Protein AF-0000000084665766 (afdb_homodimer)

Secondary structure (DSSP, 8-state):
---------------------------EEE-SS-EEE-EEEGGGTEEEEEEEESS---SGGGTTS---------SSEEE-BS--PBPP-S---SS-B-S---EEEEEEETT--TTT-PPEEEEEEE--STTTS--TT-GGG--HHHHHHHHHTT---EEEEE----HHHHH--SHHHHHHT---HHHHHHHHHHHHHHHHGGGGTEEEEEEEEEEETHHHHHHHHHHHGGGT--TTS-SEEEEES--TTTS----HHHHHHHHHHHHHHTT-TTSS-HHHHHHHS-HHHHHHHHHSPPSSS-------SSSS-S-HHHHHHTT-S--S-EEEEEETTGGGGTS--SS---SHHHHHHHHHHTS-----HHHHHHHHHHS-S-GGGSSSTT-TT---GGG-TTHHHHHHHHHIIIIIHHHHHHHHHHHTTS-EEEEEE----EEEETTEEEEEEPPTTT-S-TTTTHHHHTT-HHHH-S-HHHHHHHHHHHHHHHHHHHHS----TTSPP---GGGSTT-EEEEE--EETTEE--EEEES-TTHHHHHHHHHTGGGGT-/---------------------------EEE-SS-EEE-EEEGGGTEEEEEEEESS---SGGGTTS---------SSEEE-BS--PBPP-S---SS-B-S---EEEEEEETT--TTT-PPEEEEEEE--STTTS--TT-GGG--HHHHHHHHHTT---EEEEE----HHHHH--SHHHHHHT---HHHHHHHHHHHHHHHHGGGGTEEEEEEEEEEETHHHHHHHHHHHGGGT--TTS-SEEEEES--TTTS----HHHHHHHHHHHHHHTT-TTSS-HHHHHHHS-HHHHHHHHHSPPSSS-------SSSS-S-HHHHHHTT-S--S-EEEEEETTGGGGTS--SS---SHHHHHHHHHHTS-----HHHHHHHHHHS-S-GGGSSSTT-TT---GGG-TTHHHHHHHHHIIIIIHHHHHHHHHHHTTS-EEEEEE----EEEETTEEEEEEPPTTT-S-TTTTHHHHTT-HHHH-S-HHHHHHHHHHHHHHHHHHHHS----TTSPP---GGGSTT-EEEEE--EETTEE--EEEES-TTHHHHHHHHHTGGGGT-

Organism: Exserohilum turcicum (strain 28A) (NCBI:txid671987)

Solvent-accessible surface area (backbone atoms only — not comparable to full-atom values): 56656 Å² total; per-residue (Å²): 134,85,76,74,79,77,75,76,76,77,76,78,76,73,75,75,76,73,63,83,66,72,76,69,79,44,54,70,41,60,43,92,44,33,31,35,28,24,37,68,39,75,95,64,46,27,35,35,35,21,34,40,66,43,35,45,62,36,44,51,92,35,34,74,43,67,76,42,72,67,86,66,69,56,85,66,76,43,83,15,74,47,75,50,33,28,30,58,47,67,63,88,58,93,63,57,64,30,57,60,13,42,19,35,30,42,39,32,62,49,83,73,48,82,89,75,50,70,56,21,24,26,38,37,42,33,63,32,42,71,43,39,39,67,51,52,77,41,75,86,58,49,59,65,40,37,37,43,49,18,49,74,73,75,47,56,34,29,43,31,34,37,37,47,45,21,22,50,69,10,26,47,49,23,62,69,30,45,28,64,50,38,58,44,31,27,62,47,34,52,52,42,43,32,51,38,38,57,73,32,32,55,54,76,43,24,26,48,85,32,20,20,43,34,19,34,36,37,12,3,19,45,49,39,41,55,32,28,20,59,54,17,56,56,90,67,42,53,53,32,41,33,27,36,42,32,29,41,49,40,54,48,38,64,52,29,58,65,30,31,67,54,44,52,51,46,34,50,75,67,70,22,68,78,47,59,46,46,70,64,44,57,30,67,51,53,64,84,68,46,47,62,64,58,50,42,87,57,101,48,82,76,41,50,53,46,50,45,30,37,58,34,34,34,21,44,51,57,30,54,75,70,61,28,36,49,77,44,34,36,36,39,34,39,38,71,9,34,7,46,73,66,28,74,61,79,34,69,33,56,45,73,66,39,46,50,50,39,58,56,66,68,67,74,36,70,55,40,70,70,53,52,54,50,51,48,64,63,50,49,97,40,45,69,79,18,32,30,69,94,50,47,77,56,43,59,56,79,24,4,58,39,28,22,35,47,7,39,52,42,19,28,59,39,34,52,16,41,47,50,55,47,50,62,54,47,43,74,67,22,64,25,35,34,37,35,37,61,44,70,38,40,34,58,42,92,87,38,104,51,60,43,76,47,60,72,72,37,38,24,24,67,75,43,61,51,30,27,43,32,43,36,57,86,49,38,35,90,47,67,42,46,47,54,37,13,53,50,46,25,49,25,55,40,32,26,49,66,68,64,44,46,60,56,91,94,47,80,78,64,56,48,22,71,80,36,97,63,27,32,25,29,35,43,34,28,50,49,97,90,36,84,38,56,50,75,41,66,64,56,76,66,40,70,43,27,51,52,49,50,63,43,34,50,46,44,42,29,133,83,77,75,77,73,73,76,74,76,77,75,78,74,78,76,77,75,64,84,65,73,76,68,80,46,55,70,40,60,43,93,41,34,30,35,27,24,38,67,40,73,95,63,46,25,35,35,35,22,33,40,67,44,36,44,62,35,45,50,92,35,36,74,43,68,73,42,71,68,86,65,70,56,84,64,75,43,82,14,73,48,76,50,34,29,30,58,47,64,64,89,57,94,63,56,66,30,58,60,15,42,19,34,31,43,38,31,63,50,83,73,47,82,88,74,49,70,54,22,26,26,38,37,41,34,63,31,43,71,41,38,40,67,52,54,76,42,74,87,58,49,60,66,41,38,39,42,49,18,49,73,72,73,49,55,35,30,40,31,34,37,37,47,46,23,22,49,68,10,26,47,48,22,62,70,29,45,30,64,49,38,56,43,32,27,63,45,34,52,52,42,43,31,52,38,37,58,72,32,31,55,55,76,42,25,27,46,86,31,20,19,43,33,19,33,37,38,12,2,18,45,50,40,40,54,33,28,19,60,54,18,56,56,91,66,44,52,51,32,40,35,28,36,41,31,28,42,49,41,54,48,39,64,52,28,56,65,30,32,66,56,45,50,50,47,34,52,76,68,70,20,67,78,46,58,46,45,71,64,43,58,31,67,52,53,64,84,69,45,48,60,63,56,48,40,85,58,101,47,83,74,40,50,56,47,48,44,30,38,60,32,34,33,21,45,51,57,30,54,75,70,62,27,36,49,76,42,34,37,37,39,35,41,39,70,10,34,6,47,75,65,29,72,63,79,35,69,33,58,46,72,66,39,47,49,49,39,58,55,65,67,67,73,36,69,54,40,72,71,53,52,54,49,50,48,64,61,50,49,98,42,45,70,79,18,30,30,70,93,51,47,78,57,43,60,55,80,25,4,58,38,27,20,36,46,7,38,51,42,19,28,59,38,32,53,16,44,46,51,56,47,49,60,52,47,42,76,67,22,64,24,37,34,36,34,36,61,42,71,37,40,34,56,42,93,86,38,104,50,58,44,77,46,58,72,72,38,37,23,24,66,75,45,60,52,29,26,44,32,44,36,57,86,48,39,35,89,46,67,42,47,48,54,38,13,55,50,47,26,50,26,54,40,31,25,47,66,69,66,43,47,58,56,91,94,47,79,78,63,57,48,21,69,80,37,97,62,27,31,23,29,35,43,34,29,50,51,97,91,38,84,39,56,49,74,44,67,63,57,76,68,39,70,45,26,52,51,48,50,63,43,35,50,47,44,43,27

Radius of gyration: 34.5 Å; Cα contacts (8 Å, |Δi|>4): 2532; chains: 2; bounding box: 62×109×90 Å

InterPro domains:
  IPR002018 Carboxylesterase, type B [PF00135] (27-518)
  IPR019826 Carboxylesterase type B, active site [PS00122] (204-219)
  IPR029058 Alpha/Beta hydrolase fold [G3DSA:3.40.50.1820] (20-552)
  IPR029058 Alpha/Beta hydrolase fold [SSF53474] (27-523)
  IPR050309 Type-B Carboxylesterase/Lipase [PTHR11559] (26-527)

pLDDT: mean 91.58, std 15.89, range [19.22, 98.94]

Structure (mmCIF, N/CA/C/O backbone):
data_AF-0000000084665766-model_v1
#
loop_
_entity.id
_entity.type
_entity.pdbx_description
1 polymer 'Carboxylic ester hydrolase'
#
loop_
_atom_site.group_PDB
_atom_site.id
_atom_site.type_symbol
_atom_site.label_atom_id
_atom_site.label_alt_id
_atom_site.label_comp_id
_atom_site.label_asym_id
_atom_site.label_entity_id
_atom_site.label_seq_id
_atom_site.pdbx_PDB_ins_code
_atom_site.Cartn_x
_atom_site.Cartn_y
_atom_site.Cartn_z
_atom_site.occupancy
_atom_site.B_iso_or_equiv
_atom_site.auth_seq_id
_atom_site.auth_comp_id
_atom_site.auth_asym_id
_atom_site.auth_atom_id
_atom_site.pdbx_PDB_model_num
ATOM 1 N N . MET A 1 1 ? -22.703 -28.688 -48.375 1 20.16 1 MET A N 1
ATOM 2 C CA . MET A 1 1 ? -22.984 -30.109 -48.125 1 20.16 1 MET A CA 1
ATOM 3 C C . MET A 1 1 ? -23.125 -30.391 -46.656 1 20.16 1 MET A C 1
ATOM 5 O O . MET A 1 1 ? -22.25 -30.031 -45.844 1 20.16 1 MET A O 1
ATOM 9 N N . ALA A 1 2 ? -24.484 -30.547 -46.312 1 25.92 2 ALA A N 1
ATOM 10 C CA . ALA A 1 2 ? -25.281 -30.625 -45.062 1 25.92 2 ALA A CA 1
ATOM 11 C C . ALA A 1 2 ? -24.859 -31.828 -44.219 1 25.92 2 ALA A C 1
ATOM 13 O O . ALA A 1 2 ? -25.219 -32.969 -44.531 1 25.92 2 ALA A O 1
ATOM 14 N N . PHE A 1 3 ? -23.484 -31.969 -44.031 1 23.28 3 PHE A N 1
ATOM 15 C CA . PHE A 1 3 ? -22.969 -33.188 -43.406 1 23.28 3 PHE A CA 1
ATOM 16 C C . PHE A 1 3 ? -23.688 -33.469 -42.094 1 23.28 3 PHE A C 1
ATOM 18 O O . PHE A 1 3 ? -23.719 -32.594 -41.188 1 23.28 3 PHE A O 1
ATOM 25 N N . ILE A 1 4 ? -24.781 -34.219 -42.188 1 25.73 4 ILE A N 1
ATOM 26 C CA . ILE A 1 4 ? -25.734 -34.656 -41.156 1 25.73 4 ILE A CA 1
ATOM 27 C C . ILE A 1 4 ? -25 -35.531 -40.125 1 25.73 4 ILE A C 1
ATOM 29 O O . ILE A 1 4 ? -24.5 -36.594 -40.438 1 25.73 4 ILE A O 1
ATOM 33 N N . ALA A 1 5 ? -24.203 -34.844 -39.281 1 29.48 5 ALA A N 1
ATOM 34 C CA . ALA A 1 5 ? -23.406 -35.531 -38.25 1 29.48 5 ALA A CA 1
ATOM 35 C C . ALA A 1 5 ? -24.281 -36.469 -37.406 1 29.48 5 ALA A C 1
ATOM 37 O O . ALA A 1 5 ? -25.234 -36 -36.75 1 29.48 5 ALA A O 1
ATOM 38 N N . ARG A 1 6 ? -24.422 -37.75 -37.875 1 26.81 6 ARG A N 1
ATOM 39 C CA . ARG A 1 6 ? -25.141 -38.844 -37.281 1 26.81 6 ARG A CA 1
ATOM 40 C C . ARG A 1 6 ? -24.719 -39.062 -35.812 1 26.81 6 ARG A C 1
ATOM 42 O O . ARG A 1 6 ? -23.531 -39.188 -35.531 1 26.81 6 ARG A O 1
ATOM 49 N N . ALA A 1 7 ? -25.578 -38.625 -34.906 1 28.7 7 ALA A N 1
ATOM 50 C CA . ALA A 1 7 ? -25.547 -38.688 -33.438 1 28.7 7 ALA A CA 1
ATOM 51 C C . ALA A 1 7 ? -25.641 -40.156 -32.969 1 28.7 7 ALA A C 1
ATOM 53 O O . ALA A 1 7 ? -26.656 -40.812 -33.188 1 28.7 7 ALA A O 1
ATOM 54 N N . TRP A 1 8 ? -24.547 -40.875 -33.156 1 22.39 8 TRP A N 1
ATOM 55 C CA . TRP A 1 8 ? -24.578 -42.25 -32.688 1 22.39 8 TRP A CA 1
ATOM 56 C C . TRP A 1 8 ? -25.078 -42.312 -31.25 1 22.39 8 TRP A C 1
ATOM 58 O O . TRP A 1 8 ? -24.625 -41.562 -30.406 1 22.39 8 TRP A O 1
ATOM 68 N N . LYS A 1 9 ? -26.312 -42.75 -31.125 1 30.09 9 LYS A N 1
ATOM 69 C CA . LYS A 1 9 ? -27.062 -43.062 -29.922 1 30.09 9 LYS A CA 1
ATOM 70 C C . LYS A 1 9 ? -26.328 -44.125 -29.094 1 30.09 9 LYS A C 1
ATOM 72 O O . LYS A 1 9 ? -26.281 -45.281 -29.469 1 30.09 9 LYS A O 1
ATOM 77 N N . VAL A 1 10 ? -25.062 -43.906 -28.656 1 25.11 10 VAL A N 1
ATOM 78 C CA . VAL A 1 10 ? -24.406 -44.906 -27.828 1 25.11 10 VAL A CA 1
ATOM 79 C C . VAL A 1 10 ? -25.344 -45.312 -26.672 1 25.11 10 VAL A C 1
ATOM 81 O O . VAL A 1 10 ? -25.844 -44.438 -25.953 1 25.11 10 VAL A O 1
ATOM 84 N N . GLY A 1 11 ? -26.078 -46.406 -26.859 1 25.47 11 GLY A N 1
ATOM 85 C CA . GLY A 1 11 ? -26.953 -47.062 -25.906 1 25.47 11 GLY A CA 1
ATOM 86 C C . GLY A 1 11 ? -26.281 -47.344 -24.578 1 25.47 11 GLY A C 1
ATOM 87 O O . GLY A 1 11 ? -25.188 -47.906 -24.531 1 25.47 11 GLY A O 1
ATOM 88 N N . THR A 1 12 ? -26.547 -46.5 -23.625 1 26.48 12 THR A N 1
ATOM 89 C CA . THR A 1 12 ? -26.141 -46.562 -22.219 1 26.48 12 THR A CA 1
ATOM 90 C C . THR A 1 12 ? -26.656 -47.844 -21.562 1 26.48 12 THR A C 1
ATOM 92 O O . THR A 1 12 ? -27.875 -48 -21.406 1 26.48 12 THR A O 1
ATOM 95 N N . LEU A 1 13 ? -26.156 -49 -22.016 1 27.75 13 LEU A N 1
ATOM 96 C CA . LEU A 1 13 ? -26.547 -50.156 -21.203 1 27.75 13 LEU A CA 1
ATOM 97 C C . LEU A 1 13 ? -26.219 -49.906 -19.734 1 27.75 13 LEU A C 1
ATOM 99 O O . LEU A 1 13 ? -25.031 -49.812 -19.375 1 27.75 13 LEU A O 1
ATOM 103 N N . ALA A 1 14 ? -27.141 -49.312 -19.047 1 29.05 14 ALA A N 1
ATOM 104 C CA . ALA A 1 14 ? -27.156 -49.219 -17.578 1 29.05 14 ALA A CA 1
ATOM 105 C C . ALA A 1 14 ? -27.25 -50.594 -16.938 1 29.05 14 ALA A C 1
ATOM 107 O O . ALA A 1 14 ? -28.312 -51.219 -16.953 1 29.05 14 ALA A O 1
ATOM 108 N N . ALA A 1 15 ? -26.281 -51.469 -17.188 1 28.67 15 ALA A N 1
ATOM 109 C CA . ALA A 1 15 ? -26.391 -52.656 -16.328 1 28.67 15 ALA A CA 1
ATOM 110 C C . ALA A 1 15 ? -26.547 -52.25 -14.867 1 28.67 15 ALA A C 1
ATOM 112 O O . ALA A 1 15 ? -25.766 -51.438 -14.344 1 28.67 15 ALA A O 1
ATOM 113 N N . CYS A 1 16 ? -27.781 -52.406 -14.375 1 28.48 16 CYS A N 1
ATOM 114 C CA . CYS A 1 16 ? -28.266 -52.219 -13.008 1 28.48 16 CYS A CA 1
ATOM 115 C C . CYS A 1 16 ? -27.531 -53.156 -12.055 1 28.48 16 CYS A C 1
ATOM 117 O O . CYS A 1 16 ? -27.953 -54.312 -11.859 1 28.48 16 CYS A O 1
ATOM 119 N N . LEU A 1 17 ? -26.25 -53.438 -12.203 1 30.88 17 LEU A N 1
ATOM 120 C CA . LEU A 1 17 ? -25.781 -54.25 -11.086 1 30.88 17 LEU A CA 1
ATOM 121 C C . LEU A 1 17 ? -26.141 -53.594 -9.75 1 30.88 17 LEU A C 1
ATOM 123 O O . LEU A 1 17 ? -25.594 -52.562 -9.398 1 30.88 17 LEU A O 1
ATOM 127 N N . LEU A 1 18 ? -27.375 -53.75 -9.352 1 33.03 18 LEU A N 1
ATOM 128 C CA . LEU A 1 18 ? -27.906 -53.438 -8.023 1 33.03 18 LEU A CA 1
ATOM 129 C C . LEU A 1 18 ? -27.125 -54.188 -6.945 1 33.03 18 LEU A C 1
ATOM 131 O O . LEU A 1 18 ? -27.547 -55.25 -6.512 1 33.03 18 LEU A O 1
ATOM 135 N N . GLY A 1 19 ? -25.859 -54.531 -7.125 1 33.41 19 GLY A N 1
ATOM 136 C CA . GLY A 1 19 ? -25.344 -55.062 -5.879 1 33.41 19 GLY A CA 1
ATOM 137 C C . GLY A 1 19 ? -25.609 -54.156 -4.684 1 33.41 19 GLY A C 1
ATOM 138 O O . GLY A 1 19 ? -25.656 -52.938 -4.82 1 33.41 19 GLY A O 1
ATOM 139 N N . THR A 1 20 ? -26.391 -54.719 -3.705 1 35.44 20 THR A N 1
ATOM 140 C CA . THR A 1 20 ? -26.484 -54.094 -2.387 1 35.44 20 THR A CA 1
ATOM 141 C C . THR A 1 20 ? -25.141 -53.5 -1.975 1 35.44 20 THR A C 1
ATOM 143 O O . THR A 1 20 ? -24.203 -54.219 -1.651 1 35.44 20 THR A O 1
ATOM 146 N N . THR A 1 21 ? -24.625 -52.562 -2.686 1 37.12 21 THR A N 1
ATOM 147 C CA . THR A 1 21 ? -23.484 -51.812 -2.166 1 37.12 21 THR A CA 1
ATOM 148 C C . THR A 1 21 ? -23.719 -51.406 -0.723 1 37.12 21 THR A C 1
ATOM 150 O O . THR A 1 21 ? -24.625 -50.594 -0.448 1 37.12 21 THR A O 1
ATOM 153 N N . ALA A 1 22 ? -23.688 -52.344 0.225 1 39.81 22 ALA A N 1
ATOM 154 C CA . ALA A 1 22 ? -23.516 -51.906 1.601 1 39.81 22 ALA A CA 1
ATOM 155 C C . ALA A 1 22 ? -22.859 -50.5 1.64 1 39.81 22 ALA A C 1
ATOM 157 O O . ALA A 1 22 ? -21.781 -50.312 1.079 1 39.81 22 ALA A O 1
ATOM 158 N N . ASN A 1 23 ? -23.562 -49.531 1.691 1 43 23 ASN A N 1
ATOM 159 C CA . ASN A 1 23 ? -23.141 -48.156 1.824 1 43 23 ASN A CA 1
ATOM 160 C C . ASN A 1 23 ? -22 -48 2.824 1 43 23 ASN A C 1
ATOM 162 O O . ASN A 1 23 ? -22.219 -47.906 4.031 1 43 23 ASN A O 1
ATOM 166 N N . ALA A 1 24 ? -20.969 -48.75 2.717 1 53.06 24 ALA A N 1
ATOM 167 C CA . ALA A 1 24 ? -19.797 -48.594 3.57 1 53.06 24 ALA A CA 1
ATOM 168 C C . ALA A 1 24 ? -19.578 -47.125 3.945 1 53.06 24 ALA A C 1
ATOM 170 O O . ALA A 1 24 ? -19.484 -46.25 3.07 1 53.06 24 ALA A O 1
ATOM 171 N N . VAL A 1 25 ? -20 -46.719 5.164 1 71 25 VAL A N 1
ATOM 172 C CA . VAL A 1 25 ? -19.75 -45.438 5.805 1 71 25 VAL A CA 1
ATOM 173 C C . VAL A 1 25 ? -18.344 -44.938 5.453 1 71 25 VAL A C 1
ATOM 175 O O . VAL A 1 25 ? -17.375 -45.688 5.602 1 71 25 VAL A O 1
ATOM 178 N N . GLY A 1 26 ? -18.312 -43.906 4.555 1 86.56 26 GLY A N 1
ATOM 179 C CA . GLY A 1 26 ? -17.047 -43.281 4.195 1 86.56 26 GLY A CA 1
ATOM 180 C C . GLY A 1 26 ? -16.234 -42.812 5.398 1 86.56 26 GLY A C 1
ATOM 181 O O . GLY A 1 26 ? -16.766 -42.75 6.512 1 86.56 26 GLY A O 1
ATOM 182 N N . PRO A 1 27 ? -14.969 -42.656 5.25 1 93.31 27 PRO A N 1
ATOM 183 C CA . PRO A 1 27 ? -14.148 -42.125 6.332 1 93.31 27 PRO A CA 1
ATOM 184 C C . PRO A 1 27 ? -14.641 -40.75 6.801 1 93.31 27 PRO A C 1
ATOM 186 O O . PRO A 1 27 ? -15.102 -39.938 5.988 1 93.31 27 PRO A O 1
ATOM 189 N N . THR A 1 28 ? -14.586 -40.5 8.078 1 95 28 THR A N 1
ATOM 190 C CA . THR A 1 28 ? -15.008 -39.219 8.633 1 95 28 THR A CA 1
ATOM 191 C C . THR A 1 28 ? -13.836 -38.531 9.305 1 95 28 THR A C 1
ATOM 193 O O . THR A 1 28 ? -12.914 -39.156 9.805 1 95 28 THR A O 1
ATOM 196 N N . VAL A 1 29 ? -13.789 -37.281 9.242 1 95.31 29 VAL A N 1
ATOM 197 C CA . VAL A 1 29 ? -12.805 -36.438 9.898 1 95.31 29 VAL A CA 1
ATOM 198 C C . VAL A 1 29 ? -13.508 -35.25 10.57 1 95.31 29 VAL A C 1
ATOM 200 O O . VAL A 1 29 ? -14.383 -34.625 9.977 1 95.31 29 VAL A O 1
ATOM 203 N N . SER A 1 30 ? -13.109 -34.906 11.82 1 96.5 30 SER A N 1
ATOM 204 C CA . SER A 1 30 ? -13.672 -33.781 12.547 1 96.5 30 SER A CA 1
ATOM 205 C C . SER A 1 30 ? -12.688 -32.594 12.602 1 96.5 30 SER A C 1
ATOM 207 O O . SER A 1 30 ? -11.625 -32.719 13.211 1 96.5 30 SER A O 1
ATOM 209 N N . VAL A 1 31 ? -13.109 -31.547 11.914 1 96.94 31 VAL A N 1
ATOM 210 C CA . VAL A 1 31 ? -12.336 -30.312 11.961 1 96.94 31 VAL A CA 1
ATOM 211 C C . VAL A 1 31 ? -12.977 -29.328 12.938 1 96.94 31 VAL A C 1
ATOM 213 O O . VAL A 1 31 ? -13.922 -29.688 13.641 1 96.94 31 VAL A O 1
ATOM 216 N N . LEU A 1 32 ? -12.43 -28.078 13.062 1 96.25 32 LEU A N 1
ATOM 217 C CA . LEU A 1 32 ? -12.875 -27.094 14.039 1 96.25 32 LEU A CA 1
ATOM 218 C C . LEU A 1 32 ? -14.367 -26.812 13.875 1 96.25 32 LEU A C 1
ATOM 220 O O . LEU A 1 32 ? -15.078 -26.625 14.867 1 96.25 32 LEU A O 1
ATOM 224 N N . ASN A 1 33 ? -14.82 -26.828 12.586 1 97.25 33 ASN A N 1
ATOM 225 C CA . ASN A 1 33 ? -16.172 -26.359 12.305 1 97.25 33 ASN A CA 1
ATOM 226 C C . ASN A 1 33 ? -17.172 -27.516 12.32 1 97.25 33 ASN A C 1
ATOM 228 O O . ASN A 1 33 ? -18.391 -27.297 12.43 1 97.25 33 ASN A O 1
ATOM 232 N N . GLY A 1 34 ? -16.75 -28.734 12.156 1 97.69 34 GLY A N 1
ATOM 233 C CA . GLY A 1 34 ? -17.641 -29.875 12.078 1 97.69 34 GLY A CA 1
ATOM 234 C C . GLY A 1 34 ? -16.984 -31.109 11.484 1 97.69 34 GLY A C 1
ATOM 235 O O . GLY A 1 34 ? -15.766 -31.172 11.359 1 97.69 34 GLY A O 1
ATOM 236 N N . THR A 1 35 ? -17.906 -32.094 11.188 1 97.81 35 THR A N 1
ATOM 237 C CA . THR A 1 35 ? -17.406 -33.375 10.703 1 97.81 35 THR A CA 1
ATOM 238 C C . THR A 1 35 ? -17.719 -33.562 9.227 1 97.81 35 THR A C 1
ATOM 240 O O . THR A 1 35 ? -18.828 -33.281 8.781 1 97.81 35 THR A O 1
ATOM 243 N N . TYR A 1 36 ? -16.719 -34.031 8.484 1 97.94 36 TYR A N 1
ATOM 244 C CA . TYR A 1 36 ? -16.891 -34.344 7.066 1 97.94 36 TYR A CA 1
ATOM 245 C C . TYR A 1 36 ? -16.797 -35.844 6.816 1 97.94 36 TYR A C 1
ATOM 247 O O . TYR A 1 36 ? -16.047 -36.531 7.504 1 97.94 36 TYR A O 1
ATOM 255 N N . GLU A 1 37 ? -17.594 -36.312 5.855 1 97.88 37 GLU A N 1
ATOM 256 C CA . GLU A 1 37 ? -17.469 -37.688 5.336 1 97.88 37 GLU A CA 1
ATOM 257 C C . GLU A 1 37 ? -16.891 -37.656 3.92 1 97.88 37 GLU A C 1
ATOM 259 O O . GLU A 1 37 ? -17.469 -37.062 3.016 1 97.88 37 GLU A O 1
ATOM 264 N N . GLY A 1 38 ? -15.727 -38.344 3.783 1 97.44 38 GLY A N 1
ATOM 265 C CA . GLY A 1 38 ? -15.086 -38.469 2.482 1 97.44 38 GLY A CA 1
ATOM 266 C C . GLY A 1 38 ? -15.367 -39.75 1.771 1 97.44 38 GLY A C 1
ATOM 267 O O . GLY A 1 38 ? -16.406 -40.406 2.006 1 97.44 38 GLY A O 1
ATOM 268 N N . LEU A 1 39 ? -14.523 -40.031 0.736 1 96.69 39 LEU A N 1
ATOM 269 C CA . LEU A 1 39 ? -14.609 -41.25 -0.057 1 96.69 39 LEU A CA 1
ATOM 270 C C . LEU A 1 39 ? -13.406 -42.156 0.195 1 96.69 39 LEU A C 1
ATOM 272 O O . LEU A 1 39 ? -12.281 -41.656 0.342 1 96.69 39 LEU A O 1
ATOM 276 N N . HIS A 1 40 ? -13.734 -43.375 0.239 1 95.56 40 HIS A N 1
ATOM 277 C CA . HIS A 1 40 ? -12.656 -44.375 0.223 1 95.56 40 HIS A CA 1
ATOM 278 C C . HIS A 1 40 ? -12.375 -44.844 -1.194 1 95.56 40 HIS A C 1
ATOM 280 O O . HIS A 1 40 ? -13.289 -45.281 -1.9 1 95.56 40 HIS A O 1
ATOM 286 N N . LEU A 1 41 ? -11.148 -44.75 -1.646 1 94.94 41 LEU A N 1
ATOM 287 C CA . LEU A 1 41 ? -10.711 -45.281 -2.936 1 94.94 41 LEU A CA 1
ATOM 288 C C . LEU A 1 41 ? -9.953 -46.594 -2.758 1 94.94 41 LEU A C 1
ATOM 290 O O . LEU A 1 41 ? -8.727 -46.594 -2.627 1 94.94 41 LEU A O 1
ATOM 294 N N . PRO A 1 42 ? -10.633 -47.656 -2.9 1 91.94 42 PRO A N 1
ATOM 295 C CA . PRO A 1 42 ? -10.016 -48.938 -2.568 1 91.94 42 PRO A CA 1
ATOM 296 C C . PRO A 1 42 ? -8.82 -49.281 -3.453 1 91.94 42 PRO A C 1
ATOM 298 O O . PRO A 1 42 ? -7.805 -49.781 -2.963 1 91.94 42 PRO A O 1
ATOM 301 N N . SER A 1 43 ? -8.922 -48.969 -4.688 1 92.69 43 SER A N 1
ATOM 302 C CA . SER A 1 43 ? -7.855 -49.312 -5.621 1 92.69 43 SER A CA 1
ATOM 303 C C . SER A 1 43 ? -6.559 -48.594 -5.277 1 92.69 43 SER A C 1
ATOM 305 O O . SER A 1 43 ? -5.469 -49.094 -5.582 1 92.69 43 SER A O 1
ATOM 307 N N . PHE A 1 44 ? -6.641 -47.469 -4.578 1 94 44 PHE A N 1
ATOM 308 C CA . PHE A 1 44 ? -5.465 -46.688 -4.238 1 94 44 PHE A CA 1
ATOM 309 C C . PHE A 1 44 ? -5.176 -46.75 -2.744 1 94 44 PHE A C 1
ATOM 311 O O . PHE A 1 44 ? -4.188 -46.188 -2.271 1 94 44 PHE A O 1
ATOM 318 N N . LYS A 1 45 ? -6.102 -47.438 -1.982 1 94.75 45 LYS A N 1
ATOM 319 C CA . LYS A 1 45 ? -6.004 -47.469 -0.525 1 94.75 45 LYS A CA 1
ATOM 320 C C . LYS A 1 45 ? -5.875 -46.062 0.041 1 94.75 45 LYS A C 1
ATOM 322 O O . LYS A 1 45 ? -4.953 -45.781 0.811 1 94.75 45 LYS A O 1
ATOM 327 N N . GLN A 1 46 ? -6.734 -45.25 -0.419 1 96.88 46 GLN A N 1
ATOM 328 C CA . GLN A 1 46 ? -6.723 -43.844 -0.037 1 96.88 46 GLN A CA 1
ATOM 329 C C . GLN A 1 46 ? -8.094 -43.375 0.453 1 96.88 46 GLN A C 1
ATOM 331 O O . GLN A 1 46 ? -9.102 -44.062 0.202 1 96.88 46 GLN A O 1
ATOM 336 N N . GLU A 1 47 ? -8.055 -42.406 1.249 1 96.75 47 GLU A N 1
ATOM 337 C CA . GLU A 1 47 ? -9.242 -41.656 1.62 1 96.75 47 GLU A CA 1
ATOM 338 C C . GLU A 1 47 ? -9.172 -40.219 1.086 1 96.75 47 GLU A C 1
ATOM 340 O O . GLU A 1 47 ? -8.148 -39.562 1.223 1 96.75 47 GLU A O 1
ATOM 345 N N . ILE A 1 48 ? -10.242 -39.812 0.456 1 97.25 48 ILE A N 1
ATOM 346 C CA . ILE A 1 48 ? -10.227 -38.5 -0.163 1 97.25 48 ILE A CA 1
ATOM 347 C C . ILE A 1 48 ? -11.375 -37.656 0.399 1 97.25 48 ILE A C 1
ATOM 349 O O . ILE A 1 48 ? -12.469 -38.188 0.631 1 97.25 48 ILE A O 1
ATOM 353 N N . PHE A 1 49 ? -11.102 -36.469 0.741 1 98.19 49 PHE A N 1
ATOM 354 C CA . PHE A 1 49 ? -12.047 -35.438 1.171 1 98.19 49 PHE A CA 1
ATOM 355 C C . PHE A 1 49 ? -12.039 -34.25 0.214 1 98.19 49 PHE A C 1
ATOM 357 O O . PHE A 1 49 ? -11.023 -33.562 0.09 1 98.19 49 PHE A O 1
ATOM 364 N N . LEU A 1 50 ? -13.188 -34.031 -0.48 1 98.31 50 LEU A N 1
ATOM 365 C CA . LEU A 1 50 ? -13.219 -33.062 -1.579 1 98.31 50 LEU A CA 1
ATOM 366 C C . LEU A 1 50 ? -14.172 -31.922 -1.268 1 98.31 50 LEU A C 1
ATOM 368 O O . LEU A 1 50 ? -15.195 -32.125 -0.609 1 98.31 50 LEU A O 1
ATOM 372 N N . GLY A 1 51 ? -13.773 -30.672 -1.769 1 98.19 51 GLY A N 1
ATOM 373 C CA . GLY A 1 51 ? -14.672 -29.531 -1.792 1 98.19 51 GLY A CA 1
ATOM 374 C C . GLY A 1 51 ? -14.93 -28.953 -0.417 1 98.19 51 GLY A C 1
ATOM 375 O O . GLY A 1 51 ? -15.984 -28.359 -0.171 1 98.19 51 GLY A O 1
ATOM 376 N N . ILE A 1 52 ? -14.016 -29.094 0.501 1 98.69 52 ILE A N 1
ATOM 377 C CA . ILE A 1 52 ? -14.18 -28.547 1.843 1 98.69 52 ILE A CA 1
ATOM 378 C C . ILE A 1 52 ? -13.938 -27.047 1.813 1 98.69 52 ILE A C 1
ATOM 380 O O . ILE A 1 52 ? -12.883 -26.578 1.364 1 98.69 52 ILE A O 1
ATOM 384 N N . PRO A 1 53 ? -14.906 -26.234 2.256 1 98.5 53 PRO A N 1
ATOM 385 C CA . PRO A 1 53 ? -14.625 -24.797 2.311 1 98.5 53 PRO A CA 1
ATOM 386 C C . PRO A 1 53 ? -13.516 -24.453 3.297 1 98.5 53 PRO A C 1
ATOM 388 O O . PRO A 1 53 ? -13.516 -24.938 4.43 1 98.5 53 PRO A O 1
ATOM 391 N N . TYR A 1 54 ? -12.594 -23.656 2.922 1 98.75 54 TYR A N 1
ATOM 392 C CA . TYR A 1 54 ? -11.578 -23.203 3.861 1 98.75 54 TYR A CA 1
ATOM 393 C C . TYR A 1 54 ? -11.812 -21.75 4.262 1 98.75 54 TYR A C 1
ATOM 395 O O . TYR A 1 54 ? -11.117 -21.219 5.133 1 98.75 54 TYR A O 1
ATOM 403 N N . ALA A 1 55 ? -12.797 -21.062 3.682 1 98.69 55 ALA A N 1
ATOM 404 C CA . ALA A 1 55 ? -13.188 -19.688 3.973 1 98.69 55 ALA A CA 1
ATOM 405 C C . ALA A 1 55 ? -14.672 -19.453 3.676 1 98.69 55 ALA A C 1
ATOM 407 O O . ALA A 1 55 ? -15.336 -20.328 3.115 1 98.69 55 ALA A O 1
ATOM 408 N N . GLN A 1 56 ? -15.156 -18.328 4.062 1 98.44 56 GLN A N 1
ATOM 409 C CA . GLN A 1 56 ? -16.547 -17.953 3.783 1 98.44 56 GLN A CA 1
ATOM 410 C C . GLN A 1 56 ? -16.75 -17.703 2.295 1 98.44 56 GLN A C 1
ATOM 412 O O . GLN A 1 56 ? -15.797 -17.453 1.559 1 98.44 56 GLN A O 1
ATOM 417 N N . ASP A 1 57 ? -18.047 -17.812 1.95 1 98.12 57 ASP A N 1
ATOM 418 C CA . ASP A 1 57 ? -18.469 -17.453 0.602 1 98.12 57 ASP A CA 1
ATOM 419 C C . ASP A 1 57 ? -18 -16.047 0.236 1 98.12 57 ASP A C 1
ATOM 421 O O . ASP A 1 57 ? -18.047 -15.141 1.066 1 98.12 57 ASP A O 1
ATOM 425 N N . THR A 1 58 ? -17.547 -15.844 -1.038 1 98.38 58 THR A N 1
ATOM 426 C CA . THR A 1 58 ? -17.016 -14.562 -1.459 1 98.38 58 THR A CA 1
ATOM 427 C C . THR A 1 58 ? -18.016 -13.805 -2.326 1 98.38 58 THR A C 1
ATOM 429 O O . THR A 1 58 ? -17.656 -12.828 -2.988 1 98.38 58 THR A O 1
ATOM 432 N N . GLY A 1 59 ? -19.25 -14.312 -2.393 1 97.31 59 GLY A N 1
ATOM 433 C CA . GLY A 1 59 ? -20.297 -13.609 -3.098 1 97.31 59 GLY A CA 1
ATOM 434 C C . GLY A 1 59 ? -21.016 -12.594 -2.229 1 97.31 59 GLY A C 1
ATOM 435 O O . GLY A 1 59 ? -20.719 -12.469 -1.038 1 97.31 59 GLY A O 1
ATOM 436 N N . GLY A 1 60 ? -21.859 -11.828 -2.846 1 94.69 60 GLY A N 1
ATOM 437 C CA . GLY A 1 60 ? -22.625 -10.844 -2.111 1 94.69 60 GLY A CA 1
ATOM 438 C C . GLY A 1 60 ? -21.766 -9.781 -1.445 1 94.69 60 GLY A C 1
ATOM 439 O O . GLY A 1 60 ? -20.891 -9.195 -2.084 1 94.69 60 GLY A O 1
ATOM 440 N N . ASP A 1 61 ? -22.031 -9.586 -0.135 1 93.88 61 ASP A N 1
ATOM 441 C CA . ASP A 1 61 ? -21.328 -8.539 0.606 1 93.88 61 ASP A CA 1
ATOM 442 C C . ASP A 1 61 ? -19.844 -8.852 0.725 1 93.88 61 ASP A C 1
ATOM 444 O O . ASP A 1 61 ? -19.031 -7.957 1.004 1 93.88 61 ASP A O 1
ATOM 448 N N . ASN A 1 62 ? -19.5 -10.125 0.465 1 97.62 62 ASN A N 1
ATOM 449 C CA . ASN A 1 62 ? -18.094 -10.539 0.602 1 97.62 62 ASN A CA 1
ATOM 450 C C . ASN A 1 62 ? -17.344 -10.422 -0.721 1 97.62 62 ASN A C 1
ATOM 452 O O . ASN A 1 62 ? -16.141 -10.633 -0.772 1 97.62 62 ASN A O 1
ATOM 456 N N . ARG A 1 63 ? -18.094 -10.031 -1.826 1 97.62 63 ARG A N 1
ATOM 457 C CA . ARG A 1 63 ? -17.453 -9.852 -3.125 1 97.62 63 ARG A CA 1
ATOM 458 C C . ARG A 1 63 ? -16.406 -8.75 -3.076 1 97.62 63 ARG A C 1
ATOM 460 O O . ARG A 1 63 ? -16.641 -7.676 -2.531 1 97.62 63 ARG A O 1
ATOM 467 N N . PHE A 1 64 ? -15.18 -9.062 -3.605 1 98.19 64 PHE A N 1
ATOM 468 C CA . PHE A 1 64 ? -14.062 -8.133 -3.699 1 98.19 64 PHE A CA 1
ATOM 469 C C . PHE A 1 64 ? -13.555 -7.75 -2.312 1 98.19 64 PHE A C 1
ATOM 471 O O . PHE A 1 64 ? -13.086 -6.629 -2.104 1 98.19 64 PHE A O 1
ATOM 478 N N . ARG A 1 65 ? -13.68 -8.641 -1.351 1 98.19 65 ARG A N 1
ATOM 479 C CA . ARG A 1 65 ? -13.156 -8.414 -0.007 1 98.19 65 ARG A CA 1
ATOM 480 C C . ARG A 1 65 ? -12.148 -9.492 0.372 1 98.19 65 ARG A C 1
ATOM 482 O O . ARG A 1 65 ? -12.164 -10.594 -0.186 1 98.19 65 ARG A O 1
ATOM 489 N N . ILE A 1 66 ? -11.266 -9.195 1.274 1 98.44 66 ILE A N 1
ATOM 490 C CA . ILE A 1 66 ? -10.336 -10.156 1.863 1 98.44 66 ILE A CA 1
ATOM 491 C C . ILE A 1 66 ? -11.117 -11.352 2.41 1 98.44 66 ILE A C 1
ATOM 493 O O . ILE A 1 66 ? -12.164 -11.18 3.031 1 98.44 66 ILE A O 1
ATOM 497 N N . PRO A 1 67 ? -10.633 -12.57 2.09 1 98.75 67 PRO A N 1
ATOM 498 C CA . PRO A 1 67 ? -11.375 -13.75 2.545 1 98.75 67 PRO A CA 1
ATOM 499 C C . PRO A 1 67 ? -11.508 -13.812 4.066 1 98.75 67 PRO A C 1
ATOM 501 O O . PRO A 1 67 ? -10.57 -13.453 4.785 1 98.75 67 PRO A O 1
ATOM 504 N N . GLN A 1 68 ? -12.633 -14.281 4.508 1 98.19 68 GLN A N 1
ATOM 505 C CA . GLN A 1 68 ? -12.922 -14.367 5.938 1 98.19 68 GLN A CA 1
ATOM 506 C C . GLN A 1 68 ? -12.93 -15.812 6.414 1 98.19 68 GLN A C 1
ATOM 508 O O . GLN A 1 68 ? -13.375 -16.703 5.691 1 98.19 68 GLN A O 1
ATOM 513 N N . SER A 1 69 ? -12.516 -16.047 7.621 1 97.88 69 SER A N 1
ATOM 514 C CA . SER A 1 69 ? -12.531 -17.375 8.219 1 97.88 69 SER A CA 1
ATOM 515 C C . SER A 1 69 ? -13.961 -17.891 8.398 1 97.88 69 SER A C 1
ATOM 517 O O . SER A 1 69 ? -14.891 -17.094 8.57 1 97.88 69 SER A O 1
ATOM 519 N N . LEU A 1 70 ? -14.039 -19.172 8.297 1 98 70 LEU A N 1
ATOM 520 C CA . LEU A 1 70 ? -15.312 -19.781 8.664 1 98 70 LEU A CA 1
ATOM 521 C C . LEU A 1 70 ? -15.664 -19.469 10.117 1 98 70 LEU A C 1
ATOM 523 O O . LEU A 1 70 ? -14.797 -19.516 10.992 1 98 70 LEU A O 1
ATOM 527 N N . ASN A 1 71 ? -16.922 -19.094 10.328 1 96.12 71 ASN A N 1
ATOM 528 C CA . ASN A 1 71 ? -17.266 -18.641 11.672 1 96.12 71 ASN A CA 1
ATOM 529 C C . ASN A 1 71 ? -18.484 -19.375 12.211 1 96.12 71 ASN A C 1
ATOM 531 O O . ASN A 1 71 ? -19.156 -18.891 13.125 1 96.12 71 ASN A O 1
ATOM 535 N N . SER A 1 72 ? -18.828 -20.469 11.594 1 96.56 72 SER A N 1
ATOM 536 C CA . SER A 1 72 ? -19.953 -21.266 12.062 1 96.56 72 SER A CA 1
ATOM 537 C C . SER A 1 72 ? -19.531 -22.719 12.281 1 96.56 72 SER A C 1
ATOM 539 O O . SER A 1 72 ? -18.547 -23.188 11.711 1 96.56 72 SER A O 1
ATOM 541 N N . THR A 1 73 ? -20.266 -23.359 13.18 1 97.25 73 THR A N 1
ATOM 542 C CA . THR A 1 73 ? -20.109 -24.781 13.438 1 97.25 73 THR A CA 1
ATOM 543 C C . THR A 1 73 ? -21.406 -25.531 13.148 1 97.25 73 THR A C 1
ATOM 545 O O . THR A 1 73 ? -22.469 -24.906 12.992 1 97.25 73 THR A O 1
ATOM 548 N N . TRP A 1 74 ? -21.312 -26.766 12.922 1 96.56 74 TRP A N 1
ATOM 549 C CA . TRP A 1 74 ? -22.516 -27.562 12.75 1 96.56 74 TRP A CA 1
ATOM 550 C C . TRP A 1 74 ? -22.391 -28.922 13.445 1 96.56 74 TRP A C 1
ATOM 552 O O . TRP A 1 74 ? -21.281 -29.359 13.734 1 96.56 74 TRP A O 1
ATOM 562 N N . ASN A 1 75 ? -23.562 -29.469 13.719 1 94.81 75 ASN A N 1
ATOM 563 C CA . ASN A 1 75 ? -23.656 -30.844 14.211 1 94.81 75 ASN A CA 1
ATOM 564 C C . ASN A 1 75 ? -23.906 -31.828 13.078 1 94.81 75 ASN A C 1
ATOM 566 O O . ASN A 1 75 ? -24.562 -31.484 12.086 1 94.81 75 ASN A O 1
ATOM 570 N N . GLY A 1 76 ? -23.391 -33.031 13.242 1 94 76 GLY A N 1
ATOM 571 C CA . GLY A 1 76 ? -23.578 -34.031 12.219 1 94 76 GLY A CA 1
ATOM 572 C C . GLY A 1 76 ? -22.438 -34.094 11.211 1 94 76 GLY A C 1
ATOM 573 O O . GLY A 1 76 ? -21.344 -33.594 11.477 1 94 76 GLY A O 1
ATOM 574 N N . THR A 1 77 ? -22.766 -34.844 10.125 1 96.69 77 THR A N 1
ATOM 575 C CA . THR A 1 77 ? -21.719 -35.094 9.125 1 96.69 77 THR A CA 1
ATOM 576 C C . THR A 1 77 ? -22.125 -34.5 7.777 1 96.69 77 THR A C 1
ATOM 578 O O . THR A 1 77 ? -23.25 -34.656 7.32 1 96.69 77 THR A O 1
ATOM 581 N N . ARG A 1 78 ? -21.266 -33.688 7.168 1 97.31 78 ARG A N 1
ATOM 582 C CA . ARG A 1 78 ? -21.453 -33.156 5.824 1 97.31 78 ARG A CA 1
ATOM 583 C C . ARG A 1 78 ? -20.609 -33.906 4.809 1 97.31 78 ARG A C 1
ATOM 585 O O . ARG A 1 78 ? -19.5 -34.344 5.113 1 97.31 78 ARG A O 1
ATOM 592 N N . PRO A 1 79 ? -21.156 -34.094 3.596 1 97.5 79 PRO A N 1
ATOM 593 C CA . PRO A 1 79 ? -20.375 -34.812 2.584 1 97.5 79 PRO A CA 1
ATOM 594 C C . PRO A 1 79 ? -19.234 -33.969 2.021 1 97.5 79 PRO A C 1
ATOM 596 O O . PRO A 1 79 ? -19.391 -32.781 1.777 1 97.5 79 PRO A O 1
ATOM 599 N N . ALA A 1 80 ? -18.125 -34.531 1.904 1 98.25 80 ALA A N 1
ATOM 600 C CA . ALA A 1 80 ? -16.969 -34.031 1.178 1 98.25 80 ALA A CA 1
ATOM 601 C C . ALA A 1 80 ? -16.547 -35.031 0.09 1 98.25 80 ALA A C 1
ATOM 603 O O . ALA A 1 80 ? -15.406 -35.5 0.095 1 98.25 80 ALA A O 1
ATOM 604 N N . LYS A 1 81 ? -17.406 -35.219 -0.909 1 97.5 81 LYS A N 1
ATOM 605 C CA . LYS A 1 81 ? -17.266 -36.344 -1.821 1 97.5 81 LYS A CA 1
ATOM 606 C C . LYS A 1 81 ? -17.125 -35.875 -3.266 1 97.5 81 LYS A C 1
ATOM 608 O O . LYS A 1 81 ? -16.922 -36.688 -4.172 1 97.5 81 LYS A O 1
ATOM 613 N N . SER A 1 82 ? -17.281 -34.562 -3.43 1 96.56 82 SER A N 1
ATOM 614 C CA . SER A 1 82 ? -17.141 -34 -4.762 1 96.56 82 SER A CA 1
ATOM 615 C C . SER A 1 82 ? -16.344 -32.688 -4.711 1 96.56 82 SER A C 1
ATOM 617 O O . SER A 1 82 ? -16.375 -31.984 -3.705 1 96.56 82 SER A O 1
ATOM 619 N N . TYR A 1 83 ? -15.664 -32.469 -5.855 1 96.5 83 TYR A N 1
ATOM 620 C CA . TYR A 1 83 ? -14.984 -31.188 -5.957 1 96.5 83 TYR A CA 1
ATOM 621 C C . TYR A 1 83 ? -15.969 -30.031 -5.82 1 96.5 83 TYR A C 1
ATOM 623 O O . TYR A 1 83 ? -17.094 -30.094 -6.328 1 96.5 83 TYR A O 1
ATOM 631 N N . GLY A 1 84 ? -15.508 -28.969 -5.129 1 95.69 84 GLY A N 1
ATOM 632 C CA . GLY A 1 84 ? -16.328 -27.766 -5.051 1 95.69 84 GLY A CA 1
ATOM 633 C C . GLY A 1 84 ? -16.359 -26.984 -6.348 1 95.69 84 GLY A C 1
ATOM 634 O O . GLY A 1 84 ? -15.656 -27.312 -7.305 1 95.69 84 GLY A O 1
ATOM 635 N N . ASP A 1 85 ? -17.172 -25.953 -6.328 1 95.94 85 ASP A N 1
ATOM 636 C CA . ASP A 1 85 ? -17.25 -25.062 -7.484 1 95.94 85 ASP A CA 1
ATOM 637 C C . ASP A 1 85 ? -15.898 -24.422 -7.785 1 95.94 85 ASP A C 1
ATOM 639 O O . ASP A 1 85 ? -15.148 -24.078 -6.863 1 95.94 85 ASP A O 1
ATOM 643 N N . THR A 1 86 ? -15.656 -24.344 -9.102 1 95.5 86 THR A N 1
ATOM 644 C CA . THR A 1 86 ? -14.508 -23.547 -9.523 1 95.5 86 THR A CA 1
ATOM 645 C C . THR A 1 86 ? -14.789 -22.062 -9.352 1 95.5 86 THR A C 1
ATOM 647 O O . THR A 1 86 ? -15.938 -21.625 -9.5 1 95.5 86 THR A O 1
ATOM 650 N N . CYS A 1 87 ? -13.781 -21.312 -8.992 1 96.56 87 CYS A N 1
ATOM 651 C CA . CYS A 1 87 ? -13.961 -19.859 -8.992 1 96.56 87 CYS A CA 1
ATOM 652 C C . CYS A 1 87 ? -14.211 -19.344 -10.406 1 96.56 87 CYS A C 1
ATOM 654 O O . CYS A 1 87 ? -13.656 -19.875 -11.367 1 96.56 87 CYS A O 1
ATOM 656 N N . PRO A 1 88 ? -14.945 -18.312 -10.508 1 94.12 88 PRO A N 1
ATOM 657 C CA . PRO A 1 88 ? -15.32 -17.828 -11.836 1 94.12 88 PRO A CA 1
ATOM 658 C C . PRO A 1 88 ? -14.117 -17.453 -12.695 1 94.12 88 PRO A C 1
ATOM 660 O O . PRO A 1 88 ? -13.18 -16.812 -12.211 1 94.12 88 PRO A O 1
ATOM 663 N N . ASP A 1 89 ? -14.109 -17.922 -13.883 1 89.44 89 ASP A N 1
ATOM 664 C CA . ASP A 1 89 ? -13.148 -17.516 -14.906 1 89.44 89 ASP A CA 1
ATOM 665 C C . ASP A 1 89 ? -13.727 -17.703 -16.312 1 89.44 89 ASP A C 1
ATOM 667 O O . ASP A 1 89 ? -14.812 -18.25 -16.469 1 89.44 89 ASP A O 1
ATOM 671 N N . PRO A 1 90 ? -13.156 -17.109 -17.312 1 83.44 90 PRO A N 1
ATOM 672 C CA . PRO A 1 90 ? -13.766 -17.078 -18.656 1 83.44 90 PRO A CA 1
ATOM 673 C C . PRO A 1 90 ? -13.695 -18.438 -19.359 1 83.44 90 PRO A C 1
ATOM 675 O O . PRO A 1 90 ? -14.227 -18.578 -20.469 1 83.44 90 PRO A O 1
ATOM 678 N N . SER A 1 91 ? -13.141 -19.375 -18.688 1 78.38 91 SER A N 1
ATOM 679 C CA . SER A 1 91 ? -12.984 -20.656 -19.375 1 78.38 91 SER A CA 1
ATOM 680 C C . SER A 1 91 ? -14.328 -21.344 -19.578 1 78.38 91 SER A C 1
ATOM 682 O O . SER A 1 91 ? -15.25 -21.172 -18.781 1 78.38 91 SER A O 1
ATOM 684 N N . ASP A 1 92 ? -14.625 -21.641 -20.688 1 61.97 92 ASP A N 1
ATOM 685 C CA . ASP A 1 92 ? -15.844 -22.391 -21.016 1 61.97 92 ASP A CA 1
ATOM 686 C C . ASP A 1 92 ? -15.734 -23.844 -20.547 1 61.97 92 ASP A C 1
ATOM 688 O O . ASP A 1 92 ? -15.625 -24.75 -21.375 1 61.97 92 ASP A O 1
ATOM 692 N N . THR A 1 93 ? -15.531 -23.875 -19.297 1 64.94 93 THR A N 1
ATOM 693 C CA . THR A 1 93 ? -15.305 -25.25 -18.859 1 64.94 93 THR A CA 1
ATOM 694 C C . THR A 1 93 ? -16.609 -25.875 -18.391 1 64.94 93 THR A C 1
ATOM 696 O O . THR A 1 93 ? -17.609 -25.188 -18.188 1 64.94 93 THR A O 1
ATOM 699 N N . SER A 1 94 ? -16.656 -27.125 -18.422 1 76.12 94 SER A N 1
ATOM 700 C CA . SER A 1 94 ? -17.734 -27.984 -17.953 1 76.12 94 SER A CA 1
ATOM 701 C C . SER A 1 94 ? -17.828 -27.984 -16.438 1 76.12 94 SER A C 1
ATOM 703 O O . SER A 1 94 ? -18.734 -28.578 -15.867 1 76.12 94 SER A O 1
ATOM 705 N N . PHE A 1 95 ? -17.016 -27.203 -15.828 1 83.81 95 PHE A N 1
ATOM 706 C CA . PHE A 1 95 ? -17.031 -27.188 -14.375 1 83.81 95 PHE A CA 1
ATOM 707 C C . PHE A 1 95 ? -18.031 -26.156 -13.859 1 83.81 95 PHE A C 1
ATOM 709 O O . PHE A 1 95 ? -18.188 -25.094 -14.461 1 83.81 95 PHE A O 1
ATOM 716 N N . SER A 1 96 ? -18.656 -26.547 -12.82 1 90.81 96 SER A N 1
ATOM 717 C CA . SER A 1 96 ? -19.531 -25.594 -12.164 1 90.81 96 SER A CA 1
ATOM 718 C C . SER A 1 96 ? -18.734 -24.438 -11.555 1 90.81 96 SER A C 1
ATOM 720 O O . SER A 1 96 ? -17.641 -24.656 -11.008 1 90.81 96 SER A O 1
ATOM 722 N N . MET A 1 97 ? -19.297 -23.25 -11.719 1 93.94 97 MET A N 1
ATOM 723 C CA . MET A 1 97 ? -18.641 -22.047 -11.203 1 93.94 97 MET A CA 1
ATOM 724 C C . MET A 1 97 ? -19.531 -21.344 -10.188 1 93.94 97 MET A C 1
ATOM 726 O O . MET A 1 97 ? -20.75 -21.297 -10.352 1 93.94 97 MET A O 1
ATOM 730 N N . SER A 1 98 ? -18.891 -20.828 -9.18 1 96.06 98 SER A N 1
ATOM 731 C CA . SER A 1 98 ? -19.578 -20.062 -8.156 1 96.06 98 SER A CA 1
ATOM 732 C C . SER A 1 98 ? -18.625 -19.109 -7.441 1 96.06 98 SER A C 1
ATOM 734 O O . SER A 1 98 ? -17.406 -19.344 -7.41 1 96.06 98 SER A O 1
ATOM 736 N N . GLU A 1 99 ? -19.188 -18.047 -6.945 1 97.5 99 GLU A N 1
ATOM 737 C CA . GLU A 1 99 ? -18.375 -17.203 -6.09 1 97.5 99 GLU A CA 1
ATOM 738 C C . GLU A 1 99 ? -18.078 -17.875 -4.75 1 97.5 99 GLU A C 1
ATOM 740 O O . GLU A 1 99 ? -17.188 -17.453 -4.016 1 97.5 99 GLU A O 1
ATOM 745 N N . ASP A 1 100 ? -18.891 -18.859 -4.402 1 98.12 100 ASP A N 1
ATOM 746 C CA . ASP A 1 100 ? -18.594 -19.719 -3.27 1 98.12 100 ASP A CA 1
ATOM 747 C C . ASP A 1 100 ? -17.656 -20.859 -3.684 1 98.12 100 ASP A C 1
ATOM 749 O O . ASP A 1 100 ? -18.078 -22.016 -3.789 1 98.12 100 ASP A O 1
ATOM 753 N N . CYS A 1 101 ? -16.375 -20.531 -3.834 1 98.12 101 CYS A N 1
ATOM 754 C CA . CYS A 1 101 ? -15.492 -21.469 -4.531 1 98.12 101 CYS A CA 1
ATOM 755 C C . CYS A 1 101 ? -14.234 -21.734 -3.721 1 98.12 101 CYS A C 1
ATOM 757 O O . CYS A 1 101 ? -13.383 -22.531 -4.137 1 98.12 101 CYS A O 1
ATOM 759 N N . LEU A 1 102 ? -14.039 -21.062 -2.57 1 98.81 102 LEU A N 1
ATOM 760 C CA . LEU A 1 102 ? -12.828 -21.266 -1.787 1 98.81 102 LEU A CA 1
ATOM 761 C C . LEU A 1 102 ? -12.859 -22.594 -1.055 1 98.81 102 LEU A C 1
ATOM 763 O O . LEU A 1 102 ? -13.273 -22.672 0.104 1 98.81 102 LEU A O 1
ATOM 767 N N . SER A 1 103 ? -12.383 -23.609 -1.739 1 98.5 103 SER A N 1
ATOM 768 C CA . SER A 1 103 ? -12.43 -24.953 -1.199 1 98.5 103 SER A CA 1
ATOM 769 C C . SER A 1 103 ? -11.062 -25.625 -1.254 1 98.5 103 SER A C 1
ATOM 771 O O . SER A 1 103 ? -10.188 -25.203 -2.014 1 98.5 103 SER A O 1
ATOM 773 N N . ILE A 1 104 ? -10.891 -26.594 -0.409 1 98.81 104 ILE A N 1
ATOM 774 C CA . ILE A 1 104 ? -9.672 -27.391 -0.324 1 98.81 104 ILE A CA 1
ATOM 775 C C . ILE A 1 104 ? -10.008 -28.875 -0.458 1 98.81 104 ILE A C 1
ATOM 777 O O . ILE A 1 104 ? -11.078 -29.312 -0.031 1 98.81 104 ILE A O 1
ATOM 781 N N . ASN A 1 105 ? -9.188 -29.625 -1.109 1 98.81 105 ASN A N 1
ATOM 782 C CA . ASN A 1 105 ? -9.234 -31.078 -1.236 1 98.81 105 ASN A CA 1
ATOM 783 C C . ASN A 1 105 ? -8.055 -31.734 -0.518 1 98.81 105 ASN A C 1
ATOM 785 O O . ASN A 1 105 ? -6.926 -31.25 -0.59 1 98.81 105 ASN A O 1
ATOM 789 N N . VAL A 1 106 ? -8.383 -32.844 0.167 1 98.5 106 VAL A N 1
ATOM 790 C CA . VAL A 1 106 ? -7.34 -33.531 0.932 1 98.5 106 VAL A CA 1
ATOM 791 C C . VAL A 1 106 ? -7.336 -35 0.583 1 98.5 106 VAL A C 1
ATOM 793 O O . VAL A 1 106 ? -8.359 -35.688 0.709 1 98.5 106 VAL A O 1
ATOM 796 N N . ILE A 1 107 ? -6.234 -35.5 0.138 1 98.19 107 ILE A N 1
ATOM 797 C CA . ILE A 1 107 ? -6.012 -36.906 -0.162 1 98.19 107 ILE A CA 1
ATOM 798 C C . ILE A 1 107 ? -4.98 -37.469 0.804 1 98.19 107 ILE A C 1
ATOM 800 O O . ILE A 1 107 ? -3.883 -36.938 0.95 1 98.19 107 ILE A O 1
ATOM 804 N N . ARG A 1 108 ? -5.348 -38.594 1.454 1 96.44 108 ARG A N 1
ATOM 805 C CA . ARG A 1 108 ? -4.449 -39.25 2.412 1 96.44 108 ARG A CA 1
ATOM 806 C C . ARG A 1 108 ? -4.438 -40.75 2.23 1 96.44 108 ARG A C 1
ATOM 808 O O . ARG A 1 108 ? -5.391 -41.312 1.697 1 96.44 108 ARG A O 1
ATOM 815 N N . PRO A 1 109 ? -3.332 -41.375 2.635 1 94.94 109 PRO A N 1
ATOM 816 C CA . PRO A 1 109 ? -3.361 -42.844 2.684 1 94.94 109 PRO A CA 1
ATOM 817 C C . PRO A 1 109 ? -4.43 -43.375 3.635 1 94.94 109 PRO A C 1
ATOM 819 O O . PRO A 1 109 ? -4.727 -42.75 4.652 1 94.94 109 PRO A O 1
ATOM 822 N N . ALA A 1 110 ? -4.98 -44.469 3.268 1 90.69 110 ALA A N 1
ATOM 823 C CA . ALA A 1 110 ? -5.973 -45.094 4.137 1 90.69 110 ALA A CA 1
ATOM 824 C C . ALA A 1 110 ? -5.312 -45.75 5.348 1 90.69 110 ALA A C 1
ATOM 826 O O . ALA A 1 110 ? -4.145 -46.156 5.285 1 90.69 110 ALA A O 1
ATOM 827 N N . GLY A 1 111 ? -6.074 -45.938 6.418 1 74.19 111 GLY A N 1
ATOM 828 C CA . GLY A 1 111 ? -5.711 -46.719 7.594 1 74.19 111 GLY A CA 1
ATOM 829 C C . GLY A 1 111 ? -4.727 -46 8.5 1 74.19 111 GLY A C 1
ATOM 830 O O . GLY A 1 111 ? -3.982 -46.625 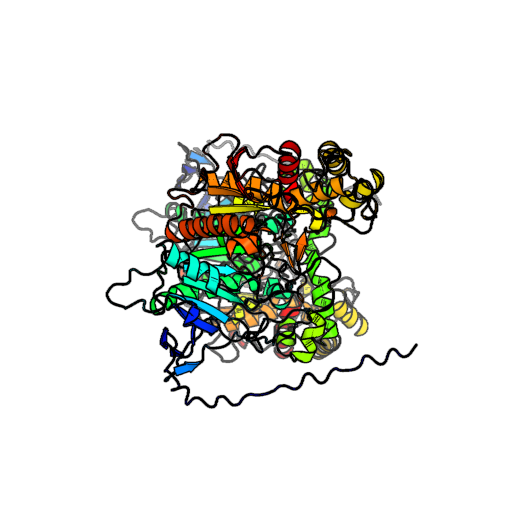9.242 1 74.19 111 GLY A O 1
ATOM 831 N N . LEU A 1 112 ? -4.5 -44.656 8.297 1 64.69 112 LEU A N 1
ATOM 832 C CA . LEU A 1 112 ? -3.654 -43.875 9.203 1 64.69 112 LEU A CA 1
ATOM 833 C C . LEU A 1 112 ? -4.191 -43.938 10.633 1 64.69 112 LEU A C 1
ATOM 835 O O . LEU A 1 112 ? -5.363 -43.625 10.875 1 64.69 112 LEU A O 1
ATOM 839 N N . SER A 1 113 ? -4.047 -45.062 11.383 1 53.31 113 SER A N 1
ATOM 840 C CA . SER A 1 113 ? -4.57 -45.188 12.742 1 53.31 113 SER A CA 1
ATOM 841 C C . SER A 1 113 ? -3.953 -44.156 13.672 1 53.31 113 SER A C 1
ATOM 843 O O . SER A 1 113 ? -2.816 -43.719 13.469 1 53.31 113 SER A O 1
ATOM 845 N N . SER A 1 114 ? -4.766 -43.5 14.547 1 51.25 114 SER A N 1
ATOM 846 C CA . SER A 1 114 ? -4.48 -42.438 15.516 1 51.25 114 SER A CA 1
ATOM 847 C C . SER A 1 114 ? -3.184 -42.719 16.266 1 51.25 114 SER A C 1
ATOM 849 O O . SER A 1 114 ? -2.436 -41.781 16.594 1 51.25 114 SER A O 1
ATOM 851 N N . ASP A 1 115 ? -3.09 -43.906 16.922 1 47.91 115 ASP A N 1
ATOM 852 C CA . ASP A 1 115 ? -2.035 -44.188 17.906 1 47.91 115 ASP A CA 1
ATOM 853 C C . ASP A 1 115 ? -0.663 -44.219 17.234 1 47.91 115 ASP A C 1
ATOM 855 O O . ASP A 1 115 ? 0.36 -44.031 17.891 1 47.91 115 ASP A O 1
ATOM 859 N N . GLU A 1 116 ? -0.528 -44.781 16.219 1 47.38 116 GLU A N 1
ATOM 860 C CA . GLU A 1 116 ? 0.799 -45.031 15.648 1 47.38 116 GLU A CA 1
ATOM 861 C C . GLU A 1 116 ? 1.2 -43.906 14.703 1 47.38 116 GLU A C 1
ATOM 863 O O . GLU A 1 116 ? 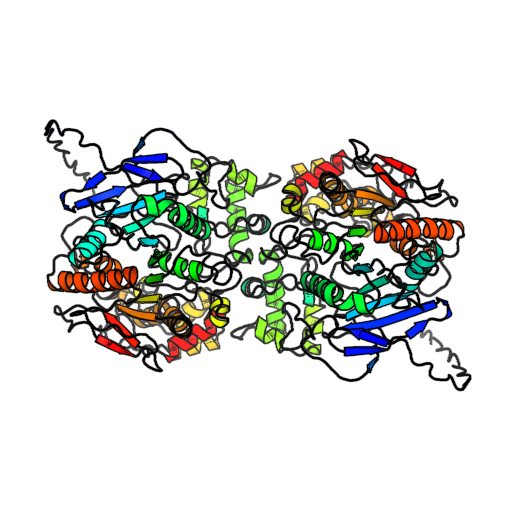2.34 -43.844 14.234 1 47.38 116 GLU A O 1
ATOM 868 N N . TYR A 1 117 ? 0.328 -43.094 14.266 1 53.5 117 TYR A N 1
ATOM 869 C CA . TYR A 1 117 ? 0.69 -42.344 13.055 1 53.5 117 TYR A CA 1
ATOM 870 C C . TYR A 1 117 ? 1.363 -41.031 13.398 1 53.5 117 TYR A C 1
ATOM 872 O O . TYR A 1 117 ? 0.856 -40.25 14.211 1 53.5 117 TYR A O 1
ATOM 880 N N . VAL A 1 118 ? 2.645 -41.094 13.266 1 68.19 118 VAL A N 1
ATOM 881 C CA . VAL A 1 118 ? 3.389 -39.844 13.109 1 68.19 118 VAL A CA 1
ATOM 882 C C . VAL A 1 118 ? 2.709 -38.969 12.062 1 68.19 118 VAL A C 1
ATOM 884 O O . VAL A 1 118 ? 2.318 -39.469 11 1 68.19 118 VAL A O 1
ATOM 887 N N . LYS A 1 119 ? 2.307 -37.75 12.469 1 90 119 LYS A N 1
ATOM 888 C CA . LYS A 1 119 ? 1.694 -36.812 11.539 1 90 119 LYS A CA 1
ATOM 889 C C . LYS A 1 119 ? 2.496 -36.719 10.242 1 90 119 LYS A C 1
ATOM 891 O O . LYS A 1 119 ? 3.729 -36.75 10.266 1 90 119 LYS A O 1
ATOM 896 N N . LEU A 1 120 ? 1.783 -36.875 9.164 1 96.62 120 LEU A N 1
ATOM 897 C CA . LEU A 1 120 ? 2.4 -36.969 7.848 1 96.62 120 LEU A CA 1
ATOM 898 C C . LEU A 1 120 ? 2.709 -35.562 7.312 1 96.62 120 LEU A C 1
ATOM 900 O O . LEU A 1 120 ? 1.977 -34.625 7.59 1 96.62 120 LEU A O 1
ATOM 904 N N . PRO A 1 121 ? 3.818 -35.469 6.59 1 97.88 121 PRO A N 1
ATOM 905 C CA . PRO A 1 121 ? 4.043 -34.219 5.867 1 97.88 121 PRO A CA 1
ATOM 906 C C . PRO A 1 121 ? 2.908 -33.875 4.902 1 97.88 121 PRO A C 1
ATOM 908 O O . PRO A 1 121 ? 2.236 -34.781 4.395 1 97.88 121 PRO A O 1
ATOM 911 N N . VAL A 1 122 ? 2.695 -32.562 4.695 1 98.62 122 VAL A N 1
ATOM 912 C CA . VAL A 1 122 ? 1.584 -32.094 3.879 1 98.62 122 VAL A CA 1
ATOM 913 C C . VAL A 1 122 ? 2.121 -31.297 2.686 1 98.62 122 VAL A C 1
ATOM 915 O O . VAL A 1 122 ? 3.012 -30.469 2.84 1 98.62 122 VAL A O 1
ATOM 918 N N . ALA A 1 123 ? 1.631 -31.609 1.51 1 98.88 123 ALA A N 1
ATOM 919 C CA . ALA A 1 123 ? 1.908 -30.828 0.309 1 98.88 123 ALA A CA 1
ATOM 920 C C . ALA A 1 123 ? 0.653 -30.109 -0.179 1 98.88 123 ALA A C 1
ATOM 922 O O . ALA A 1 123 ? -0.402 -30.734 -0.336 1 98.88 123 ALA A O 1
ATOM 923 N N . LEU A 1 124 ? 0.764 -28.828 -0.369 1 98.94 124 LEU A N 1
ATOM 924 C CA . LEU A 1 124 ? -0.349 -28.047 -0.911 1 98.94 124 LEU A CA 1
ATOM 925 C C . LEU A 1 124 ? -0.066 -27.625 -2.348 1 98.94 124 LEU A C 1
ATOM 927 O O . LEU A 1 124 ? 0.855 -26.844 -2.598 1 98.94 124 LEU A O 1
ATOM 931 N N . TRP A 1 125 ? -0.888 -28.094 -3.232 1 98.81 125 TRP A N 1
ATOM 932 C CA . TRP A 1 125 ? -0.805 -27.734 -4.641 1 98.81 125 TRP A CA 1
ATOM 933 C C . TRP A 1 125 ? -1.608 -26.469 -4.926 1 98.81 125 TRP A C 1
ATOM 935 O O . TRP A 1 125 ? -2.801 -26.391 -4.621 1 98.81 125 TRP A O 1
ATOM 945 N N . ILE A 1 126 ? -0.966 -25.469 -5.504 1 98.69 126 ILE A N 1
ATOM 946 C CA . ILE A 1 126 ? -1.581 -24.25 -5.996 1 98.69 126 ILE A CA 1
ATOM 947 C C . ILE A 1 126 ? -1.49 -24.203 -7.52 1 98.69 126 ILE A C 1
ATOM 949 O O . ILE A 1 126 ? -0.399 -24.062 -8.078 1 98.69 126 ILE A O 1
ATOM 953 N N . HIS A 1 127 ? -2.594 -24.25 -8.164 1 97.38 127 HIS A N 1
ATOM 954 C CA . HIS A 1 127 ? -2.613 -24.438 -9.609 1 97.38 127 HIS A CA 1
ATOM 955 C C . HIS A 1 127 ? -2.252 -23.141 -10.336 1 97.38 127 HIS A C 1
ATOM 957 O O . HIS A 1 127 ? -2.355 -22.062 -9.766 1 97.38 127 HIS A O 1
ATOM 963 N N . GLY A 1 128 ? -1.844 -23.312 -11.594 1 96.62 128 GLY A N 1
ATOM 964 C CA . GLY A 1 128 ? -1.541 -22.188 -12.453 1 96.62 128 GLY A CA 1
ATOM 965 C C . GLY A 1 128 ? -2.734 -21.719 -13.266 1 96.62 128 GLY A C 1
ATOM 966 O O . GLY A 1 128 ? -3.879 -21.859 -12.828 1 96.62 128 GLY A O 1
ATOM 967 N N . GLY A 1 129 ? -2.426 -21.047 -14.328 1 93.62 129 GLY A N 1
ATOM 968 C CA . GLY A 1 129 ? -3.451 -20.5 -15.195 1 93.62 129 GLY A CA 1
ATOM 969 C C . GLY A 1 129 ? -3.348 -18.984 -15.352 1 93.62 129 GLY A C 1
ATOM 970 O O . GLY A 1 129 ? -4.363 -18.297 -15.484 1 93.62 129 GLY A O 1
ATOM 971 N N . SER A 1 130 ? -2.143 -18.484 -15.281 1 92.44 130 SER A N 1
ATOM 972 C CA . SER A 1 130 ? -1.83 -17.062 -15.469 1 92.44 130 SER A CA 1
ATOM 973 C C . SER A 1 130 ? -2.678 -16.188 -14.555 1 92.44 130 SER A C 1
ATOM 975 O O . SER A 1 130 ? -2.992 -15.047 -14.898 1 92.44 130 SER A O 1
ATOM 977 N N . TYR A 1 131 ? -3.225 -16.766 -13.523 1 93 131 TYR A N 1
ATOM 978 C CA . TYR A 1 131 ? -4.137 -16.125 -12.578 1 93 131 TYR A CA 1
ATOM 979 C C . TYR A 1 131 ? -5.488 -15.859 -13.227 1 93 131 TYR A C 1
ATOM 981 O O . TYR A 1 131 ? -6.348 -15.203 -12.625 1 93 131 TYR A O 1
ATOM 989 N N . GLN A 1 132 ? -5.691 -16.312 -14.414 1 92.31 132 GLN A N 1
ATOM 990 C CA . GLN A 1 132 ? -6.91 -16 -15.156 1 92.31 132 GLN A CA 1
ATOM 991 C C . GLN A 1 132 ? -7.855 -17.203 -15.188 1 92.31 132 GLN A C 1
ATOM 993 O O . GLN A 1 132 ? -9.078 -17.031 -15.227 1 92.31 132 GLN A O 1
ATOM 998 N N . VAL A 1 133 ? -7.234 -18.344 -15.25 1 92.06 133 VAL A N 1
ATOM 999 C CA . VAL A 1 133 ? -8.047 -19.547 -15.383 1 92.06 133 VAL A CA 1
ATOM 1000 C C . VAL A 1 133 ? -7.48 -20.656 -14.5 1 92.06 133 VAL A C 1
ATOM 1002 O O . VAL A 1 133 ? -6.367 -20.531 -13.984 1 92.06 133 VAL A O 1
ATOM 1005 N N . GLY A 1 134 ? -8.297 -21.703 -14.305 1 93.25 134 GLY A N 1
ATOM 1006 C CA . GLY A 1 134 ? -7.824 -22.906 -13.633 1 93.25 134 GLY A CA 1
ATOM 1007 C C . GLY A 1 134 ? -8.734 -23.344 -12.5 1 93.25 134 GLY A C 1
ATOM 1008 O O . GLY A 1 134 ? -9.594 -22.594 -12.055 1 93.25 134 GLY A O 1
ATOM 1009 N N . THR A 1 135 ? -8.547 -24.578 -12.125 1 95.44 135 THR A N 1
ATOM 1010 C CA . THR A 1 135 ? -9.258 -25.203 -11.016 1 95.44 135 THR A CA 1
ATOM 1011 C C . THR A 1 135 ? -8.477 -26.391 -10.469 1 95.44 135 THR A C 1
ATOM 1013 O O . THR A 1 135 ? -7.723 -27.047 -11.203 1 95.44 135 THR A O 1
ATOM 1016 N N . SER A 1 136 ? -8.719 -26.656 -9.258 1 95.69 136 SER A N 1
ATOM 1017 C CA . SER A 1 136 ? -8.062 -27.797 -8.633 1 95.69 136 SER A CA 1
ATOM 1018 C C . SER A 1 136 ? -8.648 -29.109 -9.141 1 95.69 136 SER A C 1
ATOM 1020 O O . SER A 1 136 ? -8.047 -30.172 -8.945 1 95.69 136 SER A O 1
ATOM 1022 N N . ALA A 1 137 ? -9.703 -29.047 -9.875 1 95 137 ALA A N 1
ATOM 1023 C CA . ALA A 1 137 ? -10.422 -30.25 -10.289 1 95 137 ALA A CA 1
ATOM 1024 C C . ALA A 1 137 ? -9.891 -30.781 -11.617 1 95 137 ALA A C 1
ATOM 1026 O O . ALA A 1 137 ? -10.328 -31.828 -12.094 1 95 137 ALA A O 1
ATOM 1027 N N . LEU A 1 138 ? -8.984 -30.109 -12.188 1 93.75 138 LEU A N 1
ATOM 1028 C CA . LEU A 1 138 ? -8.453 -30.594 -13.461 1 93.75 138 LEU A CA 1
ATOM 1029 C C . LEU A 1 138 ? -7.816 -31.969 -13.297 1 93.75 138 LEU A C 1
ATOM 1031 O O . LEU A 1 138 ? -7.133 -32.219 -12.305 1 93.75 138 LEU A O 1
ATOM 1035 N N . ALA A 1 139 ? -7.973 -32.781 -14.305 1 91.69 139 ALA A N 1
ATOM 1036 C CA . ALA A 1 139 ? -7.508 -34.156 -14.25 1 91.69 139 ALA A CA 1
ATOM 1037 C C . ALA A 1 139 ? -5.988 -34.219 -14.133 1 91.69 139 ALA A C 1
ATOM 1039 O O . ALA A 1 139 ? -5.445 -35.125 -13.5 1 91.69 139 ALA A O 1
ATOM 1040 N N . ASN A 1 140 ? -5.344 -33.281 -14.703 1 91.62 140 ASN A N 1
ATOM 1041 C CA . ASN A 1 140 ? -3.885 -33.312 -14.664 1 91.62 140 ASN A CA 1
ATOM 1042 C C . ASN A 1 140 ? -3.357 -32.906 -13.289 1 91.62 140 ASN A C 1
ATOM 1044 O O . ASN A 1 140 ? -2.152 -32.969 -13.039 1 91.62 140 ASN A O 1
ATOM 1048 N N . TYR A 1 141 ? -4.281 -32.562 -12.344 1 94.44 141 TYR A N 1
ATOM 1049 C CA . TYR A 1 141 ? -3.902 -32.219 -10.977 1 94.44 141 TYR A CA 1
ATOM 1050 C C . TYR A 1 141 ? -4.379 -33.281 -10 1 94.44 141 TYR A C 1
ATOM 1052 O O . TYR A 1 141 ? -4.473 -33.031 -8.797 1 94.44 141 TYR A O 1
ATOM 1060 N N . ASN A 1 142 ? -4.715 -34.438 -10.609 1 95.19 142 ASN A N 1
ATOM 1061 C CA . ASN A 1 142 ? -5.105 -35.562 -9.758 1 95.19 142 ASN A CA 1
ATOM 1062 C C . ASN A 1 142 ? -3.982 -35.969 -8.805 1 95.19 142 ASN A C 1
ATOM 1064 O O . ASN A 1 142 ? -2.914 -36.375 -9.242 1 95.19 142 ASN A O 1
ATOM 1068 N N . LEU A 1 143 ? -4.25 -35.906 -7.492 1 97.94 143 LEU A N 1
ATOM 1069 C CA . LEU A 1 143 ? -3.213 -36.094 -6.48 1 97.94 143 LEU A CA 1
ATOM 1070 C C . LEU A 1 143 ? -3.121 -37.531 -6.031 1 97.94 143 LEU A C 1
ATOM 1072 O O . LEU A 1 143 ? -2.221 -37.906 -5.273 1 97.94 143 LEU A O 1
ATOM 1076 N N . THR A 1 144 ? -3.963 -38.438 -6.516 1 97.44 144 THR A N 1
ATOM 1077 C CA . THR A 1 144 ? -4.043 -39.812 -6.062 1 97.44 144 THR A CA 1
ATOM 1078 C C . THR A 1 144 ? -2.756 -40.562 -6.387 1 97.44 144 THR A C 1
ATOM 1080 O O . THR A 1 144 ? -2.27 -41.344 -5.578 1 97.44 144 THR A O 1
ATOM 1083 N N . TYR A 1 145 ? -2.176 -40.281 -7.484 1 97.75 145 TYR A N 1
ATOM 1084 C CA . TYR A 1 145 ? -1.026 -41.062 -7.949 1 97.75 145 TYR A CA 1
ATOM 1085 C C . TYR A 1 145 ? 0.226 -40.688 -7.156 1 97.75 145 TYR A C 1
ATOM 1087 O O . TYR A 1 145 ? 1.016 -41.562 -6.805 1 97.75 145 TYR A O 1
ATOM 1095 N N . ILE A 1 146 ? 0.455 -39.438 -6.895 1 98.38 146 ILE A N 1
ATOM 1096 C CA . ILE A 1 146 ? 1.659 -39.062 -6.156 1 98.38 146 ILE A CA 1
ATOM 1097 C C . ILE A 1 146 ? 1.54 -39.531 -4.707 1 98.38 146 ILE A C 1
ATOM 1099 O O . ILE A 1 146 ? 2.535 -39.906 -4.09 1 98.38 146 ILE A O 1
ATOM 1103 N N . VAL A 1 147 ? 0.343 -39.469 -4.109 1 98.06 147 VAL A N 1
ATOM 1104 C CA . VAL A 1 147 ? 0.145 -40 -2.76 1 98.06 147 VAL A CA 1
ATOM 1105 C C . VAL A 1 147 ? 0.406 -41.5 -2.74 1 98.06 147 VAL A C 1
ATOM 1107 O O . VAL A 1 147 ? 1.054 -42 -1.823 1 98.06 147 VAL A O 1
ATOM 1110 N N . GLN A 1 148 ? -0.075 -42.188 -3.742 1 97.38 148 GLN A N 1
ATOM 1111 C CA . GLN A 1 148 ? 0.214 -43.625 -3.842 1 97.38 148 GLN A CA 1
ATOM 1112 C C . GLN A 1 148 ? 1.718 -43.875 -3.898 1 97.38 148 GLN A C 1
ATOM 1114 O O . GLN A 1 148 ? 2.23 -44.75 -3.193 1 97.38 148 GLN A O 1
ATOM 1119 N N . ARG A 1 149 ? 2.363 -43.125 -4.734 1 97.44 149 ARG A N 1
ATOM 1120 C CA . ARG A 1 149 ? 3.809 -43.25 -4.883 1 97.44 149 ARG A CA 1
ATOM 1121 C C . ARG A 1 149 ? 4.52 -43.031 -3.555 1 97.44 149 ARG A C 1
ATOM 1123 O O . ARG A 1 149 ? 5.504 -43.688 -3.242 1 97.44 149 ARG A O 1
ATOM 1130 N N . SER A 1 150 ? 4.055 -42.125 -2.803 1 97.69 150 SER A N 1
ATOM 1131 C CA . SER A 1 150 ? 4.668 -41.812 -1.517 1 97.69 150 SER A CA 1
ATOM 1132 C C . SER A 1 150 ? 4.609 -43 -0.569 1 97.69 150 SER A C 1
ATOM 1134 O O . SER A 1 150 ? 5.57 -43.281 0.155 1 97.69 150 SER A O 1
ATOM 1136 N N . VAL A 1 151 ? 3.518 -43.719 -0.577 1 95.94 151 VAL A N 1
ATOM 1137 C CA . VAL A 1 151 ? 3.381 -44.906 0.236 1 95.94 151 VAL A CA 1
ATOM 1138 C C . VAL A 1 151 ? 4.32 -46 -0.284 1 95.94 151 VAL A C 1
ATOM 1140 O O . VAL A 1 151 ? 4.984 -46.688 0.499 1 95.94 151 VAL A O 1
ATOM 1143 N N . GLU A 1 152 ? 4.383 -46.094 -1.544 1 95.56 152 GLU A N 1
ATOM 1144 C CA . GLU A 1 152 ? 5.191 -47.125 -2.184 1 95.56 152 GLU A CA 1
ATOM 1145 C C . GLU A 1 152 ? 6.668 -47 -1.821 1 95.56 152 GLU A C 1
ATOM 1147 O O . GLU A 1 152 ? 7.383 -48 -1.699 1 95.56 152 GLU A O 1
ATOM 1152 N N . ILE A 1 153 ? 7.094 -45.812 -1.68 1 95.75 153 ILE A N 1
ATOM 1153 C CA . ILE A 1 153 ? 8.523 -45.625 -1.46 1 95.75 153 ILE A CA 1
ATOM 1154 C C . ILE A 1 153 ? 8.797 -45.438 0.031 1 95.75 153 ILE A C 1
ATOM 1156 O O . ILE A 1 153 ? 9.906 -45.062 0.424 1 95.75 153 ILE A O 1
ATOM 1160 N N . GLY A 1 154 ? 7.828 -45.5 0.892 1 93.19 154 GLY A N 1
ATOM 1161 C CA . GLY A 1 154 ? 7.988 -45.5 2.336 1 93.19 154 GLY A CA 1
ATOM 1162 C C . GLY A 1 154 ? 8.078 -44.094 2.922 1 93.19 154 GLY A C 1
ATOM 1163 O O . GLY A 1 154 ? 8.664 -43.906 3.986 1 93.19 154 GLY A O 1
ATOM 1164 N N . GLN A 1 155 ? 7.543 -43.156 2.186 1 94.06 155 GLN A N 1
ATOM 1165 C CA . GLN A 1 155 ? 7.484 -41.75 2.631 1 94.06 155 GLN A CA 1
ATOM 1166 C C . GLN A 1 155 ? 6.086 -41.188 2.439 1 94.06 155 GLN A C 1
ATOM 1168 O O . GLN A 1 155 ? 5.906 -40.188 1.706 1 94.06 155 GLN A O 1
ATOM 1173 N N . PRO A 1 156 ? 5.156 -41.75 3.152 1 95.56 156 PRO A N 1
ATOM 1174 C CA . PRO A 1 156 ? 3.773 -41.312 2.924 1 95.56 156 PRO A CA 1
ATOM 1175 C C . PRO A 1 156 ? 3.566 -39.844 3.203 1 95.56 156 PRO A C 1
ATOM 1177 O O . PRO A 1 156 ? 4.133 -39.281 4.156 1 95.56 156 PRO A O 1
ATOM 1180 N N . ILE A 1 157 ? 2.754 -39.188 2.328 1 97.69 157 ILE A N 1
ATOM 1181 C CA . ILE A 1 157 ? 2.402 -37.781 2.496 1 97.69 157 ILE A CA 1
ATOM 1182 C C . ILE A 1 157 ? 0.89 -37.625 2.365 1 97.69 157 ILE A C 1
ATOM 1184 O O . ILE A 1 157 ? 0.196 -38.531 1.885 1 97.69 157 ILE A O 1
ATOM 1188 N N . ILE A 1 158 ? 0.416 -36.469 2.91 1 97.75 158 ILE A N 1
ATOM 1189 C CA . ILE A 1 158 ? -0.908 -35.969 2.584 1 97.75 158 ILE A CA 1
ATOM 1190 C C . ILE A 1 158 ? -0.788 -34.875 1.52 1 97.75 158 ILE A C 1
ATOM 1192 O O . ILE A 1 158 ? 0.091 -34 1.6 1 97.75 158 ILE A O 1
ATOM 1196 N N . ALA A 1 159 ? -1.578 -35 0.479 1 98.75 159 ALA A N 1
ATOM 1197 C CA . ALA A 1 159 ? -1.594 -33.969 -0.553 1 98.75 159 ALA A CA 1
ATOM 1198 C C . ALA A 1 159 ? -2.922 -33.219 -0.557 1 98.75 159 ALA A C 1
ATOM 1200 O O . ALA A 1 159 ? -3.984 -33.812 -0.389 1 98.75 159 ALA A O 1
ATOM 1201 N N . ALA A 1 160 ? -2.84 -31.906 -0.657 1 98.88 160 ALA A N 1
ATOM 1202 C CA . ALA A 1 160 ? -4.02 -31.047 -0.713 1 98.88 160 ALA A CA 1
ATOM 1203 C C . ALA A 1 160 ? -3.951 -30.109 -1.909 1 98.88 160 ALA A C 1
ATOM 1205 O O . ALA A 1 160 ? -2.877 -29.891 -2.475 1 98.88 160 ALA A O 1
ATOM 1206 N N . SER A 1 161 ? -5.047 -29.625 -2.375 1 98.81 161 SER A N 1
ATOM 1207 C CA . SER A 1 161 ? -5.164 -28.625 -3.432 1 98.81 161 SER A CA 1
ATOM 1208 C C . SER A 1 161 ? -6.289 -27.641 -3.141 1 98.81 161 SER A C 1
ATOM 1210 O O . SER A 1 161 ? -7.223 -27.953 -2.398 1 98.81 161 SER A O 1
ATOM 1212 N N . ILE A 1 162 ? -6.203 -26.406 -3.766 1 98.75 162 ILE A N 1
ATOM 1213 C CA . ILE A 1 162 ? -7.195 -25.391 -3.436 1 98.75 162 ILE A CA 1
ATOM 1214 C C . ILE A 1 162 ? -7.648 -24.688 -4.707 1 98.75 162 ILE A C 1
ATOM 1216 O O . ILE A 1 162 ? -6.918 -24.656 -5.703 1 98.75 162 ILE A O 1
ATOM 1220 N N . ASN A 1 163 ? -8.859 -24.203 -4.605 1 98.19 163 ASN A N 1
ATOM 1221 C CA . ASN A 1 163 ? -9.281 -23.109 -5.477 1 98.19 163 ASN A CA 1
ATOM 1222 C C . ASN A 1 163 ? -9.023 -21.75 -4.84 1 98.19 163 ASN A C 1
ATOM 1224 O O . ASN A 1 163 ? -8.93 -21.641 -3.615 1 98.19 163 ASN A O 1
ATOM 1228 N N . TYR A 1 164 ? -8.852 -20.812 -5.641 1 98.5 164 TYR A N 1
ATOM 1229 C CA . TYR A 1 164 ? -8.711 -19.422 -5.234 1 98.5 164 TYR A CA 1
ATOM 1230 C C . TYR A 1 164 ? -9.305 -18.484 -6.277 1 98.5 164 TYR A C 1
ATOM 1232 O O . TYR A 1 164 ? -9.5 -18.859 -7.434 1 98.5 164 TYR A O 1
ATOM 1240 N N . ARG A 1 165 ? -9.672 -17.312 -5.914 1 97.75 165 ARG A N 1
ATOM 1241 C CA . ARG A 1 165 ? -10.234 -16.359 -6.863 1 97.75 165 ARG A CA 1
ATOM 1242 C C . ARG A 1 165 ? -9.219 -15.969 -7.926 1 97.75 165 ARG A C 1
ATOM 1244 O O . ARG A 1 165 ? -8.031 -15.789 -7.625 1 97.75 165 ARG A O 1
ATOM 1251 N N . LYS A 1 166 ? -9.711 -15.742 -9.141 1 94 166 LYS A N 1
ATOM 1252 C CA . LYS A 1 166 ? -8.875 -15.492 -10.305 1 94 166 LYS A CA 1
ATOM 1253 C C . LYS A 1 166 ? -9.32 -14.242 -11.055 1 94 166 LYS A C 1
ATOM 1255 O O . LYS A 1 166 ? -10.398 -13.703 -10.781 1 94 166 LYS A O 1
ATOM 1260 N N . GLY A 1 167 ? -8.445 -13.82 -12.008 1 93.69 167 GLY A N 1
ATOM 1261 C CA . GLY A 1 167 ? -8.812 -12.672 -12.82 1 93.69 167 GLY A CA 1
ATOM 1262 C C . GLY A 1 167 ? -9.211 -11.461 -12 1 93.69 167 GLY A C 1
ATOM 1263 O O . GLY A 1 167 ? -8.617 -11.188 -10.953 1 93.69 167 GLY A O 1
ATOM 1264 N N . ALA A 1 168 ? -10.242 -10.82 -12.438 1 94.44 168 ALA A N 1
ATOM 1265 C CA . ALA A 1 168 ? -10.695 -9.602 -11.773 1 94.44 168 ALA A CA 1
ATOM 1266 C C . ALA A 1 168 ? -11.305 -9.93 -10.406 1 94.44 168 ALA A C 1
ATOM 1268 O O . ALA A 1 168 ? -11.289 -9.094 -9.5 1 94.44 168 ALA A O 1
ATOM 1269 N N . TRP A 1 169 ? -11.766 -11.188 -10.242 1 95.94 169 TRP A N 1
ATOM 1270 C CA . TRP A 1 169 ? -12.352 -11.57 -8.961 1 95.94 169 TRP A CA 1
ATOM 1271 C C . TRP A 1 169 ? -11.297 -11.602 -7.863 1 95.94 169 TRP A C 1
ATOM 1273 O O . TRP A 1 169 ? -11.602 -11.359 -6.691 1 95.94 169 TRP A O 1
ATOM 1283 N N . GLY A 1 170 ? -10.078 -11.914 -8.297 1 96.25 170 GLY A N 1
ATOM 1284 C CA . GLY A 1 170 ? -9.016 -12.062 -7.312 1 96.25 170 GLY A CA 1
ATOM 1285 C C . GLY A 1 170 ? -8.008 -10.922 -7.344 1 96.25 170 GLY A C 1
ATOM 1286 O O . GLY A 1 170 ? -7.281 -10.703 -6.375 1 96.25 170 GLY A O 1
ATOM 1287 N N . MET A 1 171 ? -8.039 -10.148 -8.438 1 95.25 171 MET A N 1
ATOM 1288 C CA . MET A 1 171 ? -6.941 -9.195 -8.586 1 95.25 171 MET A CA 1
ATOM 1289 C C . MET A 1 171 ? -7.449 -7.855 -9.102 1 95.25 171 MET A C 1
ATOM 1291 O O . MET A 1 171 ? -6.711 -7.117 -9.75 1 95.25 171 MET A O 1
ATOM 1295 N N . LEU A 1 172 ? -8.734 -7.539 -8.898 1 95.44 172 LEU A N 1
ATOM 1296 C CA . LEU A 1 172 ? -9.242 -6.219 -9.25 1 95.44 172 LEU A CA 1
ATOM 1297 C C . LEU A 1 172 ? -8.414 -5.125 -8.586 1 95.44 172 LEU A C 1
ATOM 1299 O O . LEU A 1 172 ? -8.023 -5.254 -7.422 1 95.44 172 LEU A O 1
ATOM 1303 N N . TYR A 1 173 ? -8.148 -4.074 -9.414 1 95.88 173 TYR A N 1
ATOM 1304 C CA . TYR A 1 173 ? -7.387 -2.977 -8.828 1 95.88 173 TYR A CA 1
ATOM 1305 C C . TYR A 1 173 ? -7.812 -1.639 -9.422 1 95.88 173 TYR A C 1
ATOM 1307 O O . TYR A 1 173 ? -8.242 -1.57 -10.578 1 95.88 173 TYR A O 1
ATOM 1315 N N . SER A 1 174 ? -7.781 -0.662 -8.664 1 96.19 174 SER A N 1
ATOM 1316 C CA . SER A 1 174 ? -8.164 0.722 -8.922 1 96.19 174 SER A CA 1
ATOM 1317 C C . SER A 1 174 ? -7.883 1.608 -7.711 1 96.19 174 SER A C 1
ATOM 1319 O O . SER A 1 174 ? -7.371 1.135 -6.691 1 96.19 174 SER A O 1
ATOM 1321 N N . ARG A 1 175 ? -8.203 2.852 -7.891 1 95.31 175 ARG A N 1
ATOM 1322 C CA . ARG A 1 175 ? -8.109 3.756 -6.75 1 95.31 175 ARG A CA 1
ATOM 1323 C C . ARG A 1 175 ? -9.039 3.318 -5.625 1 95.31 175 ARG A C 1
ATOM 1325 O O . ARG A 1 175 ? -8.688 3.428 -4.445 1 95.31 175 ARG A O 1
ATOM 1332 N N . GLU A 1 176 ? -10.188 2.867 -5.973 1 96.12 176 GLU A N 1
ATOM 1333 C CA . GLU A 1 176 ? -11.172 2.43 -4.988 1 96.12 176 GLU A CA 1
ATOM 1334 C C . GLU A 1 176 ? -10.688 1.188 -4.242 1 96.12 176 GLU A C 1
ATOM 1336 O O . GLU A 1 176 ? -10.844 1.092 -3.021 1 96.12 176 GLU A O 1
ATOM 1341 N N . ILE A 1 177 ? -10.062 0.289 -4.98 1 97.44 177 ILE A N 1
ATOM 1342 C CA . ILE A 1 177 ? -9.531 -0.928 -4.379 1 97.44 177 ILE A CA 1
ATOM 1343 C C . ILE A 1 177 ? -8.336 -0.584 -3.496 1 97.44 177 ILE A C 1
ATOM 1345 O O . ILE A 1 177 ? -8.25 -1.032 -2.35 1 97.44 177 ILE A O 1
ATOM 1349 N N . GLN A 1 178 ? -7.43 0.215 -4.035 1 97.38 178 GLN A N 1
ATOM 1350 C CA . GLN A 1 178 ? -6.293 0.706 -3.266 1 97.38 178 GLN A CA 1
ATOM 1351 C C . GLN A 1 178 ? -6.754 1.429 -2.002 1 97.38 178 GLN A C 1
ATOM 1353 O O . GLN A 1 178 ? -6.23 1.184 -0.914 1 97.38 178 GLN A O 1
ATOM 1358 N N . GLY A 1 179 ? -7.723 2.23 -2.15 1 97 179 GLY A N 1
ATOM 1359 C CA . GLY A 1 179 ? -8.195 3.082 -1.071 1 97 179 GLY A CA 1
ATOM 1360 C C . GLY A 1 179 ? -8.859 2.305 0.051 1 97 179 GLY A C 1
ATOM 1361 O O . GLY A 1 179 ? -8.953 2.791 1.181 1 97 179 GLY A O 1
ATOM 1362 N N . THR A 1 180 ? -9.344 1.118 -0.223 1 96.62 180 THR A N 1
ATOM 1363 C CA . THR A 1 180 ? -10.047 0.337 0.79 1 96.62 180 THR A CA 1
ATOM 1364 C C . THR A 1 180 ? -9.164 -0.797 1.304 1 96.62 180 THR A C 1
ATOM 1366 O O . THR A 1 180 ? -9.547 -1.521 2.225 1 96.62 180 THR A O 1
ATOM 1369 N N . GLY A 1 181 ? -8.031 -0.979 0.717 1 96.5 181 GLY A N 1
ATOM 1370 C CA . GLY A 1 181 ? -7.098 -2 1.162 1 96.5 181 GLY A CA 1
ATOM 1371 C C . GLY A 1 181 ? -7.52 -3.404 0.778 1 96.5 181 GLY A C 1
ATOM 1372 O O . GLY A 1 181 ? -6.996 -4.383 1.316 1 96.5 181 GLY A O 1
ATOM 1373 N N . GLN A 1 182 ? -8.508 -3.553 -0.146 1 97.5 182 GLN A N 1
ATOM 1374 C CA . GLN A 1 182 ? -9 -4.852 -0.591 1 97.5 182 GLN A CA 1
ATOM 1375 C C . GLN A 1 182 ? -8.219 -5.355 -1.797 1 97.5 182 GLN A C 1
ATOM 1377 O O . GLN A 1 182 ? -8.781 -5.562 -2.871 1 97.5 182 GLN A O 1
ATOM 1382 N N . THR A 1 183 ? -6.918 -5.566 -1.56 1 98 183 THR A N 1
ATOM 1383 C CA . THR A 1 183 ? -5.98 -5.848 -2.643 1 98 183 THR A CA 1
ATOM 1384 C C . THR A 1 183 ? -5.492 -7.289 -2.572 1 98 183 THR A C 1
ATOM 1386 O O . THR A 1 183 ? -5.562 -7.926 -1.518 1 98 183 THR A O 1
ATOM 1389 N N . ASN A 1 184 ? -5.035 -7.883 -3.715 1 98.31 184 ASN A N 1
ATOM 1390 C CA . ASN A 1 184 ? -4.34 -9.164 -3.822 1 98.31 184 ASN A CA 1
ATOM 1391 C C . ASN A 1 184 ? -5.152 -10.297 -3.211 1 98.31 184 ASN A C 1
ATOM 1393 O O . ASN A 1 184 ? -4.629 -11.086 -2.426 1 98.31 184 ASN A O 1
ATOM 1397 N N . LEU A 1 185 ? -6.387 -10.344 -3.59 1 98.75 185 LEU A N 1
ATOM 1398 C CA . LEU A 1 185 ? -7.297 -11.289 -2.957 1 98.75 185 LEU A CA 1
ATOM 1399 C C . LEU A 1 185 ? -6.91 -12.727 -3.299 1 98.75 185 LEU A C 1
ATOM 1401 O O . LEU A 1 185 ? -7.078 -13.633 -2.479 1 98.75 185 LEU A O 1
ATOM 1405 N N . ALA A 1 186 ? -6.41 -13.008 -4.496 1 98.38 186 ALA A N 1
ATOM 1406 C CA . ALA A 1 186 ? -5.953 -14.352 -4.855 1 98.38 186 ALA A CA 1
ATOM 1407 C C . ALA A 1 186 ? -4.887 -14.844 -3.883 1 98.38 186 ALA A C 1
ATOM 1409 O O . ALA A 1 186 ? -4.992 -15.945 -3.338 1 98.38 186 ALA A O 1
ATOM 1410 N N . LEU A 1 187 ? -3.9 -14.016 -3.672 1 98.5 187 LEU A N 1
ATOM 1411 C CA . LEU A 1 187 ? -2.822 -14.359 -2.752 1 98.5 187 LEU A CA 1
ATOM 1412 C C . LEU A 1 187 ? -3.35 -14.523 -1.331 1 98.5 187 LEU A C 1
ATOM 1414 O O . LEU A 1 187 ? -2.926 -15.43 -0.606 1 98.5 187 LEU A O 1
ATOM 1418 N N . ARG A 1 188 ? -4.266 -13.656 -0.981 1 98.81 188 ARG A N 1
ATOM 1419 C CA . ARG A 1 188 ? -4.844 -13.727 0.357 1 98.81 188 ARG A CA 1
ATOM 1420 C C . ARG A 1 188 ? -5.719 -14.961 0.515 1 98.81 188 ARG A C 1
ATOM 1422 O O . ARG A 1 188 ? -5.805 -15.531 1.604 1 98.81 188 ARG A O 1
ATOM 1429 N N . ASP A 1 189 ? -6.418 -15.383 -0.572 1 98.88 189 ASP A N 1
ATOM 1430 C CA . ASP A 1 189 ? -7.125 -16.656 -0.548 1 98.88 189 ASP A CA 1
ATOM 1431 C C . ASP A 1 189 ? -6.168 -17.812 -0.233 1 98.88 189 ASP A C 1
ATOM 1433 O O . ASP A 1 189 ? -6.465 -18.641 0.618 1 98.88 189 ASP A O 1
ATOM 1437 N N . MET A 1 190 ? -5.059 -17.844 -0.846 1 98.81 190 MET A N 1
ATOM 1438 C CA . MET A 1 190 ? -4.07 -18.906 -0.658 1 98.81 190 MET A CA 1
ATOM 1439 C C . MET A 1 190 ? -3.553 -18.906 0.776 1 98.81 190 MET A C 1
ATOM 1441 O O . MET A 1 190 ? -3.428 -19.969 1.387 1 98.81 190 MET A O 1
ATOM 1445 N N . ARG A 1 191 ? -3.264 -17.781 1.258 1 98.62 191 ARG A N 1
ATOM 1446 C CA . ARG A 1 191 ? -2.795 -17.703 2.639 1 98.62 191 ARG A CA 1
ATOM 1447 C C . ARG A 1 191 ? -3.885 -18.156 3.609 1 98.62 191 ARG A C 1
ATOM 1449 O O . ARG A 1 191 ? -3.594 -18.797 4.625 1 98.62 191 ARG A O 1
ATOM 1456 N N . LYS A 1 192 ? -5.125 -17.781 3.299 1 98.81 192 LYS A N 1
ATOM 1457 C CA . LYS A 1 192 ? -6.25 -18.219 4.121 1 98.81 192 LYS A CA 1
ATOM 1458 C C . LYS A 1 192 ? -6.363 -19.734 4.121 1 98.81 192 LYS A C 1
ATOM 1460 O O . LYS A 1 192 ? -6.684 -20.344 5.148 1 98.81 192 LYS A O 1
ATOM 1465 N N . ALA A 1 193 ? -6.152 -20.344 2.984 1 98.94 193 ALA A N 1
ATOM 1466 C CA . ALA A 1 193 ? -6.137 -21.797 2.902 1 98.94 193 ALA A CA 1
ATOM 1467 C C . ALA A 1 193 ? -5.055 -22.391 3.801 1 98.94 193 ALA A C 1
ATOM 1469 O O . ALA A 1 193 ? -5.27 -23.406 4.461 1 98.94 193 ALA A O 1
ATOM 1470 N N . LEU A 1 194 ? -3.9 -21.766 3.85 1 98.94 194 LEU A N 1
ATOM 1471 C CA . LEU A 1 194 ? -2.803 -22.234 4.691 1 98.94 194 LEU A CA 1
ATOM 1472 C C . LEU A 1 194 ? -3.156 -22.094 6.168 1 98.94 194 LEU A C 1
ATOM 1474 O O . LEU A 1 194 ? -2.779 -22.938 6.984 1 98.94 194 LEU A O 1
ATOM 1478 N N . GLU A 1 195 ? -3.871 -21.031 6.5 1 98.75 195 GLU A N 1
ATOM 1479 C CA . GLU A 1 195 ? -4.363 -20.906 7.871 1 98.75 195 GLU A CA 1
ATOM 1480 C C . GLU A 1 195 ? -5.312 -22.047 8.227 1 98.75 195 GLU A C 1
ATOM 1482 O O . GLU A 1 195 ? -5.238 -22.594 9.32 1 98.75 195 GLU A O 1
ATOM 1487 N N . TRP A 1 196 ? -6.164 -22.312 7.289 1 98.81 196 TRP A N 1
ATOM 1488 C CA . TRP A 1 196 ? -7.074 -23.438 7.496 1 98.81 196 TRP A CA 1
ATOM 1489 C C . TRP A 1 196 ? -6.301 -24.734 7.711 1 98.81 196 TRP A C 1
ATOM 1491 O O . TRP A 1 196 ? -6.652 -25.547 8.578 1 98.81 196 TRP A O 1
ATOM 1501 N N . ILE A 1 197 ? -5.273 -24.984 6.965 1 98.81 197 ILE A N 1
ATOM 1502 C CA . ILE A 1 197 ? -4.426 -26.156 7.113 1 98.81 197 ILE A CA 1
ATOM 1503 C C . ILE A 1 197 ? -3.811 -26.172 8.508 1 98.81 197 ILE A C 1
ATOM 1505 O O . ILE A 1 197 ? -3.826 -27.203 9.188 1 98.81 197 ILE A O 1
ATOM 1509 N N . SER A 1 198 ? -3.285 -25.078 8.906 1 98.44 198 SER A N 1
ATOM 1510 C CA . SER A 1 198 ? -2.678 -24.984 10.227 1 98.44 198 SER A CA 1
ATOM 1511 C C . SER A 1 198 ? -3.668 -25.375 11.32 1 98.44 198 SER A C 1
ATOM 1513 O O . SER A 1 198 ? -3.303 -26.047 12.289 1 98.44 198 SER A O 1
ATOM 1515 N N . GLU A 1 199 ? -4.883 -25.078 11.102 1 97.69 199 GLU A N 1
ATOM 1516 C CA . GLU A 1 199 ? -5.91 -25.281 12.117 1 97.69 199 GLU A CA 1
ATOM 1517 C C . GLU A 1 199 ? -6.461 -26.703 12.078 1 97.69 199 GLU A C 1
ATOM 1519 O O . GLU A 1 199 ? -6.879 -27.234 13.109 1 97.69 199 GLU A O 1
ATOM 1524 N N . ASN A 1 200 ? -6.43 -27.297 10.867 1 98 200 ASN A N 1
ATOM 1525 C CA . ASN A 1 200 ? -7.336 -28.422 10.734 1 98 200 ASN A CA 1
ATOM 1526 C C . ASN A 1 200 ? -6.609 -29.672 10.227 1 98 200 ASN A C 1
ATOM 1528 O O . ASN A 1 200 ? -7.129 -30.781 10.344 1 98 200 ASN A O 1
ATOM 1532 N N . ILE A 1 201 ? -5.438 -29.578 9.703 1 97.75 201 ILE A N 1
ATOM 1533 C CA . ILE A 1 201 ? -4.855 -30.672 8.938 1 97.75 201 ILE A CA 1
ATOM 1534 C C . ILE A 1 201 ? -4.523 -31.828 9.867 1 97.75 201 ILE A C 1
ATOM 1536 O O . ILE A 1 201 ? -4.398 -32.969 9.43 1 97.75 201 ILE A O 1
ATOM 1540 N N . GLY A 1 202 ? -4.32 -31.5 11.148 1 95.69 202 GLY A N 1
ATOM 1541 C CA . GLY A 1 202 ? -4.086 -32.531 12.141 1 95.69 202 GLY A CA 1
ATOM 1542 C C . GLY A 1 202 ? -5.195 -33.562 12.188 1 95.69 202 GLY A C 1
ATOM 1543 O O . GLY A 1 202 ? -4.938 -34.75 12.406 1 95.69 202 GLY A O 1
ATOM 1544 N N . ALA A 1 203 ? -6.398 -33.188 11.969 1 95 203 ALA A N 1
ATOM 1545 C CA . ALA A 1 203 ? -7.543 -34.094 11.984 1 95 203 ALA A CA 1
ATOM 1546 C C . ALA A 1 203 ? -7.469 -35.094 10.828 1 95 203 ALA A C 1
ATOM 1548 O O . ALA A 1 203 ? -8.062 -36.156 10.891 1 95 203 ALA A O 1
ATOM 1549 N N . PHE A 1 204 ? -6.734 -34.812 9.836 1 95.5 204 PHE A N 1
ATOM 1550 C CA . PHE A 1 204 ? -6.57 -35.656 8.68 1 95.5 204 PHE A CA 1
ATOM 1551 C C . PHE A 1 204 ? -5.316 -36.531 8.812 1 95.5 204 PHE A C 1
ATOM 1553 O O . PHE A 1 204 ? -5.016 -37.344 7.941 1 95.5 204 PHE A O 1
ATOM 1560 N N . GLY A 1 205 ? -4.551 -36.25 9.906 1 94.69 205 GLY A N 1
ATOM 1561 C CA . GLY A 1 205 ? -3.303 -36.969 10.102 1 94.69 205 GLY A CA 1
ATOM 1562 C C . GLY A 1 205 ? -2.09 -36.219 9.594 1 94.69 205 GLY A C 1
ATOM 1563 O O . GLY A 1 205 ? -0.983 -36.75 9.562 1 94.69 205 GLY A O 1
ATOM 1564 N N . GLY A 1 206 ? -2.324 -34.969 9.234 1 96.62 206 GLY A N 1
ATOM 1565 C CA . GLY A 1 206 ? -1.235 -34.188 8.711 1 96.62 206 GLY A CA 1
ATOM 1566 C C . GLY A 1 206 ? -0.479 -33.406 9.781 1 96.62 206 GLY A C 1
ATOM 1567 O O . GLY A 1 206 ? -1.04 -33.094 10.828 1 96.62 206 GLY A O 1
ATOM 1568 N N . ASP A 1 207 ? 0.767 -33.125 9.562 1 97.25 207 ASP A N 1
ATOM 1569 C CA . ASP A 1 207 ? 1.628 -32.312 10.438 1 97.25 207 ASP A CA 1
ATOM 1570 C C . ASP A 1 207 ? 1.661 -30.859 9.992 1 97.25 207 ASP A C 1
ATOM 1572 O O . ASP A 1 207 ? 2.246 -30.531 8.961 1 97.25 207 ASP A O 1
ATOM 1576 N N . LYS A 1 208 ? 1.125 -29.984 10.789 1 97.31 208 LYS A N 1
ATOM 1577 C CA . LYS A 1 208 ? 1.072 -28.578 10.422 1 97.31 208 LYS A CA 1
ATOM 1578 C C . LYS A 1 208 ? 2.469 -27.953 10.406 1 97.31 208 LYS A C 1
ATOM 1580 O O . LYS A 1 208 ? 2.662 -26.859 9.875 1 97.31 208 LYS A O 1
ATOM 1585 N N . GLU A 1 209 ? 3.484 -28.656 10.984 1 97.69 209 GLU A N 1
ATOM 1586 C CA . GLU A 1 209 ? 4.848 -28.125 11.031 1 97.69 209 GLU A CA 1
ATOM 1587 C C . GLU A 1 209 ? 5.68 -28.641 9.859 1 97.69 209 GLU A C 1
ATOM 1589 O O . GLU A 1 209 ? 6.891 -28.406 9.805 1 97.69 209 GLU A O 1
ATOM 1594 N N . LYS A 1 210 ? 5.062 -29.391 8.953 1 98.12 210 LYS A N 1
ATOM 1595 C CA . LYS A 1 210 ? 5.723 -29.906 7.762 1 98.12 210 LYS A CA 1
ATOM 1596 C C . LYS A 1 210 ? 4.867 -29.688 6.516 1 98.12 210 LYS A C 1
ATOM 1598 O O . LYS A 1 210 ? 4.602 -30.625 5.762 1 98.12 210 LYS A O 1
ATOM 1603 N N . VAL A 1 211 ? 4.57 -28.438 6.281 1 98.88 211 VAL A N 1
ATOM 1604 C CA . VAL A 1 211 ? 3.748 -28.062 5.137 1 98.88 211 VAL A CA 1
ATOM 1605 C C . VAL A 1 211 ? 4.637 -27.531 4.02 1 98.88 211 VAL A C 1
ATOM 1607 O O . VAL A 1 211 ? 5.406 -26.578 4.223 1 98.88 211 VAL A O 1
ATOM 1610 N N . THR A 1 212 ? 4.598 -28.141 2.865 1 98.94 212 THR A N 1
ATOM 1611 C CA . THR A 1 212 ? 5.277 -27.688 1.658 1 98.94 212 THR A CA 1
ATOM 1612 C C . THR A 1 212 ? 4.281 -27.078 0.676 1 98.94 212 THR A C 1
ATOM 1614 O O . THR A 1 212 ? 3.289 -27.719 0.313 1 98.94 212 THR A O 1
ATOM 1617 N N . ILE A 1 213 ? 4.531 -25.828 0.287 1 98.94 213 ILE A N 1
ATOM 1618 C CA . ILE A 1 213 ? 3.713 -25.203 -0.743 1 98.94 213 ILE A CA 1
ATOM 1619 C C . ILE A 1 213 ? 4.332 -25.453 -2.117 1 98.94 213 ILE A C 1
ATOM 1621 O O . ILE A 1 213 ? 5.551 -25.375 -2.281 1 98.94 213 ILE A O 1
ATOM 1625 N N . TRP A 1 214 ? 3.494 -25.781 -3.062 1 98.75 214 TRP A N 1
ATOM 1626 C CA . TRP A 1 214 ? 3.891 -26.328 -4.355 1 98.75 214 TRP A CA 1
ATOM 1627 C C . TRP A 1 214 ? 2.992 -25.812 -5.469 1 98.75 214 TRP A C 1
ATOM 1629 O O . TRP A 1 214 ? 1.765 -25.859 -5.359 1 98.75 214 TRP A O 1
ATOM 1639 N N . GLY A 1 215 ? 3.6 -25.219 -6.547 1 98.5 215 GLY A N 1
ATOM 1640 C CA . GLY A 1 215 ? 2.787 -24.703 -7.637 1 98.5 215 GLY A CA 1
ATOM 1641 C C . GLY A 1 215 ? 3.551 -24.578 -8.938 1 98.5 215 GLY A C 1
ATOM 1642 O O . GLY A 1 215 ? 4.781 -24.625 -8.953 1 98.5 215 GLY A O 1
ATOM 1643 N N . GLU A 1 216 ? 2.828 -24.484 -10.047 1 98.19 216 GLU A N 1
ATOM 1644 C CA . GLU A 1 216 ? 3.365 -24.344 -11.391 1 98.19 216 GLU A CA 1
ATOM 1645 C C . GLU A 1 216 ? 2.816 -23.109 -12.086 1 98.19 216 GLU A C 1
ATOM 1647 O O . GLU A 1 216 ? 1.655 -22.734 -11.891 1 98.19 216 GLU A O 1
ATOM 1652 N N . SER A 1 217 ? 3.643 -22.438 -12.883 1 97.44 217 SER A N 1
ATOM 1653 C CA . SER A 1 217 ? 3.256 -21.219 -13.594 1 97.44 217 SER A CA 1
ATOM 1654 C C . SER A 1 217 ? 2.729 -20.156 -12.633 1 97.44 217 SER A C 1
ATOM 1656 O O . SER A 1 217 ? 3.383 -19.844 -11.641 1 97.44 217 SER A O 1
ATOM 1658 N N . ALA A 1 218 ? 1.517 -19.703 -12.836 1 96.69 218 ALA A N 1
ATOM 1659 C CA . ALA A 1 218 ? 0.979 -18.703 -11.906 1 96.69 218 ALA A CA 1
ATOM 1660 C C . ALA A 1 218 ? 0.957 -19.25 -10.477 1 96.69 218 ALA A C 1
ATOM 1662 O O . ALA A 1 218 ? 1.136 -18.5 -9.516 1 96.69 218 ALA A O 1
ATOM 1663 N N . GLY A 1 219 ? 0.776 -20.562 -10.328 1 98.12 219 GLY A N 1
ATOM 1664 C CA . GLY A 1 219 ? 0.929 -21.172 -9.016 1 98.12 219 GLY A CA 1
ATOM 1665 C C . GLY A 1 219 ? 2.326 -21 -8.445 1 98.12 219 GLY A C 1
ATOM 1666 O O . GLY A 1 219 ? 2.49 -20.75 -7.254 1 98.12 219 GLY A O 1
ATOM 1667 N N . SER A 1 220 ? 3.287 -21.156 -9.344 1 98.62 220 SER A N 1
ATOM 1668 C CA . SER A 1 220 ? 4.676 -20.969 -8.938 1 98.62 220 SER A CA 1
ATOM 1669 C C . SER A 1 220 ? 4.961 -19.516 -8.609 1 98.62 220 SER A C 1
ATOM 1671 O O . SER A 1 220 ? 5.699 -19.203 -7.672 1 98.62 220 SER A O 1
ATOM 1673 N N . PHE A 1 221 ? 4.398 -18.547 -9.438 1 98.19 221 PHE A N 1
ATOM 1674 C CA . PHE A 1 221 ? 4.488 -17.125 -9.109 1 98.19 221 PHE A CA 1
ATOM 1675 C C . PHE A 1 221 ? 3.982 -16.859 -7.699 1 98.19 221 PHE A C 1
ATOM 1677 O O . PHE A 1 221 ? 4.633 -16.156 -6.922 1 98.19 221 PHE A O 1
ATOM 1684 N N . ALA A 1 222 ? 2.881 -17.516 -7.43 1 98.38 222 ALA A N 1
ATOM 1685 C CA . ALA A 1 222 ? 2.207 -17.328 -6.148 1 98.38 222 ALA A CA 1
ATOM 1686 C C . ALA A 1 222 ? 3.061 -17.859 -5 1 98.38 222 ALA A C 1
ATOM 1688 O O . ALA A 1 222 ? 3.094 -17.266 -3.918 1 98.38 222 ALA A O 1
ATOM 1689 N N . ILE A 1 223 ? 3.709 -18.969 -5.195 1 98.81 223 ILE A N 1
ATOM 1690 C CA . ILE A 1 223 ? 4.609 -19.5 -4.172 1 98.81 223 ILE A CA 1
ATOM 1691 C C . ILE A 1 223 ? 5.684 -18.453 -3.855 1 98.81 223 ILE A C 1
ATOM 1693 O O . ILE A 1 223 ? 5.969 -18.188 -2.686 1 98.81 223 ILE A O 1
ATOM 1697 N N . GLY A 1 224 ? 6.273 -17.906 -4.941 1 98.75 224 GLY A N 1
ATOM 1698 C CA . GLY A 1 224 ? 7.23 -16.828 -4.719 1 98.75 224 GLY A CA 1
ATOM 1699 C C . GLY A 1 224 ? 6.652 -15.672 -3.928 1 98.75 224 GLY A C 1
ATOM 1700 O O . GLY A 1 224 ? 7.312 -15.133 -3.039 1 98.75 224 GLY A O 1
ATOM 1701 N N . GLN A 1 225 ? 5.434 -15.328 -4.234 1 98.62 225 GLN A N 1
ATOM 1702 C CA . GLN A 1 225 ? 4.773 -14.234 -3.535 1 98.62 225 GLN A CA 1
ATOM 1703 C C . GLN A 1 225 ? 4.496 -14.602 -2.08 1 98.62 225 GLN A C 1
ATOM 1705 O O . GLN A 1 225 ? 4.617 -13.758 -1.189 1 98.62 225 GLN A O 1
ATOM 1710 N N . LEU A 1 226 ? 4.102 -15.836 -1.835 1 98.81 226 LEU A N 1
ATOM 1711 C CA . LEU A 1 226 ? 3.9 -16.297 -0.464 1 98.81 226 LEU A CA 1
ATOM 1712 C C . LEU A 1 226 ? 5.199 -16.219 0.331 1 98.81 226 LEU A C 1
ATOM 1714 O O . LEU A 1 226 ? 5.203 -15.789 1.487 1 98.81 226 LEU A O 1
ATOM 1718 N N . LEU A 1 227 ? 6.312 -16.562 -0.268 1 98.88 227 LEU A N 1
ATOM 1719 C CA . LEU A 1 227 ? 7.621 -16.484 0.374 1 98.88 227 LEU A CA 1
ATOM 1720 C C . LEU A 1 227 ? 7.949 -15.039 0.767 1 98.88 227 LEU A C 1
ATOM 1722 O O . LEU A 1 227 ? 8.633 -14.805 1.764 1 98.88 227 LEU A O 1
ATOM 1726 N N . MET A 1 228 ? 7.387 -14.156 -0.008 1 98.56 228 MET A N 1
ATOM 1727 C CA . MET A 1 228 ? 7.754 -12.75 0.162 1 98.56 228 MET A CA 1
ATOM 1728 C C . MET A 1 228 ? 6.676 -12 0.933 1 98.56 228 MET A C 1
ATOM 1730 O O . MET A 1 228 ? 6.867 -10.836 1.301 1 98.56 228 MET A O 1
ATOM 1734 N N . SER A 1 229 ? 5.531 -12.617 1.186 1 98.38 229 SER A N 1
ATOM 1735 C CA . SER A 1 229 ? 4.418 -11.953 1.851 1 98.38 229 SER A CA 1
ATOM 1736 C C . SER A 1 229 ? 4.836 -11.398 3.207 1 98.38 229 SER A C 1
ATOM 1738 O O . SER A 1 229 ? 5.586 -12.039 3.943 1 98.38 229 SER A O 1
ATOM 1740 N N . TYR A 1 230 ? 4.41 -10.094 3.441 1 98 230 TYR A N 1
ATOM 1741 C CA . TYR A 1 230 ? 4.707 -9.375 4.68 1 98 230 TYR A CA 1
ATOM 1742 C C . TYR A 1 230 ? 6.207 -9.344 4.945 1 98 230 TYR A C 1
ATOM 1744 O O . TYR A 1 230 ? 6.637 -9.398 6.098 1 98 230 TYR A O 1
ATOM 1752 N N . GLY A 1 231 ? 7.012 -9.383 3.898 1 97.25 231 GLY A N 1
ATOM 1753 C CA . GLY A 1 231 ? 8.461 -9.258 3.998 1 97.25 231 GLY A CA 1
ATOM 1754 C C . GLY A 1 231 ? 9.141 -10.547 4.414 1 97.25 231 GLY A C 1
ATOM 1755 O O . GLY A 1 231 ? 10.172 -10.516 5.09 1 97.25 231 GLY A O 1
ATOM 1756 N N . GLY A 1 232 ? 8.5 -11.641 4.148 1 98.19 232 GLY A N 1
ATOM 1757 C CA . GLY A 1 232 ? 9.125 -12.93 4.426 1 98.19 232 GLY A CA 1
ATOM 1758 C C . GLY A 1 232 ? 8.539 -13.625 5.645 1 98.19 232 GLY A C 1
ATOM 1759 O O . GLY A 1 232 ? 9.008 -14.695 6.031 1 98.19 232 GLY A O 1
ATOM 1760 N N . ARG A 1 233 ? 7.527 -13.094 6.215 1 96.94 233 ARG A N 1
ATOM 1761 C CA . ARG A 1 233 ? 6.887 -13.695 7.379 1 96.94 233 ARG A CA 1
ATOM 1762 C C . ARG A 1 233 ? 6.008 -14.875 6.973 1 96.94 233 ARG A C 1
ATOM 1764 O O . ARG A 1 233 ? 5.047 -14.703 6.215 1 96.94 233 ARG A O 1
ATOM 1771 N N . THR A 1 234 ? 6.266 -16.031 7.539 1 97.56 234 THR A N 1
ATOM 1772 C CA . THR A 1 234 ? 5.5 -17.219 7.199 1 97.56 234 THR A CA 1
ATOM 1773 C C . THR A 1 234 ? 4.355 -17.438 8.195 1 97.56 234 THR A C 1
ATOM 1775 O O . THR A 1 234 ? 3.377 -18.109 7.883 1 97.56 234 THR A O 1
ATOM 1778 N N . ASP A 1 235 ? 4.551 -16.938 9.453 1 97.44 235 ASP A N 1
ATOM 1779 C CA . ASP A 1 235 ? 3.631 -17.141 10.562 1 97.44 235 ASP A CA 1
ATOM 1780 C C . ASP A 1 235 ? 3.461 -18.641 10.875 1 97.44 235 ASP A C 1
ATOM 1782 O O . ASP A 1 235 ? 2.404 -19.062 11.344 1 97.44 235 ASP A O 1
ATOM 1786 N N . GLY A 1 236 ? 4.426 -19.453 10.414 1 98.44 236 GLY A N 1
ATOM 1787 C CA . GLY A 1 236 ? 4.422 -20.891 10.664 1 98.44 236 GLY A CA 1
ATOM 1788 C C . GLY A 1 236 ? 3.465 -21.656 9.766 1 98.44 236 GLY A C 1
ATOM 1789 O O . GLY A 1 236 ? 3.176 -22.828 10.008 1 98.44 236 GLY A O 1
ATOM 1790 N N . LEU A 1 237 ? 3.023 -21.047 8.648 1 98.81 237 LEU A N 1
ATOM 1791 C CA . LEU A 1 237 ? 1.97 -21.641 7.828 1 98.81 237 LEU A CA 1
ATOM 1792 C C . LEU A 1 237 ? 2.551 -22.625 6.82 1 98.81 237 LEU A C 1
ATOM 1794 O O . LEU A 1 237 ? 1.842 -23.5 6.324 1 98.81 237 LEU A O 1
ATOM 1798 N N . PHE A 1 238 ? 3.787 -22.453 6.469 1 98.81 238 PHE A N 1
ATOM 1799 C CA . PHE A 1 238 ? 4.473 -23.359 5.559 1 98.81 238 PHE A CA 1
ATOM 1800 C C . PHE A 1 238 ? 5.961 -23.422 5.867 1 98.81 238 PHE A C 1
ATOM 1802 O O . PHE A 1 238 ? 6.508 -22.516 6.488 1 98.81 238 PHE A O 1
ATOM 1809 N N . HIS A 1 239 ? 6.648 -24.5 5.316 1 98.75 239 HIS A N 1
ATOM 1810 C CA . HIS A 1 239 ? 7.973 -24.812 5.836 1 98.75 239 HIS A CA 1
ATOM 1811 C C . HIS A 1 239 ? 8.938 -25.172 4.707 1 98.75 239 HIS A C 1
ATOM 1813 O O . HIS A 1 239 ? 10.148 -25.25 4.922 1 98.75 239 HIS A O 1
ATOM 1819 N N . ARG A 1 240 ? 8.414 -25.438 3.52 1 98.88 240 ARG A N 1
ATOM 1820 C CA . ARG A 1 240 ? 9.18 -25.672 2.303 1 98.88 240 ARG A CA 1
ATOM 1821 C C . ARG A 1 240 ? 8.43 -25.172 1.072 1 98.88 240 ARG A C 1
ATOM 1823 O O . ARG A 1 240 ? 7.219 -24.969 1.122 1 98.88 240 ARG A O 1
ATOM 1830 N N . SER A 1 241 ? 9.203 -24.953 -0.01 1 98.88 241 SER A N 1
ATOM 1831 C CA . SER A 1 241 ? 8.547 -24.469 -1.22 1 98.88 241 SER A CA 1
ATOM 1832 C C . SER A 1 241 ? 9.023 -25.234 -2.449 1 98.88 241 SER A C 1
ATOM 1834 O O . SER A 1 241 ? 10.195 -25.594 -2.545 1 98.88 241 SER A O 1
ATOM 1836 N N . ILE A 1 242 ? 8.141 -25.484 -3.326 1 98.94 242 ILE A N 1
ATOM 1837 C CA . ILE A 1 242 ? 8.438 -26.016 -4.652 1 98.94 242 ILE A CA 1
ATOM 1838 C C . ILE A 1 242 ? 7.871 -25.094 -5.723 1 98.94 242 ILE A C 1
ATOM 1840 O O . ILE A 1 242 ? 6.656 -24.891 -5.805 1 98.94 242 ILE A O 1
ATOM 1844 N N . GLN A 1 243 ? 8.711 -24.531 -6.508 1 98.88 243 GLN A N 1
ATOM 1845 C CA . GLN A 1 243 ? 8.328 -23.672 -7.621 1 98.88 243 GLN A CA 1
ATOM 1846 C C . GLN A 1 243 ? 8.609 -24.344 -8.961 1 98.88 243 GLN A C 1
ATOM 1848 O O . GLN A 1 243 ? 9.75 -24.734 -9.242 1 98.88 243 GLN A O 1
ATOM 1853 N N . GLU A 1 244 ? 7.547 -24.469 -9.75 1 98.81 244 GLU A N 1
ATOM 1854 C CA . GLU A 1 244 ? 7.676 -25.047 -11.078 1 98.81 244 GLU A CA 1
ATOM 1855 C C . GLU A 1 244 ? 7.359 -24.016 -12.164 1 98.81 244 GLU A C 1
ATOM 1857 O O . GLU A 1 244 ? 6.191 -23.75 -12.445 1 98.81 244 GLU A O 1
ATOM 1862 N N . SER A 1 245 ? 8.359 -23.484 -12.781 1 97.81 245 SER A N 1
ATOM 1863 C CA . SER A 1 245 ? 8.273 -22.578 -13.922 1 97.81 245 SER A CA 1
ATOM 1864 C C . SER A 1 245 ? 7.664 -21.234 -13.516 1 97.81 245 SER A C 1
ATOM 1866 O O . SER A 1 245 ? 6.656 -20.812 -14.078 1 97.81 245 SER A O 1
ATOM 1868 N N . GLY A 1 246 ? 8.398 -20.469 -12.672 1 96.75 246 GLY A N 1
ATOM 1869 C CA . GLY A 1 246 ? 7.91 -19.125 -12.438 1 96.75 246 GLY A CA 1
ATOM 1870 C C . GLY A 1 246 ? 8.367 -18.547 -11.109 1 96.75 246 GLY A C 1
ATOM 1871 O O . GLY A 1 246 ? 8.5 -19.266 -10.125 1 96.75 246 GLY A O 1
ATOM 1872 N N . SER A 1 247 ? 8.562 -17.266 -11.094 1 97.69 247 SER A N 1
ATOM 1873 C CA . SER A 1 247 ? 9 -16.453 -9.969 1 97.69 247 SER A CA 1
ATOM 1874 C C . SER A 1 247 ? 7.965 -15.398 -9.617 1 97.69 247 SER A C 1
ATOM 1876 O O . SER A 1 247 ? 7.102 -15.07 -10.43 1 97.69 247 SER A O 1
ATOM 1878 N N . ALA A 1 248 ? 8.062 -14.93 -8.383 1 98 248 ALA A N 1
ATOM 1879 C CA . ALA A 1 248 ? 7.293 -13.734 -8.062 1 98 248 ALA A CA 1
ATOM 1880 C C . ALA A 1 248 ? 7.609 -12.602 -9.039 1 98 248 ALA A C 1
ATOM 1882 O O . ALA A 1 248 ? 6.805 -11.688 -9.227 1 98 248 ALA A O 1
ATOM 1883 N N . ALA A 1 249 ? 8.75 -12.648 -9.695 1 97.06 249 ALA A N 1
ATOM 1884 C CA . ALA A 1 249 ? 9.195 -11.578 -10.594 1 97.06 249 ALA A CA 1
ATOM 1885 C C . ALA A 1 249 ? 8.891 -11.922 -12.047 1 97.06 249 ALA A C 1
ATOM 1887 O O . ALA A 1 249 ? 9.414 -11.281 -12.961 1 97.06 249 ALA A O 1
ATOM 1888 N N . THR A 1 250 ? 8.094 -12.953 -12.25 1 95.06 250 THR A N 1
ATOM 1889 C CA . THR A 1 250 ? 7.738 -13.312 -13.617 1 95.06 250 THR A CA 1
ATOM 1890 C C . THR A 1 250 ? 6.695 -12.352 -14.18 1 95.06 250 THR A C 1
ATOM 1892 O O . THR A 1 250 ? 6.844 -11.844 -15.289 1 95.06 250 THR A O 1
ATOM 1895 N N . ALA A 1 251 ? 5.727 -12.047 -13.367 1 86.5 251 ALA A N 1
ATOM 1896 C CA . ALA A 1 251 ? 4.648 -11.188 -13.844 1 86.5 251 ALA A CA 1
ATOM 1897 C C . ALA A 1 251 ? 4.777 -9.773 -13.273 1 86.5 251 ALA A C 1
ATOM 1899 O O . ALA A 1 251 ? 5.305 -9.594 -12.172 1 86.5 251 ALA A O 1
ATOM 1900 N N . TRP A 1 252 ? 4.223 -8.844 -13.984 1 89.94 252 TRP A N 1
ATOM 1901 C CA . TRP A 1 252 ? 4.312 -7.426 -13.641 1 89.94 252 TRP A CA 1
ATOM 1902 C C . TRP A 1 252 ? 3.428 -7.102 -12.445 1 89.94 252 TRP A C 1
ATOM 1904 O O . TRP A 1 252 ? 2.426 -7.781 -12.203 1 89.94 252 TRP A O 1
ATOM 1914 N N . TYR A 1 253 ? 3.799 -6.082 -11.75 1 94.81 253 TYR A N 1
ATOM 1915 C CA . TYR A 1 253 ? 2.992 -5.465 -10.703 1 94.81 253 TYR A CA 1
ATOM 1916 C C . TYR A 1 253 ? 2.543 -4.066 -11.117 1 94.81 253 TYR A C 1
ATOM 1918 O O . TYR A 1 253 ? 3.182 -3.074 -10.766 1 94.81 253 TYR A O 1
ATOM 1926 N N . ASN A 1 254 ? 1.441 -3.982 -11.773 1 92.75 254 ASN A N 1
ATOM 1927 C CA . ASN A 1 254 ? 0.939 -2.711 -12.289 1 92.75 254 ASN A CA 1
ATOM 1928 C C . ASN A 1 254 ? 0.2 -1.926 -11.211 1 92.75 254 ASN A C 1
ATOM 1930 O O . ASN A 1 254 ? -0.257 -2.5 -10.219 1 92.75 254 ASN A O 1
ATOM 1934 N N . GLY A 1 255 ? 0.154 -0.571 -11.414 1 94.12 255 GLY A N 1
ATOM 1935 C CA . GLY A 1 255 ? -0.588 0.308 -10.523 1 94.12 255 GLY A CA 1
ATOM 1936 C C . GLY A 1 255 ? -1.89 0.803 -11.125 1 94.12 255 GLY A C 1
ATOM 1937 O O . GLY A 1 255 ? -2.389 0.231 -12.094 1 94.12 255 GLY A O 1
ATOM 1938 N N . THR A 1 256 ? -2.469 1.844 -10.5 1 96.5 256 THR A N 1
ATOM 1939 C CA . THR A 1 256 ? -3.754 2.367 -10.945 1 96.5 256 THR A CA 1
ATOM 1940 C C . THR A 1 256 ? -3.625 3.004 -12.328 1 96.5 256 THR A C 1
ATOM 1942 O O . THR A 1 256 ? -4.621 3.176 -13.031 1 96.5 256 THR A O 1
ATOM 1945 N N . ASP A 1 257 ? -2.432 3.365 -12.703 1 93.62 257 ASP A N 1
ATOM 1946 C CA . ASP A 1 257 ? -2.219 3.926 -14.039 1 93.62 257 ASP A CA 1
ATOM 1947 C C . ASP A 1 257 ? -2.625 2.932 -15.125 1 93.62 257 ASP A C 1
ATOM 1949 O O . ASP A 1 257 ? -3.049 3.33 -16.203 1 93.62 257 ASP A O 1
ATOM 1953 N N . TRP A 1 258 ? -2.514 1.683 -14.797 1 92.5 258 TRP A N 1
ATOM 1954 C CA . TRP A 1 258 ? -2.92 0.639 -15.734 1 92.5 258 TRP A CA 1
ATOM 1955 C C . TRP A 1 258 ? -4.379 0.249 -15.516 1 92.5 258 TRP A C 1
ATOM 1957 O O . TRP A 1 258 ? -5.148 0.149 -16.469 1 92.5 258 TRP A O 1
ATOM 1967 N N . TYR A 1 259 ? -4.816 0.078 -14.328 1 94.62 259 TYR A N 1
ATOM 1968 C CA . TYR A 1 259 ? -6.051 -0.642 -14.039 1 94.62 259 TYR A CA 1
ATOM 1969 C C . TYR A 1 259 ? -7.234 0.315 -13.961 1 94.62 259 TYR A C 1
ATOM 1971 O O . TYR A 1 259 ? -8.391 -0.1 -14.102 1 94.62 259 TYR A O 1
ATOM 1979 N N . GLN A 1 260 ? -7.027 1.638 -13.719 1 95.12 260 GLN A N 1
ATOM 1980 C CA . GLN A 1 260 ? -8.141 2.537 -13.445 1 95.12 260 GLN A CA 1
ATOM 1981 C C . GLN A 1 260 ? -9.086 2.625 -14.633 1 95.12 260 GLN A C 1
ATOM 1983 O O . GLN A 1 260 ? -10.312 2.557 -14.477 1 95.12 260 GLN A O 1
ATOM 1988 N N . PRO A 1 261 ? -8.586 2.746 -15.883 1 94.06 261 PRO A N 1
ATOM 1989 C CA . PRO A 1 261 ? -9.523 2.797 -17 1 94.06 261 PRO A CA 1
ATOM 1990 C C . PRO A 1 261 ? -10.344 1.52 -17.141 1 94.06 261 PRO A C 1
ATOM 1992 O O . PRO A 1 261 ? -11.508 1.571 -17.562 1 94.06 261 PRO A O 1
ATOM 1995 N N . ILE A 1 262 ? -9.75 0.389 -16.797 1 94.19 262 ILE A N 1
ATOM 1996 C CA . ILE A 1 262 ? -10.453 -0.887 -16.859 1 94.19 262 ILE A CA 1
ATOM 1997 C C . ILE A 1 262 ? -11.562 -0.918 -15.812 1 94.19 262 ILE A C 1
ATOM 1999 O O . ILE A 1 262 ? -12.703 -1.263 -16.109 1 94.19 262 ILE A O 1
ATOM 2003 N N . TYR A 1 263 ? -11.25 -0.544 -14.617 1 95.88 263 TYR A N 1
ATOM 2004 C CA . TYR A 1 263 ? -12.219 -0.471 -13.531 1 95.88 263 TYR A CA 1
ATOM 2005 C C . TYR A 1 263 ? -13.367 0.464 -13.891 1 95.88 263 TYR A C 1
ATOM 2007 O O . TYR A 1 263 ? -14.539 0.127 -13.688 1 95.88 263 TYR A O 1
ATOM 2015 N N . ASP A 1 264 ? -13.039 1.646 -14.453 1 95.06 264 ASP A N 1
ATOM 2016 C CA . ASP A 1 264 ? -14.062 2.617 -14.836 1 95.06 264 ASP A CA 1
ATOM 2017 C C . ASP A 1 264 ? -15.023 2.029 -15.867 1 95.06 264 ASP A C 1
ATOM 2019 O O . ASP A 1 264 ? -16.234 2.271 -15.805 1 95.06 264 ASP A O 1
ATOM 2023 N N . ASP A 1 265 ? -14.484 1.288 -16.781 1 94.88 265 ASP A N 1
ATOM 2024 C CA . ASP A 1 265 ? -15.32 0.658 -17.812 1 94.88 265 ASP A CA 1
ATOM 2025 C C . ASP A 1 265 ? -16.281 -0.353 -17.188 1 94.88 265 ASP A C 1
ATOM 2027 O O . ASP A 1 265 ? -17.453 -0.394 -17.547 1 94.88 265 ASP A O 1
ATOM 2031 N N . ILE A 1 266 ? -15.789 -1.139 -16.25 1 95.25 266 ILE A N 1
ATOM 2032 C CA . ILE A 1 266 ? -16.609 -2.119 -15.555 1 95.25 266 ILE A CA 1
ATOM 2033 C C . ILE A 1 266 ? -17.719 -1.403 -14.789 1 95.25 266 ILE A C 1
ATOM 2035 O O . ILE A 1 266 ? -18.891 -1.79 -14.867 1 95.25 266 ILE A O 1
ATOM 2039 N N . VAL A 1 267 ? -17.391 -0.368 -14.094 1 96.5 267 VAL A N 1
ATOM 2040 C CA . VAL A 1 267 ? -18.328 0.406 -13.289 1 96.5 267 VAL A CA 1
ATOM 2041 C C . VAL A 1 267 ? -19.422 0.986 -14.18 1 96.5 267 VAL A C 1
ATOM 2043 O O . VAL A 1 267 ? -20.609 0.921 -13.844 1 96.5 267 VAL A O 1
ATOM 2046 N N . ASN A 1 268 ? -19 1.54 -15.289 1 96.44 268 ASN A N 1
ATOM 2047 C CA . ASN A 1 268 ? -19.953 2.117 -16.234 1 96.44 268 ASN A CA 1
ATOM 2048 C C . ASN A 1 268 ? -20.906 1.062 -16.781 1 96.44 268 ASN A C 1
ATOM 2050 O O . ASN A 1 268 ? -22.125 1.258 -16.781 1 96.44 268 ASN A O 1
ATOM 2054 N N . LYS A 1 269 ? -20.391 -0.073 -17.172 1 96.12 269 LYS A N 1
ATOM 2055 C CA . LYS A 1 269 ? -21.203 -1.13 -17.766 1 96.12 269 LYS A CA 1
ATOM 2056 C C . LYS A 1 269 ? -22.094 -1.796 -16.734 1 96.12 269 LYS A C 1
ATOM 2058 O O . LYS A 1 269 ? -23.156 -2.338 -17.078 1 96.12 269 LYS A O 1
ATOM 2063 N N . ALA A 1 270 ? -21.703 -1.73 -15.508 1 97.25 270 ALA A N 1
ATOM 2064 C CA . ALA A 1 270 ? -22.5 -2.303 -14.422 1 97.25 270 ALA A CA 1
ATOM 2065 C C . ALA A 1 270 ? -23.531 -1.304 -13.906 1 97.25 270 ALA A C 1
ATOM 2067 O O . ALA A 1 270 ? -24.266 -1.598 -12.969 1 97.25 270 ALA A O 1
ATOM 2068 N N . ASN A 1 271 ? -23.547 -0.096 -14.445 1 97.56 271 ASN A N 1
ATOM 2069 C CA . ASN A 1 271 ? -24.438 0.982 -14.039 1 97.56 271 ASN A CA 1
ATOM 2070 C C . ASN A 1 271 ? -24.188 1.408 -12.602 1 97.56 271 ASN A C 1
ATOM 2072 O O . ASN A 1 271 ? -25.141 1.597 -11.828 1 97.56 271 ASN A O 1
ATOM 2076 N N . CYS A 1 272 ? -22.938 1.481 -12.242 1 97.25 272 CYS A N 1
ATOM 2077 C CA . CYS A 1 272 ? -22.562 1.855 -10.883 1 97.25 272 CYS A CA 1
ATOM 2078 C C . CYS A 1 272 ? -21.938 3.242 -10.859 1 97.25 272 CYS A C 1
ATOM 2080 O O . CYS A 1 272 ? -21.516 3.723 -9.797 1 97.25 272 CYS A O 1
ATOM 2082 N N . SER A 1 273 ? -21.891 4.016 -11.922 1 95.75 273 SER A N 1
ATOM 2083 C CA . SER A 1 273 ? -21.125 5.254 -12.055 1 95.75 273 SER A CA 1
ATOM 2084 C C . SER A 1 273 ? -21.75 6.367 -11.203 1 95.75 273 SER A C 1
ATOM 2086 O O . SER A 1 273 ? -21.047 7.297 -10.789 1 95.75 273 SER A O 1
ATOM 2088 N N . ASP A 1 274 ? -22.984 6.305 -10.883 1 95.81 274 ASP A N 1
ATOM 2089 C CA . ASP A 1 274 ? -23.672 7.398 -10.203 1 95.81 274 ASP A CA 1
ATOM 2090 C C . ASP A 1 274 ? -23.781 7.129 -8.703 1 95.81 274 ASP A C 1
ATOM 2092 O O . ASP A 1 274 ? -24.469 7.859 -7.988 1 95.81 274 ASP A O 1
ATOM 2096 N N . GLN A 1 275 ? -23.109 6.105 -8.266 1 95.5 275 GLN A N 1
ATOM 2097 C CA . GLN A 1 275 ? -23.234 5.723 -6.863 1 95.5 275 GLN A CA 1
ATOM 2098 C C . GLN A 1 275 ? -22.125 6.375 -6.023 1 95.5 275 GLN A C 1
ATOM 2100 O O . GLN A 1 275 ? -21.062 6.711 -6.539 1 95.5 275 GLN A O 1
ATOM 2105 N N . VAL A 1 276 ? -22.422 6.578 -4.73 1 94.75 276 VAL A N 1
ATOM 2106 C CA . VAL A 1 276 ? -21.516 7.172 -3.758 1 94.75 276 VAL A CA 1
ATOM 2107 C C . VAL A 1 276 ? -20.25 6.32 -3.643 1 94.75 276 VAL A C 1
ATOM 2109 O O . VAL A 1 276 ? -19.156 6.852 -3.496 1 94.75 276 VAL A O 1
ATOM 2112 N N . ASP A 1 277 ? -20.422 5.098 -3.668 1 94.94 277 ASP A N 1
ATOM 2113 C CA . ASP A 1 277 ? -19.391 4.07 -3.582 1 94.94 277 ASP A CA 1
ATOM 2114 C C . ASP A 1 277 ? -19.547 3.035 -4.691 1 94.94 277 ASP A C 1
ATOM 2116 O O . ASP A 1 277 ? -20.359 2.115 -4.578 1 94.94 277 ASP A O 1
ATOM 2120 N N . THR A 1 278 ? -18.672 3.195 -5.703 1 96.62 278 THR A N 1
ATOM 2121 C CA . THR A 1 278 ? -18.828 2.352 -6.883 1 96.62 278 THR A CA 1
ATOM 2122 C C . THR A 1 278 ? -18.469 0.904 -6.562 1 96.62 278 THR A C 1
ATOM 2124 O O . THR A 1 278 ? -19.062 -0.026 -7.113 1 96.62 278 THR A O 1
ATOM 2127 N N . LEU A 1 279 ? -17.484 0.683 -5.695 1 96.94 279 LEU A N 1
ATOM 2128 C CA . LEU A 1 279 ? -17.109 -0.668 -5.293 1 96.94 279 LEU A CA 1
ATOM 2129 C C . LEU A 1 279 ? -18.25 -1.349 -4.539 1 96.94 279 LEU A C 1
ATOM 2131 O O . LEU A 1 279 ? -18.531 -2.525 -4.766 1 96.94 279 LEU A O 1
ATOM 2135 N N . ALA A 1 280 ? -18.891 -0.612 -3.605 1 96.69 280 ALA A N 1
ATOM 2136 C CA . ALA A 1 280 ? -20.047 -1.151 -2.904 1 96.69 280 ALA A CA 1
ATOM 2137 C C . ALA A 1 280 ? -21.172 -1.506 -3.885 1 96.69 280 ALA A C 1
ATOM 2139 O O . ALA A 1 280 ? -21.844 -2.52 -3.719 1 96.69 280 ALA A O 1
ATOM 2140 N N . CYS A 1 281 ? -21.375 -0.644 -4.84 1 97.38 281 CYS A N 1
ATOM 2141 C CA . CYS A 1 281 ? -22.375 -0.914 -5.871 1 97.38 281 CYS A CA 1
ATOM 2142 C C . CYS A 1 281 ? -22.047 -2.209 -6.609 1 97.38 281 CYS A C 1
ATOM 2144 O O . CYS A 1 281 ? -22.938 -3.039 -6.824 1 97.38 281 CYS A O 1
ATOM 2146 N N . LEU A 1 282 ? -20.781 -2.426 -6.984 1 97.88 282 LEU A N 1
ATOM 2147 C CA . LEU A 1 282 ? -20.391 -3.633 -7.699 1 97.88 282 LEU A CA 1
ATOM 2148 C C . LEU A 1 282 ? -20.688 -4.879 -6.875 1 97.88 282 LEU A C 1
ATOM 2150 O O . LEU A 1 282 ? -20.984 -5.941 -7.43 1 97.88 282 LEU A O 1
ATOM 2154 N N . ARG A 1 283 ? -20.656 -4.777 -5.566 1 98.12 283 ARG A N 1
ATOM 2155 C CA . ARG A 1 283 ? -20.953 -5.902 -4.684 1 98.12 283 ARG A CA 1
ATOM 2156 C C . ARG A 1 283 ? -22.422 -6.281 -4.75 1 98.12 283 ARG A C 1
ATOM 2158 O O . ARG A 1 283 ? -22.812 -7.391 -4.359 1 98.12 283 ARG A O 1
ATOM 2165 N N . THR A 1 284 ? -23.25 -5.383 -5.23 1 97.56 284 THR A N 1
ATOM 2166 C CA . THR A 1 284 ? -24.688 -5.641 -5.258 1 97.56 284 THR A CA 1
ATOM 2167 C C . THR A 1 284 ? -25.109 -6.141 -6.633 1 97.56 284 THR A C 1
ATOM 2169 O O . THR A 1 284 ? -26.234 -6.637 -6.797 1 97.56 284 THR A O 1
ATOM 2172 N N . VAL A 1 285 ? -24.281 -6 -7.629 1 98 285 VAL A N 1
ATOM 2173 C CA . VAL A 1 285 ? -24.625 -6.422 -8.984 1 98 285 VAL A CA 1
ATOM 2174 C C . VAL A 1 285 ? -24.812 -7.938 -9.023 1 98 285 VAL A C 1
ATOM 2176 O O . VAL A 1 285 ? -23.969 -8.68 -8.516 1 98 285 VAL A O 1
ATOM 2179 N N . PRO A 1 286 ? -25.859 -8.43 -9.641 1 97.75 286 PRO A N 1
ATOM 2180 C CA . PRO A 1 286 ? -26.047 -9.883 -9.734 1 97.75 286 PRO A CA 1
ATOM 2181 C C . PRO A 1 286 ? -24.891 -10.578 -10.461 1 97.75 286 PRO A C 1
ATOM 2183 O O . PRO A 1 286 ? -24.359 -10.039 -11.43 1 97.75 286 PRO A O 1
ATOM 2186 N N . TYR A 1 287 ? -24.594 -11.789 -10 1 96.06 287 TYR A N 1
ATOM 2187 C CA . TYR A 1 287 ? -23.469 -12.57 -10.523 1 96.06 287 TYR A CA 1
ATOM 2188 C C . TYR A 1 287 ? -23.578 -12.711 -12.039 1 96.06 287 TYR A C 1
ATOM 2190 O O . TYR A 1 287 ? -22.594 -12.516 -12.75 1 96.06 287 TYR A O 1
ATOM 2198 N N . ASN A 1 288 ? -24.703 -13.031 -12.516 1 94.75 288 ASN A N 1
ATOM 2199 C CA . ASN A 1 288 ? -24.891 -13.32 -13.93 1 94.75 288 ASN A CA 1
ATOM 2200 C C . ASN A 1 288 ? -24.656 -12.078 -14.797 1 94.75 288 ASN A C 1
ATOM 2202 O O . ASN A 1 288 ? -24.312 -12.195 -15.969 1 94.75 288 ASN A O 1
ATOM 2206 N N . ASP A 1 289 ? -24.859 -10.875 -14.195 1 95.75 289 ASP A N 1
ATOM 2207 C CA . ASP A 1 289 ? -24.609 -9.625 -14.914 1 95.75 289 ASP A CA 1
ATOM 2208 C C . ASP A 1 289 ? -23.141 -9.219 -14.836 1 95.75 289 ASP A C 1
ATOM 2210 O O . ASP A 1 289 ? -22.609 -8.633 -15.773 1 95.75 289 ASP A O 1
ATOM 2214 N N . LEU A 1 290 ? -22.547 -9.531 -13.742 1 95.81 290 LEU A N 1
ATOM 2215 C CA . LEU A 1 290 ? -21.188 -9.086 -13.5 1 95.81 290 LEU A CA 1
ATOM 2216 C C . LEU A 1 290 ? -20.188 -10.008 -14.188 1 95.81 290 LEU A C 1
ATOM 2218 O O . LEU A 1 290 ? -19.141 -9.555 -14.664 1 95.81 290 LEU A O 1
ATOM 2222 N N . PHE A 1 291 ? -20.453 -11.289 -14.312 1 94.25 291 PHE A N 1
ATOM 2223 C CA . PHE A 1 291 ? -19.531 -12.297 -14.812 1 94.25 291 PHE A CA 1
ATOM 2224 C C . PHE A 1 291 ? -19.047 -11.938 -16.203 1 94.25 291 PHE A C 1
ATOM 2226 O O . PHE A 1 291 ? -17.844 -11.906 -16.469 1 94.25 291 PHE A O 1
ATOM 2233 N N . PRO A 1 292 ? -19.906 -11.57 -17.156 1 92.06 292 PRO A N 1
ATOM 2234 C CA . PRO A 1 292 ? -19.422 -11.258 -18.5 1 92.06 292 PRO A CA 1
ATOM 2235 C C . PRO A 1 292 ? -18.547 -10 -18.531 1 92.06 292 PRO A C 1
ATOM 2237 O O . PRO A 1 292 ? -17.672 -9.867 -19.391 1 92.06 292 PRO A O 1
ATOM 2240 N N . LEU A 1 293 ? -18.797 -9.062 -17.594 1 92.5 293 LEU A N 1
ATOM 2241 C CA . LEU A 1 293 ? -18.016 -7.832 -17.547 1 92.5 293 LEU A CA 1
ATOM 2242 C C . LEU A 1 293 ? -16.594 -8.117 -17.094 1 92.5 293 LEU A C 1
ATOM 2244 O O . LEU A 1 293 ? -15.656 -7.461 -17.562 1 92.5 293 LEU A O 1
ATOM 2248 N N . LEU A 1 294 ? -16.469 -9.062 -16.219 1 92.12 294 LEU A N 1
ATOM 2249 C CA . LEU A 1 294 ? -15.156 -9.375 -15.656 1 92.12 294 LEU A CA 1
ATOM 2250 C C . LEU A 1 294 ? -14.43 -10.391 -16.531 1 92.12 294 LEU A C 1
ATOM 2252 O O . LEU A 1 294 ? -13.195 -10.461 -16.516 1 92.12 294 LEU A O 1
ATOM 2256 N N . ALA A 1 295 ? -15.156 -11.234 -17.219 1 84 295 ALA A N 1
ATOM 2257 C CA . ALA A 1 295 ? -14.586 -12.258 -18.094 1 84 295 ALA A CA 1
ATOM 2258 C C . ALA A 1 295 ? -14.141 -11.664 -19.422 1 84 295 ALA A C 1
ATOM 2260 O O . ALA A 1 295 ? -13.312 -12.258 -20.125 1 84 295 ALA A O 1
ATOM 2261 N N . GLY A 1 296 ? -14.602 -10.492 -19.75 1 73.44 296 GLY A N 1
ATOM 2262 C CA . GLY A 1 296 ? -14.266 -9.875 -21.031 1 73.44 296 GLY A CA 1
ATOM 2263 C C . GLY A 1 296 ? -12.828 -9.406 -21.109 1 73.44 296 GLY A C 1
ATOM 2264 O O . GLY A 1 296 ? -12.164 -9.227 -20.078 1 73.44 296 GLY A O 1
ATOM 2265 N N . PRO A 1 297 ? -12.383 -9.453 -22.406 1 65.69 297 PRO A N 1
ATOM 2266 C CA . PRO A 1 297 ? -10.992 -9.039 -22.578 1 65.69 297 PRO A CA 1
ATOM 2267 C C . PRO A 1 297 ? -10.703 -7.664 -22 1 65.69 297 PRO A C 1
ATOM 2269 O O . PRO A 1 297 ? -11.508 -6.742 -22.141 1 65.69 297 PRO A O 1
ATOM 2272 N N . SER A 1 298 ? -9.766 -7.75 -21.188 1 61.53 298 SER A N 1
ATOM 2273 C CA . SER A 1 298 ? -9.273 -6.465 -20.703 1 61.53 298 SER A CA 1
ATOM 2274 C C . SER A 1 298 ? -8.32 -5.824 -21.688 1 61.53 298 SER A C 1
ATOM 2276 O O . SER A 1 298 ? -7.727 -6.512 -22.531 1 61.53 298 SER A O 1
ATOM 2278 N N . GLN A 1 299 ? -8.391 -4.504 -21.891 1 49.81 299 GLN A N 1
ATOM 2279 C CA . GLN A 1 299 ? -7.551 -3.707 -22.781 1 49.81 299 GLN A CA 1
ATOM 2280 C C . GLN A 1 299 ? -6.074 -4.035 -22.594 1 49.81 299 GLN A C 1
ATOM 2282 O O . GLN A 1 299 ? -5.215 -3.512 -23.297 1 49.81 299 GLN A O 1
ATOM 2287 N N . GLY A 1 300 ? -5.711 -5.031 -21.953 1 57.16 300 GLY A N 1
ATOM 2288 C CA . GLY A 1 300 ? -4.305 -5.305 -21.703 1 57.16 300 GLY A CA 1
ATOM 2289 C C . GLY A 1 300 ? -4.074 -6.578 -20.906 1 57.16 300 GLY A C 1
ATOM 2290 O O . GLY A 1 300 ? -4.969 -7.422 -20.812 1 57.16 300 GLY A O 1
ATOM 2291 N N . PRO A 1 301 ? -2.729 -6.629 -20.656 1 60.75 301 PRO A N 1
ATOM 2292 C CA . PRO A 1 301 ? -2.438 -7.82 -19.859 1 60.75 301 PRO A CA 1
ATOM 2293 C C . PRO A 1 301 ? -3.445 -8.023 -18.719 1 60.75 301 PRO A C 1
ATOM 2295 O O . PRO A 1 301 ? -3.992 -7.055 -18.203 1 60.75 301 PRO A O 1
ATOM 2298 N N . GLY A 1 302 ? -3.678 -9.258 -18.578 1 77.88 302 GLY A N 1
ATOM 2299 C CA . GLY A 1 302 ? -4.688 -9.711 -17.641 1 77.88 302 GLY A CA 1
ATOM 2300 C C . GLY A 1 302 ? -4.449 -9.203 -16.219 1 77.88 302 GLY A C 1
ATOM 2301 O O . GLY A 1 302 ? -3.721 -8.227 -16.031 1 77.88 302 GLY A O 1
ATOM 2302 N N . TRP A 1 303 ? -5.102 -9.523 -15.289 1 89.5 303 TRP A N 1
ATOM 2303 C CA . TRP A 1 303 ? -5.094 -9.188 -13.875 1 89.5 303 TRP A CA 1
ATOM 2304 C C . TRP A 1 303 ? -3.938 -9.875 -13.156 1 89.5 303 TRP A C 1
ATOM 2306 O O . TRP A 1 303 ? -3.83 -11.102 -13.172 1 89.5 303 TRP A O 1
ATOM 2316 N N . TYR A 1 304 ? -3.018 -9.102 -12.602 1 93.44 304 TYR A N 1
ATOM 2317 C CA . TYR A 1 304 ? -1.857 -9.617 -11.883 1 93.44 304 TYR A CA 1
ATOM 2318 C C . TYR A 1 304 ? -1.714 -8.945 -10.523 1 93.44 304 TYR A C 1
ATOM 2320 O O . TYR A 1 304 ? -2.398 -7.961 -10.234 1 93.44 304 TYR A O 1
ATOM 2328 N N . PRO A 1 305 ? -0.891 -9.477 -9.648 1 94.75 305 PRO A N 1
ATOM 2329 C CA . PRO A 1 305 ? -0.702 -8.898 -8.32 1 94.75 305 PRO A CA 1
ATOM 2330 C C . PRO A 1 305 ? -0.152 -7.473 -8.367 1 94.75 305 PRO A C 1
ATOM 2332 O O . PRO A 1 305 ? 0.408 -7.055 -9.383 1 94.75 305 PRO A O 1
ATOM 2335 N N . THR A 1 306 ? -0.366 -6.781 -7.305 1 96.69 306 THR A N 1
ATOM 2336 C CA . THR A 1 306 ? 0.116 -5.41 -7.18 1 96.69 306 THR A CA 1
ATOM 2337 C C . THR A 1 306 ? 0.923 -5.234 -5.895 1 96.69 306 THR A C 1
ATOM 2339 O O . THR A 1 306 ? 0.77 -6.008 -4.949 1 96.69 306 THR A O 1
ATOM 2342 N N . VAL A 1 307 ? 1.861 -4.25 -5.949 1 97.94 307 VAL A N 1
ATOM 2343 C CA . VAL A 1 307 ? 2.48 -3.834 -4.695 1 97.94 307 VAL A CA 1
ATOM 2344 C C . VAL A 1 307 ? 1.488 -3.01 -3.881 1 97.94 307 VAL A C 1
ATOM 2346 O O . VAL A 1 307 ? 1.132 -1.895 -4.266 1 97.94 307 VAL A O 1
ATOM 2349 N N . ASP A 1 308 ? 1.053 -3.584 -2.756 1 97.94 308 ASP A N 1
ATOM 2350 C CA . ASP A 1 308 ? -0 -2.912 -1.999 1 97.94 308 ASP A CA 1
ATOM 2351 C C . ASP A 1 308 ? 0.521 -2.418 -0.651 1 97.94 308 ASP A C 1
ATOM 2353 O O . ASP A 1 308 ? -0.247 -1.911 0.169 1 97.94 308 ASP A O 1
ATOM 2357 N N . GLY A 1 309 ? 1.807 -2.609 -0.386 1 97.69 309 GLY A N 1
ATOM 2358 C CA . GLY A 1 309 ? 2.428 -2.127 0.836 1 97.69 309 GLY A CA 1
ATOM 2359 C C . GLY A 1 309 ? 2.105 -2.98 2.047 1 97.69 309 GLY A C 1
ATOM 2360 O O . GLY A 1 309 ? 2.652 -2.764 3.131 1 97.69 309 GLY A O 1
ATOM 2361 N N . ASP A 1 310 ? 1.33 -3.994 1.903 1 97.5 310 ASP A N 1
ATOM 2362 C CA . ASP A 1 310 ? 0.902 -4.867 2.992 1 97.5 310 ASP A CA 1
ATOM 2363 C C . ASP A 1 310 ? 1.341 -6.309 2.744 1 97.5 310 ASP A C 1
ATOM 2365 O O . ASP A 1 310 ? 2.475 -6.68 3.057 1 97.5 310 ASP A O 1
ATOM 2369 N N . ILE A 1 311 ? 0.541 -7.066 1.999 1 98.19 311 ILE A N 1
ATOM 2370 C CA . ILE A 1 311 ? 0.934 -8.453 1.776 1 98.19 311 ILE A CA 1
ATOM 2371 C C . ILE A 1 311 ? 2.098 -8.508 0.79 1 98.19 311 ILE A C 1
ATOM 2373 O O . ILE A 1 311 ? 2.992 -9.352 0.92 1 98.19 311 ILE A O 1
ATOM 2377 N N . MET A 1 312 ? 2.094 -7.672 -0.144 1 98.19 312 MET A N 1
ATOM 2378 C CA . MET A 1 312 ? 3.24 -7.438 -1.018 1 98.19 312 MET A CA 1
ATOM 2379 C C . MET A 1 312 ? 3.828 -6.047 -0.783 1 98.19 312 MET A C 1
ATOM 2381 O O . MET A 1 312 ? 3.428 -5.082 -1.435 1 98.19 312 MET A O 1
ATOM 2385 N N . PRO A 1 313 ? 4.801 -5.938 0.054 1 97.62 313 PRO A N 1
ATOM 2386 C CA . PRO A 1 313 ? 5.246 -4.621 0.516 1 97.62 313 PRO A CA 1
ATOM 2387 C C . PRO A 1 313 ? 6.086 -3.885 -0.523 1 97.62 313 PRO A C 1
ATOM 2389 O O . PRO A 1 313 ? 6.246 -2.664 -0.442 1 97.62 313 PRO A O 1
ATOM 2392 N N . ALA A 1 314 ? 6.699 -4.57 -1.479 1 97.69 314 ALA A N 1
ATOM 2393 C CA . ALA A 1 314 ? 7.543 -4.004 -2.523 1 97.69 314 ALA A CA 1
ATOM 2394 C C . ALA A 1 314 ? 7.648 -4.945 -3.719 1 97.69 314 ALA A C 1
ATOM 2396 O O . ALA A 1 314 ? 7.078 -6.039 -3.705 1 97.69 314 ALA A O 1
ATOM 2397 N N . TYR A 1 315 ? 8.359 -4.504 -4.762 1 97.81 315 TYR A N 1
ATOM 2398 C CA . TYR A 1 315 ? 8.625 -5.367 -5.906 1 97.81 315 TYR A CA 1
ATOM 2399 C C . TYR A 1 315 ? 9.375 -6.625 -5.477 1 97.81 315 TYR A C 1
ATOM 2401 O O . TYR A 1 315 ? 10.227 -6.574 -4.59 1 97.81 315 TYR A O 1
ATOM 2409 N N . PRO A 1 316 ? 9.102 -7.707 -6.148 1 97.94 316 PRO A N 1
ATOM 2410 C CA . PRO A 1 316 ? 9.828 -8.945 -5.844 1 97.94 316 PRO A CA 1
ATOM 2411 C C . PRO A 1 316 ? 11.344 -8.781 -5.945 1 97.94 316 PRO A C 1
ATOM 2413 O O . PRO A 1 316 ? 12.086 -9.328 -5.125 1 97.94 316 PRO A O 1
ATOM 2416 N N . THR A 1 317 ? 11.82 -8.008 -6.898 1 97.19 317 THR A N 1
ATOM 2417 C CA . THR A 1 317 ? 13.258 -7.836 -7.055 1 97.19 317 THR A CA 1
ATOM 2418 C C . THR A 1 317 ? 13.844 -7.082 -5.867 1 97.19 317 THR A C 1
ATOM 2420 O O . THR A 1 317 ? 14.961 -7.367 -5.43 1 97.19 317 THR A O 1
ATOM 2423 N N . GLU A 1 318 ? 13.07 -6.109 -5.367 1 96.38 318 GLU A N 1
ATOM 2424 C CA . GLU A 1 318 ? 13.484 -5.379 -4.172 1 96.38 318 GLU A CA 1
ATOM 2425 C C . GLU A 1 318 ? 13.539 -6.301 -2.955 1 96.38 318 GLU A C 1
ATOM 2427 O O . GLU A 1 318 ? 14.5 -6.262 -2.182 1 96.38 318 GLU A O 1
ATOM 2432 N N . LEU A 1 319 ? 12.539 -7.066 -2.799 1 98.12 319 LEU A N 1
ATOM 2433 C CA . LEU A 1 319 ? 12.445 -7.969 -1.656 1 98.12 319 LEU A CA 1
ATOM 2434 C C . LEU A 1 319 ? 13.531 -9.039 -1.719 1 98.12 319 LEU A C 1
ATOM 2436 O O . LEU A 1 319 ? 14.148 -9.367 -0.703 1 98.12 319 LEU A O 1
ATOM 2440 N N . LEU A 1 320 ? 13.758 -9.531 -2.885 1 98 320 LEU A N 1
ATOM 2441 C CA . LEU A 1 320 ? 14.805 -10.531 -3.074 1 98 320 LEU A CA 1
ATOM 2442 C C . LEU A 1 320 ? 16.172 -9.961 -2.711 1 98 320 LEU A C 1
ATOM 2444 O O . LEU A 1 320 ? 16.922 -10.578 -1.962 1 98 320 LEU A O 1
ATOM 2448 N N . ALA A 1 321 ? 16.469 -8.805 -3.186 1 96.38 321 ALA A N 1
ATOM 2449 C CA . ALA A 1 321 ? 17.781 -8.164 -2.984 1 96.38 321 ALA A CA 1
ATOM 2450 C C . ALA A 1 321 ? 18.016 -7.867 -1.508 1 96.38 321 ALA A C 1
ATOM 2452 O O . ALA A 1 321 ? 19.156 -7.93 -1.031 1 96.38 321 ALA A O 1
ATOM 2453 N N . SER A 1 322 ? 16.953 -7.57 -0.824 1 96.12 322 SER A N 1
ATOM 2454 C CA . SER A 1 322 ? 17.094 -7.188 0.577 1 96.12 322 SER A CA 1
ATOM 2455 C C . SER A 1 322 ? 16.953 -8.398 1.498 1 96.12 322 SER A C 1
ATOM 2457 O O . SER A 1 322 ? 16.969 -8.258 2.723 1 96.12 322 SER A O 1
ATOM 2459 N N . GLY A 1 323 ? 16.734 -9.602 0.954 1 98 323 GLY A N 1
ATOM 2460 C CA . GLY A 1 323 ? 16.625 -10.82 1.742 1 98 323 GLY A CA 1
ATOM 2461 C C . GLY A 1 323 ? 15.297 -10.945 2.469 1 98 323 GLY A C 1
ATOM 2462 O O . GLY A 1 323 ? 15.18 -11.719 3.42 1 98 323 GLY A O 1
ATOM 2463 N N . ARG A 1 324 ? 14.32 -10.203 2.047 1 98.12 324 ARG A N 1
ATOM 2464 C CA . ARG A 1 324 ? 13.016 -10.172 2.707 1 98.12 324 ARG A CA 1
ATOM 2465 C C . ARG A 1 324 ? 12.07 -11.203 2.098 1 98.12 324 ARG A C 1
ATOM 2467 O O . ARG A 1 324 ? 11.055 -10.844 1.503 1 98.12 324 ARG A O 1
ATOM 2474 N N . PHE A 1 325 ? 12.305 -12.383 2.309 1 98.69 325 PHE A N 1
ATOM 2475 C CA . PHE A 1 325 ? 11.523 -13.562 1.939 1 98.69 325 PHE A CA 1
ATOM 2476 C C . PHE A 1 325 ? 11.734 -14.688 2.939 1 98.69 325 PHE A C 1
ATOM 2478 O O . PHE A 1 325 ? 12.625 -14.609 3.789 1 98.69 325 PHE A O 1
ATOM 2485 N N . ALA A 1 326 ? 10.938 -15.711 2.926 1 98.81 326 ALA A N 1
ATOM 2486 C CA . ALA A 1 326 ? 11.047 -16.812 3.869 1 98.81 326 ALA A CA 1
ATOM 2487 C C . ALA A 1 326 ? 12.32 -17.625 3.637 1 98.81 326 ALA A C 1
ATOM 2489 O O . ALA A 1 326 ? 12.602 -18.031 2.512 1 98.81 326 ALA A O 1
ATOM 2490 N N . HIS A 1 327 ? 13.086 -17.797 4.668 1 98.5 327 HIS A N 1
ATOM 2491 C CA . HIS A 1 327 ? 14.32 -18.578 4.613 1 98.5 327 HIS A CA 1
ATOM 2492 C C . HIS A 1 327 ? 14.07 -20.031 4.996 1 98.5 327 HIS A C 1
ATOM 2494 O O . HIS A 1 327 ? 14.461 -20.469 6.082 1 98.5 327 HIS A O 1
ATOM 2500 N N . ILE A 1 328 ? 13.492 -20.75 4.066 1 98.69 328 ILE A N 1
ATOM 2501 C CA . ILE A 1 328 ? 13.156 -22.156 4.191 1 98.69 328 ILE A CA 1
ATOM 2502 C C . ILE A 1 328 ? 13.75 -22.938 3.021 1 98.69 328 ILE A C 1
ATOM 2504 O O . ILE A 1 328 ? 14.219 -22.344 2.047 1 98.69 328 ILE A O 1
ATOM 2508 N N . PRO A 1 329 ? 13.766 -24.281 3.029 1 98.81 329 PRO A N 1
ATOM 2509 C CA . PRO A 1 329 ? 14.281 -25.047 1.889 1 98.81 329 PRO A CA 1
ATOM 2510 C C . PRO A 1 329 ? 13.438 -24.859 0.628 1 98.81 329 PRO A C 1
ATOM 2512 O O . PRO A 1 329 ? 12.211 -24.797 0.708 1 98.81 329 PRO A O 1
ATOM 2515 N N . HIS A 1 330 ? 14.195 -24.828 -0.539 1 98.88 330 HIS A N 1
ATOM 2516 C CA . HIS A 1 330 ? 13.523 -24.578 -1.808 1 98.88 330 HIS A CA 1
ATOM 2517 C C . HIS A 1 330 ? 13.867 -25.641 -2.842 1 98.88 330 HIS A C 1
ATOM 2519 O O . HIS A 1 330 ? 15.016 -26.094 -2.908 1 98.88 330 HIS A O 1
ATOM 2525 N N . LEU A 1 331 ? 12.898 -26.062 -3.521 1 98.88 331 LEU A N 1
ATOM 2526 C CA . LEU A 1 331 ? 13.023 -26.797 -4.781 1 98.88 331 LEU A CA 1
ATOM 2527 C C . LEU A 1 331 ? 12.398 -26 -5.926 1 98.88 331 LEU A C 1
ATOM 2529 O O . LEU A 1 331 ? 11.219 -25.641 -5.875 1 98.88 331 LEU A O 1
ATOM 2533 N N . TYR A 1 332 ? 13.25 -25.641 -6.914 1 98.81 332 TYR A N 1
ATOM 2534 C CA . TYR A 1 332 ? 12.797 -24.703 -7.949 1 98.81 332 TYR A CA 1
ATOM 2535 C C . TYR A 1 332 ? 13.359 -25.094 -9.312 1 98.81 332 TYR A C 1
ATOM 2537 O O . TYR A 1 332 ? 14.523 -25.5 -9.414 1 98.81 332 TYR A O 1
ATOM 2545 N N . GLY A 1 333 ? 12.438 -25.078 -10.367 1 98.69 333 GLY A N 1
ATOM 2546 C CA . GLY A 1 333 ? 13.008 -25.344 -11.68 1 98.69 333 GLY A CA 1
ATOM 2547 C C . GLY A 1 333 ? 12.156 -24.828 -12.82 1 98.69 333 GLY A C 1
ATOM 2548 O O . GLY A 1 333 ? 11.125 -24.203 -12.594 1 98.69 333 GLY A O 1
ATOM 2549 N N . THR A 1 334 ? 12.727 -24.953 -14.047 1 98.5 334 THR A N 1
ATOM 2550 C CA . THR A 1 334 ? 12.102 -24.562 -15.305 1 98.5 334 THR A CA 1
ATOM 2551 C C . THR A 1 334 ? 12.305 -25.656 -16.359 1 98.5 334 THR A C 1
ATOM 2553 O O . THR A 1 334 ? 13.023 -26.625 -16.125 1 98.5 334 THR A O 1
ATOM 2556 N N . ASN A 1 335 ? 11.578 -25.484 -17.438 1 98.31 335 ASN A N 1
ATOM 2557 C CA . ASN A 1 335 ? 11.734 -26.359 -18.594 1 98.31 335 ASN A CA 1
ATOM 2558 C C . ASN A 1 335 ? 12.664 -25.75 -19.641 1 98.31 335 ASN A C 1
ATOM 2560 O O . ASN A 1 335 ? 12.727 -24.531 -19.797 1 98.31 335 ASN A O 1
ATOM 2564 N N . SER A 1 336 ? 13.289 -26.594 -20.391 1 97.62 336 SER A N 1
ATOM 2565 C CA . SER A 1 336 ? 14.352 -26.172 -21.281 1 97.62 336 SER A CA 1
ATOM 2566 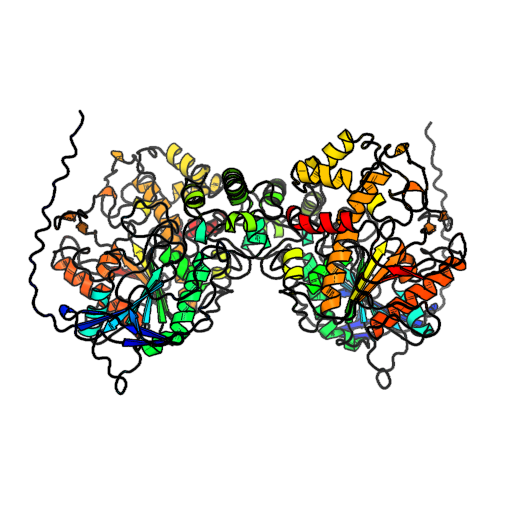C C . SER A 1 336 ? 13.836 -25.188 -22.328 1 97.62 336 SER A C 1
ATOM 2568 O O . SER A 1 336 ? 14.547 -24.25 -22.703 1 97.62 336 SER A O 1
ATOM 2570 N N . ASP A 1 337 ? 12.648 -25.391 -22.75 1 97.75 337 ASP A N 1
ATOM 2571 C CA . ASP A 1 337 ? 12.141 -24.609 -23.875 1 97.75 337 ASP A CA 1
ATOM 2572 C C . ASP A 1 337 ? 10.922 -23.797 -23.484 1 97.75 337 ASP A C 1
ATOM 2574 O O . ASP A 1 337 ? 9.953 -23.688 -24.234 1 97.75 337 ASP A O 1
ATOM 2578 N N . GLU A 1 338 ? 10.938 -23.188 -22.266 1 97.12 338 GLU A N 1
ATOM 2579 C CA . GLU A 1 338 ? 9.852 -22.391 -21.688 1 97.12 338 GLU A CA 1
ATOM 2580 C C . GLU A 1 338 ? 9.32 -21.375 -22.688 1 97.12 338 GLU A C 1
ATOM 2582 O O . GLU A 1 338 ? 8.109 -21.188 -22.828 1 97.12 338 GLU A O 1
ATOM 2587 N N . GLY A 1 339 ? 10.219 -20.75 -23.438 1 97.19 339 GLY A N 1
ATOM 2588 C CA . GLY A 1 339 ? 9.922 -19.547 -24.203 1 97.19 339 GLY A CA 1
ATOM 2589 C C . GLY A 1 339 ? 9.094 -19.828 -25.453 1 97.19 339 GLY A C 1
ATOM 2590 O O . GLY A 1 339 ? 8.555 -18.891 -26.047 1 97.19 339 GLY A O 1
ATOM 2591 N N . THR A 1 340 ? 8.961 -21.094 -25.844 1 96.75 340 THR A N 1
ATOM 2592 C CA . THR A 1 340 ? 8.203 -21.422 -27.062 1 96.75 340 THR A CA 1
ATOM 2593 C C . THR A 1 340 ? 6.719 -21.125 -26.859 1 96.75 340 THR A C 1
ATOM 2595 O O . THR A 1 340 ? 5.988 -20.875 -27.812 1 96.75 340 THR A O 1
ATOM 2598 N N . ASP A 1 341 ? 6.344 -21.031 -25.578 1 94.44 341 ASP A N 1
ATOM 2599 C CA . ASP A 1 341 ? 4.957 -20.719 -25.266 1 94.44 341 ASP A CA 1
ATOM 2600 C C . ASP A 1 341 ? 4.746 -19.219 -25.172 1 94.44 341 ASP A C 1
ATOM 2602 O O . ASP A 1 341 ? 3.609 -18.734 -25.219 1 94.44 341 ASP A O 1
ATOM 2606 N N . ASN A 1 342 ? 5.77 -18.438 -25.078 1 93.44 342 ASN A N 1
ATOM 2607 C CA . ASN A 1 342 ? 5.645 -17 -24.891 1 93.44 342 ASN A CA 1
ATOM 2608 C C . ASN A 1 342 ? 6 -16.234 -26.172 1 93.44 342 ASN A C 1
ATOM 2610 O O . ASN A 1 342 ? 5.637 -15.062 -26.312 1 93.44 342 ASN A O 1
ATOM 2614 N N . ALA A 1 343 ? 6.73 -16.844 -27.016 1 95.75 343 ALA A N 1
ATOM 2615 C CA . ALA A 1 343 ? 7.129 -16.203 -28.266 1 95.75 343 ALA A CA 1
ATOM 2616 C C . ALA A 1 343 ? 5.938 -16.062 -29.203 1 95.75 343 ALA A C 1
ATOM 2618 O O . ALA A 1 343 ? 5.09 -16.953 -29.281 1 95.75 343 ALA A O 1
ATOM 2619 N N . PRO A 1 344 ? 5.875 -14.859 -29.922 1 94.81 344 PRO A N 1
ATOM 2620 C CA . PRO A 1 344 ? 4.902 -14.828 -31.016 1 94.81 344 PRO A CA 1
ATOM 2621 C C . PRO A 1 344 ? 5.125 -15.938 -32.031 1 94.81 344 PRO A C 1
ATOM 2623 O O . PRO A 1 344 ? 6.246 -16.125 -32.531 1 94.81 344 PRO A O 1
ATOM 2626 N N . ASP A 1 345 ? 4.066 -16.672 -32.281 1 92 345 ASP A N 1
ATOM 2627 C CA . ASP A 1 345 ? 4.227 -17.828 -33.156 1 92 345 ASP A CA 1
ATOM 2628 C C . ASP A 1 345 ? 3.387 -17.672 -34.406 1 92 345 ASP A C 1
ATOM 2630 O O . ASP A 1 345 ? 3.037 -18.672 -35.062 1 92 345 ASP A O 1
ATOM 2634 N N . ASP A 1 346 ? 3.115 -16.422 -34.75 1 94.06 346 ASP A N 1
ATOM 2635 C CA . ASP A 1 346 ? 2.277 -16.156 -35.938 1 94.06 346 ASP A CA 1
ATOM 2636 C C . ASP A 1 346 ? 3.125 -15.773 -37.125 1 94.06 346 ASP A C 1
ATOM 2638 O O . ASP A 1 346 ? 2.605 -15.25 -38.125 1 94.06 346 ASP A O 1
ATOM 2642 N N . GLY A 1 347 ? 4.359 -15.953 -37 1 95.56 347 GLY A N 1
ATOM 2643 C CA . GLY A 1 347 ? 5.234 -15.734 -38.125 1 95.56 347 GLY A CA 1
ATOM 2644 C C . GLY A 1 347 ? 5.664 -14.281 -38.281 1 95.56 347 GLY A C 1
ATOM 2645 O O . GLY A 1 347 ? 6.164 -13.883 -39.344 1 95.56 347 GLY A O 1
ATOM 2646 N N . VAL A 1 348 ? 5.609 -13.508 -37.281 1 95.19 348 VAL A N 1
ATOM 2647 C CA . VAL A 1 348 ? 5.758 -12.062 -37.406 1 95.19 348 VAL A CA 1
ATOM 2648 C C . VAL A 1 348 ? 7.219 -11.672 -37.188 1 95.19 348 VAL A C 1
ATOM 2650 O O . VAL A 1 348 ? 7.648 -10.602 -37.625 1 95.19 348 VAL A O 1
ATOM 2653 N N . ILE A 1 349 ? 8.016 -12.461 -36.562 1 98 349 ILE A N 1
ATOM 2654 C CA . ILE A 1 349 ? 9.398 -12.102 -36.281 1 98 349 ILE A CA 1
ATOM 2655 C C . ILE A 1 349 ? 10.312 -12.75 -37.312 1 98 349 ILE A C 1
ATOM 2657 O O . ILE A 1 349 ? 10.758 -13.883 -37.156 1 98 349 ILE A O 1
ATOM 2661 N N . ASN A 1 350 ? 10.695 -12.016 -38.344 1 98.25 350 ASN A N 1
ATOM 2662 C CA . ASN A 1 350 ? 11.477 -12.57 -39.469 1 98.25 350 ASN A CA 1
ATOM 2663 C C . ASN A 1 350 ? 12.828 -11.883 -39.594 1 98.25 350 ASN A C 1
ATOM 2665 O O . ASN A 1 350 ? 13.789 -12.477 -40.094 1 98.25 350 ASN A O 1
ATOM 2669 N N . THR A 1 351 ? 12.883 -10.656 -39.188 1 98.31 351 THR A N 1
ATOM 2670 C CA . THR A 1 351 ? 14.094 -9.859 -39.344 1 98.31 351 THR A CA 1
ATOM 2671 C C . THR A 1 351 ? 14.523 -9.25 -38.031 1 98.31 351 THR A C 1
ATOM 2673 O O . THR A 1 351 ? 13.766 -9.273 -37.062 1 98.31 351 THR A O 1
ATOM 2676 N N . ASP A 1 352 ? 15.766 -8.75 -38.031 1 98.25 352 ASP A N 1
ATOM 2677 C CA . ASP A 1 352 ? 16.234 -8.023 -36.844 1 98.25 352 ASP A CA 1
ATOM 2678 C C . ASP A 1 352 ? 15.328 -6.828 -36.562 1 98.25 352 ASP A C 1
ATOM 2680 O O . ASP A 1 352 ? 15.109 -6.488 -35.375 1 98.25 352 ASP A O 1
ATOM 2684 N N . ALA A 1 353 ? 14.844 -6.25 -37.594 1 98.31 353 ALA A N 1
ATOM 2685 C CA . ALA A 1 353 ? 13.938 -5.117 -37.406 1 98.31 353 ALA A CA 1
ATOM 2686 C C . ALA A 1 353 ? 12.633 -5.551 -36.719 1 98.31 353 ALA A C 1
ATOM 2688 O O . ALA A 1 353 ? 12.086 -4.828 -35.906 1 98.31 353 ALA A O 1
ATOM 2689 N N . ASP A 1 354 ? 12.141 -6.688 -37.125 1 98.25 354 ASP A N 1
ATOM 2690 C CA . ASP A 1 354 ? 10.945 -7.23 -36.469 1 98.25 354 ASP A CA 1
ATOM 2691 C C . ASP A 1 354 ? 11.172 -7.484 -35 1 98.25 354 ASP A C 1
ATOM 2693 O O . ASP A 1 354 ? 10.336 -7.137 -34.156 1 98.25 354 ASP A O 1
ATOM 2697 N N . LEU A 1 355 ? 12.297 -8.086 -34.75 1 97.94 355 LEU A N 1
ATOM 2698 C CA . LEU A 1 355 ? 12.633 -8.414 -33.344 1 97.94 355 LEU A CA 1
ATOM 2699 C C . LEU A 1 355 ? 12.789 -7.145 -32.531 1 97.94 355 LEU A C 1
ATOM 2701 O O . LEU A 1 355 ? 12.273 -7.066 -31.406 1 97.94 355 LEU A O 1
ATOM 2705 N N . TYR A 1 356 ? 13.492 -6.188 -33.094 1 97.94 356 TYR A N 1
ATOM 2706 C CA . TYR A 1 356 ? 13.672 -4.906 -32.406 1 97.94 356 TYR A CA 1
ATOM 2707 C C . TYR A 1 356 ? 12.328 -4.266 -32.094 1 97.94 356 TYR A C 1
ATOM 2709 O O . TYR A 1 356 ? 12.102 -3.824 -30.953 1 97.94 356 TYR A O 1
ATOM 2717 N N . ALA A 1 357 ? 11.477 -4.191 -33.031 1 97.62 357 ALA A N 1
ATOM 2718 C CA . ALA A 1 357 ? 10.172 -3.561 -32.875 1 97.62 357 ALA A CA 1
ATOM 2719 C C . ALA A 1 357 ? 9.352 -4.273 -31.797 1 97.62 357 ALA A C 1
ATOM 2721 O O . ALA A 1 357 ? 8.664 -3.631 -31 1 97.62 357 ALA A O 1
ATOM 2722 N N . PHE A 1 358 ? 9.422 -5.535 -31.812 1 96.75 358 PHE A N 1
ATOM 2723 C CA . PHE A 1 358 ? 8.672 -6.309 -30.828 1 96.75 358 PHE A CA 1
ATOM 2724 C C . PHE A 1 358 ? 9.18 -6.031 -29.422 1 96.75 358 PHE A C 1
ATOM 2726 O O . PHE A 1 358 ? 8.398 -5.734 -28.516 1 96.75 358 PHE A O 1
ATOM 2733 N N . LEU A 1 359 ? 10.508 -6.113 -29.188 1 96.62 359 LEU A N 1
ATOM 2734 C CA . LEU A 1 359 ? 11.109 -5.91 -27.875 1 96.62 359 LEU A CA 1
ATOM 2735 C C . LEU A 1 359 ? 10.898 -4.477 -27.391 1 96.62 359 LEU A C 1
ATOM 2737 O O . LEU A 1 359 ? 10.711 -4.238 -26.203 1 96.62 359 LEU A O 1
ATOM 2741 N N . ALA A 1 360 ? 10.867 -3.58 -28.312 1 95.12 360 ALA A N 1
ATOM 2742 C CA . ALA A 1 360 ? 10.781 -2.164 -27.969 1 95.12 360 ALA A CA 1
ATOM 2743 C C . ALA A 1 360 ? 9.336 -1.75 -27.719 1 95.12 360 ALA A C 1
ATOM 2745 O O . ALA A 1 360 ? 9.062 -0.89 -26.875 1 95.12 360 ALA A O 1
ATOM 2746 N N . ASN A 1 361 ? 8.383 -2.393 -28.359 1 91.56 361 ASN A N 1
ATOM 2747 C CA . ASN A 1 361 ? 7.062 -1.772 -28.422 1 91.56 361 ASN A CA 1
ATOM 2748 C C . ASN A 1 361 ? 5.969 -2.738 -27.969 1 91.56 361 ASN A C 1
ATOM 2750 O O . ASN A 1 361 ? 4.855 -2.318 -27.656 1 91.56 361 ASN A O 1
ATOM 2754 N N . SER A 1 362 ? 6.297 -3.971 -27.953 1 88 362 SER A N 1
ATOM 2755 C CA . SER A 1 362 ? 5.188 -4.914 -27.828 1 88 362 SER A CA 1
ATOM 2756 C C . SER A 1 362 ? 5.254 -5.672 -26.5 1 88 362 SER A C 1
ATOM 2758 O O . SER A 1 362 ? 4.309 -6.375 -26.141 1 88 362 SER A O 1
ATOM 2760 N N . THR A 1 363 ? 6.312 -5.547 -25.781 1 86.75 363 THR A N 1
ATOM 2761 C CA . THR A 1 363 ? 6.477 -6.316 -24.562 1 86.75 363 THR A CA 1
ATOM 2762 C C . THR A 1 363 ? 6.008 -5.516 -23.344 1 86.75 363 THR A C 1
ATOM 2764 O O . THR A 1 363 ? 5.699 -6.082 -22.297 1 86.75 363 THR A O 1
ATOM 2767 N N . GLY A 1 364 ? 6.078 -4.148 -23.438 1 83.5 364 GLY A N 1
ATOM 2768 C CA . GLY A 1 364 ? 5.738 -3.285 -22.328 1 83.5 364 GLY A CA 1
ATOM 2769 C C . GLY A 1 364 ? 6.859 -3.145 -21.312 1 83.5 364 GLY A C 1
ATOM 2770 O O . GLY A 1 364 ? 6.652 -2.627 -20.219 1 83.5 364 GLY A O 1
ATOM 2771 N N . PHE A 1 365 ? 8.055 -3.559 -21.672 1 85.94 365 PHE A N 1
ATOM 2772 C CA . PHE A 1 365 ? 9.172 -3.533 -20.719 1 85.94 365 PHE A CA 1
ATOM 2773 C C . PHE A 1 365 ? 9.734 -2.125 -20.594 1 85.94 365 PHE A C 1
ATOM 2775 O O . PHE A 1 365 ? 10.383 -1.804 -19.594 1 85.94 365 PHE A O 1
ATOM 2782 N N . GLY A 1 366 ? 9.508 -1.317 -21.578 1 86.81 366 GLY A N 1
ATOM 2783 C CA . GLY A 1 366 ? 10 0.051 -21.547 1 86.81 366 GLY A CA 1
ATOM 2784 C C . GLY A 1 366 ? 11.516 0.144 -21.625 1 86.81 366 GLY A C 1
ATOM 2785 O O . GLY A 1 366 ? 12.109 1.061 -21.062 1 86.81 366 GLY A O 1
ATOM 2786 N N . TYR A 1 367 ? 12.133 -0.805 -22.25 1 94.62 367 TYR A N 1
ATOM 2787 C CA . TYR A 1 367 ? 13.578 -0.793 -22.391 1 94.62 367 TYR A CA 1
ATOM 2788 C C . TYR A 1 367 ? 14.023 0.354 -23.297 1 94.62 367 TYR A C 1
ATOM 2790 O O . TYR A 1 367 ? 13.398 0.619 -24.328 1 94.62 367 TYR A O 1
ATOM 2798 N N . PRO A 1 368 ? 15.125 1.014 -22.875 1 96 368 PRO A N 1
ATOM 2799 C CA . PRO A 1 368 ? 15.727 1.981 -23.797 1 96 368 PRO A CA 1
ATOM 2800 C C . PRO A 1 368 ? 16.312 1.324 -25.047 1 96 368 PRO A C 1
ATOM 2802 O O . PRO A 1 368 ? 16.594 0.123 -25.047 1 96 368 PRO A O 1
ATOM 2805 N N . ASP A 1 369 ? 16.547 2.146 -26.031 1 96.69 369 ASP A N 1
ATOM 2806 C CA . ASP A 1 369 ? 17.047 1.682 -27.328 1 96.69 369 ASP A CA 1
ATOM 2807 C C . ASP A 1 369 ? 18.344 0.891 -27.141 1 96.69 369 ASP A C 1
ATOM 2809 O O . ASP A 1 369 ? 18.5 -0.202 -27.703 1 96.69 369 ASP A O 1
ATOM 2813 N N . ALA A 1 370 ? 19.219 1.391 -26.344 1 97.62 370 ALA A N 1
ATOM 2814 C CA . ALA A 1 370 ? 20.531 0.755 -26.141 1 97.62 370 ALA A CA 1
ATOM 2815 C C . ALA A 1 370 ? 20.375 -0.612 -25.484 1 97.62 370 ALA A C 1
ATOM 2817 O O . ALA A 1 370 ? 21.141 -1.535 -25.766 1 97.62 370 ALA A O 1
ATOM 2818 N N . VAL A 1 371 ? 19.422 -0.75 -24.672 1 97.69 371 VAL A N 1
ATOM 2819 C CA . VAL A 1 371 ? 19.172 -2 -23.969 1 97.69 371 VAL A CA 1
ATOM 2820 C C . VAL A 1 371 ? 18.609 -3.041 -24.938 1 97.69 371 VAL A C 1
ATOM 2822 O O . VAL A 1 371 ? 19.047 -4.191 -24.938 1 97.69 371 VAL A O 1
ATOM 2825 N N . VAL A 1 372 ? 17.656 -2.635 -25.781 1 98.12 372 VAL A N 1
ATOM 2826 C CA . VAL A 1 372 ? 17.078 -3.529 -26.781 1 98.12 372 VAL A CA 1
ATOM 2827 C C . VAL A 1 372 ? 18.188 -4.043 -27.703 1 98.12 372 VAL A C 1
ATOM 2829 O O . VAL A 1 372 ? 18.266 -5.246 -27.969 1 98.12 372 VAL A O 1
ATOM 2832 N N . LYS A 1 373 ? 19.016 -3.16 -28.188 1 98.31 373 LYS A N 1
ATOM 2833 C CA . LYS A 1 373 ? 20.094 -3.531 -29.094 1 98.31 373 LYS A CA 1
ATOM 2834 C C . LYS A 1 373 ? 21.078 -4.488 -28.422 1 98.31 373 LYS A C 1
ATOM 2836 O O . LYS A 1 373 ? 21.562 -5.438 -29.031 1 98.31 373 LYS A O 1
ATOM 2841 N N . HIS A 1 374 ? 21.344 -4.242 -27.156 1 98.56 374 HIS A N 1
ATOM 2842 C CA . HIS A 1 374 ? 22.266 -5.117 -26.438 1 98.56 374 HIS A CA 1
ATOM 2843 C C . HIS A 1 374 ? 21.656 -6.496 -26.219 1 98.56 374 HIS A C 1
ATOM 2845 O O . HIS A 1 374 ? 22.359 -7.508 -26.281 1 98.56 374 HIS A O 1
ATOM 2851 N N . ILE A 1 375 ? 20.344 -6.582 -25.953 1 98.44 375 ILE A N 1
ATOM 2852 C CA . ILE A 1 375 ? 19.672 -7.863 -25.844 1 98.44 375 ILE A CA 1
ATOM 2853 C C . ILE A 1 375 ? 19.797 -8.625 -27.156 1 98.44 375 ILE A C 1
ATOM 2855 O O . ILE A 1 375 ? 20.125 -9.82 -27.172 1 98.44 375 ILE A O 1
ATOM 2859 N N . MET A 1 376 ? 19.609 -7.953 -28.266 1 98.44 376 MET A N 1
ATOM 2860 C CA . MET A 1 376 ? 19.719 -8.594 -29.578 1 98.44 376 MET A CA 1
ATOM 2861 C C . MET A 1 376 ? 21.125 -9.117 -29.812 1 98.44 376 MET A C 1
ATOM 2863 O O . MET A 1 376 ? 21.312 -10.148 -30.469 1 98.44 376 MET A O 1
ATOM 2867 N N . GLU A 1 377 ? 22.141 -8.453 -29.266 1 98.44 377 GLU A N 1
ATOM 2868 C CA . GLU A 1 377 ? 23.531 -8.906 -29.375 1 98.44 377 GLU A CA 1
ATOM 2869 C C . GLU A 1 377 ? 23.766 -10.164 -28.547 1 98.44 377 GLU A C 1
ATOM 2871 O O . GLU A 1 377 ? 24.469 -11.078 -28.969 1 98.44 377 GLU A O 1
ATOM 2876 N N . LEU A 1 378 ? 23.141 -10.18 -27.391 1 98.56 378 LEU A N 1
ATOM 2877 C CA . LEU A 1 378 ? 23.328 -11.289 -26.469 1 98.56 378 LEU A CA 1
ATOM 2878 C C . LEU A 1 378 ? 22.578 -12.531 -26.953 1 98.56 378 LEU A C 1
ATOM 2880 O O . LEU A 1 378 ? 22.906 -13.648 -26.547 1 98.56 378 LEU A O 1
ATOM 2884 N N . TYR A 1 379 ? 21.594 -12.312 -27.766 1 98.5 379 TYR A N 1
ATOM 2885 C CA . TYR A 1 379 ? 20.812 -13.391 -28.375 1 98.5 379 TYR A CA 1
ATOM 2886 C C . TYR A 1 379 ? 20.906 -13.336 -29.906 1 98.5 379 TYR A C 1
ATOM 2888 O O . TYR A 1 379 ? 19.969 -12.891 -30.562 1 98.5 379 TYR A O 1
ATOM 2896 N N . PRO A 1 380 ? 21.938 -13.906 -30.453 1 97.62 380 PRO A N 1
ATOM 2897 C CA . PRO A 1 380 ? 22.219 -13.734 -31.875 1 97.62 380 PRO A CA 1
ATOM 2898 C C . PRO A 1 380 ? 21.25 -14.516 -32.781 1 97.62 380 PRO A C 1
ATOM 2900 O O . PRO A 1 380 ? 20.625 -15.477 -32.312 1 97.62 380 PRO A O 1
ATOM 2903 N N . ASN A 1 381 ? 21.094 -14.031 -34 1 97.5 381 ASN A N 1
ATOM 2904 C CA . ASN A 1 381 ? 20.328 -14.758 -35 1 97.5 381 ASN A CA 1
ATOM 2905 C C . ASN A 1 381 ? 21.062 -16.016 -35.469 1 97.5 381 ASN A C 1
ATOM 2907 O O . ASN A 1 381 ? 21.547 -16.078 -36.594 1 97.5 381 ASN A O 1
ATOM 2911 N N . ASP A 1 382 ? 21.188 -16.953 -34.656 1 96.94 382 ASP A N 1
ATOM 2912 C CA . ASP A 1 382 ? 21.766 -18.281 -34.844 1 96.94 382 ASP A CA 1
ATOM 2913 C C . ASP A 1 382 ? 20.844 -19.359 -34.281 1 96.94 382 ASP A C 1
ATOM 2915 O O . ASP A 1 382 ? 20.719 -19.531 -33.094 1 96.94 382 ASP A O 1
ATOM 2919 N N . PRO A 1 383 ? 20.172 -20.062 -35.188 1 94.81 383 PRO A N 1
ATOM 2920 C CA . PRO A 1 383 ? 19.203 -21.062 -34.719 1 94.81 383 PRO A CA 1
ATOM 2921 C C . PRO A 1 383 ? 19.828 -22.141 -33.844 1 94.81 383 PRO A C 1
ATOM 2923 O O . PRO A 1 383 ? 19.125 -22.797 -33.094 1 94.81 383 PRO A O 1
ATOM 2926 N N . THR A 1 384 ? 21.094 -22.312 -33.875 1 94.88 384 THR A N 1
ATOM 2927 C CA . THR A 1 384 ? 21.75 -23.375 -33.094 1 94.88 384 THR A CA 1
ATOM 2928 C C . THR A 1 384 ? 21.812 -23.016 -31.625 1 94.88 384 THR A C 1
ATOM 2930 O O . THR A 1 384 ? 22.016 -23.891 -30.781 1 94.88 384 THR A O 1
ATOM 2933 N N . VAL A 1 385 ? 21.641 -21.719 -31.312 1 93.25 385 VAL A N 1
ATOM 2934 C CA . VAL A 1 385 ? 21.703 -21.328 -29.906 1 93.25 385 VAL A CA 1
ATOM 2935 C C . VAL A 1 385 ? 20.328 -20.828 -29.453 1 93.25 385 VAL A C 1
ATOM 2937 O O . VAL A 1 385 ? 20.172 -20.359 -28.328 1 93.25 385 VAL A O 1
ATOM 2940 N N . GLY A 1 386 ? 19.359 -20.906 -30.422 1 93.75 386 GLY A N 1
ATOM 2941 C CA . GLY A 1 386 ? 18 -20.547 -30.062 1 93.75 386 GLY A CA 1
ATOM 2942 C C . GLY A 1 386 ? 17.234 -21.688 -29.422 1 93.75 386 GLY A C 1
ATOM 2943 O O . GLY A 1 386 ? 17.812 -22.734 -29.094 1 93.75 386 GLY A O 1
ATOM 2944 N N . ILE A 1 387 ? 15.969 -21.406 -29.172 1 94.81 387 ILE A N 1
ATOM 2945 C CA . ILE A 1 387 ? 15.102 -22.406 -28.562 1 94.81 387 ILE A CA 1
ATOM 2946 C C . ILE A 1 387 ? 13.938 -22.719 -29.484 1 94.81 387 ILE A C 1
ATOM 2948 O O . ILE A 1 387 ? 13.391 -21.828 -30.141 1 94.81 387 ILE A O 1
ATOM 2952 N N . PRO A 1 388 ? 13.602 -24.078 -29.594 1 95.38 388 PRO A N 1
ATOM 2953 C CA . PRO A 1 388 ? 13.906 -25.188 -28.688 1 95.38 388 PRO A CA 1
ATOM 2954 C C . PRO A 1 388 ? 15.32 -25.734 -28.891 1 95.38 388 PRO A C 1
ATOM 2956 O O . PRO A 1 388 ? 15.867 -25.672 -29.984 1 95.38 388 PRO A O 1
ATOM 2959 N N . LEU A 1 389 ? 15.773 -26.281 -27.828 1 93.12 389 LEU A N 1
ATOM 2960 C CA . LEU A 1 389 ? 17.109 -26.875 -27.812 1 93.12 389 LEU A CA 1
ATOM 2961 C C . LEU A 1 389 ? 17.156 -28.109 -28.703 1 93.12 389 LEU A C 1
ATOM 2963 O O . LEU A 1 389 ? 16.109 -28.688 -29.016 1 93.12 389 LEU A O 1
ATOM 2967 N N . ASN A 1 390 ? 18.344 -28.422 -29.156 1 89.19 390 ASN A N 1
ATOM 2968 C CA . ASN A 1 390 ? 18.672 -29.672 -29.844 1 89.19 390 ASN A CA 1
ATOM 2969 C C . ASN A 1 390 ? 17.891 -29.797 -31.156 1 89.19 390 ASN A C 1
ATOM 2971 O O . ASN A 1 390 ? 17.453 -30.891 -31.5 1 89.19 390 ASN A O 1
ATOM 2975 N N . THR A 1 391 ? 17.641 -28.719 -31.797 1 93.81 391 THR A N 1
ATOM 2976 C CA . THR A 1 391 ? 16.953 -28.75 -33.094 1 93.81 391 THR A CA 1
ATOM 2977 C C . THR A 1 391 ? 17.891 -28.266 -34.188 1 93.81 391 THR A C 1
ATOM 2979 O O . THR A 1 391 ? 17.453 -28.047 -35.344 1 93.81 391 THR A O 1
ATOM 2982 N N . GLY A 1 392 ? 19.047 -28.078 -33.812 1 92.75 392 GLY A N 1
ATOM 2983 C CA . GLY A 1 392 ? 20.094 -27.75 -34.781 1 92.75 392 GLY A CA 1
ATOM 2984 C C . GLY A 1 392 ? 19.812 -26.469 -35.562 1 92.75 392 GLY A C 1
ATOM 2985 O O . GLY A 1 392 ? 19.531 -25.422 -34.938 1 92.75 392 GLY A O 1
ATOM 2986 N N . VAL A 1 393 ? 19.781 -26.578 -36.875 1 95 393 VAL A N 1
ATOM 2987 C CA . VAL A 1 393 ? 19.703 -25.391 -37.719 1 95 393 VAL A CA 1
ATOM 2988 C C . VAL A 1 393 ? 18.25 -25.172 -38.156 1 95 393 VAL A C 1
ATOM 2990 O O . VAL A 1 393 ? 17.969 -24.281 -38.969 1 95 393 VAL A O 1
ATOM 2993 N N . GLU A 1 394 ? 17.359 -25.953 -37.594 1 95.31 394 GLU A N 1
ATOM 2994 C CA . GLU A 1 394 ? 15.945 -25.75 -37.938 1 95.31 394 GLU A CA 1
ATOM 2995 C C . GLU A 1 394 ? 15.477 -24.344 -37.562 1 95.31 394 GLU A C 1
ATOM 2997 O O . GLU A 1 394 ? 15.844 -23.828 -36.5 1 95.31 394 GLU A O 1
ATOM 3002 N N . LEU A 1 395 ? 14.688 -23.781 -38.469 1 95.81 395 LEU A N 1
ATOM 3003 C CA . LEU A 1 395 ? 14.25 -22.406 -38.219 1 95.81 395 LEU A CA 1
ATOM 3004 C C . LEU A 1 395 ? 12.797 -22.375 -37.781 1 95.81 395 LEU A C 1
ATOM 3006 O O . LEU A 1 395 ? 12.359 -21.422 -37.125 1 95.81 395 LEU A O 1
ATOM 3010 N N . PHE A 1 396 ? 12.031 -23.469 -38.094 1 96.69 396 PHE A N 1
ATOM 3011 C CA . PHE A 1 396 ? 10.586 -23.469 -37.938 1 96.69 396 PHE A CA 1
ATOM 3012 C C . PHE A 1 396 ? 9.961 -22.25 -38.562 1 96.69 396 PHE A C 1
ATOM 3014 O O . PHE A 1 396 ? 9.203 -21.516 -37.906 1 96.69 396 PHE A O 1
ATOM 3021 N N . ALA A 1 397 ? 10.195 -22.047 -39.812 1 96.44 397 ALA A N 1
ATOM 3022 C CA . ALA A 1 397 ? 9.953 -20.812 -40.594 1 96.44 397 ALA A CA 1
ATOM 3023 C C . ALA A 1 397 ? 8.484 -20.422 -40.531 1 96.44 397 ALA A C 1
ATOM 3025 O O . ALA A 1 397 ? 8.156 -19.234 -40.594 1 96.44 397 ALA A O 1
ATOM 3026 N N . GLU A 1 398 ? 7.555 -21.328 -40.406 1 96.12 398 GLU A N 1
ATOM 3027 C CA . GLU A 1 398 ? 6.125 -21.031 -40.344 1 96.12 398 GLU A CA 1
ATOM 3028 C C . GLU A 1 398 ? 5.793 -20.188 -39.125 1 96.12 398 GLU A C 1
ATOM 3030 O O . GLU A 1 398 ? 4.777 -19.484 -39.094 1 96.12 398 GLU A O 1
ATOM 3035 N N . HIS A 1 399 ? 6.695 -20.25 -38.156 1 97.31 399 HIS A N 1
ATOM 3036 C CA . HIS A 1 399 ? 6.48 -19.484 -36.938 1 97.31 399 HIS A CA 1
ATOM 3037 C C . HIS A 1 399 ? 7.32 -18.219 -36.906 1 97.31 399 HIS A C 1
ATOM 3039 O O . HIS A 1 399 ? 7.266 -17.438 -35.969 1 97.31 399 HIS A O 1
ATOM 3045 N N . GLY A 1 400 ? 8.055 -17.922 -38 1 97.81 400 GLY A N 1
ATOM 3046 C CA . GLY A 1 400 ? 8.969 -16.812 -38.125 1 97.81 400 GLY A CA 1
ATOM 3047 C C . GLY A 1 400 ? 10.422 -17.234 -38.25 1 97.81 400 GLY A C 1
ATOM 3048 O O . GLY A 1 400 ? 10.875 -18.141 -37.531 1 97.81 400 GLY A O 1
ATOM 3049 N N . LEU A 1 401 ? 11.172 -16.562 -39.062 1 98.06 401 LEU A N 1
ATOM 3050 C CA . LEU A 1 401 ? 12.539 -16.953 -39.375 1 98.06 401 LEU A CA 1
ATOM 3051 C C . LEU A 1 401 ? 13.43 -16.797 -38.156 1 98.06 401 LEU A C 1
ATOM 3053 O O . LEU A 1 401 ? 14.484 -17.438 -38.031 1 98.06 401 LEU A O 1
ATOM 3057 N N . GLN A 1 402 ? 13.055 -15.961 -37.25 1 97.94 402 GLN A N 1
ATOM 3058 C CA . GLN A 1 402 ? 13.828 -15.773 -36.031 1 97.94 402 GLN A CA 1
ATOM 3059 C C . GLN A 1 402 ? 13.039 -16.234 -34.812 1 97.94 402 GLN A C 1
ATOM 3061 O O . GLN A 1 402 ? 13.203 -15.688 -33.719 1 97.94 402 GLN A O 1
ATOM 3066 N N . PHE A 1 403 ? 12.141 -17.156 -35 1 97.94 403 PHE A N 1
ATOM 3067 C CA . PHE A 1 403 ? 11.305 -17.688 -33.938 1 97.94 403 PHE A CA 1
ATOM 3068 C C . PHE A 1 403 ? 12.156 -18.203 -32.781 1 97.94 403 PHE A C 1
ATOM 3070 O O . PHE A 1 403 ? 11.891 -17.891 -31.625 1 97.94 403 PHE A O 1
ATOM 3077 N N . LYS A 1 404 ? 13.148 -18.984 -33.062 1 98 404 LYS A N 1
ATOM 3078 C CA . LYS A 1 404 ? 13.984 -19.594 -32.031 1 98 404 LYS A CA 1
ATOM 3079 C C . LYS A 1 404 ? 14.695 -18.516 -31.203 1 98 404 LYS A C 1
ATOM 3081 O O . LYS A 1 404 ? 14.938 -18.719 -30.016 1 98 404 LYS A O 1
ATOM 3086 N N . ARG A 1 405 ? 15.008 -17.422 -31.859 1 98.06 405 ARG A N 1
ATOM 3087 C CA . ARG A 1 405 ? 15.695 -16.328 -31.203 1 98.06 405 ARG A CA 1
ATOM 3088 C C . ARG A 1 405 ? 14.781 -15.633 -30.188 1 98.06 405 ARG A C 1
ATOM 3090 O O . ARG A 1 405 ? 15.148 -15.461 -29.031 1 98.06 405 ARG A O 1
ATOM 3097 N N . ILE A 1 406 ? 13.594 -15.289 -30.641 1 98.12 406 ILE A N 1
ATOM 3098 C CA . ILE A 1 406 ? 12.664 -14.594 -29.75 1 98.12 406 ILE A CA 1
ATOM 3099 C C . ILE A 1 406 ? 12.164 -15.539 -28.672 1 98.12 406 ILE A C 1
ATOM 3101 O O . ILE A 1 406 ? 11.945 -15.125 -27.531 1 98.12 406 ILE A O 1
ATOM 3105 N N . ALA A 1 407 ? 12.039 -16.812 -28.953 1 98.19 407 ALA A N 1
ATOM 3106 C CA . ALA A 1 407 ? 11.672 -17.797 -27.938 1 98.19 407 ALA A CA 1
ATOM 3107 C C . ALA A 1 407 ? 12.727 -17.859 -26.844 1 98.19 407 ALA A C 1
ATOM 3109 O O . ALA A 1 407 ? 12.391 -17.984 -25.656 1 98.19 407 ALA A O 1
ATOM 3110 N N . ALA A 1 408 ? 13.969 -17.75 -27.234 1 98.25 408 ALA A N 1
ATOM 3111 C CA . ALA A 1 408 ? 15.055 -17.75 -26.25 1 98.25 408 ALA A CA 1
ATOM 3112 C C . ALA A 1 408 ? 14.984 -16.516 -25.359 1 98.25 408 ALA A C 1
ATOM 3114 O O . ALA A 1 408 ? 15.102 -16.609 -24.141 1 98.25 408 ALA A O 1
ATOM 3115 N N . VAL A 1 409 ? 14.719 -15.375 -25.969 1 98.12 409 VAL A N 1
ATOM 3116 C CA . VAL A 1 409 ? 14.648 -14.125 -25.234 1 98.12 409 VAL A CA 1
ATOM 3117 C C . VAL A 1 409 ? 13.477 -14.172 -24.25 1 98.12 409 VAL A C 1
ATOM 3119 O O . VAL A 1 409 ? 13.648 -13.906 -23.062 1 98.12 409 VAL A O 1
ATOM 3122 N N . MET A 1 410 ? 12.344 -14.578 -24.719 1 97.06 410 MET A N 1
ATOM 3123 C CA . MET A 1 410 ? 11.133 -14.555 -23.891 1 97.06 410 MET A CA 1
ATOM 3124 C C . MET A 1 410 ? 11.219 -15.578 -22.766 1 97.06 410 MET A C 1
ATOM 3126 O O . MET A 1 410 ? 10.797 -15.312 -21.641 1 97.06 410 MET A O 1
ATOM 3130 N N . GLY A 1 411 ? 11.727 -16.766 -23.109 1 97.44 411 GLY A N 1
ATOM 3131 C CA . GLY A 1 411 ? 11.922 -17.766 -22.078 1 97.44 411 GLY A CA 1
ATOM 3132 C C . GLY A 1 411 ? 12.844 -17.312 -20.953 1 97.44 411 GLY A C 1
ATOM 3133 O O . GLY A 1 411 ? 12.586 -17.578 -19.781 1 97.44 411 GLY A O 1
ATOM 3134 N N . ASP A 1 412 ? 13.898 -16.594 -21.344 1 98 412 ASP A N 1
ATOM 3135 C CA . ASP A 1 412 ? 14.844 -16.109 -20.344 1 98 412 ASP A CA 1
ATOM 3136 C C . ASP A 1 412 ? 14.234 -14.953 -19.547 1 98 412 ASP A C 1
ATOM 3138 O O . ASP A 1 412 ? 14.406 -14.891 -18.328 1 98 412 ASP A O 1
ATOM 3142 N N . VAL A 1 413 ? 13.477 -14.133 -20.188 1 96.75 413 VAL A N 1
ATOM 3143 C CA . VAL A 1 413 ? 12.898 -12.984 -19.5 1 96.75 413 VAL A CA 1
ATOM 3144 C C . VAL A 1 413 ? 11.898 -13.461 -18.438 1 96.75 413 VAL A C 1
ATOM 3146 O O . VAL A 1 413 ? 11.906 -12.984 -17.312 1 96.75 413 VAL A O 1
ATOM 3149 N N . PHE A 1 414 ? 11.133 -14.43 -18.719 1 96.38 414 PHE A N 1
ATOM 3150 C CA . PHE A 1 414 ? 9.984 -14.75 -17.875 1 96.38 414 PHE A CA 1
ATOM 3151 C C . PHE A 1 414 ? 10.32 -15.867 -16.891 1 96.38 414 PHE A C 1
ATOM 3153 O O . PHE A 1 414 ? 9.766 -15.93 -15.797 1 96.38 414 PHE A O 1
ATOM 3160 N N . TYR A 1 415 ? 11.297 -16.703 -17.281 1 98 415 TYR A N 1
ATOM 3161 C CA . TYR A 1 415 ? 11.414 -17.906 -16.453 1 98 415 TYR A CA 1
ATOM 3162 C C . TYR A 1 415 ? 12.852 -18.141 -16.031 1 98 415 TYR A C 1
ATOM 3164 O O . TYR A 1 415 ? 13.148 -18.219 -14.836 1 98 415 TYR A O 1
ATOM 3172 N N . HIS A 1 416 ? 13.75 -18.156 -16.969 1 98.38 416 HIS A N 1
ATOM 3173 C CA . HIS A 1 416 ? 15.086 -18.641 -16.656 1 98.38 416 HIS A CA 1
ATOM 3174 C C . HIS A 1 416 ? 15.891 -17.594 -15.906 1 98.38 416 HIS A C 1
ATOM 3176 O O . HIS A 1 416 ? 16.672 -17.922 -15.016 1 98.38 416 HIS A O 1
ATOM 3182 N N . ALA A 1 417 ? 15.797 -16.328 -16.297 1 98.25 417 ALA A N 1
ATOM 3183 C CA . ALA A 1 417 ? 16.547 -15.281 -15.594 1 98.25 417 ALA A CA 1
ATOM 3184 C C . ALA A 1 417 ? 16 -15.086 -14.18 1 98.25 417 ALA A C 1
ATOM 3186 O O . ALA A 1 417 ? 16.781 -15.039 -13.219 1 98.25 417 ALA A O 1
ATOM 3187 N N . PRO A 1 418 ? 14.688 -15.023 -14.039 1 98.19 418 PRO A N 1
ATOM 3188 C CA . PRO A 1 418 ? 14.18 -14.938 -12.664 1 98.19 418 PRO A CA 1
ATOM 3189 C C . PRO A 1 418 ? 14.562 -16.141 -11.812 1 98.19 418 PRO A C 1
ATOM 3191 O O . PRO A 1 418 ? 14.883 -15.992 -10.633 1 98.19 418 PRO A O 1
ATOM 3194 N N . ARG A 1 419 ? 14.516 -17.297 -12.367 1 98.5 419 ARG A N 1
ATOM 3195 C CA . ARG A 1 419 ? 14.93 -18.484 -11.617 1 98.5 419 ARG A CA 1
ATOM 3196 C C . ARG A 1 419 ? 16.375 -18.359 -11.164 1 98.5 419 ARG A C 1
ATOM 3198 O O . ARG A 1 419 ? 16.719 -18.734 -10.039 1 98.5 419 ARG A O 1
ATOM 3205 N N . LEU A 1 420 ? 17.25 -17.875 -12.047 1 98.56 420 LEU A N 1
ATOM 3206 C CA . LEU A 1 420 ? 18.656 -17.672 -11.719 1 98.56 420 LEU A CA 1
ATOM 3207 C C . LEU A 1 420 ? 18.812 -16.734 -10.523 1 98.56 420 LEU A C 1
ATOM 3209 O O . LEU A 1 420 ? 19.531 -17.047 -9.578 1 98.56 420 LEU A O 1
ATOM 3213 N N . ALA A 1 421 ? 18.125 -15.641 -10.609 1 98.31 421 ALA A N 1
ATOM 3214 C CA . ALA A 1 421 ? 18.203 -14.648 -9.539 1 98.31 421 ALA A CA 1
ATOM 3215 C C . ALA A 1 421 ? 17.688 -15.219 -8.227 1 98.31 421 ALA A C 1
ATOM 3217 O O . ALA A 1 421 ? 18.312 -15.047 -7.176 1 98.31 421 ALA A O 1
ATOM 3218 N N . ASP A 1 422 ? 16.562 -15.914 -8.289 1 98.62 422 ASP A N 1
ATOM 3219 C CA . ASP A 1 422 ? 15.977 -16.516 -7.098 1 98.62 422 ASP A CA 1
ATOM 3220 C C . ASP A 1 422 ? 16.906 -17.562 -6.504 1 98.62 422 ASP A C 1
ATOM 3222 O O . ASP A 1 422 ? 17.141 -17.594 -5.289 1 98.62 422 ASP A O 1
ATOM 3226 N N . ALA A 1 423 ? 17.422 -18.406 -7.34 1 98.75 423 ALA A N 1
ATOM 3227 C CA . ALA A 1 423 ? 18.297 -19.469 -6.887 1 98.75 423 ALA A CA 1
ATOM 3228 C C . ALA A 1 423 ? 19.5 -18.922 -6.133 1 98.75 423 ALA A C 1
ATOM 3230 O O . ALA A 1 423 ? 19.844 -19.406 -5.055 1 98.75 423 ALA A O 1
ATOM 3231 N N . ARG A 1 424 ? 20.109 -17.938 -6.691 1 98.5 424 ARG A N 1
ATOM 3232 C CA . ARG A 1 424 ? 21.266 -17.328 -6.078 1 98.5 424 ARG A CA 1
ATOM 3233 C C . ARG A 1 424 ? 20.906 -16.688 -4.734 1 98.5 424 ARG A C 1
ATOM 3235 O O . ARG A 1 424 ? 21.656 -16.812 -3.766 1 98.5 424 ARG A O 1
ATOM 3242 N N . ALA A 1 425 ? 19.797 -16.094 -4.66 1 98.5 425 ALA A N 1
ATOM 3243 C CA . ALA A 1 425 ? 19.375 -15.453 -3.416 1 98.5 425 ALA A CA 1
ATOM 3244 C C . ALA A 1 425 ? 18.969 -16.5 -2.377 1 98.5 425 ALA A C 1
ATOM 3246 O O . ALA A 1 425 ? 19.406 -16.438 -1.227 1 98.5 425 ALA A O 1
ATOM 3247 N N . TYR A 1 426 ? 18.125 -17.469 -2.818 1 98.69 426 TYR A N 1
ATOM 3248 C CA . TYR A 1 426 ? 17.641 -18.5 -1.914 1 98.69 426 TYR A CA 1
ATOM 3249 C C . TYR A 1 426 ? 18.812 -19.281 -1.303 1 98.69 426 TYR A C 1
ATOM 3251 O O . TYR A 1 426 ? 18.812 -19.562 -0.101 1 98.69 426 TYR A O 1
ATOM 3259 N N . ALA A 1 427 ? 19.781 -19.562 -2.059 1 98.69 427 ALA A N 1
ATOM 3260 C CA . ALA A 1 427 ? 20.875 -20.438 -1.666 1 98.69 427 ALA A CA 1
ATOM 3261 C C . ALA A 1 427 ? 21.75 -19.781 -0.604 1 98.69 427 ALA A C 1
ATOM 3263 O O . ALA A 1 427 ? 22.5 -20.469 0.108 1 98.69 427 ALA A O 1
ATOM 3264 N N . ARG A 1 428 ? 21.641 -18.5 -0.457 1 97.88 428 ARG A N 1
ATOM 3265 C CA . ARG A 1 428 ? 22.406 -17.797 0.568 1 97.88 428 ARG A CA 1
ATOM 3266 C C . ARG A 1 428 ? 21.859 -18.094 1.96 1 97.88 428 ARG A C 1
ATOM 3268 O O . ARG A 1 428 ? 22.562 -17.969 2.955 1 97.88 428 ARG A O 1
ATOM 3275 N N . TYR A 1 429 ? 20.609 -18.5 1.973 1 97.88 429 TYR A N 1
ATOM 3276 C CA . TYR A 1 429 ? 19.969 -18.547 3.285 1 97.88 429 TYR A CA 1
ATOM 3277 C C . TYR A 1 429 ? 19.516 -19.969 3.625 1 97.88 429 TYR A C 1
ATOM 3279 O O . TYR A 1 429 ? 19.375 -20.312 4.801 1 97.88 429 TYR A O 1
ATOM 3287 N N . SER A 1 430 ? 19.25 -20.797 2.551 1 98.44 430 SER A N 1
ATOM 3288 C CA . SER A 1 430 ? 18.625 -22.078 2.826 1 98.44 430 SER A CA 1
ATOM 3289 C C . SER A 1 430 ? 19.031 -23.125 1.787 1 98.44 430 SER A C 1
ATOM 3291 O O . SER A 1 430 ? 19.438 -22.766 0.676 1 98.44 430 SER A O 1
ATOM 3293 N N . PRO A 1 431 ? 18.922 -24.484 2.166 1 98.75 431 PRO A N 1
ATOM 3294 C CA . PRO A 1 431 ? 19.109 -25.484 1.124 1 98.75 431 PRO A CA 1
ATOM 3295 C C . PRO A 1 431 ? 18.203 -25.266 -0.087 1 98.75 431 PRO A C 1
ATOM 3297 O O . PRO A 1 431 ? 16.984 -25.109 0.064 1 98.75 431 PRO A O 1
ATOM 3300 N N . THR A 1 432 ? 18.828 -25.188 -1.231 1 98.88 432 THR A N 1
ATOM 3301 C CA . THR A 1 432 ? 18.141 -24.875 -2.475 1 98.88 432 THR A CA 1
ATOM 3302 C C . THR A 1 432 ? 18.516 -25.859 -3.572 1 98.88 432 THR A C 1
ATOM 3304 O O . THR A 1 432 ? 19.703 -26.047 -3.859 1 98.88 432 THR A O 1
ATOM 3307 N N . TYR A 1 433 ? 17.531 -26.516 -4.094 1 98.94 433 TYR A N 1
ATOM 3308 C CA . TYR A 1 433 ? 17.688 -27.469 -5.176 1 98.94 433 TYR A CA 1
ATOM 3309 C C . TYR A 1 433 ? 17.047 -26.969 -6.461 1 98.94 433 TYR A C 1
ATOM 3311 O O . TYR A 1 433 ? 15.844 -26.688 -6.492 1 98.94 433 TYR A O 1
ATOM 3319 N N . ILE A 1 434 ? 17.875 -26.875 -7.547 1 98.88 434 ILE A N 1
ATOM 3320 C CA . ILE A 1 434 ? 17.406 -26.312 -8.812 1 98.88 434 ILE A CA 1
ATOM 3321 C C . ILE A 1 434 ? 17.422 -27.406 -9.891 1 98.88 434 ILE A C 1
ATOM 3323 O O . ILE A 1 434 ? 18.344 -28.219 -9.938 1 98.88 434 ILE A O 1
ATOM 3327 N N . TYR A 1 435 ? 16.391 -27.359 -10.758 1 98.81 435 TYR A N 1
ATOM 3328 C CA . TYR A 1 435 ? 16.391 -28.328 -11.859 1 98.81 435 TYR A CA 1
ATOM 3329 C C . TYR A 1 435 ? 16.125 -27.625 -13.188 1 98.81 435 TYR A C 1
ATOM 3331 O O . TYR A 1 435 ? 15.633 -26.5 -13.219 1 98.81 435 TYR A O 1
ATOM 3339 N N . ARG A 1 436 ? 16.453 -28.219 -14.219 1 98.56 436 ARG A N 1
ATOM 3340 C CA . ARG A 1 436 ? 16.016 -27.984 -15.586 1 98.56 436 ARG A CA 1
ATOM 3341 C C . ARG A 1 436 ? 15.461 -29.266 -16.219 1 98.56 436 ARG A C 1
ATOM 3343 O O . ARG A 1 436 ? 16.203 -30.219 -16.438 1 98.56 436 ARG A O 1
ATOM 3350 N N . PHE A 1 437 ? 14.195 -29.234 -16.5 1 98.56 437 PHE A N 1
ATOM 3351 C CA . PHE A 1 437 ? 13.562 -30.406 -17.094 1 98.56 437 PHE A CA 1
ATOM 3352 C C . PHE A 1 437 ? 13.836 -30.453 -18.594 1 98.56 437 PHE A C 1
ATOM 3354 O O . PHE A 1 437 ? 13.719 -29.438 -19.281 1 98.56 437 PHE A O 1
ATOM 3361 N N . ASN A 1 438 ? 14.195 -31.641 -19.094 1 97.31 438 ASN A N 1
ATOM 3362 C CA . ASN A 1 438 ? 14.641 -31.719 -20.484 1 97.31 438 ASN A CA 1
ATOM 3363 C C . ASN A 1 438 ? 14.164 -33 -21.156 1 97.31 438 ASN A C 1
ATOM 3365 O O . ASN A 1 438 ? 14.93 -33.656 -21.859 1 97.31 438 ASN A O 1
ATOM 3369 N N . THR A 1 439 ? 12.969 -33.438 -20.875 1 95.88 439 THR A N 1
ATOM 3370 C CA . THR A 1 439 ? 12.32 -34.562 -21.562 1 95.88 439 THR A CA 1
ATOM 3371 C C . THR A 1 439 ? 11.07 -34.062 -22.297 1 95.88 439 THR A C 1
ATOM 3373 O O . THR A 1 439 ? 10.227 -33.406 -21.719 1 95.88 439 THR A O 1
ATOM 3376 N N . LEU A 1 440 ? 10.984 -34.438 -23.562 1 93.44 440 LEU A N 1
ATOM 3377 C CA . LEU A 1 440 ? 9.805 -34.062 -24.344 1 93.44 440 LEU A CA 1
ATOM 3378 C C . LEU A 1 440 ? 8.531 -34.625 -23.719 1 93.44 440 LEU A C 1
ATOM 3380 O O . LEU A 1 440 ? 8.539 -35.75 -23.188 1 93.44 440 LEU A O 1
ATOM 3384 N N . PRO A 1 441 ? 7.461 -33.875 -23.797 1 92.5 441 PRO A N 1
ATOM 3385 C CA . PRO A 1 441 ? 6.203 -34.375 -23.25 1 92.5 441 PRO A CA 1
ATOM 3386 C C . PRO A 1 441 ? 5.551 -35.438 -24.125 1 92.5 441 PRO A C 1
ATOM 3388 O O . PRO A 1 441 ? 5.855 -35.531 -25.328 1 92.5 441 PRO A O 1
ATOM 3391 N N . TRP A 1 442 ? 4.762 -36.25 -23.453 1 89.88 442 TRP A N 1
ATOM 3392 C CA . TRP A 1 442 ? 3.799 -37.062 -24.188 1 89.88 442 TRP A CA 1
ATOM 3393 C C . TRP A 1 442 ? 2.57 -36.219 -24.562 1 89.88 442 TRP A C 1
ATOM 3395 O O . TRP A 1 442 ? 1.94 -35.625 -23.703 1 89.88 442 TRP A O 1
ATOM 3405 N N . GLN A 1 443 ? 2.418 -35.938 -25.797 1 81.56 443 GLN A N 1
ATOM 3406 C CA . GLN A 1 443 ? 1.261 -35.156 -26.203 1 81.56 443 GLN A CA 1
ATOM 3407 C C . GLN A 1 443 ? 0.029 -36.062 -26.391 1 81.56 443 GLN A C 1
ATOM 3409 O O . GLN A 1 443 ? 0.032 -36.969 -27.203 1 81.56 443 GLN A O 1
ATOM 3414 N N . ASN A 1 444 ? -0.802 -35.875 -25.312 1 64.31 444 ASN A N 1
ATOM 3415 C CA . ASN A 1 444 ? -2.029 -36.656 -25.359 1 64.31 444 ASN A CA 1
ATOM 3416 C C . ASN A 1 444 ? -3.113 -35.969 -26.172 1 64.31 444 ASN A C 1
ATOM 3418 O O . ASN A 1 444 ? -3.143 -34.75 -26.25 1 64.31 444 ASN A O 1
ATOM 3422 N N . ASP A 1 445 ? -3.58 -36.594 -27.156 1 51.31 445 ASP A N 1
ATOM 3423 C CA . ASP A 1 445 ? -4.875 -36.125 -27.625 1 51.31 445 ASP A CA 1
ATOM 3424 C C . ASP A 1 445 ? -5.945 -36.281 -26.547 1 51.31 445 ASP A C 1
ATOM 3426 O O . ASP A 1 445 ? -6.023 -37.312 -25.891 1 51.31 445 ASP A O 1
ATOM 3430 N N . ASN A 1 446 ? -6.293 -35.156 -25.844 1 45.28 446 ASN A N 1
ATOM 3431 C CA . ASN A 1 446 ? -7.258 -35.188 -24.75 1 45.28 446 ASN A CA 1
ATOM 3432 C C . ASN A 1 446 ? -8.25 -36.312 -24.906 1 45.28 446 ASN A C 1
ATOM 3434 O O . ASN A 1 446 ? -8.977 -36.656 -23.969 1 45.28 446 ASN A O 1
ATOM 3438 N N . THR A 1 447 ? -8.703 -36.531 -26.156 1 40.62 447 THR A N 1
ATOM 3439 C CA . THR A 1 447 ? -9.789 -37.469 -26.391 1 40.62 447 THR A CA 1
ATOM 3440 C C . THR A 1 447 ? -9.242 -38.875 -26.641 1 40.62 447 THR A C 1
ATOM 3442 O O . THR A 1 447 ? -10.008 -39.844 -26.781 1 40.62 447 THR A O 1
ATOM 3445 N N . ALA A 1 448 ? -8.023 -39.031 -26.969 1 43.47 448 ALA A N 1
ATOM 3446 C CA . ALA A 1 448 ? -7.66 -40.375 -27.391 1 43.47 448 ALA A CA 1
ATOM 3447 C C . ALA A 1 448 ? -6.41 -40.875 -26.656 1 43.47 448 ALA A C 1
ATOM 3449 O O . ALA A 1 448 ? -5.594 -40.062 -26.219 1 43.47 448 ALA A O 1
ATOM 3450 N N . ASP A 1 449 ? -6.523 -41.906 -25.922 1 46.56 449 ASP A N 1
ATOM 3451 C CA . ASP A 1 449 ? -5.383 -42.688 -25.422 1 46.56 449 ASP A CA 1
ATOM 3452 C C . ASP A 1 449 ? -4.246 -42.688 -26.438 1 46.56 449 ASP A C 1
ATOM 3454 O O . ASP A 1 449 ? -3.355 -43.531 -26.359 1 46.56 449 ASP A O 1
ATOM 3458 N N . VAL A 1 450 ? -4.535 -41.906 -27.484 1 53.47 450 VAL A N 1
ATOM 3459 C CA . VAL A 1 450 ? -3.541 -41.844 -28.547 1 53.47 450 VAL A CA 1
ATOM 3460 C C . VAL A 1 450 ? -2.713 -40.562 -28.422 1 53.47 450 VAL A C 1
ATOM 3462 O O . VAL A 1 450 ? -3.238 -39.5 -28.062 1 53.47 450 VAL A O 1
ATOM 3465 N N . GLY A 1 451 ? -1.415 -40.625 -28.078 1 64.25 451 GLY A N 1
ATOM 3466 C CA . GLY A 1 451 ? -0.508 -39.5 -27.984 1 64.25 451 GLY A CA 1
ATOM 3467 C C . GLY A 1 451 ? 0.831 -39.75 -28.656 1 64.25 451 GLY A C 1
ATOM 3468 O O . GLY A 1 451 ? 0.985 -40.719 -29.391 1 64.25 451 GLY A O 1
ATOM 3469 N N . GLY A 1 452 ? 1.482 -38.875 -28.906 1 72.62 452 GLY A N 1
ATOM 3470 C CA . GLY A 1 452 ? 2.814 -38.969 -29.469 1 72.62 452 GLY A CA 1
ATOM 3471 C C . GLY A 1 452 ? 3.727 -37.812 -29.062 1 72.62 452 GLY A C 1
ATOM 3472 O O . GLY A 1 452 ? 3.582 -37.281 -27.953 1 72.62 452 GLY A O 1
ATOM 3473 N N . ASN A 1 453 ? 4.664 -37.719 -29.844 1 75.06 453 ASN A N 1
ATOM 3474 C CA . ASN A 1 453 ? 5.66 -36.688 -29.547 1 75.06 453 ASN A CA 1
ATOM 3475 C C . ASN A 1 453 ? 5.082 -35.281 -29.688 1 75.06 453 ASN A C 1
ATOM 3477 O O . ASN A 1 453 ? 4.234 -35.031 -30.547 1 75.06 453 ASN A O 1
ATOM 3481 N N . ALA A 1 454 ? 5.457 -34.406 -28.812 1 79.5 454 ALA A N 1
ATOM 3482 C CA . ALA A 1 454 ? 5.141 -33 -28.953 1 79.5 454 ALA A CA 1
ATOM 3483 C C . ALA A 1 454 ? 5.68 -32.406 -30.266 1 79.5 454 ALA A C 1
ATOM 3485 O O . ALA A 1 454 ? 6.582 -33 -30.859 1 79.5 454 ALA A O 1
ATOM 3486 N N . SER A 1 455 ? 4.965 -31.375 -30.688 1 86.88 455 SER A N 1
ATOM 3487 C CA . SER A 1 455 ? 5.477 -30.672 -31.859 1 86.88 455 SER A CA 1
ATOM 3488 C C . SER A 1 455 ? 6.922 -30.234 -31.656 1 86.88 455 SER A C 1
ATOM 3490 O O . SER A 1 455 ? 7.285 -29.75 -30.578 1 86.88 455 SER A O 1
ATOM 3492 N N . ALA A 1 456 ? 7.652 -30.375 -32.656 1 90.5 456 ALA A N 1
ATOM 3493 C CA . ALA A 1 456 ? 9.086 -30.109 -32.562 1 90.5 456 ALA A CA 1
ATOM 3494 C C . ALA A 1 456 ? 9.344 -28.641 -32.219 1 90.5 456 ALA A C 1
ATOM 3496 O O . ALA A 1 456 ? 10.312 -28.328 -31.531 1 90.5 456 ALA A O 1
ATOM 3497 N N . TYR A 1 457 ? 8.516 -27.719 -32.719 1 93.94 457 TYR A N 1
ATOM 3498 C CA . TYR A 1 457 ? 8.781 -26.312 -32.5 1 93.94 457 TYR A CA 1
ATOM 3499 C C . TYR A 1 457 ? 8.477 -25.906 -31.047 1 93.94 457 TYR A C 1
ATOM 3501 O O . TYR A 1 457 ? 8.883 -24.828 -30.594 1 93.94 457 TYR A O 1
ATOM 3509 N N . LYS A 1 458 ? 7.773 -26.719 -30.281 1 94.94 458 LYS A N 1
ATOM 3510 C CA . LYS A 1 458 ? 7.477 -26.422 -28.891 1 94.94 458 LYS A CA 1
ATOM 3511 C C . LYS A 1 458 ? 8.57 -26.969 -27.969 1 94.94 458 LYS A C 1
ATOM 3513 O O . LYS A 1 458 ? 8.891 -26.344 -26.953 1 94.94 458 LYS A O 1
ATOM 3518 N N . GLY A 1 459 ? 9.18 -28.141 -28.312 1 94.62 459 GLY A N 1
ATOM 3519 C CA . GLY A 1 459 ? 10.195 -28.766 -27.484 1 94.62 459 GLY A CA 1
ATOM 3520 C C . GLY A 1 459 ? 9.703 -29.125 -26.094 1 94.62 459 GLY A C 1
ATOM 3521 O O . GLY A 1 459 ? 8.586 -29.609 -25.938 1 94.62 459 GLY A O 1
ATOM 3522 N N . VAL A 1 460 ? 10.594 -29.031 -25.109 1 95.81 460 VAL A N 1
ATOM 3523 C CA . VAL A 1 460 ? 10.234 -29.219 -23.703 1 95.81 460 VAL A CA 1
ATOM 3524 C C . VAL A 1 460 ? 9.633 -27.922 -23.156 1 95.81 460 VAL A C 1
ATOM 3526 O O . VAL A 1 460 ? 10.305 -27.172 -22.438 1 95.81 460 VAL A O 1
ATOM 3529 N N . ALA A 1 461 ? 8.43 -27.719 -23.453 1 95.56 461 ALA A N 1
ATOM 3530 C CA . ALA A 1 461 ? 7.738 -26.438 -23.266 1 95.56 461 ALA A CA 1
ATOM 3531 C C . ALA A 1 461 ? 7.242 -26.281 -21.844 1 95.56 461 ALA A C 1
ATOM 3533 O O . ALA A 1 461 ? 7.543 -27.109 -20.969 1 95.56 461 ALA A O 1
ATOM 3534 N N . HIS A 1 462 ? 6.637 -25.125 -21.609 1 95.38 462 HIS A N 1
ATOM 3535 C CA . HIS A 1 462 ? 6.027 -24.781 -20.328 1 95.38 462 HIS A CA 1
ATOM 3536 C C . HIS A 1 462 ? 5.07 -25.875 -19.859 1 95.38 462 HIS A C 1
ATOM 3538 O O . HIS A 1 462 ? 4.34 -26.453 -20.672 1 95.38 462 HIS A O 1
ATOM 3544 N N . PHE A 1 463 ? 5.148 -26.328 -18.516 1 95.62 463 PHE A N 1
ATOM 3545 C CA . PHE A 1 463 ? 4.207 -27.234 -17.875 1 95.62 463 PHE A CA 1
ATOM 3546 C C . PHE A 1 463 ? 4.59 -28.688 -18.141 1 95.62 463 PHE A C 1
ATOM 3548 O O . PHE A 1 463 ? 3.943 -29.609 -17.641 1 95.62 463 PHE A O 1
ATOM 3555 N N . THR A 1 464 ? 5.664 -28.953 -18.812 1 94.81 464 THR A N 1
ATOM 3556 C CA . THR A 1 464 ? 5.988 -30.281 -19.297 1 94.81 464 THR A CA 1
ATOM 3557 C C . THR A 1 464 ? 6.258 -31.234 -18.125 1 94.81 464 THR A C 1
ATOM 3559 O O . THR A 1 464 ? 5.832 -32.375 -18.156 1 94.81 464 THR A O 1
ATOM 3562 N N . GLU A 1 465 ? 6.895 -30.828 -17.109 1 96.69 465 GLU A N 1
ATOM 3563 C CA . GLU A 1 465 ? 7.371 -31.719 -16.062 1 96.69 465 GLU A CA 1
ATOM 3564 C C . GLU A 1 465 ? 6.23 -32.156 -15.148 1 96.69 465 GLU A C 1
ATOM 3566 O O . GLU A 1 465 ? 6.348 -33.156 -14.438 1 96.69 465 GLU A O 1
ATOM 3571 N N . VAL A 1 466 ? 5.105 -31.438 -15.164 1 97 466 VAL A N 1
ATOM 3572 C CA . VAL A 1 466 ? 4.059 -31.594 -14.156 1 97 466 VAL A CA 1
ATOM 3573 C C . VAL A 1 466 ? 3.5 -33 -14.219 1 97 466 VAL A C 1
ATOM 3575 O O . VAL A 1 466 ? 3.301 -33.656 -13.188 1 97 466 VAL A O 1
ATOM 3578 N N . ALA A 1 467 ? 3.301 -33.562 -15.406 1 94.75 467 ALA A N 1
ATOM 3579 C CA . ALA A 1 467 ? 2.758 -34.906 -15.555 1 94.75 467 ALA A CA 1
ATOM 3580 C C . ALA A 1 467 ? 3.654 -35.938 -14.875 1 94.75 467 ALA A C 1
ATOM 3582 O O . ALA A 1 467 ? 3.166 -36.906 -14.312 1 94.75 467 ALA A O 1
ATOM 3583 N N . PHE A 1 468 ? 4.949 -35.75 -14.969 1 97.62 468 PHE A N 1
ATOM 3584 C CA . PHE A 1 468 ? 5.918 -36.688 -14.383 1 97.62 468 PHE A CA 1
ATOM 3585 C C . PHE A 1 468 ? 5.949 -36.562 -12.867 1 97.62 468 PHE A C 1
ATOM 3587 O O . PHE A 1 468 ? 6.086 -37.531 -12.148 1 97.62 468 PHE A O 1
ATOM 3594 N N . VAL A 1 469 ? 5.82 -35.344 -12.383 1 98.56 469 VAL A N 1
ATOM 3595 C CA . VAL A 1 469 ? 5.82 -35.062 -10.945 1 98.56 469 VAL A CA 1
ATOM 3596 C C . VAL A 1 469 ? 4.594 -35.688 -10.297 1 98.56 469 VAL A C 1
ATOM 3598 O O . VAL A 1 469 ? 4.703 -36.344 -9.25 1 98.56 469 VAL A O 1
ATOM 3601 N N . PHE A 1 470 ? 3.426 -35.594 -10.938 1 98.12 470 PHE A N 1
ATOM 3602 C CA . PHE A 1 470 ? 2.174 -36.094 -10.391 1 98.12 470 PHE A CA 1
ATOM 3603 C C . PHE A 1 470 ? 2.094 -37.625 -10.547 1 98.12 470 PHE A C 1
ATOM 3605 O O . PHE A 1 470 ? 1.205 -38.25 -9.984 1 98.12 470 PHE A O 1
ATOM 3612 N N . ASN A 1 471 ? 2.998 -38.188 -11.32 1 98 471 ASN A N 1
ATOM 3613 C CA . ASN A 1 471 ? 3.104 -39.625 -11.555 1 98 471 ASN A CA 1
ATOM 3614 C C . ASN A 1 471 ? 1.815 -40.188 -12.148 1 98 471 ASN A C 1
ATOM 3616 O O . ASN A 1 471 ? 1.388 -41.281 -11.781 1 98 471 ASN A O 1
ATOM 3620 N N . ASN A 1 472 ? 1.127 -39.406 -12.992 1 94.75 472 ASN A N 1
ATOM 3621 C CA . ASN A 1 472 ? -0.143 -39.812 -13.602 1 94.75 472 ASN A CA 1
ATOM 3622 C C . ASN A 1 472 ? 0.061 -40.406 -14.992 1 94.75 472 ASN A C 1
ATOM 3624 O O . ASN A 1 472 ? 0.375 -39.688 -15.945 1 94.75 472 ASN A O 1
ATOM 3628 N N . PRO A 1 473 ? -0.177 -41.625 -15.164 1 93.25 473 PRO A N 1
ATOM 3629 C CA . PRO A 1 473 ? 0.149 -42.281 -16.422 1 93.25 473 PRO A CA 1
ATOM 3630 C C . PRO A 1 473 ? -0.696 -41.781 -17.594 1 93.25 473 PRO A C 1
ATOM 3632 O O . PRO A 1 473 ? -0.288 -41.875 -18.75 1 93.25 473 PRO A O 1
ATOM 3635 N N . ARG A 1 474 ? -1.807 -41.219 -17.281 1 90.88 474 ARG A N 1
ATOM 3636 C CA . ARG A 1 474 ? -2.641 -40.656 -18.328 1 90.88 474 ARG A CA 1
ATOM 3637 C C . ARG A 1 474 ? -1.923 -39.5 -19.047 1 90.88 474 ARG A C 1
ATOM 3639 O O . ARG A 1 474 ? -2.139 -39.281 -20.234 1 90.88 474 ARG A O 1
ATOM 3646 N N . PHE A 1 475 ? -1.002 -38.906 -18.312 1 92.38 475 PHE A N 1
ATOM 3647 C CA . PHE A 1 475 ? -0.491 -37.656 -18.844 1 92.38 475 PHE A CA 1
ATOM 3648 C C . PHE A 1 475 ? 0.988 -37.781 -19.188 1 92.38 475 PHE A C 1
ATOM 3650 O O . PHE A 1 475 ? 1.479 -37.094 -20.094 1 92.38 475 PHE A O 1
ATOM 3657 N N . TYR A 1 476 ? 1.787 -38.625 -18.469 1 92.88 476 TYR A N 1
ATOM 3658 C CA . TYR A 1 476 ? 3.176 -38.781 -18.891 1 92.88 476 TYR A CA 1
ATOM 3659 C C . TYR A 1 476 ? 3.309 -39.812 -20 1 92.88 476 TYR A C 1
ATOM 3661 O O . TYR A 1 476 ? 4.355 -39.906 -20.641 1 92.88 476 TYR A O 1
ATOM 3669 N N . GLY A 1 477 ? 2.213 -40.656 -20.234 1 91.19 477 GLY A N 1
ATOM 3670 C CA . GLY A 1 477 ? 2.164 -41.531 -21.406 1 91.19 477 GLY A CA 1
ATOM 3671 C C . GLY A 1 477 ? 2.529 -42.969 -21.109 1 91.19 477 GLY A C 1
ATOM 3672 O O . GLY A 1 477 ? 2.859 -43.312 -19.969 1 91.19 477 GLY A O 1
ATOM 3673 N N . PRO A 1 478 ? 2.479 -43.844 -22.094 1 91.56 478 PRO A N 1
ATOM 3674 C CA . PRO A 1 478 ? 2.551 -45.281 -21.875 1 91.56 478 PRO A CA 1
ATOM 3675 C C . PRO A 1 478 ? 3.98 -45.812 -21.938 1 91.56 478 PRO A C 1
ATOM 3677 O O . PRO A 1 478 ? 4.203 -47.031 -21.75 1 91.56 478 PRO A O 1
ATOM 3680 N N . TRP A 1 479 ? 4.938 -45 -22.234 1 93.06 479 TRP A N 1
ATOM 3681 C CA . TRP A 1 479 ? 6.285 -45.469 -22.5 1 93.06 479 TRP A CA 1
ATOM 3682 C C . TRP A 1 479 ? 7 -45.844 -21.203 1 93.06 479 TRP A C 1
ATOM 3684 O O . TRP A 1 479 ? 7.004 -45.062 -20.25 1 93.06 479 TRP A O 1
ATOM 3694 N N . PRO A 1 480 ? 7.633 -47.062 -21.156 1 95.88 480 PRO A N 1
ATOM 3695 C CA . PRO A 1 480 ? 8.328 -47.469 -19.938 1 95.88 480 PRO A CA 1
ATOM 3696 C C . PRO A 1 480 ? 9.414 -46.5 -19.5 1 95.88 480 PRO A C 1
ATOM 3698 O O . PRO A 1 480 ? 9.664 -46.344 -18.312 1 95.88 480 PRO A O 1
ATOM 3701 N N . GLU A 1 481 ? 10.078 -45.875 -20.469 1 96.12 481 GLU A N 1
ATOM 3702 C CA . GLU A 1 481 ? 11.102 -44.906 -20.156 1 96.12 481 GLU A CA 1
ATOM 3703 C C . GLU A 1 481 ? 10.516 -43.719 -19.391 1 96.12 481 GLU A C 1
ATOM 3705 O O . GLU A 1 481 ? 11.133 -43.188 -18.453 1 96.12 481 GLU A O 1
ATOM 3710 N N . TYR A 1 482 ? 9.305 -43.312 -19.797 1 96.06 482 TYR A N 1
ATOM 3711 C CA . TYR A 1 482 ? 8.656 -42.188 -19.156 1 96.06 482 TYR A CA 1
ATOM 3712 C C . TYR A 1 482 ? 8.094 -42.562 -17.797 1 96.06 482 TYR A C 1
ATOM 3714 O O . TYR A 1 482 ? 8.102 -41.781 -16.859 1 96.06 482 TYR A O 1
ATOM 3722 N N . LYS A 1 483 ? 7.613 -43.781 -17.688 1 97.44 483 LYS A N 1
ATOM 3723 C CA . LYS A 1 483 ? 7.199 -44.281 -16.391 1 97.44 483 LYS A CA 1
ATOM 3724 C C . LYS A 1 483 ? 8.375 -44.312 -15.414 1 97.44 483 LYS A C 1
ATOM 3726 O O . LYS A 1 483 ? 8.234 -43.906 -14.258 1 97.44 483 LYS A O 1
ATOM 3731 N N . ALA A 1 484 ? 9.516 -44.812 -15.922 1 97.94 484 ALA A N 1
ATOM 3732 C CA . ALA A 1 484 ? 10.711 -44.844 -15.078 1 97.94 484 ALA A CA 1
ATOM 3733 C C . ALA A 1 484 ? 11.117 -43.469 -14.633 1 97.94 484 ALA A C 1
ATOM 3735 O O . ALA A 1 484 ? 11.453 -43.25 -13.461 1 97.94 484 ALA A O 1
ATOM 3736 N N . LEU A 1 485 ? 11.102 -42.5 -15.539 1 98.19 485 LEU A N 1
ATOM 3737 C CA . LEU A 1 485 ? 11.422 -41.125 -15.195 1 98.19 485 LEU A CA 1
ATOM 3738 C C . LEU A 1 485 ? 10.43 -40.562 -14.188 1 98.19 485 LEU A C 1
ATOM 3740 O O . LEU A 1 485 ? 10.82 -39.906 -13.211 1 98.19 485 LEU A O 1
ATOM 3744 N N . SER A 1 486 ? 9.172 -40.781 -14.438 1 98.31 486 SER A N 1
ATOM 3745 C CA . SER A 1 486 ? 8.125 -40.312 -13.531 1 98.31 486 SER A CA 1
ATOM 3746 C C . SER A 1 486 ? 8.312 -40.875 -12.125 1 98.31 486 SER A C 1
ATOM 3748 O O . SER A 1 486 ? 8.102 -40.156 -11.133 1 98.31 486 SER A O 1
ATOM 3750 N N . ASN A 1 487 ? 8.672 -42.156 -12.047 1 98.19 487 ASN A N 1
ATOM 3751 C CA . ASN A 1 487 ? 8.945 -42.75 -10.75 1 98.19 487 ASN A CA 1
ATOM 3752 C C . ASN A 1 487 ? 10.086 -42.062 -10.023 1 98.19 487 ASN A C 1
ATOM 3754 O O . ASN A 1 487 ? 9.984 -41.781 -8.828 1 98.19 487 ASN A O 1
ATOM 3758 N N . ASP A 1 488 ? 11.109 -41.719 -10.75 1 98.12 488 ASP A N 1
ATOM 3759 C CA . ASP A 1 488 ? 12.242 -41.031 -10.156 1 98.12 488 ASP A CA 1
ATOM 3760 C C . ASP A 1 488 ? 11.859 -39.625 -9.727 1 98.12 488 ASP A C 1
ATOM 3762 O O . ASP A 1 488 ? 12.141 -39.219 -8.594 1 98.12 488 ASP A O 1
ATOM 3766 N N . VAL A 1 489 ? 11.227 -38.875 -10.625 1 98.62 489 VAL A N 1
ATOM 3767 C CA . VAL A 1 489 ? 10.883 -37.469 -10.406 1 98.62 489 VAL A CA 1
ATOM 3768 C C . VAL A 1 489 ? 9.914 -37.375 -9.227 1 98.62 489 VAL A C 1
ATOM 3770 O O . VAL A 1 489 ? 10.141 -36.562 -8.305 1 98.62 489 VAL A O 1
ATOM 3773 N N . SER A 1 490 ? 8.852 -38.125 -9.188 1 98.69 490 SER A N 1
ATOM 3774 C CA . SER A 1 490 ? 7.879 -38.062 -8.094 1 98.69 490 SER A CA 1
ATOM 3775 C C . SER A 1 490 ? 8.523 -38.438 -6.766 1 98.69 490 SER A C 1
ATOM 3777 O O . SER A 1 490 ? 8.211 -37.875 -5.73 1 98.69 490 SER A O 1
ATOM 3779 N N . ALA A 1 491 ? 9.406 -39.438 -6.77 1 98.69 491 ALA A N 1
ATOM 3780 C CA . ALA A 1 491 ? 10.102 -39.844 -5.547 1 98.69 491 ALA A CA 1
ATOM 3781 C C . ALA A 1 491 ? 10.93 -38.688 -4.984 1 98.69 491 ALA A C 1
ATOM 3783 O O . ALA A 1 491 ? 10.961 -38.469 -3.771 1 98.69 491 ALA A O 1
ATOM 3784 N N . GLN A 1 492 ? 11.594 -37.938 -5.816 1 98.81 492 GLN A N 1
ATOM 3785 C CA . GLN A 1 492 ? 12.422 -36.844 -5.367 1 98.81 492 GLN A CA 1
ATOM 3786 C C . GLN A 1 492 ? 11.562 -35.719 -4.809 1 98.81 492 GLN A C 1
ATOM 3788 O O . GLN A 1 492 ? 11.914 -35.094 -3.801 1 98.81 492 GLN A O 1
ATOM 3793 N N . TRP A 1 493 ? 10.438 -35.375 -5.469 1 98.88 493 TRP A N 1
ATOM 3794 C CA . TRP A 1 493 ? 9.5 -34.406 -4.934 1 98.88 493 TRP A CA 1
ATOM 3795 C C . TRP A 1 493 ? 8.984 -34.844 -3.564 1 98.88 493 TRP A C 1
ATOM 3797 O O . TRP A 1 493 ? 8.953 -34.031 -2.627 1 98.88 493 TRP A O 1
ATOM 3807 N N . ILE A 1 494 ? 8.633 -36.125 -3.42 1 98.62 494 ILE A N 1
ATOM 3808 C CA . ILE A 1 494 ? 8.102 -36.688 -2.18 1 98.62 494 ILE A CA 1
ATOM 3809 C C . ILE A 1 494 ? 9.156 -36.594 -1.08 1 98.62 494 ILE A C 1
ATOM 3811 O O . ILE A 1 494 ? 8.867 -36.188 0.044 1 98.62 494 ILE A O 1
ATOM 3815 N N . ASN A 1 495 ? 10.367 -36.969 -1.384 1 98.69 495 ASN A N 1
ATOM 3816 C CA . ASN A 1 495 ? 11.453 -36.875 -0.413 1 98.69 495 ASN A CA 1
ATOM 3817 C C . ASN A 1 495 ? 11.648 -35.438 0.082 1 98.69 495 ASN A C 1
ATOM 3819 O O . ASN A 1 495 ? 11.828 -35.219 1.279 1 98.69 495 ASN A O 1
ATOM 3823 N N . PHE A 1 496 ? 11.625 -34.5 -0.877 1 98.75 496 PHE A N 1
ATOM 3824 C CA . PHE A 1 496 ? 11.773 -33.094 -0.49 1 98.75 496 PHE A CA 1
ATOM 3825 C C . PHE A 1 496 ? 10.625 -32.656 0.406 1 98.75 496 PHE A C 1
ATOM 3827 O O . PHE A 1 496 ? 10.836 -31.953 1.401 1 98.75 496 PHE A O 1
ATOM 3834 N N . ILE A 1 497 ? 9.438 -32.969 0.077 1 98.75 497 ILE A N 1
ATOM 3835 C CA . ILE A 1 497 ? 8.258 -32.656 0.861 1 98.75 497 ILE A CA 1
ATOM 3836 C C . ILE A 1 497 ? 8.391 -33.219 2.271 1 98.75 497 ILE A C 1
ATOM 3838 O O . ILE A 1 497 ? 8.078 -32.531 3.254 1 98.75 497 ILE A O 1
ATOM 3842 N N . ALA A 1 498 ? 8.859 -34.375 2.396 1 97.19 498 ALA A N 1
ATOM 3843 C CA . ALA A 1 498 ? 8.914 -35.094 3.67 1 97.19 498 ALA A CA 1
ATOM 3844 C C . ALA A 1 498 ? 10.078 -34.594 4.523 1 97.19 498 ALA A C 1
ATOM 3846 O O . ALA A 1 498 ? 9.961 -34.5 5.746 1 97.19 498 ALA A O 1
ATOM 3847 N N . THR A 1 499 ? 11.25 -34.25 3.814 1 97 499 THR A N 1
ATOM 3848 C CA . THR A 1 499 ? 12.453 -34.125 4.629 1 97 499 THR A CA 1
ATOM 3849 C C . THR A 1 499 ? 13.195 -32.812 4.301 1 97 499 THR A C 1
ATOM 3851 O O . THR A 1 499 ? 14.109 -32.406 5.02 1 97 499 THR A O 1
ATOM 3854 N N . GLY A 1 500 ? 12.82 -32.219 3.225 1 98.19 500 GLY A N 1
ATOM 3855 C CA . GLY A 1 500 ? 13.555 -31.062 2.758 1 98.19 500 GLY A CA 1
ATOM 3856 C C . GLY A 1 500 ? 14.742 -31.406 1.888 1 98.19 500 GLY A C 1
ATOM 3857 O O . GLY A 1 500 ? 15.461 -30.516 1.415 1 98.19 500 GLY A O 1
ATOM 3858 N N . ASP A 1 501 ? 14.961 -32.656 1.639 1 98.38 501 ASP A N 1
ATOM 3859 C CA . ASP A 1 501 ? 16.031 -33.188 0.802 1 98.38 501 ASP A CA 1
ATOM 3860 C C . ASP A 1 501 ? 15.492 -34.156 -0.252 1 98.38 501 ASP A C 1
ATOM 3862 O O . ASP A 1 501 ? 14.961 -35.219 0.083 1 98.38 501 ASP A O 1
ATOM 3866 N N . PRO A 1 502 ? 15.648 -33.875 -1.571 1 98.62 502 PRO A N 1
ATOM 3867 C CA . PRO A 1 502 ? 15.07 -34.719 -2.619 1 98.62 502 PRO A CA 1
ATOM 3868 C C . PRO A 1 502 ? 15.859 -36 -2.838 1 98.62 502 PRO A C 1
ATOM 3870 O O . PRO A 1 502 ? 15.406 -36.875 -3.57 1 98.62 502 PRO A O 1
ATOM 3873 N N . ASN A 1 503 ? 16.953 -36.188 -2.176 1 98.31 503 ASN A N 1
ATOM 3874 C CA . ASN A 1 503 ? 17.875 -37.281 -2.471 1 98.31 503 ASN A CA 1
ATOM 3875 C C . ASN A 1 503 ? 17.5 -38.531 -1.709 1 98.31 503 ASN A C 1
ATOM 3877 O O . ASN A 1 503 ? 16.875 -38.469 -0.647 1 98.31 503 ASN A O 1
ATOM 3881 N N . SER A 1 504 ? 17.703 -39.688 -2.223 1 96.06 504 SER A N 1
ATOM 3882 C CA . SER A 1 504 ? 17.656 -41 -1.631 1 96.06 504 SER A CA 1
ATOM 3883 C C . SER A 1 504 ? 18.578 -41.969 -2.385 1 96.06 504 SER A C 1
ATOM 3885 O O . SER A 1 504 ? 19.094 -41.625 -3.453 1 96.06 504 SER A O 1
ATOM 3887 N N . GLU A 1 505 ? 18.609 -43.188 -1.723 1 89.88 505 GLU A N 1
ATOM 3888 C CA . GLU A 1 505 ? 19.438 -44.219 -2.375 1 89.88 505 GLU A CA 1
ATOM 3889 C C . GLU A 1 505 ? 18.859 -44.594 -3.736 1 89.88 505 GLU A C 1
ATOM 3891 O O . GLU A 1 505 ? 17.641 -44.594 -3.922 1 89.88 505 GLU A O 1
ATOM 3896 N N . ASN A 1 506 ? 19.484 -44.625 -4.84 1 90.56 506 ASN A N 1
ATOM 3897 C CA . ASN A 1 506 ? 19.156 -45.125 -6.16 1 90.56 506 ASN A CA 1
ATOM 3898 C C . ASN A 1 506 ? 18.516 -44.062 -7.043 1 90.56 506 ASN A C 1
ATOM 3900 O O . ASN A 1 506 ? 17.875 -44.375 -8.039 1 90.56 506 ASN A O 1
ATOM 3904 N N . LEU A 1 507 ? 18.422 -42.875 -6.57 1 96.5 507 LEU A N 1
ATOM 3905 C CA . LEU A 1 507 ? 17.969 -41.75 -7.395 1 96.5 507 LEU A CA 1
ATOM 3906 C C . LEU A 1 507 ? 19.156 -40.938 -7.883 1 96.5 507 LEU A C 1
ATOM 3908 O O . LEU A 1 507 ? 20.219 -40.938 -7.25 1 96.5 507 LEU A O 1
ATOM 3912 N N . PRO A 1 508 ? 18.969 -40.281 -9 1 96.31 508 PRO A N 1
ATOM 3913 C CA . PRO A 1 508 ? 20.031 -39.344 -9.406 1 96.31 508 PRO A CA 1
ATOM 3914 C C . PRO A 1 508 ? 20.344 -38.312 -8.336 1 96.31 508 PRO A C 1
ATOM 3916 O O . PRO A 1 508 ? 19.438 -37.75 -7.723 1 96.31 508 PRO A O 1
ATOM 3919 N N . ARG A 1 509 ? 21.594 -38.062 -8.148 1 97.19 509 ARG A N 1
ATOM 3920 C CA . ARG A 1 509 ? 22.016 -37.094 -7.129 1 97.19 509 ARG A CA 1
ATOM 3921 C C . ARG A 1 509 ? 21.562 -35.688 -7.508 1 97.19 509 ARG A C 1
ATOM 3923 O O . ARG A 1 509 ? 21.844 -35.219 -8.617 1 97.19 509 ARG A O 1
ATOM 3930 N N . TRP A 1 510 ? 20.906 -35.062 -6.66 1 98.56 510 TRP A N 1
ATOM 3931 C CA . TRP A 1 510 ? 20.5 -33.688 -6.785 1 98.56 510 TRP A CA 1
ATOM 3932 C C . TRP A 1 510 ? 21.281 -32.781 -5.836 1 98.56 510 TRP A C 1
ATOM 3934 O O . TRP A 1 510 ? 20.938 -32.656 -4.656 1 98.56 510 TRP A O 1
ATOM 3944 N N . PRO A 1 511 ? 22.297 -32.094 -6.336 1 98.5 511 PRO A N 1
ATOM 3945 C CA . PRO A 1 511 ? 23.125 -31.266 -5.457 1 98.5 511 PRO A CA 1
ATOM 3946 C C . PRO A 1 511 ? 22.422 -29.984 -5.012 1 98.5 511 PRO A C 1
ATOM 3948 O O . PRO A 1 511 ? 21.484 -29.531 -5.68 1 98.5 511 PRO A O 1
ATOM 3951 N N . ARG A 1 512 ? 22.875 -29.5 -3.887 1 98.5 512 ARG A N 1
ATOM 3952 C CA . ARG A 1 512 ? 22.5 -28.125 -3.547 1 98.5 512 ARG A CA 1
ATOM 3953 C C . ARG A 1 512 ? 23.047 -27.141 -4.562 1 98.5 512 ARG A C 1
ATOM 3955 O O . ARG A 1 512 ? 24.156 -27.328 -5.082 1 98.5 512 ARG A O 1
ATOM 3962 N N . TYR A 1 513 ? 22.391 -26.109 -4.754 1 98.75 513 TYR A N 1
ATOM 3963 C CA . TYR A 1 513 ? 22.734 -25.141 -5.789 1 98.75 513 TYR A CA 1
ATOM 3964 C C . TYR A 1 513 ? 24.109 -24.547 -5.543 1 98.75 513 TYR A C 1
ATOM 3966 O O . TYR A 1 513 ? 24.891 -24.344 -6.48 1 98.75 513 TYR A O 1
ATOM 3974 N N . ASN A 1 514 ? 24.438 -24.25 -4.359 1 98.12 514 ASN A N 1
ATOM 3975 C CA . ASN A 1 514 ? 25.656 -23.5 -4.043 1 98.12 514 ASN A CA 1
ATOM 3976 C C . ASN A 1 514 ? 26.844 -24.438 -3.785 1 98.12 514 ASN A C 1
ATOM 3978 O O . ASN A 1 514 ? 27.828 -24.047 -3.178 1 98.12 514 ASN A O 1
ATOM 3982 N N . GLU A 1 515 ? 26.688 -25.688 -4.137 1 97.94 515 GLU A N 1
ATOM 3983 C CA . GLU A 1 515 ? 27.828 -26.594 -4.062 1 97.94 515 GLU A CA 1
ATOM 3984 C C . GLU A 1 515 ? 28.875 -26.25 -5.113 1 97.94 515 GLU A C 1
ATOM 3986 O O . GLU A 1 515 ? 30 -26.766 -5.078 1 97.94 515 GLU A O 1
ATOM 3991 N N . SER A 1 516 ? 28.516 -25.406 -6 1 97.06 516 SER A N 1
ATOM 3992 C CA . 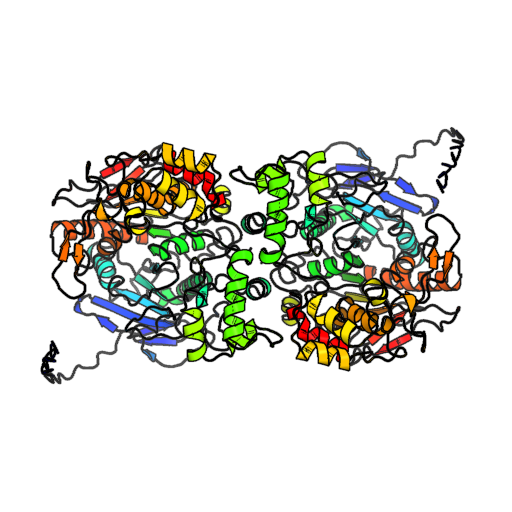SER A 1 516 ? 29.438 -24.781 -6.949 1 97.06 516 SER A CA 1
ATOM 3993 C C . SER A 1 516 ? 29.281 -23.266 -6.973 1 97.06 516 SER A C 1
ATOM 3995 O O . SER A 1 516 ? 28.172 -22.766 -6.785 1 97.06 516 SER A O 1
ATOM 3997 N N . ALA A 1 517 ? 30.344 -22.547 -7.293 1 95.06 517 ALA A N 1
ATOM 3998 C CA . ALA A 1 517 ? 30.297 -21.094 -7.371 1 95.06 517 ALA A CA 1
ATOM 3999 C C . ALA A 1 517 ? 29.375 -20.625 -8.5 1 95.06 517 ALA A C 1
ATOM 4001 O O . ALA A 1 517 ? 28.766 -19.562 -8.406 1 95.06 517 ALA A O 1
ATOM 4002 N N . ASN A 1 518 ? 29.203 -21.469 -9.438 1 96.31 518 ASN A N 1
ATOM 4003 C CA . ASN A 1 518 ? 28.391 -21.125 -10.586 1 96.31 518 ASN A CA 1
ATOM 4004 C C . ASN A 1 518 ? 26.969 -21.656 -10.445 1 96.31 518 ASN A C 1
ATOM 4006 O O . ASN A 1 518 ? 26.141 -21.484 -11.336 1 96.31 518 ASN A O 1
ATOM 4010 N N . GLY A 1 519 ? 26.734 -22.328 -9.375 1 98.25 519 GLY A N 1
ATOM 4011 C CA . GLY A 1 519 ? 25.438 -22.969 -9.18 1 98.25 519 GLY A CA 1
ATOM 4012 C C . GLY A 1 519 ? 25.312 -24.281 -9.93 1 98.25 519 GLY A C 1
ATOM 4013 O O . GLY A 1 519 ? 25.844 -24.438 -11.031 1 98.25 519 GLY A O 1
ATOM 4014 N N . LEU A 1 520 ? 24.594 -25.25 -9.32 1 98.44 520 LEU A N 1
ATOM 4015 C CA . LEU A 1 520 ? 24.344 -26.547 -9.945 1 98.44 520 LEU A CA 1
ATOM 4016 C C . LEU A 1 520 ? 22.859 -26.797 -10.078 1 98.44 520 LEU A C 1
ATOM 4018 O O . LEU A 1 520 ? 22.078 -26.453 -9.18 1 98.44 520 LEU A O 1
ATOM 4022 N N . ASN A 1 521 ? 22.469 -27.375 -11.203 1 96.81 521 ASN A N 1
ATOM 4023 C CA . ASN A 1 521 ? 21.109 -27.875 -11.336 1 96.81 521 ASN A CA 1
ATOM 4024 C C . ASN A 1 521 ? 21.094 -29.312 -11.836 1 96.81 521 ASN A C 1
ATOM 4026 O O . ASN A 1 521 ? 22.062 -29.781 -12.438 1 96.81 521 ASN A O 1
ATOM 4030 N N . LEU A 1 522 ? 20.141 -29.969 -11.445 1 98.69 522 LEU A N 1
ATOM 4031 C CA . LEU A 1 522 ? 19.875 -31.297 -12 1 98.69 522 LEU A CA 1
ATOM 4032 C C . LEU A 1 522 ? 19.094 -31.203 -13.305 1 98.69 522 LEU A C 1
ATOM 4034 O O . LEU A 1 522 ? 17.984 -30.641 -13.32 1 98.69 522 LEU A O 1
ATOM 4038 N N . VAL A 1 523 ? 19.672 -31.625 -14.398 1 98.62 523 VAL A N 1
ATOM 4039 C CA . VAL A 1 523 ? 18.922 -31.797 -15.633 1 98.62 523 VAL A CA 1
ATOM 4040 C C . VAL A 1 523 ? 18.141 -33.125 -15.578 1 98.62 523 VAL A C 1
ATOM 4042 O O . VAL A 1 523 ? 18.734 -34.188 -15.461 1 98.62 523 VAL A O 1
ATOM 4045 N N . ILE A 1 524 ? 16.859 -33 -15.641 1 98.62 524 ILE A N 1
ATOM 4046 C CA . ILE A 1 524 ? 15.984 -34.156 -15.492 1 98.62 524 ILE A CA 1
ATOM 4047 C C . ILE A 1 524 ? 15.57 -34.656 -16.859 1 98.62 524 ILE A C 1
ATOM 4049 O O . ILE A 1 524 ? 14.852 -33.969 -17.594 1 98.62 524 ILE A O 1
ATOM 4053 N N . GLN A 1 525 ? 15.961 -35.781 -17.219 1 96.75 525 GLN A N 1
ATOM 4054 C CA . GLN A 1 525 ? 15.602 -36.375 -18.5 1 96.75 525 GLN A CA 1
ATOM 4055 C C . GLN A 1 525 ? 15.539 -37.875 -18.422 1 96.75 525 GLN A C 1
ATOM 4057 O O . GLN A 1 525 ? 16.125 -38.5 -17.516 1 96.75 525 GLN A O 1
ATOM 4062 N N . ALA A 1 526 ? 14.828 -38.5 -19.297 1 97.06 526 ALA A N 1
ATOM 4063 C CA . ALA A 1 526 ? 14.602 -39.938 -19.359 1 97.06 526 ALA A CA 1
ATOM 4064 C C . ALA A 1 526 ? 15.867 -40.688 -19.781 1 97.06 526 ALA A C 1
ATOM 4066 O O . ALA A 1 526 ? 16.891 -40.062 -20.062 1 97.06 526 ALA A O 1
ATOM 4067 N N . THR A 1 527 ? 15.867 -41.938 -19.531 1 97 527 THR A N 1
ATOM 4068 C CA . THR A 1 527 ? 16.812 -42.875 -20.156 1 97 527 THR A CA 1
ATOM 4069 C C . THR A 1 527 ? 16.125 -43.688 -21.266 1 97 527 THR A C 1
ATOM 4071 O O . THR A 1 527 ? 15.125 -44.344 -21.031 1 97 527 THR A O 1
ATOM 4074 N N . GLY A 1 528 ? 16.75 -43.531 -22.453 1 94.88 528 GLY A N 1
ATOM 4075 C CA . GLY A 1 528 ? 16.062 -44.062 -23.625 1 94.88 528 GLY A CA 1
ATOM 4076 C C . GLY A 1 528 ? 15.32 -43.031 -24.406 1 94.88 528 GLY A C 1
ATOM 4077 O O . GLY A 1 528 ? 15.211 -41.875 -23.984 1 94.88 528 GLY A O 1
ATOM 4078 N N . ARG A 1 529 ? 14.961 -43.375 -25.672 1 89.62 529 ARG A N 1
ATOM 4079 C CA . ARG A 1 529 ? 14.211 -42.469 -26.547 1 89.62 529 ARG A CA 1
ATOM 4080 C C . ARG A 1 529 ? 15.008 -41.219 -26.844 1 89.62 529 ARG A C 1
ATOM 4082 O O . ARG A 1 529 ? 14.461 -40.094 -26.797 1 89.62 529 ARG A O 1
ATOM 4089 N N . GLY A 1 530 ? 16.203 -41.344 -26.922 1 89.69 530 GLY A N 1
ATOM 4090 C CA . GLY A 1 530 ? 17.062 -40.25 -27.312 1 89.69 530 GLY A CA 1
ATOM 4091 C C . GLY A 1 530 ? 17.703 -39.531 -26.125 1 89.69 530 GLY A C 1
ATOM 4092 O O . GLY A 1 530 ? 18.469 -38.594 -26.297 1 89.69 530 GLY A O 1
ATOM 4093 N N . TYR A 1 531 ? 17.422 -40.062 -24.891 1 95 531 TYR A N 1
ATOM 4094 C CA . TYR A 1 531 ? 17.969 -39.438 -23.688 1 95 531 TYR A CA 1
ATOM 4095 C C . TYR A 1 531 ? 18.922 -40.406 -22.984 1 95 531 TYR A C 1
ATOM 4097 O O . TYR A 1 531 ? 18.828 -41.625 -23.156 1 95 531 TYR A O 1
ATOM 4105 N N . ASN A 1 532 ? 19.891 -39.906 -22.219 1 95.69 532 ASN A N 1
ATOM 4106 C CA . ASN A 1 532 ? 20.891 -40.688 -21.531 1 95.69 532 ASN A CA 1
ATOM 4107 C C . ASN A 1 532 ? 20.797 -40.531 -20.016 1 95.69 532 ASN A C 1
ATOM 4109 O O . ASN A 1 532 ? 21.828 -40.5 -19.328 1 95.69 532 ASN A O 1
ATOM 4113 N N . GLY A 1 533 ? 19.625 -40.219 -19.547 1 97 533 GLY A N 1
ATOM 4114 C CA . GLY A 1 533 ? 19.422 -40.125 -18.109 1 97 533 GLY A CA 1
ATOM 4115 C C . GLY A 1 533 ? 19.719 -38.75 -17.562 1 97 533 GLY A C 1
ATOM 4116 O O . GLY A 1 533 ? 20.328 -37.906 -18.234 1 97 533 GLY A O 1
ATOM 4117 N N . SER A 1 534 ? 19.297 -38.5 -16.328 1 98.31 534 SER A N 1
ATOM 4118 C CA . SER A 1 534 ? 19.5 -37.219 -15.664 1 98.31 534 SER A CA 1
ATOM 4119 C C . SER A 1 534 ? 20.969 -36.969 -15.312 1 98.31 534 SER A C 1
ATOM 4121 O O . SER A 1 534 ? 21.703 -37.938 -15.055 1 98.31 534 SER A O 1
ATOM 4123 N N . TYR A 1 535 ? 21.422 -35.75 -15.297 1 97.94 535 TYR A N 1
ATOM 4124 C CA . TYR A 1 535 ? 22.812 -35.406 -14.977 1 97.94 535 TYR A CA 1
ATOM 4125 C C . TYR A 1 535 ? 22.891 -34 -14.344 1 97.94 535 TYR A C 1
ATOM 4127 O O . TYR A 1 535 ? 21.953 -33.219 -14.438 1 97.94 535 TYR A O 1
ATOM 4135 N N . VAL A 1 536 ? 24 -33.719 -13.672 1 98.31 536 VAL A N 1
ATOM 4136 C CA . VAL A 1 536 ? 24.234 -32.438 -13.023 1 98.31 536 VAL A CA 1
ATOM 4137 C C . VAL A 1 536 ? 24.969 -31.5 -13.984 1 98.31 536 VAL A C 1
ATOM 4139 O O . VAL A 1 536 ? 25.891 -31.922 -14.688 1 98.31 536 VAL A O 1
ATOM 4142 N N . GLU A 1 537 ? 24.531 -30.281 -14.078 1 97.81 537 GLU A N 1
ATOM 4143 C CA . GLU A 1 537 ? 25.188 -29.266 -14.891 1 97.81 537 GLU A CA 1
ATOM 4144 C C . GLU A 1 537 ? 25.375 -27.969 -14.102 1 97.81 537 GLU A C 1
ATOM 4146 O O . GLU A 1 537 ? 24.656 -27.719 -13.133 1 97.81 537 GLU A O 1
ATOM 4151 N N . GLU A 1 538 ? 26.344 -27.172 -14.523 1 98.06 538 GLU A N 1
ATOM 4152 C CA . GLU A 1 538 ? 26.422 -25.812 -14.008 1 98.06 538 GLU A CA 1
ATOM 4153 C C . GLU A 1 538 ? 25.359 -24.922 -14.633 1 98.06 538 GLU A C 1
ATOM 4155 O O . GLU A 1 538 ? 25.016 -25.078 -15.805 1 98.06 538 GLU A O 1
ATOM 4160 N N . ASP A 1 539 ? 24.891 -24.016 -13.852 1 97.88 539 ASP A N 1
ATOM 4161 C CA . ASP A 1 539 ? 23.828 -23.109 -14.266 1 97.88 539 ASP A CA 1
ATOM 4162 C C . ASP A 1 539 ? 24.375 -21.922 -15.031 1 97.88 539 ASP A C 1
ATOM 4164 O O . ASP A 1 539 ? 24.188 -20.766 -14.633 1 97.88 539 ASP A O 1
ATOM 4168 N N . THR A 1 540 ? 25.031 -22.141 -16.219 1 97.25 540 THR A N 1
ATOM 4169 C CA . THR A 1 540 ? 25.797 -21.078 -16.875 1 97.25 540 THR A CA 1
ATOM 4170 C C . THR A 1 540 ? 25.344 -20.906 -18.328 1 97.25 540 THR A C 1
ATOM 4172 O O . THR A 1 540 ? 25.922 -20.109 -19.062 1 97.25 540 THR A O 1
ATOM 4175 N N . TRP A 1 541 ? 24.344 -21.703 -18.719 1 94.5 541 TRP A N 1
ATOM 4176 C CA . TRP A 1 541 ? 23.891 -21.531 -20.094 1 94.5 541 TRP A CA 1
ATOM 4177 C C . TRP A 1 541 ? 23.25 -20.156 -20.297 1 94.5 541 TRP A C 1
ATOM 4179 O O . TRP A 1 541 ? 22.594 -19.641 -19.391 1 94.5 541 TRP A O 1
ATOM 4189 N N . ARG A 1 542 ? 23.547 -19.453 -21.453 1 96.69 542 ARG A N 1
ATOM 4190 C CA . ARG A 1 542 ? 23.141 -18.109 -21.828 1 96.69 542 ARG A CA 1
ATOM 4191 C C . ARG A 1 542 ? 23.266 -17.141 -20.656 1 96.69 542 ARG A C 1
ATOM 4193 O O . ARG A 1 542 ? 22.406 -16.281 -20.453 1 96.69 542 ARG A O 1
ATOM 4200 N N . LEU A 1 543 ? 24.297 -17.266 -19.906 1 97.88 543 LEU A N 1
ATOM 4201 C CA . LEU A 1 543 ? 24.453 -16.594 -18.609 1 97.88 543 LEU A CA 1
ATOM 4202 C C . LEU A 1 543 ? 24.484 -15.078 -18.797 1 97.88 543 LEU A C 1
ATOM 4204 O O . LEU A 1 543 ? 23.812 -14.352 -18.062 1 97.88 543 LEU A O 1
ATOM 4208 N N . ALA A 1 544 ? 25.234 -14.602 -19.797 1 98.25 544 ALA A N 1
ATOM 4209 C CA . ALA A 1 544 ? 25.344 -13.164 -20 1 98.25 544 ALA A CA 1
ATOM 4210 C C . ALA A 1 544 ? 23.969 -12.555 -20.297 1 98.25 544 ALA A C 1
ATOM 4212 O O . ALA A 1 544 ? 23.641 -11.477 -19.781 1 98.25 544 ALA A O 1
ATOM 4213 N N . GLY A 1 545 ? 23.172 -13.242 -21.109 1 98.44 545 GLY A N 1
ATOM 4214 C CA . GLY A 1 545 ? 21.812 -12.773 -21.406 1 98.44 545 GLY A CA 1
ATOM 4215 C C . GLY A 1 545 ? 20.906 -12.773 -20.203 1 98.44 545 GLY A C 1
ATOM 4216 O O . GLY A 1 545 ? 20.234 -11.781 -19.922 1 98.44 545 GLY A O 1
ATOM 4217 N N . ARG A 1 546 ? 20.922 -13.875 -19.469 1 98.38 546 ARG A N 1
ATOM 4218 C CA . ARG A 1 546 ? 20.062 -14.016 -18.297 1 98.38 546 ARG A CA 1
ATOM 4219 C C . ARG A 1 546 ? 20.438 -12.984 -17.219 1 98.38 546 ARG A C 1
ATOM 4221 O O . ARG A 1 546 ? 19.562 -12.398 -16.594 1 98.38 546 ARG A O 1
ATOM 4228 N N . GLU A 1 547 ? 21.688 -12.703 -17.047 1 98.38 547 GLU A N 1
ATOM 4229 C CA . GLU A 1 547 ? 22.141 -11.719 -16.062 1 98.38 547 GLU A CA 1
ATOM 4230 C C . GLU A 1 547 ? 21.766 -10.305 -16.5 1 98.38 547 GLU A C 1
ATOM 4232 O O . GLU A 1 547 ? 21.359 -9.477 -15.664 1 98.38 547 GLU A O 1
ATOM 4237 N N . TYR A 1 548 ? 21.906 -10.062 -17.812 1 98.12 548 TYR A N 1
ATOM 4238 C CA . TYR A 1 548 ? 21.531 -8.742 -18.312 1 98.12 548 TYR A CA 1
ATOM 4239 C C . TYR A 1 548 ? 20.047 -8.484 -18.156 1 98.12 548 TYR A C 1
ATOM 4241 O O . TYR A 1 548 ? 19.641 -7.398 -17.734 1 98.12 548 TYR A O 1
ATOM 4249 N N . LEU A 1 549 ? 19.25 -9.477 -18.469 1 97.75 549 LEU A N 1
ATOM 4250 C CA . LEU A 1 549 ? 17.797 -9.367 -18.312 1 97.75 549 LEU A CA 1
ATOM 4251 C C . LEU A 1 549 ? 17.422 -9.203 -16.844 1 97.75 549 LEU A C 1
ATOM 4253 O O . LEU A 1 549 ? 16.484 -8.484 -16.516 1 97.75 549 LEU A O 1
ATOM 4257 N N . SER A 1 550 ? 18.141 -9.844 -15.945 1 97.25 550 SER A N 1
ATOM 4258 C CA . SER A 1 550 ? 17.922 -9.695 -14.508 1 97.25 550 SER A CA 1
ATOM 4259 C C . SER A 1 550 ? 18.266 -8.281 -14.047 1 97.25 550 SER A C 1
ATOM 4261 O O . SER A 1 550 ? 17.562 -7.715 -13.203 1 97.25 550 SER A O 1
ATOM 4263 N N . GLU A 1 551 ? 19.297 -7.746 -14.602 1 96.38 551 GLU A N 1
ATOM 4264 C CA . GLU A 1 551 ? 19.703 -6.383 -14.273 1 96.38 551 GLU A CA 1
ATOM 4265 C C . GLU A 1 551 ? 18.609 -5.383 -14.617 1 96.38 551 GLU A C 1
ATOM 4267 O O . GLU A 1 551 ? 18.375 -4.426 -13.875 1 96.38 551 GLU A O 1
ATOM 4272 N N . TRP A 1 552 ? 17.906 -5.637 -15.664 1 96.44 552 TRP A N 1
ATOM 4273 C CA . TRP A 1 552 ? 16.938 -4.68 -16.172 1 96.44 552 TRP A CA 1
ATOM 4274 C C . TRP A 1 552 ? 15.516 -5.09 -15.789 1 96.44 552 TRP A C 1
ATOM 4276 O O . TRP A 1 552 ? 14.539 -4.547 -16.312 1 96.44 552 TRP A O 1
ATOM 4286 N N . ALA A 1 553 ? 15.414 -6.043 -14.859 1 95.06 553 ALA A N 1
ATOM 4287 C CA . ALA A 1 553 ? 14.109 -6.574 -14.461 1 95.06 553 ALA A CA 1
ATOM 4288 C C . ALA A 1 553 ? 13.242 -5.484 -13.844 1 95.06 553 ALA A C 1
ATOM 4290 O O . ALA A 1 553 ? 12.016 -5.496 -13.992 1 95.06 553 ALA A O 1
ATOM 4291 N N . ARG A 1 554 ? 13.867 -4.508 -13.219 1 90.81 554 ARG A N 1
ATOM 4292 C CA . ARG A 1 554 ? 13.133 -3.439 -12.555 1 90.81 554 ARG A CA 1
ATOM 4293 C C . ARG A 1 554 ? 12.266 -2.668 -13.547 1 90.81 554 ARG A C 1
ATOM 4295 O O . ARG A 1 554 ? 11.18 -2.201 -13.195 1 90.81 554 ARG A O 1
ATOM 4302 N N . ARG A 1 555 ? 12.648 -2.59 -14.75 1 92.75 555 ARG A N 1
ATOM 4303 C CA . ARG A 1 555 ? 11.93 -1.855 -15.781 1 92.75 555 ARG A CA 1
ATOM 4304 C C . ARG A 1 555 ? 10.633 -2.574 -16.172 1 92.75 555 ARG A C 1
ATOM 4306 O O . ARG A 1 555 ? 9.734 -1.974 -16.766 1 92.75 555 ARG A O 1
ATOM 4313 N N . ARG A 1 556 ? 10.578 -3.828 -15.719 1 92.12 556 ARG A N 1
ATOM 4314 C CA . ARG A 1 556 ? 9.359 -4.598 -15.969 1 92.12 556 ARG A CA 1
ATOM 4315 C C . ARG A 1 556 ? 8.398 -4.492 -14.789 1 92.12 556 ARG A C 1
ATOM 4317 O O . ARG A 1 556 ? 7.367 -5.168 -14.758 1 92.12 556 ARG A O 1
ATOM 4324 N N . HIS A 1 557 ? 8.68 -3.705 -13.828 1 90.94 557 HIS A N 1
ATOM 4325 C CA . HIS A 1 557 ? 7.863 -3.465 -12.641 1 90.94 557 HIS A CA 1
ATOM 4326 C C . HIS A 1 557 ? 7.734 -4.727 -11.797 1 90.94 557 HIS A C 1
ATOM 4328 O O . HIS A 1 557 ? 6.629 -5.109 -11.406 1 90.94 557 HIS A O 1
ATOM 4334 N N . VAL A 1 558 ? 8.852 -5.395 -11.633 1 93.94 558 VAL A N 1
ATOM 4335 C CA . VAL A 1 558 ? 8.922 -6.574 -10.773 1 93.94 558 VAL A CA 1
ATOM 4336 C C . VAL A 1 558 ? 10.047 -6.406 -9.758 1 93.94 558 VAL A C 1
ATOM 4338 O O . VAL A 1 558 ? 10.984 -5.633 -9.984 1 93.94 558 VAL A O 1
ATOM 4341 N N . MET B 1 1 ? 5.668 52.812 -16.906 1 19.22 1 MET B N 1
ATOM 4342 C CA . MET B 1 1 ? 6.258 53.688 -15.891 1 19.22 1 MET B CA 1
ATOM 4343 C C . MET B 1 1 ? 6.992 52.875 -14.836 1 19.22 1 MET B C 1
ATOM 4345 O O . MET B 1 1 ? 6.418 51.969 -14.234 1 19.22 1 MET B O 1
ATOM 4349 N N . ALA B 1 2 ? 8.359 52.875 -15.023 1 20.8 2 ALA B N 1
ATOM 4350 C CA . ALA B 1 2 ? 9.531 52.156 -14.523 1 20.8 2 ALA B CA 1
ATOM 4351 C C . ALA B 1 2 ? 9.711 52.406 -13.023 1 20.8 2 ALA B C 1
ATOM 4353 O O . ALA B 1 2 ? 10.141 53.469 -12.594 1 20.8 2 ALA B O 1
ATOM 4354 N N . PHE B 1 3 ? 8.531 52.125 -12.312 1 22.16 3 PHE B N 1
ATOM 4355 C CA . PHE B 1 3 ? 8.531 52.531 -10.906 1 22.16 3 PHE B CA 1
ATOM 4356 C C . PHE B 1 3 ? 9.789 52 -10.203 1 22.16 3 PHE B C 1
ATOM 4358 O O . PHE B 1 3 ? 10.109 50.812 -10.289 1 22.16 3 PHE B O 1
ATOM 4365 N N . ILE B 1 4 ? 10.789 52.875 -10.125 1 22.88 4 ILE B N 1
ATOM 4366 C CA . ILE B 1 4 ? 12.148 52.75 -9.625 1 22.88 4 ILE B CA 1
ATOM 4367 C C . ILE B 1 4 ? 12.125 52.312 -8.156 1 22.88 4 ILE B C 1
ATOM 4369 O O . ILE B 1 4 ? 11.578 53.031 -7.309 1 22.88 4 ILE B O 1
ATOM 4373 N N . ALA B 1 5 ? 12.062 51.062 -7.973 1 21.69 5 ALA B N 1
ATOM 4374 C CA . ALA B 1 5 ? 12.102 50.312 -6.723 1 21.69 5 ALA B CA 1
ATOM 4375 C C . ALA B 1 5 ? 13.281 50.75 -5.855 1 21.69 5 ALA B C 1
ATOM 4377 O O . ALA B 1 5 ? 14.43 50.406 -6.137 1 21.69 5 ALA B O 1
ATOM 4378 N N . ARG B 1 6 ? 13.219 52.062 -5.484 1 20.22 6 ARG B N 1
ATOM 4379 C CA . ARG B 1 6 ? 14.367 52.562 -4.734 1 20.22 6 ARG B CA 1
ATOM 4380 C C . ARG B 1 6 ? 14.578 51.75 -3.459 1 20.22 6 ARG B C 1
ATOM 4382 O O . ARG B 1 6 ? 13.648 51.594 -2.672 1 20.22 6 ARG B O 1
ATOM 4389 N N . ALA B 1 7 ? 15.586 50.938 -3.518 1 26.91 7 ALA B N 1
ATOM 4390 C CA . ALA B 1 7 ? 16.141 50.062 -2.484 1 26.91 7 ALA B CA 1
ATOM 4391 C C . ALA B 1 7 ? 16.609 50.875 -1.283 1 26.91 7 ALA B C 1
ATOM 4393 O O . ALA B 1 7 ? 17.516 51.719 -1.405 1 26.91 7 ALA B O 1
ATOM 4394 N N . TRP B 1 8 ? 15.648 51.344 -0.484 1 22.59 8 TRP B N 1
ATOM 4395 C CA . TRP B 1 8 ? 16.062 52.062 0.722 1 22.59 8 TRP B CA 1
ATOM 4396 C C . TRP B 1 8 ? 17.141 51.281 1.476 1 22.59 8 TRP B C 1
ATOM 4398 O O . TRP B 1 8 ? 17 50.062 1.688 1 22.59 8 TRP B O 1
ATOM 4408 N N . LYS B 1 9 ? 18.344 51.625 1.262 1 28.25 9 LYS B N 1
ATOM 4409 C CA . LYS B 1 9 ? 19.562 51.25 1.949 1 28.25 9 LYS B CA 1
ATOM 4410 C C . LYS B 1 9 ? 19.422 51.375 3.463 1 28.25 9 LYS B C 1
ATOM 4412 O O . LYS B 1 9 ? 19.328 52.5 3.986 1 28.25 9 LYS B O 1
ATOM 4417 N N . VAL B 1 10 ? 18.5 50.75 4.082 1 26.39 10 VAL B N 1
ATOM 4418 C CA . VAL B 1 10 ? 18.391 50.844 5.535 1 26.39 10 VAL B CA 1
ATOM 4419 C C . VAL B 1 10 ? 19.766 50.594 6.164 1 26.39 10 VAL B C 1
ATOM 4421 O O . VAL B 1 10 ? 20.391 49.562 5.891 1 26.39 10 VAL B O 1
ATOM 4424 N N . GLY B 1 11 ? 20.5 51.625 6.457 1 25.56 11 GLY B N 1
ATOM 4425 C CA . GLY B 1 11 ? 21.781 51.719 7.148 1 25.56 11 GLY B CA 1
ATOM 4426 C C . GLY B 1 11 ? 21.797 50.938 8.461 1 25.56 11 GLY B C 1
ATOM 4427 O O . GLY B 1 11 ? 20.875 51.062 9.273 1 25.56 11 GLY B O 1
ATOM 4428 N N . THR B 1 12 ? 22.422 49.812 8.469 1 27.09 12 THR B N 1
ATOM 4429 C CA . THR B 1 12 ? 22.734 48.906 9.555 1 27.09 12 THR B CA 1
ATOM 4430 C C . THR B 1 12 ? 23.562 49.594 10.633 1 27.09 12 THR B C 1
ATOM 4432 O O . THR B 1 12 ? 24.719 49.938 10.391 1 27.09 12 THR B O 1
ATOM 4435 N N . LEU B 1 13 ? 22.984 50.562 11.336 1 27.89 13 LEU B N 1
ATOM 4436 C CA . LEU B 1 13 ? 23.797 51.031 12.453 1 27.89 13 LEU B CA 1
ATOM 4437 C C . LEU B 1 13 ? 24.125 49.875 13.398 1 27.89 13 LEU B C 1
ATOM 4439 O O . LEU B 1 13 ? 23.219 49.312 14.031 1 27.89 13 LEU B O 1
ATOM 4443 N N . ALA B 1 14 ? 25.188 49.219 13.102 1 29.84 14 ALA B N 1
ATOM 4444 C CA . ALA B 1 14 ? 25.797 48.25 14.031 1 29.84 14 ALA B CA 1
ATOM 4445 C C . ALA B 1 14 ? 26.328 48.969 15.266 1 29.84 14 ALA B C 1
ATOM 4447 O O . ALA B 1 14 ? 27.344 49.688 15.195 1 29.84 14 ALA B O 1
ATOM 4448 N N . ALA B 1 15 ? 25.5 49.531 16.109 1 30.8 15 ALA B N 1
ATOM 4449 C CA . ALA B 1 15 ? 26.094 49.906 17.391 1 30.8 15 ALA B CA 1
ATOM 4450 C C . ALA B 1 15 ? 26.859 48.75 18.016 1 30.8 15 ALA B C 1
ATOM 4452 O O . ALA B 1 15 ? 26.312 47.656 18.172 1 30.8 15 ALA B O 1
ATOM 4453 N N . CYS B 1 16 ? 28.188 48.812 18 1 29.27 16 CYS B N 1
ATOM 4454 C CA . CYS B 1 16 ? 29.234 47.969 18.562 1 29.27 16 CYS B CA 1
ATOM 4455 C C . CYS B 1 16 ? 29.125 47.906 20.078 1 29.27 16 CYS B C 1
ATOM 4457 O O . CYS B 1 16 ? 29.75 48.719 20.781 1 29.27 16 CYS B O 1
ATOM 4459 N N . LEU B 1 17 ? 28 48 20.734 1 30.81 17 LEU B N 1
ATOM 4460 C CA . LEU B 1 17 ? 28.203 47.844 22.172 1 30.81 17 LEU B CA 1
ATOM 4461 C C . LEU B 1 17 ? 28.938 46.531 22.484 1 30.81 17 LEU B C 1
ATOM 4463 O O . LEU B 1 17 ? 28.406 45.438 22.297 1 30.81 17 LEU B O 1
ATOM 4467 N N . LEU B 1 18 ? 30.25 46.562 22.406 1 33.28 18 LEU B N 1
ATOM 4468 C CA . LEU B 1 18 ? 31.25 45.562 22.828 1 33.28 18 LEU B CA 1
ATOM 4469 C C . LEU B 1 18 ? 31.109 45.281 24.312 1 33.28 18 LEU B C 1
ATOM 4471 O O . LEU B 1 18 ? 31.859 45.844 25.125 1 33.28 18 LEU B O 1
ATOM 4475 N N . GLY B 1 19 ? 30 45.5 24.984 1 33.59 19 GLY B N 1
ATOM 4476 C CA . GLY B 1 19 ? 30.141 45 26.344 1 33.59 19 GLY B CA 1
ATOM 4477 C C . GLY B 1 19 ? 30.625 43.562 26.391 1 33.59 19 GLY B C 1
ATOM 4478 O O . GLY B 1 19 ? 30.328 42.75 25.484 1 33.59 19 GLY B O 1
ATOM 4479 N N . THR B 1 20 ? 31.797 43.344 27.078 1 35.66 20 THR B N 1
ATOM 4480 C CA . THR B 1 20 ? 32.281 42.031 27.453 1 35.66 20 THR B CA 1
ATOM 4481 C C . THR B 1 20 ? 31.125 41.125 27.891 1 35.66 20 THR B C 1
ATOM 4483 O O . THR B 1 20 ? 30.594 41.281 28.984 1 35.66 20 THR B O 1
ATOM 4486 N N . THR B 1 21 ? 30.141 40.938 27.094 1 37.69 21 THR B N 1
ATOM 4487 C CA . THR B 1 21 ? 29.156 39.906 27.453 1 37.69 21 THR B CA 1
ATOM 4488 C C . THR B 1 21 ? 29.844 38.625 27.859 1 37.69 21 THR B C 1
ATOM 4490 O O . THR B 1 21 ? 30.562 38 27.062 1 37.69 21 THR B O 1
ATOM 4493 N N . ALA B 1 22 ? 30.391 38.531 29.094 1 40.5 22 ALA B N 1
ATOM 4494 C CA . ALA B 1 22 ? 30.703 37.219 29.656 1 40.5 22 ALA B CA 1
ATOM 4495 C C . ALA B 1 22 ? 29.891 36.125 28.984 1 40.5 22 ALA B C 1
ATOM 4497 O O . ALA B 1 22 ? 28.656 36.188 28.953 1 40.5 22 ALA B O 1
ATOM 4498 N N . ASN B 1 23 ? 30.344 35.469 28.094 1 43.25 23 ASN B N 1
ATOM 4499 C CA . ASN B 1 23 ? 29.781 34.344 27.344 1 43.25 23 ASN B CA 1
ATOM 4500 C C . ASN B 1 23 ? 29.062 33.375 28.25 1 43.25 23 ASN B C 1
ATOM 4502 O O . ASN B 1 23 ? 29.688 32.469 28.828 1 43.25 23 ASN B O 1
ATOM 4506 N N . ALA B 1 24 ? 28.188 33.781 29.094 1 53.19 24 ALA B N 1
ATOM 4507 C CA . ALA B 1 24 ? 27.391 32.906 29.922 1 53.19 24 ALA B CA 1
ATOM 4508 C C . ALA B 1 24 ? 27.078 31.594 29.188 1 53.19 24 ALA B C 1
ATOM 4510 O O . ALA B 1 24 ? 26.547 31.625 28.078 1 53.19 24 ALA B O 1
ATOM 4511 N N . VAL B 1 25 ? 27.812 30.5 29.516 1 70.62 25 VAL B N 1
ATOM 4512 C CA . VAL B 1 25 ? 27.594 29.125 29.078 1 70.62 25 VAL B CA 1
ATOM 4513 C C . VAL B 1 25 ? 26.094 28.844 29 1 70.62 25 VAL B C 1
ATOM 4515 O O . VAL B 1 25 ? 25.359 29.094 29.953 1 70.62 25 VAL B O 1
ATOM 4518 N N . GLY B 1 26 ? 25.594 28.766 27.719 1 86.56 26 GLY B N 1
ATOM 4519 C CA . GLY B 1 26 ? 24.188 28.422 27.5 1 86.56 26 GLY B CA 1
ATOM 4520 C C . GLY B 1 26 ? 23.781 27.125 28.172 1 86.56 26 GLY B C 1
ATOM 4521 O O . GLY B 1 26 ? 24.641 26.359 28.625 1 86.56 26 GLY B O 1
ATOM 4522 N N . PRO B 1 27 ? 22.531 26.922 28.391 1 93.25 27 PRO B N 1
ATOM 4523 C CA . PRO B 1 27 ? 22.062 25.641 28.938 1 93.25 27 PRO B CA 1
ATOM 4524 C C . PRO B 1 27 ? 22.453 24.453 28.062 1 93.25 27 PRO B C 1
ATOM 4526 O O . PRO B 1 27 ? 22.484 24.562 26.828 1 93.25 27 PRO B O 1
ATOM 4529 N N . THR B 1 28 ? 22.797 23.375 28.703 1 94.94 28 THR B N 1
ATOM 4530 C CA . THR B 1 28 ? 23.188 22.172 27.969 1 94.94 28 THR B CA 1
ATOM 4531 C C . THR B 1 28 ? 22.219 21.031 28.266 1 94.94 28 THR B C 1
ATOM 4533 O O . THR B 1 28 ? 21.625 20.969 29.344 1 94.94 28 THR B O 1
ATOM 4536 N N . VAL B 1 29 ? 21.969 20.219 27.344 1 95.25 29 VAL B N 1
ATOM 4537 C CA . VAL B 1 29 ? 21.156 19.016 27.469 1 95.25 29 VAL B CA 1
ATOM 4538 C C . VAL B 1 29 ? 21.859 17.844 26.797 1 95.25 29 VAL B C 1
ATOM 4540 O O . VAL B 1 29 ? 22.359 17.969 25.688 1 95.25 29 VAL B O 1
ATOM 4543 N N . SER B 1 30 ? 21.859 16.656 27.453 1 96.38 30 SER B N 1
ATOM 4544 C CA . SER B 1 30 ? 22.453 15.445 26.891 1 96.38 30 SER B CA 1
ATOM 4545 C C . SER B 1 30 ? 21.391 14.469 26.406 1 96.38 30 SER B C 1
ATOM 4547 O O . SER B 1 30 ? 20.641 13.922 27.219 1 96.38 30 SER B O 1
ATOM 4549 N N . VAL B 1 31 ? 21.375 14.305 25.094 1 96.94 31 VAL B N 1
ATOM 4550 C CA . VAL B 1 31 ? 20.484 13.312 24.5 1 96.94 31 VAL B CA 1
ATOM 4551 C C . VAL B 1 31 ? 21.266 12.047 24.172 1 96.94 31 VAL B C 1
ATOM 4553 O O . VAL B 1 31 ? 22.438 11.922 24.531 1 96.94 31 VAL B O 1
ATOM 4556 N N . LEU B 1 32 ? 20.609 11.031 23.531 1 96.25 32 LEU B N 1
ATOM 4557 C CA . LEU B 1 32 ? 21.203 9.734 23.266 1 96.25 32 LEU B CA 1
ATOM 4558 C C . LEU B 1 32 ? 22.484 9.875 22.453 1 96.25 32 LEU B C 1
ATOM 4560 O O . LEU B 1 32 ? 23.453 9.141 22.672 1 96.25 32 LEU B O 1
ATOM 4564 N N . ASN B 1 33 ? 22.484 10.875 21.531 1 97.31 33 ASN B N 1
ATOM 4565 C CA . ASN B 1 33 ? 23.562 10.977 20.578 1 97.31 33 ASN B CA 1
ATOM 4566 C C . ASN B 1 33 ? 24.672 11.891 21.062 1 97.31 33 ASN B C 1
ATOM 4568 O O . ASN B 1 33 ? 25.797 11.844 20.562 1 97.31 33 ASN B O 1
ATOM 4572 N N . GLY B 1 34 ? 24.422 12.773 21.984 1 97.69 34 GLY B N 1
ATOM 4573 C CA . GLY B 1 34 ? 25.391 13.742 22.453 1 97.69 34 GLY B CA 1
ATOM 4574 C C . GLY B 1 34 ? 24.781 14.906 23.203 1 97.69 34 GLY B C 1
ATOM 4575 O O . GLY B 1 34 ? 23.609 14.859 23.578 1 97.69 34 GLY B O 1
ATOM 4576 N N . THR B 1 35 ? 25.672 15.938 23.438 1 97.75 35 THR B N 1
ATOM 4577 C CA . THR B 1 35 ? 25.234 17.078 24.234 1 97.75 35 THR B CA 1
ATOM 4578 C C . THR B 1 35 ? 25.047 18.312 23.359 1 97.75 35 THR B C 1
ATOM 4580 O O . THR B 1 35 ? 25.891 18.609 22.5 1 97.75 35 THR B O 1
ATOM 4583 N N . TYR B 1 36 ? 23.938 19 23.578 1 97.88 36 TYR B N 1
ATOM 4584 C CA . TYR B 1 36 ? 23.672 20.25 22.875 1 97.88 36 TYR B CA 1
ATOM 4585 C C . TYR B 1 36 ? 23.703 21.438 23.828 1 97.88 36 TYR B C 1
ATOM 4587 O O . TYR B 1 36 ? 23.359 21.312 25 1 97.88 36 TYR B O 1
ATOM 4595 N N . GLU B 1 37 ? 24.203 22.578 23.312 1 97.81 37 GLU B N 1
ATOM 4596 C CA . GLU B 1 37 ? 24.109 23.859 24.016 1 97.81 37 GLU B CA 1
ATOM 4597 C C . GLU B 1 37 ? 23.109 24.781 23.359 1 97.81 37 GLU B C 1
ATOM 4599 O O . GLU B 1 37 ? 23.234 25.109 22.172 1 97.81 37 GLU B O 1
ATOM 4604 N N . GLY B 1 38 ? 22.078 25.188 24.156 1 97.5 38 GLY B N 1
ATOM 4605 C CA . GLY B 1 38 ? 21.062 26.078 23.656 1 97.5 38 GLY B CA 1
ATOM 4606 C C . GLY B 1 38 ? 21.281 27.531 24.062 1 97.5 38 GLY B C 1
ATOM 4607 O O . GLY B 1 38 ? 22.406 27.938 24.312 1 97.5 38 GLY B O 1
ATOM 4608 N N . LEU B 1 39 ? 20.188 28.328 23.922 1 96.69 39 LEU B N 1
ATOM 4609 C CA . LEU B 1 39 ? 20.188 29.734 24.281 1 96.69 39 LEU B CA 1
ATOM 4610 C C . LEU B 1 39 ? 19.281 29.984 25.5 1 96.69 39 LEU B C 1
ATOM 4612 O O . LEU B 1 39 ? 18.219 29.375 25.609 1 96.69 39 LEU B O 1
ATOM 4616 N N . HIS B 1 40 ? 19.781 30.828 26.297 1 95.5 40 HIS B N 1
ATOM 4617 C CA . HIS B 1 40 ? 18.922 31.344 27.359 1 95.5 40 HIS B CA 1
ATOM 4618 C C . HIS B 1 40 ? 18.25 32.656 26.953 1 95.5 40 HIS B C 1
ATOM 4620 O O . HIS B 1 40 ? 18.922 33.594 26.516 1 95.5 40 HIS B O 1
ATOM 4626 N N . LEU B 1 41 ? 16.953 32.719 27.016 1 94.94 41 LEU B N 1
ATOM 4627 C CA . LEU B 1 41 ? 16.172 33.938 26.766 1 94.94 41 LEU B CA 1
ATOM 4628 C C . LEU B 1 41 ? 15.734 34.594 28.078 1 94.94 41 LEU B C 1
ATOM 4630 O O . LEU B 1 41 ? 14.633 34.312 28.562 1 94.94 41 LEU B O 1
ATOM 4634 N N . PRO B 1 42 ? 16.453 35.5 28.531 1 91.88 42 PRO B N 1
ATOM 4635 C CA . PRO B 1 42 ? 16.203 36.062 29.859 1 91.88 42 PRO B CA 1
ATOM 4636 C C . PRO B 1 42 ? 14.828 36.719 29.969 1 91.88 42 PRO B C 1
ATOM 4638 O O . PRO B 1 42 ? 14.133 36.562 30.969 1 91.88 42 PRO B O 1
ATOM 4641 N N . SER B 1 43 ? 14.461 37.406 28.953 1 92.62 43 SER B N 1
ATOM 4642 C CA . SER B 1 43 ? 13.203 38.156 29 1 92.62 43 SER B CA 1
ATOM 4643 C C . SER B 1 43 ? 12.008 37.219 29.141 1 92.62 43 SER B C 1
ATOM 4645 O O . SER B 1 43 ? 10.969 37.594 29.672 1 92.62 43 SER B O 1
ATOM 4647 N N . PHE B 1 44 ? 12.156 35.969 28.719 1 93.94 44 PHE B N 1
ATOM 4648 C CA . PHE B 1 44 ? 11.062 35 28.766 1 93.94 44 PHE B CA 1
ATOM 4649 C C . PHE B 1 44 ? 11.32 33.938 29.812 1 93.94 44 PHE B C 1
ATOM 4651 O O . PHE B 1 44 ? 10.477 33.062 30.031 1 93.94 44 PHE B O 1
ATOM 4658 N N . LYS B 1 45 ? 12.547 34 30.453 1 94.62 45 LYS B N 1
ATOM 4659 C CA . LYS B 1 45 ? 12.961 32.938 31.391 1 94.62 45 LYS B CA 1
ATOM 4660 C C . LYS B 1 45 ? 12.82 31.562 30.766 1 94.62 45 LYS B C 1
ATOM 4662 O O . LYS B 1 45 ? 12.188 30.672 31.328 1 94.62 45 LYS B O 1
ATOM 4667 N N . GLN B 1 46 ? 13.344 31.469 29.609 1 96.81 46 GLN B N 1
ATOM 4668 C CA . GLN B 1 46 ? 13.25 30.25 28.828 1 96.81 46 GLN B CA 1
ATOM 4669 C C . GLN B 1 46 ? 14.625 29.797 28.344 1 96.81 46 GLN B C 1
ATOM 4671 O O . GLN B 1 46 ? 15.57 30.594 28.328 1 96.81 46 GLN B O 1
ATOM 4676 N N . GLU B 1 47 ? 14.711 28.562 28.125 1 96.69 47 GLU B N 1
ATOM 4677 C CA . GLU B 1 47 ? 15.828 27.953 27.406 1 96.69 47 GLU B CA 1
ATOM 4678 C C . GLU B 1 47 ? 15.359 27.359 26.078 1 96.69 47 GLU B C 1
ATOM 4680 O O . GLU B 1 47 ? 14.352 26.656 26.031 1 96.69 47 GLU B O 1
ATOM 4685 N N . ILE B 1 48 ? 16.078 27.719 25.047 1 97.25 48 ILE B N 1
ATOM 4686 C CA . ILE B 1 48 ? 15.664 27.25 23.719 1 97.25 48 ILE B CA 1
ATOM 4687 C C . ILE B 1 48 ? 16.781 26.453 23.062 1 97.25 48 ILE B C 1
ATOM 4689 O O . ILE B 1 48 ? 17.969 26.797 23.203 1 97.25 48 ILE B O 1
ATOM 4693 N N . PHE B 1 49 ? 16.469 25.359 22.516 1 98.12 49 PHE B N 1
ATOM 4694 C CA . PHE B 1 49 ? 17.328 24.5 21.719 1 98.12 49 PHE B CA 1
ATOM 4695 C C . PHE B 1 49 ? 16.812 24.375 20.297 1 98.12 49 PHE B C 1
ATOM 4697 O O . PHE B 1 49 ? 15.727 23.844 20.062 1 98.12 49 PHE B O 1
ATOM 4704 N N . LEU B 1 50 ? 17.609 24.891 19.328 1 98.31 50 LEU B N 1
ATOM 4705 C CA . LEU B 1 50 ? 17.125 25.031 17.953 1 98.31 50 LEU B CA 1
ATOM 4706 C C . LEU B 1 50 ? 17.938 24.172 17 1 98.31 50 LEU B C 1
ATOM 4708 O O . LEU B 1 50 ? 19.141 24 17.188 1 98.31 50 LEU B O 1
ATOM 4712 N N . GLY B 1 51 ? 17.219 23.641 15.938 1 98.19 51 GLY B N 1
ATOM 4713 C CA . GLY B 1 51 ? 17.875 23.016 14.797 1 98.19 51 GLY B CA 1
ATOM 4714 C C . GLY B 1 51 ? 18.484 21.672 15.117 1 98.19 51 GLY B C 1
ATOM 4715 O O . GLY B 1 51 ? 19.453 21.25 14.484 1 98.19 51 GLY B O 1
ATOM 4716 N N . ILE B 1 52 ? 17.969 20.969 16.109 1 98.69 52 ILE B N 1
ATOM 4717 C CA . ILE B 1 52 ? 18.5 19.656 16.469 1 98.69 52 ILE B CA 1
ATOM 4718 C C . ILE B 1 52 ? 18.031 18.625 15.445 1 98.69 52 ILE B C 1
ATOM 4720 O O . ILE B 1 52 ? 16.828 18.469 15.203 1 98.69 52 ILE B O 1
ATOM 4724 N N . PRO B 1 53 ? 18.953 17.906 14.812 1 98.5 53 PRO B N 1
ATOM 4725 C CA . PRO B 1 53 ? 18.5 16.844 13.906 1 98.5 53 PRO B CA 1
ATOM 4726 C C . PRO B 1 53 ? 17.75 15.727 14.633 1 98.5 53 PRO B C 1
ATOM 4728 O O . PRO B 1 53 ? 18.219 15.242 15.664 1 98.5 53 PRO B O 1
ATOM 4731 N N . TYR B 1 54 ? 16.641 15.32 14.141 1 98.75 54 TYR B N 1
ATOM 4732 C CA . TYR B 1 54 ? 15.953 14.18 14.727 1 98.75 54 TYR B CA 1
ATOM 4733 C C . TYR B 1 54 ? 16.094 12.945 13.852 1 98.75 54 TYR B C 1
ATOM 4735 O O . TYR B 1 54 ? 15.656 11.852 14.227 1 98.75 54 TYR B O 1
ATOM 4743 N N . ALA B 1 55 ? 16.688 13.047 12.672 1 98.75 55 ALA B N 1
ATOM 4744 C CA . ALA B 1 55 ? 16.953 11.961 11.727 1 98.75 55 ALA B CA 1
ATOM 4745 C C . ALA B 1 55 ? 18.188 12.25 10.883 1 98.75 55 ALA B C 1
ATOM 4747 O O . ALA B 1 55 ? 18.75 13.344 10.945 1 98.75 55 ALA B O 1
ATOM 4748 N N . GLN B 1 56 ? 18.609 11.281 10.141 1 98.5 56 GLN B N 1
ATOM 4749 C CA . GLN B 1 56 ? 19.734 11.438 9.234 1 98.5 56 GLN B CA 1
ATOM 4750 C C . GLN B 1 56 ? 19.391 12.359 8.07 1 98.5 56 GLN B C 1
ATOM 4752 O O . GLN B 1 56 ? 18.219 12.578 7.777 1 98.5 56 GLN B O 1
ATOM 4757 N N . ASP B 1 57 ? 20.484 12.883 7.5 1 98.12 57 ASP B N 1
ATOM 4758 C CA . ASP B 1 57 ? 20.375 13.672 6.277 1 98.12 57 ASP B CA 1
ATOM 4759 C C . ASP B 1 57 ? 19.594 12.906 5.207 1 98.12 57 ASP B C 1
ATOM 4761 O O . ASP B 1 57 ? 19.781 11.695 5.047 1 98.12 57 ASP B O 1
ATOM 4765 N N . THR B 1 58 ? 18.719 13.617 4.441 1 98.38 58 THR B N 1
ATOM 4766 C CA . THR B 1 58 ? 17.875 12.969 3.449 1 98.38 58 THR B CA 1
ATOM 4767 C C . THR B 1 58 ? 18.391 13.227 2.039 1 98.38 58 THR B C 1
ATOM 4769 O O . THR B 1 58 ? 17.688 12.984 1.057 1 98.38 58 THR B O 1
ATOM 4772 N N . GLY B 1 59 ? 19.578 13.805 1.951 1 97.25 59 GLY B N 1
ATOM 4773 C CA . GLY B 1 59 ? 20.203 14 0.653 1 97.25 59 GLY B CA 1
ATOM 4774 C C . GLY B 1 59 ? 21.016 12.797 0.203 1 97.25 59 GLY B C 1
ATOM 4775 O O . GLY B 1 59 ? 21.141 11.812 0.934 1 97.25 59 GLY B O 1
ATOM 4776 N N . GLY B 1 60 ? 21.469 12.852 -1.013 1 94.75 60 GLY B N 1
ATOM 4777 C CA . GLY B 1 60 ? 22.281 11.773 -1.545 1 94.75 60 GLY B CA 1
ATOM 4778 C C . GLY B 1 60 ? 21.547 10.445 -1.611 1 94.75 60 GLY B C 1
ATOM 4779 O O . GLY B 1 60 ? 20.438 10.367 -2.125 1 94.75 60 GLY B O 1
ATOM 4780 N N . ASP B 1 61 ? 22.203 9.414 -1.042 1 93.88 61 ASP B N 1
ATOM 4781 C CA . ASP B 1 61 ? 21.656 8.062 -1.11 1 93.88 61 ASP B CA 1
ATOM 4782 C C . ASP B 1 61 ? 20.359 7.957 -0.306 1 93.88 61 ASP B C 1
ATOM 4784 O O . ASP B 1 61 ? 19.578 7.031 -0.506 1 93.88 61 ASP B O 1
ATOM 4788 N N . ASN B 1 62 ? 20.156 8.953 0.575 1 97.56 62 ASN B N 1
ATOM 4789 C CA . ASN B 1 62 ? 18.984 8.914 1.43 1 97.56 62 ASN B CA 1
ATOM 4790 C C . ASN B 1 62 ? 17.812 9.68 0.802 1 97.56 62 ASN B C 1
ATOM 4792 O O . ASN B 1 62 ? 16.703 9.672 1.336 1 97.56 62 ASN B O 1
ATOM 4796 N N . ARG B 1 63 ? 18.062 10.32 -0.403 1 97.62 63 ARG B N 1
ATOM 4797 C CA . ARG B 1 63 ? 17 11.039 -1.096 1 97.62 63 ARG B CA 1
ATOM 4798 C C . ARG B 1 63 ? 15.867 10.094 -1.499 1 97.62 63 ARG B C 1
ATOM 4800 O O . ARG B 1 63 ? 16.125 9.008 -2.027 1 97.62 63 ARG B O 1
ATOM 4807 N N . PHE B 1 64 ? 14.602 10.508 -1.174 1 98.19 64 PHE B N 1
ATOM 4808 C CA . PHE B 1 64 ? 13.391 9.773 -1.517 1 98.19 64 PHE B CA 1
ATOM 4809 C C . PHE B 1 64 ? 13.336 8.438 -0.776 1 98.19 64 PHE B C 1
ATOM 4811 O O . PHE B 1 64 ? 12.805 7.457 -1.293 1 98.19 64 PHE B O 1
ATOM 4818 N N . ARG B 1 65 ? 13.922 8.367 0.396 1 98.19 65 ARG B N 1
ATOM 4819 C CA . ARG B 1 65 ? 13.859 7.172 1.229 1 98.19 65 ARG B CA 1
ATOM 4820 C C . ARG B 1 65 ? 13.219 7.477 2.578 1 98.19 65 ARG B C 1
ATOM 4822 O O . ARG B 1 65 ? 13.219 8.625 3.025 1 98.19 65 ARG B O 1
ATOM 4829 N N . ILE B 1 66 ? 12.656 6.484 3.207 1 98.44 66 ILE B N 1
ATOM 4830 C CA . ILE B 1 66 ? 12.141 6.57 4.57 1 98.44 66 ILE B CA 1
ATOM 4831 C C . ILE B 1 66 ? 13.227 7.105 5.5 1 98.44 66 ILE B C 1
ATOM 4833 O O . ILE B 1 66 ? 14.391 6.707 5.395 1 98.44 66 ILE B O 1
ATOM 4837 N N . PRO B 1 67 ? 12.859 8.094 6.348 1 98.75 67 PRO B N 1
ATOM 4838 C CA . PRO B 1 67 ? 13.883 8.68 7.215 1 98.75 67 PRO B CA 1
ATOM 4839 C C . PRO B 1 67 ? 14.539 7.648 8.141 1 98.75 67 PRO B C 1
ATOM 4841 O O . PRO B 1 67 ? 13.859 6.742 8.633 1 98.75 67 PRO B O 1
ATOM 4844 N N . GLN B 1 68 ? 15.805 7.824 8.359 1 98.19 68 GLN 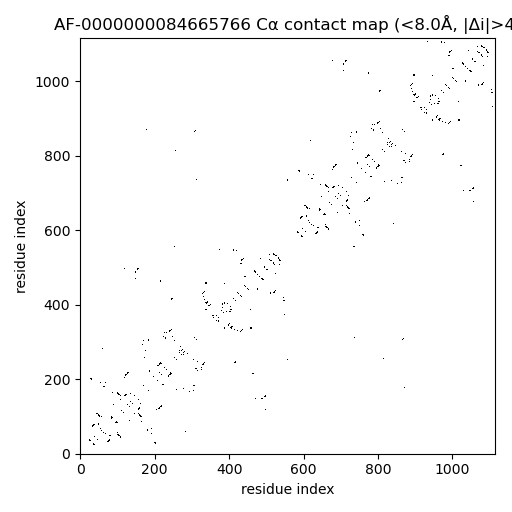B N 1
ATOM 4845 C CA . GLN B 1 68 ? 16.578 6.898 9.188 1 98.19 68 GLN B CA 1
ATOM 4846 C C . GLN B 1 68 ? 16.953 7.543 10.516 1 98.19 68 GLN B C 1
ATOM 4848 O O . GLN B 1 68 ? 17.266 8.734 10.57 1 98.19 68 GLN B O 1
ATOM 4853 N N . SER B 1 69 ? 17.016 6.766 11.547 1 97.88 69 SER B N 1
ATOM 4854 C CA . SER B 1 69 ? 17.438 7.242 12.859 1 97.88 69 SER B CA 1
ATOM 4855 C C . SER B 1 69 ? 18.906 7.676 12.844 1 97.88 69 SER B C 1
ATOM 4857 O O . SER B 1 69 ? 19.703 7.156 12.062 1 97.88 69 SER B O 1
ATOM 4859 N N . LEU B 1 70 ? 19.141 8.648 13.688 1 98 70 LEU B N 1
ATOM 4860 C CA . LEU B 1 70 ? 20.531 8.992 13.922 1 98 70 LEU B CA 1
ATOM 4861 C C . LEU B 1 70 ? 21.312 7.785 14.453 1 98 70 LEU B C 1
ATOM 4863 O O . LEU B 1 70 ? 20.812 7.051 15.305 1 98 70 LEU B O 1
ATOM 4867 N N . ASN B 1 71 ? 22.5 7.562 13.891 1 96.12 71 ASN B N 1
ATOM 4868 C CA . ASN B 1 71 ? 23.203 6.344 14.25 1 96.12 71 ASN B CA 1
ATOM 4869 C C . ASN B 1 71 ? 24.641 6.641 14.695 1 96.12 71 ASN B C 1
ATOM 4871 O O . ASN B 1 71 ? 25.5 5.766 14.641 1 96.12 71 ASN B O 1
ATOM 4875 N N . SER B 1 72 ? 24.891 7.871 15.016 1 96.5 72 SER B N 1
ATOM 4876 C CA . SER B 1 72 ? 26.219 8.25 15.492 1 96.5 72 SER B CA 1
ATOM 4877 C C . SER B 1 72 ? 26.125 9.016 16.812 1 96.5 72 SER B C 1
ATOM 4879 O O . SER B 1 72 ? 25.094 9.594 17.125 1 96.5 72 SER B O 1
ATOM 4881 N N . THR B 1 73 ? 27.203 8.922 17.562 1 97.25 73 THR B N 1
ATOM 4882 C CA . THR B 1 73 ? 27.375 9.68 18.797 1 97.25 73 THR B CA 1
ATOM 4883 C C . THR B 1 73 ? 28.594 10.586 18.719 1 97.25 73 THR B C 1
ATOM 4885 O O . THR B 1 73 ? 29.422 10.445 17.812 1 97.25 73 THR B O 1
ATOM 4888 N N . TRP B 1 74 ? 28.609 11.57 19.5 1 96.56 74 TRP B N 1
ATOM 4889 C CA . TRP B 1 74 ? 29.781 12.422 19.562 1 96.56 74 TRP B CA 1
ATOM 4890 C C . TRP B 1 74 ? 30.109 12.82 21 1 96.56 74 TRP B C 1
ATOM 4892 O O . TRP B 1 74 ? 29.234 12.758 21.875 1 96.56 74 TRP B O 1
ATOM 4902 N N . ASN B 1 75 ? 31.375 13.18 21.172 1 94.69 75 ASN B N 1
ATOM 4903 C CA . ASN B 1 75 ? 31.828 13.766 22.422 1 94.69 75 ASN B CA 1
ATOM 4904 C C . ASN B 1 75 ? 31.828 15.289 22.359 1 94.69 75 ASN B C 1
ATOM 4906 O O . ASN B 1 75 ? 32.062 15.867 21.281 1 94.69 75 ASN B O 1
ATOM 4910 N N . GLY B 1 76 ? 31.578 15.898 23.484 1 93.94 76 GLY B N 1
ATOM 4911 C CA . GLY B 1 76 ? 31.562 17.359 23.516 1 93.94 76 GLY B CA 1
ATOM 4912 C C . GLY B 1 76 ? 30.188 17.953 23.312 1 93.94 76 GLY B C 1
ATOM 4913 O O . GLY B 1 76 ? 29.172 17.25 23.469 1 93.94 76 GLY B O 1
ATOM 4914 N N . THR B 1 77 ? 30.219 19.297 23.109 1 96.62 77 THR B N 1
ATOM 4915 C CA . THR B 1 77 ? 28.953 20.016 23.016 1 96.62 77 THR B CA 1
ATOM 4916 C C . THR B 1 77 ? 28.781 20.641 21.641 1 96.62 77 THR B C 1
ATOM 4918 O O . THR B 1 77 ? 29.703 21.25 21.094 1 96.62 77 THR B O 1
ATOM 4921 N N . ARG B 1 78 ? 27.656 20.406 20.984 1 97.31 78 ARG B N 1
ATOM 4922 C CA . ARG B 1 78 ? 27.297 21.031 19.719 1 97.31 78 ARG B CA 1
ATOM 4923 C C . ARG B 1 78 ? 26.297 22.156 19.938 1 97.31 78 ARG B C 1
ATOM 4925 O O . ARG B 1 78 ? 25.438 22.062 20.812 1 97.31 78 ARG B O 1
ATOM 4932 N N . PRO B 1 79 ? 26.406 23.219 19.125 1 97.5 79 PRO B N 1
ATOM 4933 C CA . PRO B 1 79 ? 25.453 24.312 19.297 1 97.5 79 PRO B CA 1
ATOM 4934 C C . PRO B 1 79 ? 24.062 23.984 18.75 1 97.5 79 PRO B C 1
ATOM 4936 O O . PRO B 1 79 ? 23.938 23.359 17.703 1 97.5 79 PRO B O 1
ATOM 4939 N N . ALA B 1 80 ? 23.094 24.281 19.453 1 98.25 80 ALA B N 1
ATOM 4940 C CA . ALA B 1 80 ? 21.688 24.281 19.047 1 98.25 80 ALA B CA 1
ATOM 4941 C C . ALA B 1 80 ? 21.078 25.672 19.234 1 98.25 80 ALA B C 1
ATOM 4943 O O . ALA B 1 80 ? 20.094 25.828 19.984 1 98.25 80 ALA B O 1
ATOM 4944 N N . LYS B 1 81 ? 21.578 26.641 18.484 1 97.5 81 LYS B N 1
ATOM 4945 C CA . LYS B 1 81 ? 21.297 28.047 18.797 1 97.5 81 LYS B CA 1
ATOM 4946 C C . LYS B 1 81 ? 20.609 28.75 17.625 1 97.5 81 LYS B C 1
ATOM 4948 O O . LYS B 1 81 ? 20.234 29.906 17.734 1 97.5 81 LYS B O 1
ATOM 4953 N N . SER B 1 82 ? 20.484 28.016 16.547 1 96.56 82 SER B N 1
ATOM 4954 C CA . SER B 1 82 ? 19.812 28.547 15.367 1 96.56 82 SER B CA 1
ATOM 4955 C C . SER B 1 82 ? 18.891 27.5 14.734 1 96.56 82 SER B C 1
ATOM 4957 O O . SER B 1 82 ? 19.156 26.312 14.82 1 96.56 82 SER B O 1
ATOM 4959 N N . TYR B 1 83 ? 17.828 28.062 14.102 1 96.5 83 TYR B N 1
ATOM 4960 C CA . TYR B 1 83 ? 16.969 27.156 13.352 1 96.5 83 TYR B CA 1
ATOM 4961 C C . TYR B 1 83 ? 17.75 26.422 12.266 1 96.5 83 TYR B C 1
ATOM 4963 O O . TYR B 1 83 ? 18.641 27.016 11.641 1 96.5 83 TYR B O 1
ATOM 4971 N N . GLY B 1 84 ? 17.406 25.141 12.086 1 95.56 84 GLY B N 1
ATOM 4972 C CA . GLY B 1 84 ? 18.016 24.406 10.992 1 95.56 84 GLY B CA 1
ATOM 4973 C C . GLY B 1 84 ? 17.484 24.797 9.625 1 95.56 84 GLY B C 1
ATOM 4974 O O . GLY B 1 84 ? 16.562 25.609 9.531 1 95.56 84 GLY B O 1
ATOM 4975 N N . ASP B 1 85 ? 18.078 24.219 8.625 1 95.88 85 ASP B N 1
ATOM 4976 C CA . ASP B 1 85 ? 17.641 24.453 7.258 1 95.88 85 ASP B CA 1
ATOM 4977 C C . ASP B 1 85 ? 16.188 24.031 7.074 1 95.88 85 ASP B C 1
ATOM 4979 O O . ASP B 1 85 ? 15.75 23.016 7.645 1 95.88 85 ASP B O 1
ATOM 4983 N N . THR B 1 86 ? 15.492 24.891 6.312 1 95.44 86 THR B N 1
ATOM 4984 C CA . THR B 1 86 ? 14.164 24.469 5.875 1 95.44 86 THR B CA 1
ATOM 4985 C C . THR B 1 86 ? 14.258 23.391 4.809 1 95.44 86 THR B C 1
ATOM 4987 O O . THR B 1 86 ? 15.203 23.359 4.016 1 95.44 86 THR B O 1
ATOM 4990 N N . CYS B 1 87 ? 13.32 22.453 4.84 1 96.44 87 CYS B N 1
ATOM 4991 C CA . CYS B 1 87 ? 13.266 21.5 3.736 1 96.44 87 CYS B CA 1
ATOM 4992 C C . CYS B 1 87 ? 12.938 22.203 2.424 1 96.44 87 CYS B C 1
ATOM 4994 O O . CYS B 1 87 ? 12.172 23.172 2.41 1 96.44 87 CYS B O 1
ATOM 4996 N N . PRO B 1 88 ? 13.438 21.688 1.36 1 93.88 88 PRO B N 1
ATOM 4997 C CA . PRO B 1 88 ? 13.266 22.375 0.075 1 93.88 88 PRO B CA 1
ATOM 4998 C C . PRO B 1 88 ? 11.789 22.562 -0.295 1 93.88 88 PRO B C 1
ATOM 5000 O O . PRO B 1 88 ? 10.992 21.641 -0.138 1 93.88 88 PRO B O 1
ATOM 5003 N N . ASP B 1 89 ? 11.453 23.719 -0.679 1 89.31 89 ASP B N 1
ATOM 5004 C CA . ASP B 1 89 ? 10.148 24.031 -1.258 1 89.31 89 ASP B CA 1
ATOM 5005 C C . ASP B 1 89 ? 10.242 25.25 -2.176 1 89.31 89 ASP B C 1
ATOM 5007 O O . ASP B 1 89 ? 11.289 25.906 -2.256 1 89.31 89 ASP B O 1
ATOM 5011 N N . PRO B 1 90 ? 9.273 25.5 -3.02 1 83.19 90 PRO B N 1
ATOM 5012 C CA . PRO B 1 90 ? 9.375 26.531 -4.059 1 83.19 90 PRO B CA 1
ATOM 5013 C C . PRO B 1 90 ? 9.281 27.938 -3.496 1 83.19 90 PRO B C 1
ATOM 5015 O O . PRO B 1 90 ? 9.414 28.922 -4.242 1 83.19 90 PRO B O 1
ATOM 5018 N N . SER B 1 91 ? 9.156 28.016 -2.215 1 78.25 91 SER B N 1
ATOM 5019 C CA . SER B 1 91 ? 8.969 29.344 -1.657 1 78.25 91 SER B CA 1
ATOM 5020 C C . SER B 1 91 ? 10.25 30.172 -1.745 1 78.25 91 SER B C 1
ATOM 5022 O O . SER B 1 91 ? 11.352 29.609 -1.702 1 78.25 91 SER B O 1
ATOM 5024 N N . ASP B 1 92 ? 10.211 31.203 -2.348 1 61.62 92 ASP B N 1
ATOM 5025 C CA . ASP B 1 92 ? 11.344 32.125 -2.43 1 61.62 92 ASP B CA 1
ATOM 5026 C C . ASP B 1 92 ? 11.633 32.75 -1.076 1 61.62 92 ASP B C 1
ATOM 5028 O O . ASP B 1 92 ? 11.438 33.969 -0.901 1 61.62 92 ASP B O 1
ATOM 5032 N N . THR B 1 93 ? 11.82 31.844 -0.206 1 64.88 93 THR B N 1
ATOM 5033 C CA . THR B 1 93 ? 11.961 32.438 1.12 1 64.88 93 THR B CA 1
ATOM 5034 C C . THR B 1 93 ? 13.422 32.719 1.445 1 64.88 93 THR B C 1
ATOM 5036 O O . THR B 1 93 ? 14.32 32.25 0.741 1 64.88 93 THR B O 1
ATOM 5039 N N . SER B 1 94 ? 13.633 33.594 2.301 1 75.31 94 SER B N 1
ATOM 5040 C CA . SER B 1 94 ? 14.914 34.031 2.846 1 75.31 94 SER B CA 1
ATOM 5041 C C . SER B 1 94 ? 15.516 32.938 3.746 1 75.31 94 SER B C 1
ATOM 5043 O O . SER B 1 94 ? 16.641 33.094 4.227 1 75.31 94 SER B O 1
ATOM 5045 N N . PHE B 1 95 ? 14.859 31.844 3.834 1 83.69 95 PHE B N 1
ATOM 5046 C CA . PHE B 1 95 ? 15.383 30.797 4.699 1 83.69 95 PHE B CA 1
ATOM 5047 C C . PHE B 1 95 ? 16.328 29.891 3.932 1 83.69 95 PHE B C 1
ATOM 5049 O O . PHE B 1 95 ? 16.125 29.609 2.746 1 83.69 95 PHE B O 1
ATOM 5056 N N . SER B 1 96 ? 17.328 29.5 4.645 1 90.62 96 SER B N 1
ATOM 5057 C CA . SER B 1 96 ? 18.219 28.516 4.047 1 90.62 96 SER B CA 1
ATOM 5058 C C . SER B 1 96 ? 17.516 27.172 3.861 1 90.62 96 SER B C 1
ATOM 5060 O O . SER B 1 96 ? 16.719 26.766 4.707 1 90.62 96 SER B O 1
ATOM 5062 N N . MET B 1 97 ? 17.812 26.578 2.701 1 93.81 97 MET B N 1
ATOM 5063 C CA . MET B 1 97 ? 17.188 25.297 2.377 1 93.81 97 MET B CA 1
ATOM 5064 C C . MET B 1 97 ? 18.25 24.219 2.174 1 93.81 97 MET B C 1
ATOM 5066 O O . MET B 1 97 ? 19.328 24.484 1.629 1 93.81 97 MET B O 1
ATOM 5070 N N . SER B 1 98 ? 17.938 23.062 2.641 1 96 98 SER B N 1
ATOM 5071 C CA . SER B 1 98 ? 18.797 21.891 2.469 1 96 98 SER B CA 1
ATOM 5072 C C . SER B 1 98 ? 18.016 20.594 2.549 1 96 98 SER B C 1
ATOM 5074 O O . SER B 1 98 ? 16.938 20.547 3.15 1 96 98 SER B O 1
ATOM 5076 N N . GLU B 1 99 ? 18.531 19.609 1.893 1 97.44 99 GLU B N 1
ATOM 5077 C CA . GLU B 1 99 ? 17.938 18.281 2.078 1 97.44 99 GLU B CA 1
ATOM 5078 C C . GLU B 1 99 ? 18.234 17.734 3.469 1 97.44 99 GLU B C 1
ATOM 5080 O O . GLU B 1 99 ? 17.594 16.781 3.914 1 97.44 99 GLU B O 1
ATOM 5085 N N . ASP B 1 100 ? 19.266 18.281 4.105 1 98.12 100 ASP B N 1
ATOM 5086 C CA . ASP B 1 100 ? 19.516 18.016 5.52 1 98.12 100 ASP B CA 1
ATOM 5087 C C . ASP B 1 100 ? 18.672 18.938 6.402 1 98.12 100 ASP B C 1
ATOM 5089 O O . ASP B 1 100 ? 19.203 19.859 7.023 1 98.12 100 ASP B O 1
ATOM 5093 N N . CYS B 1 101 ? 17.391 18.625 6.523 1 98.12 101 CYS B N 1
ATOM 5094 C CA . CYS B 1 101 ? 16.469 19.625 7.07 1 98.12 101 CYS B CA 1
ATOM 5095 C C . CYS B 1 101 ? 15.625 19.031 8.188 1 98.12 101 CYS B C 1
ATOM 5097 O O . CYS B 1 101 ? 14.812 19.734 8.797 1 98.12 101 CYS B O 1
ATOM 5099 N N . LEU B 1 102 ? 15.734 17.734 8.461 1 98.81 102 LEU B N 1
ATOM 5100 C CA . LEU B 1 102 ? 14.906 17.109 9.492 1 98.81 102 LEU B CA 1
ATOM 5101 C C . LEU B 1 102 ? 15.383 17.5 10.883 1 98.81 102 LEU B C 1
ATOM 5103 O O . LEU B 1 102 ? 16.172 16.781 11.5 1 98.81 102 LEU B O 1
ATOM 5107 N N . SER B 1 103 ? 14.852 18.594 11.352 1 98.44 103 SER B N 1
ATOM 5108 C CA . SER B 1 103 ? 15.289 19.125 12.641 1 98.44 103 SER B CA 1
ATOM 5109 C C . SER B 1 103 ? 14.102 19.406 13.555 1 98.44 103 SER B C 1
ATOM 5111 O O . SER B 1 103 ? 12.969 19.531 13.086 1 98.44 103 SER B O 1
ATOM 5113 N N . ILE B 1 104 ? 14.375 19.453 14.812 1 98.75 104 ILE B N 1
ATOM 5114 C CA . ILE B 1 104 ? 13.398 19.734 15.852 1 98.75 104 ILE B CA 1
ATOM 5115 C C . ILE B 1 104 ? 13.891 20.891 16.719 1 98.75 104 ILE B C 1
ATOM 5117 O O . ILE B 1 104 ? 15.094 21.047 16.938 1 98.75 104 ILE B O 1
ATOM 5121 N N . ASN B 1 105 ? 13.023 21.734 17.141 1 98.81 105 ASN B N 1
ATOM 5122 C CA . ASN B 1 105 ? 13.242 22.828 18.094 1 98.81 105 ASN B CA 1
ATOM 5123 C C . ASN B 1 105 ? 12.492 22.578 19.406 1 98.81 105 ASN B C 1
ATOM 5125 O O . ASN B 1 105 ? 11.352 22.125 19.391 1 98.81 105 ASN B O 1
ATOM 5129 N N . VAL B 1 106 ? 13.195 22.875 20.5 1 98.5 106 VAL B N 1
ATOM 5130 C CA . VAL B 1 106 ? 12.594 22.625 21.812 1 98.5 106 VAL B CA 1
ATOM 5131 C C . VAL B 1 106 ? 12.695 23.891 22.672 1 98.5 106 VAL B C 1
ATOM 5133 O O . VAL B 1 106 ? 13.789 24.406 22.875 1 98.5 106 VAL B O 1
ATOM 5136 N N . ILE B 1 107 ? 11.602 24.375 23.125 1 98.19 107 ILE B N 1
ATOM 5137 C CA . ILE B 1 107 ? 11.508 25.516 24.031 1 98.19 107 ILE B CA 1
ATOM 5138 C C . ILE B 1 107 ? 10.961 25.062 25.375 1 98.19 107 ILE B C 1
ATOM 5140 O O . ILE B 1 107 ? 9.914 24.422 25.453 1 98.19 107 ILE B O 1
ATOM 5144 N N . ARG B 1 108 ? 11.695 25.406 26.453 1 96.38 108 ARG B N 1
ATOM 5145 C CA . ARG B 1 108 ? 11.289 25 27.797 1 96.38 108 ARG B CA 1
ATOM 5146 C C . ARG B 1 108 ? 11.445 26.156 28.781 1 96.38 108 ARG B C 1
ATOM 5148 O O . ARG B 1 108 ? 12.227 27.078 28.547 1 96.38 108 ARG B O 1
ATOM 5155 N N . PRO B 1 109 ? 10.648 26.125 29.828 1 94.88 109 PRO B N 1
ATOM 5156 C CA . PRO B 1 109 ? 10.914 27.078 30.906 1 94.88 109 PRO B CA 1
ATOM 5157 C C . PRO B 1 109 ? 12.305 26.922 31.516 1 94.88 109 PRO B C 1
ATOM 5159 O O . PRO B 1 109 ? 12.836 25.812 31.578 1 94.88 109 PRO B O 1
ATOM 5162 N N . ALA B 1 110 ? 12.852 28.031 31.875 1 90.56 110 ALA B N 1
ATOM 5163 C CA . ALA B 1 110 ? 14.164 27.984 32.531 1 90.56 110 ALA B CA 1
ATOM 5164 C C . ALA B 1 110 ? 14.055 27.453 33.938 1 90.56 110 ALA B C 1
ATOM 5166 O O . ALA B 1 110 ? 13.016 27.594 34.594 1 90.56 110 ALA B O 1
ATOM 5167 N N . GLY B 1 111 ? 15.164 26.938 34.469 1 74 111 GLY B N 1
ATOM 5168 C CA . GLY B 1 111 ? 15.344 26.562 35.875 1 74 111 GLY B CA 1
ATOM 5169 C C . GLY B 1 111 ? 14.633 25.281 36.25 1 74 111 GLY B C 1
ATOM 5170 O O . GLY B 1 111 ? 14.297 25.078 37.406 1 74 111 GLY B O 1
ATOM 5171 N N . LEU B 1 112 ? 14.148 24.484 35.25 1 64.62 112 LEU B N 1
ATOM 5172 C CA . LEU B 1 112 ? 13.555 23.188 35.531 1 64.62 112 LEU B CA 1
ATOM 5173 C C . LEU B 1 112 ? 14.547 22.297 36.281 1 64.62 112 LEU B C 1
ATOM 5175 O O . LEU B 1 112 ? 15.68 22.109 35.812 1 64.62 112 LEU B O 1
ATOM 5179 N N . SER B 1 113 ? 14.781 22.469 37.625 1 53.38 113 SER B N 1
ATOM 5180 C CA . SER B 1 113 ? 15.742 21.656 38.344 1 53.38 113 SER B CA 1
ATOM 5181 C C . SER B 1 113 ? 15.352 20.188 38.375 1 53.38 113 SER B C 1
ATOM 5183 O O . SER B 1 113 ? 14.164 19.859 38.281 1 53.38 113 SER B O 1
ATOM 5185 N N . SER B 1 114 ? 16.312 19.25 38.156 1 51.5 114 SER B N 1
ATOM 5186 C CA . SER B 1 114 ? 16.219 17.797 38.062 1 51.5 114 SER B CA 1
ATOM 5187 C C . SER B 1 114 ? 15.312 17.25 39.156 1 51.5 114 SER B C 1
ATOM 5189 O O . SER B 1 114 ? 14.594 16.266 38.938 1 51.5 114 SER B O 1
ATOM 5191 N N . ASP B 1 115 ? 15.625 17.578 40.438 1 47.81 115 ASP B N 1
ATOM 5192 C CA . ASP B 1 115 ? 15 16.922 41.562 1 47.81 115 ASP B CA 1
ATOM 5193 C C . ASP B 1 115 ? 13.5 17.219 41.625 1 47.81 115 ASP B C 1
ATOM 5195 O O . ASP B 1 115 ? 12.742 16.484 42.281 1 47.81 115 ASP B O 1
ATOM 5199 N N . GLU B 1 116 ? 13.156 18.312 41.438 1 47.47 116 GLU B N 1
ATOM 5200 C CA . GLU B 1 116 ? 11.773 18.703 41.719 1 47.47 116 GLU B CA 1
ATOM 5201 C C . GLU B 1 116 ? 10.906 18.516 40.469 1 47.47 116 GLU B C 1
ATOM 5203 O O . GLU B 1 116 ? 9.688 18.656 40.531 1 47.47 116 GLU B O 1
ATOM 5208 N N . TYR B 1 117 ? 11.453 18.406 39.344 1 53.03 117 TYR B N 1
ATOM 5209 C CA . TYR B 1 117 ? 10.594 18.719 38.188 1 53.03 117 TYR B CA 1
ATOM 5210 C C . TYR B 1 117 ? 9.891 17.453 37.688 1 53.03 117 TYR B C 1
ATOM 5212 O O . TYR B 1 117 ? 10.531 16.422 37.469 1 53.03 117 TYR B O 1
ATOM 5220 N N . VAL B 1 118 ? 8.68 17.391 38.094 1 67.69 118 VAL B N 1
ATOM 5221 C CA . VAL B 1 118 ? 7.746 16.531 37.375 1 67.69 118 VAL B CA 1
ATOM 5222 C C . VAL B 1 118 ? 7.883 16.797 35.875 1 67.69 118 VAL B C 1
ATOM 5224 O O . VAL B 1 118 ? 7.953 17.953 35.438 1 67.69 118 VAL B O 1
ATOM 5227 N N . LYS B 1 119 ? 8.219 15.75 35.125 1 89.88 119 LYS B N 1
ATOM 5228 C CA . LYS B 1 119 ? 8.328 15.875 33.656 1 89.88 119 LYS B CA 1
ATOM 5229 C C . LYS B 1 119 ? 7.125 16.625 33.094 1 89.88 119 LYS B C 1
ATOM 5231 O O . LYS B 1 119 ? 5.996 16.422 33.531 1 89.88 119 LYS B O 1
ATOM 5236 N N . LEU B 1 120 ? 7.449 17.609 32.312 1 96.56 120 LEU B N 1
ATOM 5237 C CA . LEU B 1 120 ? 6.438 18.516 31.781 1 96.56 120 LEU B CA 1
ATOM 5238 C C . LEU B 1 120 ? 5.758 17.906 30.562 1 96.56 120 LEU B C 1
ATOM 5240 O O . LEU B 1 120 ? 6.387 17.172 29.797 1 96.56 120 LEU B O 1
ATOM 5244 N N . PRO B 1 121 ? 4.465 18.188 30.438 1 97.88 121 PRO B N 1
ATOM 5245 C CA . PRO B 1 121 ? 3.822 17.828 29.172 1 97.88 121 PRO B CA 1
ATOM 5246 C C . PRO B 1 121 ? 4.496 18.453 27.953 1 97.88 121 PRO B C 1
ATOM 5248 O O . PRO B 1 121 ? 5.086 19.531 28.062 1 97.88 121 PRO B O 1
ATOM 5251 N N . VAL B 1 122 ? 4.422 17.766 26.828 1 98.62 122 VAL B N 1
ATOM 5252 C CA . VAL B 1 122 ? 5.102 18.203 25.609 1 98.62 122 VAL B CA 1
ATOM 5253 C C . VAL B 1 122 ? 4.078 18.438 24.5 1 98.62 122 VAL B C 1
ATOM 5255 O O . VAL B 1 122 ? 3.178 17.625 24.297 1 98.62 122 VAL B O 1
ATOM 5258 N N . ALA B 1 123 ? 4.176 19.562 23.844 1 98.88 123 ALA B N 1
ATOM 5259 C CA . ALA B 1 123 ? 3.393 19.859 22.641 1 98.88 123 ALA B CA 1
ATOM 5260 C C . ALA B 1 123 ? 4.285 19.906 21.406 1 98.88 123 ALA B C 1
ATOM 5262 O O . ALA B 1 123 ? 5.301 20.594 21.406 1 98.88 123 ALA B O 1
ATOM 5263 N N . LEU B 1 124 ? 3.922 19.141 20.422 1 98.94 124 LEU B N 1
ATOM 5264 C CA . LEU B 1 124 ? 4.652 19.188 19.156 1 98.94 124 LEU B CA 1
ATOM 5265 C C . LEU B 1 124 ? 3.834 19.891 18.078 1 98.94 124 LEU B C 1
ATOM 5267 O O . LEU B 1 124 ? 2.773 19.391 17.672 1 98.94 124 LEU B O 1
ATOM 5271 N N . TRP B 1 125 ? 4.367 20.969 17.594 1 98.81 125 TRP B N 1
ATOM 5272 C CA . TRP B 1 125 ? 3.754 21.719 16.5 1 98.81 125 TRP B CA 1
ATOM 5273 C C . TRP B 1 125 ? 4.211 21.188 15.141 1 98.81 125 TRP B C 1
ATOM 5275 O O . TRP B 1 125 ? 5.41 21.109 14.875 1 98.81 125 TRP B O 1
ATOM 5285 N N . ILE B 1 126 ? 3.264 20.828 14.305 1 98.69 126 ILE B N 1
ATOM 5286 C CA . ILE B 1 126 ? 3.479 20.453 12.914 1 98.69 126 ILE B CA 1
ATOM 5287 C C . ILE B 1 126 ? 2.869 21.5 11.992 1 98.69 126 ILE B C 1
ATOM 5289 O O . ILE B 1 126 ? 1.646 21.641 11.93 1 98.69 126 ILE B O 1
ATOM 5293 N N . HIS B 1 127 ? 3.682 22.172 11.258 1 97.31 127 HIS B N 1
ATOM 5294 C CA . HIS B 1 127 ? 3.232 23.328 10.508 1 97.31 127 HIS B CA 1
ATOM 5295 C C . HIS B 1 127 ? 2.455 22.922 9.266 1 97.31 127 HIS B C 1
ATOM 5297 O O . HIS B 1 127 ? 2.582 21.781 8.797 1 97.31 127 HIS B O 1
ATOM 5303 N N . GLY B 1 128 ? 1.675 23.891 8.766 1 96.56 128 GLY B N 1
ATOM 5304 C CA . GLY B 1 128 ? 0.927 23.688 7.535 1 96.56 128 GLY B CA 1
ATOM 5305 C C . GLY B 1 128 ? 1.688 24.125 6.297 1 96.56 128 GLY B C 1
ATOM 5306 O O . GLY B 1 128 ? 2.92 24.078 6.27 1 96.56 128 GLY B O 1
ATOM 5307 N N . GLY B 1 129 ? 0.945 24.391 5.273 1 93.5 129 GLY B N 1
ATOM 5308 C CA . GLY B 1 129 ? 1.519 24.797 4 1 93.5 129 GLY B CA 1
ATOM 5309 C C . GLY B 1 129 ? 1.141 23.875 2.859 1 93.5 129 GLY B C 1
ATOM 5310 O O . GLY B 1 129 ? 1.938 23.641 1.945 1 93.5 129 GLY B O 1
ATOM 5311 N N . SER B 1 130 ? -0.032 23.281 2.951 1 92.31 130 SER B N 1
ATOM 5312 C CA . SER B 1 130 ? -0.6 22.406 1.931 1 92.31 130 SER B CA 1
ATOM 5313 C C . SER B 1 130 ? 0.365 21.297 1.564 1 92.31 130 SER B C 1
ATOM 5315 O O . SER B 1 130 ? 0.371 20.812 0.427 1 92.31 130 SER B O 1
ATOM 5317 N N . TYR B 1 131 ? 1.316 21.031 2.416 1 92.81 131 TYR B N 1
ATOM 5318 C CA . TYR B 1 131 ? 2.385 20.047 2.217 1 92.81 131 TYR B CA 1
ATOM 5319 C C . TYR B 1 131 ? 3.381 20.547 1.172 1 92.81 131 TYR B C 1
ATOM 5321 O O . TYR B 1 131 ? 4.281 19.797 0.77 1 92.81 131 TYR B O 1
ATOM 5329 N N . GLN B 1 132 ? 3.23 21.734 0.707 1 92.12 132 GLN B N 1
ATOM 5330 C CA . GLN B 1 132 ? 4.059 22.234 -0.382 1 92.12 132 GLN B CA 1
ATOM 5331 C C . GLN B 1 132 ? 5.105 23.219 0.135 1 92.12 132 GLN B C 1
ATOM 5333 O O . GLN B 1 132 ? 6.199 23.328 -0.424 1 92.12 132 GLN B O 1
ATOM 5338 N N . VAL B 1 133 ? 4.684 23.953 1.142 1 91.88 133 VAL B N 1
ATOM 5339 C CA . VAL B 1 133 ? 5.574 24.984 1.649 1 91.88 133 VAL B CA 1
ATOM 5340 C C . VAL B 1 133 ? 5.512 25.016 3.174 1 91.88 133 VAL B C 1
ATOM 5342 O O . VAL B 1 133 ? 4.641 24.391 3.781 1 91.88 133 VAL B O 1
ATOM 5345 N N . GLY B 1 134 ? 6.496 25.719 3.76 1 93 134 GLY B N 1
ATOM 5346 C CA . GLY B 1 134 ? 6.469 25.969 5.191 1 93 134 GLY B CA 1
ATOM 5347 C C . GLY B 1 134 ? 7.766 25.609 5.887 1 93 134 GLY B C 1
ATOM 5348 O O . GLY B 1 134 ? 8.602 24.906 5.32 1 93 134 GLY B O 1
ATOM 5349 N N . THR B 1 135 ? 7.906 26.156 7.062 1 95.25 135 THR B N 1
ATOM 5350 C CA . THR B 1 135 ? 9.039 25.891 7.938 1 95.25 135 THR B CA 1
ATOM 5351 C C . THR B 1 135 ? 8.68 26.172 9.391 1 95.25 135 THR B C 1
ATOM 5353 O O . THR B 1 135 ? 7.824 27.016 9.672 1 95.25 135 THR B O 1
ATOM 5356 N N . SER B 1 136 ? 9.352 25.516 10.234 1 95.62 136 SER B N 1
ATOM 5357 C CA . SER B 1 136 ? 9.133 25.734 11.664 1 95.62 136 SER B CA 1
ATOM 5358 C C . SER B 1 136 ? 9.703 27.078 12.109 1 95.62 136 SER B C 1
ATOM 5360 O O . SER B 1 136 ? 9.375 27.562 13.195 1 95.62 136 SER B O 1
ATOM 5362 N N . ALA B 1 137 ? 10.422 27.734 11.25 1 94.94 137 ALA B N 1
ATOM 5363 C CA . ALA B 1 137 ? 11.133 28.953 11.617 1 94.94 137 ALA B CA 1
ATOM 5364 C C . ALA B 1 137 ? 10.258 30.188 11.367 1 94.94 137 ALA B C 1
ATOM 5366 O O . ALA B 1 137 ? 10.656 31.312 11.695 1 94.94 137 ALA B O 1
ATOM 5367 N N . LEU B 1 138 ? 9.117 30 10.844 1 93.62 138 LEU B N 1
ATOM 5368 C CA . LEU B 1 138 ? 8.266 31.156 10.602 1 93.62 138 LEU B CA 1
ATOM 5369 C C . LEU B 1 138 ? 7.941 31.875 11.906 1 93.62 138 LEU B C 1
ATOM 5371 O O . LEU B 1 138 ? 7.691 31.234 12.93 1 93.62 138 LEU B O 1
ATOM 5375 N N . ALA B 1 139 ? 7.863 33.188 11.82 1 91.62 139 ALA B N 1
ATOM 5376 C CA . ALA B 1 139 ? 7.656 34 13 1 91.62 139 ALA B CA 1
ATOM 5377 C C . ALA B 1 139 ? 6.297 33.719 13.641 1 91.62 139 ALA B C 1
ATOM 5379 O O . ALA B 1 139 ? 6.148 33.812 14.859 1 91.62 139 ALA B O 1
ATOM 5380 N N . ASN B 1 140 ? 5.367 33.406 12.828 1 91.69 140 ASN B N 1
ATOM 5381 C CA . ASN B 1 140 ? 4.031 33.156 13.359 1 91.69 140 ASN B CA 1
ATOM 5382 C C . ASN B 1 140 ? 3.951 31.828 14.094 1 91.69 140 ASN B C 1
ATOM 5384 O O . ASN B 1 140 ? 2.934 31.516 14.711 1 91.69 140 ASN B O 1
ATOM 5388 N N . TYR B 1 141 ? 5.074 31.047 14.094 1 94.38 141 TYR B N 1
ATOM 5389 C CA . TYR B 1 141 ? 5.141 29.781 14.812 1 94.38 141 TYR B CA 1
ATOM 5390 C C . TYR B 1 141 ? 6.078 29.891 16 1 94.38 141 TYR B C 1
ATOM 5392 O O . TYR B 1 141 ? 6.543 28.859 16.531 1 94.38 141 TYR B O 1
ATOM 5400 N N . ASN B 1 142 ? 6.355 31.156 16.344 1 95 142 ASN B N 1
ATOM 5401 C CA . ASN B 1 142 ? 7.176 31.359 17.531 1 95 142 ASN B CA 1
ATOM 5402 C C . ASN B 1 142 ? 6.52 30.781 18.781 1 95 142 ASN B C 1
ATOM 5404 O O . ASN B 1 142 ? 5.441 31.219 19.188 1 95 142 ASN B O 1
ATOM 5408 N N . LEU B 1 143 ? 7.199 29.844 19.469 1 97.94 143 LEU B N 1
ATOM 5409 C CA . LEU B 1 143 ? 6.605 29.078 20.562 1 97.94 143 LEU B CA 1
ATOM 5410 C C . LEU B 1 143 ? 6.902 29.719 21.906 1 97.94 143 LEU B C 1
ATOM 5412 O O . LEU B 1 143 ? 6.387 29.281 22.938 1 97.94 143 LEU B O 1
ATOM 5416 N N . THR B 1 144 ? 7.656 30.812 21.969 1 97.38 144 THR B N 1
ATOM 5417 C CA . THR B 1 144 ? 8.102 31.438 23.203 1 97.38 144 THR B CA 1
ATOM 5418 C C . THR B 1 144 ? 6.91 31.984 23.984 1 97.38 144 THR B C 1
ATOM 5420 O O . THR B 1 144 ? 6.863 31.875 25.219 1 97.38 144 THR B O 1
ATOM 5423 N N . TYR B 1 145 ? 5.949 32.5 23.312 1 97.69 145 TYR B N 1
ATOM 5424 C CA . TYR B 1 145 ? 4.844 33.188 23.984 1 97.69 145 TYR B CA 1
ATOM 5425 C C . TYR B 1 145 ? 3.898 32.156 24.641 1 97.69 145 TYR B C 1
ATOM 5427 O O . TYR B 1 145 ? 3.42 32.406 25.75 1 97.69 145 TYR B O 1
ATOM 5435 N N . ILE B 1 146 ? 3.586 31.094 23.969 1 98.38 146 ILE B N 1
ATOM 5436 C CA . ILE B 1 146 ? 2.664 30.125 24.562 1 98.38 146 ILE B CA 1
ATOM 5437 C C . ILE B 1 146 ? 3.34 29.422 25.734 1 98.38 146 ILE B C 1
ATOM 5439 O O . ILE B 1 146 ? 2.688 29.094 26.719 1 98.38 146 ILE B O 1
ATOM 5443 N N . VAL B 1 147 ? 4.645 29.141 25.641 1 98.06 147 VAL B N 1
ATOM 5444 C CA . VAL B 1 147 ? 5.371 28.547 26.766 1 98.06 147 VAL B CA 1
ATOM 5445 C C . VAL B 1 147 ? 5.367 29.516 27.938 1 98.06 147 VAL B C 1
ATOM 5447 O O . VAL B 1 147 ? 5.16 29.094 29.094 1 98.06 147 VAL B O 1
ATOM 5450 N N . GLN B 1 148 ? 5.578 30.781 27.672 1 97.31 148 GLN B N 1
ATOM 5451 C CA . GLN B 1 148 ? 5.496 31.781 28.734 1 97.31 148 GLN B CA 1
ATOM 5452 C C . GLN B 1 148 ? 4.121 31.766 29.391 1 97.31 148 GLN B C 1
ATOM 5454 O O . GLN B 1 148 ? 4.02 31.766 30.625 1 97.31 148 GLN B O 1
ATOM 5459 N N . ARG B 1 149 ? 3.119 31.75 28.562 1 97.38 149 ARG B N 1
ATOM 5460 C CA . ARG B 1 149 ? 1.751 31.734 29.062 1 97.38 149 ARG B CA 1
ATOM 5461 C C . ARG B 1 149 ? 1.507 30.5 29.938 1 97.38 149 ARG B C 1
ATOM 5463 O O . ARG B 1 149 ? 0.802 30.594 30.953 1 97.38 149 ARG B O 1
ATOM 5470 N N . SER B 1 150 ? 2.057 29.422 29.594 1 97.62 150 SER B N 1
ATOM 5471 C CA . SER B 1 150 ? 1.877 28.188 30.359 1 97.62 150 SER B CA 1
ATOM 5472 C C . SER B 1 150 ? 2.436 28.328 31.781 1 97.62 150 SER B C 1
ATOM 5474 O O . SER B 1 150 ? 1.835 27.844 32.719 1 97.62 150 SER B O 1
ATOM 5476 N N . VAL B 1 151 ? 3.549 28.969 31.906 1 95.75 151 VAL B N 1
ATOM 5477 C CA . VAL B 1 151 ? 4.133 29.219 33.219 1 95.75 151 VAL B CA 1
ATOM 5478 C C . VAL B 1 151 ? 3.25 30.188 34 1 95.75 151 VAL B C 1
ATOM 5480 O O . VAL B 1 151 ? 3.004 29.984 35.188 1 95.75 151 VAL B O 1
ATOM 5483 N N . GLU B 1 152 ? 2.777 31.172 33.344 1 95.44 152 GLU B N 1
ATOM 5484 C CA . GLU B 1 152 ? 1.968 32.219 33.969 1 95.44 152 GLU B CA 1
ATOM 5485 C C . GLU B 1 152 ? 0.701 31.625 34.594 1 95.44 152 GLU B C 1
ATOM 5487 O O . GLU B 1 152 ? 0.233 32.094 35.625 1 95.44 152 GLU B O 1
ATOM 5492 N N . ILE B 1 153 ? 0.178 30.641 33.969 1 95.69 153 ILE B N 1
ATOM 5493 C CA . ILE B 1 153 ? -1.103 30.141 34.438 1 95.69 153 ILE B CA 1
ATOM 5494 C C . ILE B 1 153 ? -0.876 28.906 35.312 1 95.69 153 ILE B C 1
ATOM 5496 O O . ILE B 1 153 ? -1.827 28.203 35.656 1 95.69 153 ILE B O 1
ATOM 5500 N N . GLY B 1 154 ? 0.329 28.469 35.562 1 93.12 154 GLY B N 1
ATOM 5501 C CA . GLY B 1 154 ? 0.672 27.406 36.469 1 93.12 154 GLY B CA 1
ATOM 5502 C C . GLY B 1 154 ? 0.579 26.031 35.844 1 93.12 154 GLY B C 1
ATOM 5503 O O . GLY B 1 154 ? 0.371 25.031 36.562 1 93.12 154 GLY B O 1
ATOM 5504 N N . GLN B 1 155 ? 0.685 25.984 34.531 1 93.94 155 GLN B N 1
ATOM 5505 C CA . GLN B 1 155 ? 0.681 24.734 33.781 1 93.94 155 GLN B CA 1
ATOM 5506 C C . GLN B 1 155 ? 1.826 24.703 32.781 1 93.94 155 GLN B C 1
ATOM 5508 O O . GLN B 1 155 ? 1.595 24.594 31.578 1 93.94 155 GLN B O 1
ATOM 5513 N N . PRO B 1 156 ? 3.014 24.719 33.312 1 95.5 156 PRO B N 1
ATOM 5514 C CA . PRO B 1 156 ? 4.152 24.797 32.375 1 95.5 156 PRO B CA 1
ATOM 5515 C C . PRO B 1 156 ? 4.215 23.625 31.406 1 95.5 156 PRO B C 1
ATOM 5517 O O . PRO B 1 156 ? 3.934 22.484 31.797 1 95.5 156 PRO B O 1
ATOM 5520 N N . ILE B 1 157 ? 4.57 23.938 30.156 1 97.69 157 ILE B N 1
ATOM 5521 C CA . ILE B 1 157 ? 4.742 22.922 29.125 1 97.69 157 ILE B CA 1
ATOM 5522 C C . ILE B 1 157 ? 6.074 23.125 28.406 1 97.69 157 ILE B C 1
ATOM 5524 O O . ILE B 1 157 ? 6.688 24.188 28.531 1 97.69 157 ILE B O 1
ATOM 5528 N N . ILE B 1 158 ? 6.535 22.047 27.766 1 97.69 158 ILE B N 1
ATOM 5529 C CA . ILE B 1 158 ? 7.57 22.125 26.75 1 97.69 158 ILE B CA 1
ATOM 5530 C C . ILE B 1 158 ? 6.93 22.141 25.359 1 97.69 158 ILE B C 1
ATOM 5532 O O . ILE B 1 158 ? 6.016 21.359 25.094 1 97.69 158 ILE B O 1
ATOM 5536 N N . ALA B 1 159 ? 7.328 23.094 24.547 1 98.69 159 ALA B N 1
ATOM 5537 C CA . ALA B 1 159 ? 6.832 23.125 23.188 1 98.69 159 ALA B CA 1
ATOM 5538 C C . ALA B 1 159 ? 7.949 22.828 22.188 1 98.69 159 ALA B C 1
ATOM 5540 O O . ALA B 1 159 ? 9.086 23.266 22.359 1 98.69 159 ALA B O 1
ATOM 5541 N N . ALA B 1 160 ? 7.637 22 21.219 1 98.88 160 ALA B N 1
ATOM 5542 C CA . ALA B 1 160 ? 8.578 21.641 20.172 1 98.88 160 ALA B CA 1
ATOM 5543 C C . ALA B 1 160 ? 7.969 21.844 18.781 1 98.88 160 ALA B C 1
ATOM 5545 O O . ALA B 1 160 ? 6.746 21.953 18.656 1 98.88 160 ALA B O 1
ATOM 5546 N N . SER B 1 161 ? 8.758 22.016 17.797 1 98.81 161 SER B N 1
ATOM 5547 C CA . SER B 1 161 ? 8.352 22.125 16.391 1 98.81 161 SER B CA 1
ATOM 5548 C C . SER B 1 161 ? 9.344 21.406 15.484 1 98.81 161 SER B C 1
ATOM 5550 O O . SER B 1 161 ? 10.508 21.234 15.844 1 98.81 161 SER B O 1
ATOM 5552 N N . ILE B 1 162 ? 8.859 21.016 14.242 1 98.75 162 ILE B N 1
ATOM 5553 C CA . ILE B 1 162 ? 9.742 20.234 13.375 1 98.75 162 ILE B CA 1
ATOM 5554 C C . ILE B 1 162 ? 9.617 20.734 11.938 1 98.75 162 ILE B C 1
ATOM 5556 O O . ILE B 1 162 ? 8.602 21.328 11.562 1 98.75 162 ILE B O 1
ATOM 5560 N N . ASN B 1 163 ? 10.703 20.516 11.242 1 98.19 163 ASN B N 1
ATOM 5561 C CA . ASN B 1 163 ? 10.633 20.469 9.789 1 98.19 163 ASN B CA 1
ATOM 5562 C C . ASN B 1 163 ? 10.406 19.047 9.281 1 98.19 163 ASN B C 1
ATOM 5564 O O . ASN B 1 163 ? 10.734 18.078 9.977 1 98.19 163 ASN B O 1
ATOM 5568 N N . TYR B 1 164 ? 9.828 18.969 8.18 1 98.44 164 TYR B N 1
ATOM 5569 C CA . TYR B 1 164 ? 9.617 17.703 7.473 1 98.44 164 TYR B CA 1
ATOM 5570 C C . TYR B 1 164 ? 9.672 17.922 5.965 1 98.44 164 TYR B C 1
ATOM 5572 O O . TYR B 1 164 ? 9.516 19.031 5.48 1 98.44 164 TYR B O 1
ATOM 5580 N N . ARG B 1 165 ? 9.961 16.906 5.23 1 97.69 165 ARG B N 1
ATOM 5581 C CA . ARG B 1 165 ? 10.016 17.031 3.777 1 97.69 165 ARG B CA 1
ATOM 5582 C C . ARG B 1 165 ? 8.648 17.375 3.203 1 97.69 165 ARG B C 1
ATOM 5584 O O . ARG B 1 165 ? 7.629 16.875 3.668 1 97.69 165 ARG B O 1
ATOM 5591 N N . LYS B 1 166 ? 8.664 18.156 2.133 1 93.94 166 LYS B N 1
ATOM 5592 C CA . LYS B 1 166 ? 7.445 18.703 1.533 1 93.94 166 LYS B CA 1
ATOM 5593 C C . LYS B 1 166 ? 7.422 18.453 0.027 1 93.94 166 LYS B C 1
ATOM 5595 O O . LYS B 1 166 ? 8.43 18.078 -0.562 1 93.94 166 LYS B O 1
ATOM 5600 N N . GLY B 1 167 ? 6.211 18.719 -0.554 1 93.56 167 GLY B N 1
ATOM 5601 C CA . GLY B 1 167 ? 6.098 18.594 -1.997 1 93.56 167 GLY B CA 1
ATOM 5602 C C . GLY B 1 167 ? 6.566 17.234 -2.506 1 93.56 167 GLY B C 1
ATOM 5603 O O . GLY B 1 167 ? 6.328 16.203 -1.868 1 93.56 167 GLY B O 1
ATOM 5604 N N . ALA B 1 168 ? 7.281 17.281 -3.576 1 94.31 168 ALA B N 1
ATOM 5605 C CA . ALA B 1 168 ? 7.75 16.047 -4.199 1 94.31 168 ALA B CA 1
ATOM 5606 C C . ALA B 1 168 ? 8.828 15.375 -3.348 1 94.31 168 ALA B C 1
ATOM 5608 O O . ALA B 1 168 ? 8.984 14.156 -3.385 1 94.31 168 ALA B O 1
ATOM 5609 N N . TRP B 1 169 ? 9.508 16.188 -2.51 1 95.75 169 TRP B N 1
ATOM 5610 C CA . TRP B 1 169 ? 10.547 15.609 -1.657 1 95.75 169 TRP B CA 1
ATOM 5611 C C . TRP B 1 169 ? 9.938 14.688 -0.604 1 95.75 169 TRP B C 1
ATOM 5613 O O . TRP B 1 169 ? 10.57 13.727 -0.17 1 95.75 169 TRP B O 1
ATOM 5623 N N . GLY B 1 170 ? 8.711 15.039 -0.221 1 96.25 170 GLY B N 1
ATOM 5624 C CA . GLY B 1 170 ? 8.078 14.273 0.845 1 96.25 170 GLY B CA 1
ATOM 5625 C C . GLY B 1 170 ? 6.969 13.367 0.352 1 96.25 170 GLY B C 1
ATOM 5626 O O . GLY B 1 170 ? 6.594 12.406 1.031 1 96.25 170 GLY B O 1
ATOM 5627 N N . MET B 1 171 ? 6.5 13.625 -0.878 1 95.19 171 MET B N 1
ATOM 5628 C CA . MET B 1 171 ? 5.289 12.906 -1.276 1 95.19 171 MET B CA 1
ATOM 5629 C C . MET B 1 171 ? 5.387 12.445 -2.727 1 95.19 171 MET B C 1
ATOM 5631 O O . MET B 1 171 ? 4.363 12.281 -3.398 1 95.19 171 MET B O 1
ATOM 5635 N N . LEU B 1 172 ? 6.598 12.289 -3.268 1 95.5 172 LEU B N 1
ATOM 5636 C CA . LEU B 1 172 ? 6.746 11.719 -4.602 1 95.5 172 LEU B CA 1
ATOM 5637 C C . LEU B 1 172 ? 6.039 10.375 -4.703 1 95.5 172 LEU B C 1
ATOM 5639 O O . LEU B 1 172 ? 6.102 9.562 -3.775 1 95.5 172 LEU B O 1
ATOM 5643 N N . TYR B 1 173 ? 5.344 10.211 -5.867 1 95.88 173 TYR B N 1
ATOM 5644 C CA . TYR B 1 173 ? 4.672 8.93 -6.043 1 95.88 173 TYR B CA 1
ATOM 5645 C C . TYR B 1 173 ? 4.66 8.508 -7.508 1 95.88 173 TYR B C 1
ATOM 5647 O O . TYR B 1 173 ? 4.641 9.359 -8.398 1 95.88 173 TYR B O 1
ATOM 5655 N N . SER B 1 174 ? 4.75 7.305 -7.738 1 96.25 174 SER B N 1
ATOM 5656 C CA . SER B 1 174 ? 4.812 6.613 -9.016 1 96.25 174 SER B CA 1
ATOM 5657 C C . SER B 1 174 ? 4.828 5.102 -8.828 1 96.25 174 SER B C 1
ATOM 5659 O O . SER B 1 174 ? 4.773 4.609 -7.699 1 96.25 174 SER B O 1
ATOM 5661 N N . ARG B 1 175 ? 4.871 4.434 -9.945 1 95.31 175 ARG B N 1
ATOM 5662 C CA . ARG B 1 175 ? 5.031 2.984 -9.875 1 95.31 175 ARG B CA 1
ATOM 5663 C C . ARG B 1 175 ? 6.344 2.609 -9.195 1 95.31 175 ARG B C 1
ATOM 5665 O O . ARG B 1 175 ? 6.402 1.635 -8.445 1 95.31 175 ARG B O 1
ATOM 5672 N N . GLU B 1 176 ? 7.363 3.354 -9.477 1 96.12 176 GLU B N 1
ATOM 5673 C CA . GLU B 1 176 ? 8.68 3.09 -8.898 1 96.12 176 GLU B CA 1
ATOM 5674 C C . GLU B 1 176 ? 8.672 3.32 -7.391 1 96.12 176 GLU B C 1
ATOM 5676 O O . GLU B 1 176 ? 9.25 2.533 -6.633 1 96.12 176 GLU B O 1
ATOM 5681 N N . ILE B 1 177 ? 7.977 4.363 -6.98 1 97.5 177 ILE B N 1
ATOM 5682 C CA . ILE B 1 177 ? 7.867 4.672 -5.559 1 97.5 177 ILE B CA 1
ATOM 5683 C C . ILE B 1 177 ? 7.004 3.621 -4.863 1 97.5 177 ILE B C 1
ATOM 5685 O O . ILE B 1 177 ? 7.387 3.088 -3.82 1 97.5 177 ILE B O 1
ATOM 5689 N N . GLN B 1 178 ? 5.863 3.326 -5.457 1 97.44 178 GLN B N 1
ATOM 5690 C CA . GLN B 1 178 ? 4.996 2.264 -4.957 1 97.44 178 GLN B CA 1
ATOM 5691 C C . GLN B 1 178 ? 5.746 0.937 -4.871 1 97.44 178 GLN B C 1
ATOM 5693 O O . GLN B 1 178 ? 5.664 0.239 -3.857 1 97.44 178 GLN B O 1
ATOM 5698 N N . GLY B 1 179 ? 6.477 0.649 -5.863 1 97.06 179 GLY B N 1
ATOM 5699 C CA . GLY B 1 179 ? 7.156 -0.628 -5.984 1 97.06 179 GLY B CA 1
ATOM 5700 C C . GLY B 1 179 ? 8.273 -0.808 -4.973 1 97.06 179 GLY B C 1
ATOM 5701 O O . GLY B 1 179 ? 8.672 -1.936 -4.672 1 97.06 179 GLY B O 1
ATOM 5702 N N . THR B 1 180 ? 8.805 0.271 -4.449 1 96.62 180 THR B N 1
ATOM 5703 C CA . THR B 1 180 ? 9.922 0.182 -3.512 1 96.62 180 THR B CA 1
ATOM 5704 C C . THR B 1 180 ? 9.445 0.444 -2.086 1 96.62 180 THR B C 1
ATOM 5706 O O . THR B 1 180 ? 10.227 0.326 -1.137 1 96.62 180 THR B O 1
ATOM 5709 N N . GLY B 1 181 ? 8.227 0.816 -1.917 1 96.5 181 GLY B N 1
ATOM 5710 C CA . GLY B 1 181 ? 7.664 1.046 -0.595 1 96.5 181 GLY B CA 1
ATOM 5711 C C . GLY B 1 181 ? 8.141 2.34 0.039 1 96.5 181 GLY B C 1
ATOM 5712 O O . GLY B 1 181 ? 7.988 2.537 1.246 1 96.5 181 GLY B O 1
ATOM 5713 N N . GLN B 1 182 ? 8.766 3.254 -0.761 1 97.5 182 GLN B N 1
ATOM 5714 C CA . GLN B 1 182 ? 9.273 4.531 -0.27 1 97.5 182 GLN B CA 1
ATOM 5715 C C . GLN B 1 182 ? 8.203 5.621 -0.372 1 97.5 182 GLN B C 1
ATOM 5717 O O . GLN B 1 182 ? 8.391 6.613 -1.075 1 97.5 182 GLN B O 1
ATOM 5722 N N . THR B 1 183 ? 7.113 5.395 0.377 1 98 183 THR B N 1
ATOM 5723 C CA . THR B 1 183 ? 5.914 6.219 0.238 1 98 183 THR B CA 1
ATOM 5724 C C . THR B 1 183 ? 5.699 7.074 1.481 1 98 183 THR B C 1
ATOM 5726 O O . THR B 1 183 ? 6.223 6.762 2.555 1 98 183 THR B O 1
ATOM 5729 N N . ASN B 1 184 ? 4.98 8.227 1.361 1 98.31 184 ASN B N 1
ATOM 5730 C CA . ASN B 1 184 ? 4.488 9.07 2.447 1 98.31 184 ASN B CA 1
ATOM 5731 C C . ASN B 1 184 ? 5.625 9.523 3.359 1 98.31 184 ASN B C 1
ATOM 5733 O O . ASN B 1 184 ? 5.523 9.422 4.582 1 98.31 184 ASN B O 1
ATOM 5737 N N . LEU B 1 185 ? 6.652 10.023 2.742 1 98.75 185 LEU B N 1
ATOM 5738 C CA . LEU B 1 185 ? 7.852 10.344 3.5 1 98.75 185 LEU B CA 1
ATOM 5739 C C . LEU B 1 185 ? 7.594 11.508 4.457 1 98.75 185 LEU B C 1
ATOM 5741 O O . LEU B 1 185 ? 8.172 11.555 5.547 1 98.75 185 LEU B O 1
ATOM 5745 N N . ALA B 1 186 ? 6.762 12.484 4.105 1 98.38 186 ALA B N 1
ATOM 5746 C CA . ALA B 1 186 ? 6.418 13.578 5.008 1 98.38 186 ALA B CA 1
ATOM 5747 C C . ALA B 1 186 ? 5.832 13.055 6.312 1 98.38 186 ALA B C 1
ATOM 5749 O O . ALA B 1 186 ? 6.281 13.43 7.398 1 98.38 186 ALA B O 1
ATOM 5750 N N . LEU B 1 187 ? 4.875 12.195 6.184 1 98.5 187 LEU B N 1
ATOM 5751 C CA . LEU B 1 187 ? 4.238 11.602 7.355 1 98.5 187 LEU B CA 1
ATOM 5752 C C . LEU B 1 187 ? 5.238 10.766 8.156 1 98.5 187 LEU B C 1
ATOM 5754 O O . LEU B 1 187 ? 5.223 10.789 9.383 1 98.5 187 LEU B O 1
ATOM 5758 N N . ARG B 1 188 ? 6.07 10.07 7.434 1 98.81 188 ARG B N 1
ATOM 5759 C CA . ARG B 1 188 ? 7.07 9.242 8.094 1 98.81 188 ARG B CA 1
ATOM 5760 C C . ARG B 1 188 ? 8.125 10.102 8.781 1 98.81 188 ARG B C 1
ATOM 5762 O O . ARG B 1 188 ? 8.656 9.719 9.828 1 98.81 188 ARG B O 1
ATOM 5769 N N . ASP B 1 189 ? 8.469 11.266 8.188 1 98.88 189 ASP B N 1
ATOM 5770 C CA . ASP B 1 189 ? 9.328 12.227 8.875 1 98.88 189 ASP B CA 1
ATOM 5771 C C . ASP B 1 189 ? 8.719 12.633 10.219 1 98.88 189 ASP B C 1
ATOM 5773 O O . ASP B 1 189 ? 9.414 12.641 11.242 1 98.88 189 ASP B O 1
ATOM 5777 N N . MET B 1 190 ? 7.488 12.93 10.25 1 98.88 190 MET B N 1
ATOM 5778 C CA . MET B 1 190 ? 6.797 13.359 11.461 1 98.88 190 MET B CA 1
ATOM 5779 C C . MET B 1 190 ? 6.805 12.258 12.516 1 98.88 190 MET B C 1
ATOM 5781 O O . MET B 1 190 ? 7.059 12.523 13.695 1 98.88 190 MET B O 1
ATOM 5785 N N . ARG B 1 191 ? 6.535 11.094 12.094 1 98.62 191 ARG B N 1
ATOM 5786 C CA . ARG B 1 191 ? 6.562 9.984 13.039 1 98.62 191 ARG B CA 1
ATOM 5787 C C . ARG B 1 191 ? 7.969 9.758 13.578 1 98.62 191 ARG B C 1
ATOM 5789 O O . ARG B 1 191 ? 8.141 9.406 14.75 1 98.62 191 ARG B O 1
ATOM 5796 N N . LYS B 1 192 ? 8.953 9.914 12.695 1 98.81 192 LYS B N 1
ATOM 5797 C CA . LYS B 1 192 ? 10.344 9.797 13.125 1 98.81 192 LYS B CA 1
ATOM 5798 C C . LYS B 1 192 ? 10.688 10.844 14.18 1 98.81 192 LYS B C 1
ATOM 5800 O O . LYS B 1 192 ? 11.422 10.562 15.125 1 98.81 192 LYS B O 1
ATOM 5805 N N . ALA B 1 193 ? 10.188 12.039 13.984 1 98.94 193 ALA B N 1
ATOM 5806 C CA . ALA B 1 193 ? 10.367 13.086 14.992 1 98.94 193 ALA B CA 1
ATOM 5807 C C . ALA B 1 193 ? 9.758 12.672 16.328 1 98.94 193 ALA B C 1
ATOM 5809 O O . ALA B 1 193 ? 10.344 12.93 17.391 1 98.94 193 ALA B O 1
ATOM 5810 N N . LEU B 1 194 ? 8.617 12.055 16.312 1 98.94 194 LEU B N 1
ATOM 5811 C CA . LEU B 1 194 ? 7.953 11.594 17.531 1 98.94 194 LEU B CA 1
ATOM 5812 C C . LEU B 1 194 ? 8.766 10.492 18.203 1 98.94 194 LEU B C 1
ATOM 5814 O O . LEU B 1 194 ? 8.82 10.422 19.438 1 98.94 194 LEU B O 1
ATOM 5818 N N . GLU B 1 195 ? 9.375 9.641 17.391 1 98.75 195 GLU B N 1
ATOM 5819 C CA . GLU B 1 195 ? 10.281 8.648 17.969 1 98.75 195 GLU B CA 1
ATOM 5820 C C . GLU B 1 195 ? 11.453 9.312 18.688 1 98.75 195 GLU B C 1
ATOM 5822 O O . GLU B 1 195 ? 11.844 8.891 19.766 1 98.75 195 GLU B O 1
ATOM 5827 N N . TRP B 1 196 ? 11.969 10.289 18.031 1 98.81 196 TRP B N 1
ATOM 5828 C CA . TRP B 1 196 ? 13.055 11.039 18.641 1 98.81 196 TRP B CA 1
ATOM 5829 C C . TRP B 1 196 ? 12.609 11.648 19.969 1 98.81 196 TRP B C 1
ATOM 5831 O O . TRP B 1 196 ? 13.352 11.617 20.953 1 98.81 196 TRP B O 1
ATOM 5841 N N . ILE B 1 197 ? 11.438 12.195 20.047 1 98.81 197 ILE B N 1
ATOM 5842 C CA . ILE B 1 197 ? 10.883 12.766 21.266 1 98.81 197 ILE B CA 1
ATOM 5843 C C . ILE B 1 197 ? 10.789 11.68 22.344 1 98.81 197 ILE B C 1
ATOM 5845 O O . ILE B 1 197 ? 11.188 11.891 23.484 1 98.81 197 ILE B O 1
ATOM 5849 N N . SER B 1 198 ? 10.266 10.578 21.969 1 98.44 198 SER B N 1
ATOM 5850 C CA . SER B 1 198 ? 10.133 9.469 22.906 1 98.44 198 SER B CA 1
ATOM 5851 C C . SER B 1 198 ? 11.484 9.094 23.5 1 98.44 198 SER B C 1
ATOM 5853 O O . SER B 1 198 ? 11.578 8.789 24.703 1 98.44 198 SER B O 1
ATOM 5855 N N . GLU B 1 199 ? 12.5 9.234 22.75 1 97.69 199 GLU B N 1
ATOM 5856 C CA . GLU B 1 199 ? 13.828 8.797 23.156 1 97.69 199 GLU B CA 1
ATOM 5857 C C . GLU B 1 199 ? 14.547 9.867 23.969 1 97.69 199 GLU B C 1
ATOM 5859 O O . GLU B 1 199 ? 15.359 9.562 24.844 1 97.69 199 GLU B O 1
ATOM 5864 N N . ASN B 1 200 ? 14.188 11.141 23.672 1 97.94 200 ASN B N 1
ATOM 5865 C CA . ASN B 1 200 ? 15.156 12.148 24.094 1 97.94 200 ASN B CA 1
ATOM 5866 C C . ASN B 1 200 ? 14.508 13.242 24.938 1 97.94 200 ASN B C 1
ATOM 5868 O O . ASN B 1 200 ? 15.195 13.992 25.625 1 97.94 200 ASN B O 1
ATOM 5872 N N . ILE B 1 201 ? 13.219 13.367 24.953 1 97.69 201 ILE B N 1
ATOM 5873 C CA . ILE B 1 201 ? 12.586 14.578 25.469 1 97.69 201 ILE B CA 1
ATOM 5874 C C . ILE B 1 201 ? 12.766 14.648 26.984 1 97.69 201 ILE B C 1
ATOM 5876 O O . ILE B 1 201 ? 12.672 15.727 27.578 1 97.69 201 ILE B O 1
ATOM 5880 N N . GLY B 1 202 ? 12.961 13.477 27.594 1 95.62 202 GLY B N 1
ATOM 5881 C CA . GLY B 1 202 ? 13.234 13.438 29.016 1 95.62 202 GLY B CA 1
ATOM 5882 C C . GLY B 1 202 ? 14.438 14.273 29.422 1 95.62 202 GLY B C 1
ATOM 5883 O O . GLY B 1 202 ? 14.461 14.867 30.5 1 95.62 202 GLY B O 1
ATOM 5884 N N . ALA B 1 203 ? 15.43 14.352 28.594 1 95 203 ALA B N 1
ATOM 5885 C CA . ALA B 1 203 ? 16.625 15.125 28.875 1 95 203 ALA B CA 1
ATOM 5886 C C . ALA B 1 203 ? 16.328 16.625 28.906 1 95 203 ALA B C 1
ATOM 5888 O O . ALA B 1 203 ? 17.047 17.406 29.531 1 95 203 ALA B O 1
ATOM 5889 N N . PHE B 1 204 ? 15.266 17.031 28.344 1 95.44 204 PHE B N 1
ATOM 5890 C CA . PHE B 1 204 ? 14.844 18.422 28.312 1 95.44 204 PHE B CA 1
ATOM 5891 C C . PHE B 1 204 ? 13.859 18.719 29.438 1 95.44 204 PHE B C 1
ATOM 5893 O O . PHE B 1 204 ? 13.414 19.859 29.609 1 95.44 204 PHE B O 1
ATOM 5900 N N . GLY B 1 205 ? 13.477 17.641 30.172 1 94.56 205 GLY B N 1
ATOM 5901 C CA . GLY B 1 205 ? 12.492 17.781 31.234 1 94.56 205 GLY B CA 1
ATOM 5902 C C . GLY B 1 205 ? 11.086 17.438 30.797 1 94.56 205 GLY B C 1
ATOM 5903 O O . GLY B 1 205 ? 10.125 17.656 31.547 1 94.56 205 GLY B O 1
ATOM 5904 N N . GLY B 1 206 ? 10.992 16.906 29.594 1 96.62 206 GLY B N 1
ATOM 5905 C CA . GLY B 1 206 ? 9.68 16.562 29.078 1 96.62 206 GLY B CA 1
ATOM 5906 C C . GLY B 1 206 ? 9.227 15.164 29.438 1 96.62 206 GLY B C 1
ATOM 5907 O O . GLY B 1 206 ? 10.055 14.273 29.641 1 96.62 206 GLY B O 1
ATOM 5908 N N . ASP B 1 207 ? 7.953 14.93 29.516 1 97.19 207 ASP B N 1
ATOM 5909 C CA . ASP B 1 207 ? 7.332 13.633 29.766 1 97.19 207 ASP B CA 1
ATOM 5910 C C . ASP B 1 207 ? 6.93 12.953 28.453 1 97.19 207 ASP B C 1
ATOM 5912 O O . ASP B 1 207 ? 5.988 13.383 27.797 1 97.19 207 ASP B O 1
ATOM 5916 N N . LYS B 1 208 ? 7.566 11.867 28.125 1 97.31 208 LYS B N 1
ATOM 5917 C CA . LYS B 1 208 ? 7.277 11.172 26.875 1 97.31 208 LYS B CA 1
ATOM 5918 C C . LYS B 1 208 ? 5.883 10.562 26.891 1 97.31 208 LYS B C 1
ATOM 5920 O O . LYS B 1 208 ? 5.348 10.18 25.844 1 97.31 208 LYS B O 1
ATOM 5925 N N . GLU B 1 209 ? 5.238 10.461 28.094 1 97.69 209 GLU B N 1
ATOM 5926 C CA . GLU B 1 209 ? 3.912 9.867 28.203 1 97.69 209 GLU B CA 1
ATOM 5927 C C . GLU B 1 209 ? 2.822 10.93 28.156 1 97.69 209 GLU B C 1
ATOM 5929 O O . GLU B 1 209 ? 1.644 10.633 28.359 1 97.69 209 GLU B O 1
ATOM 5934 N N . LYS B 1 210 ? 3.195 12.188 27.922 1 98.06 210 LYS B N 1
ATOM 5935 C CA . LYS B 1 210 ? 2.256 13.297 27.797 1 98.06 210 LYS B CA 1
ATOM 5936 C C . LYS B 1 210 ? 2.588 14.172 26.594 1 98.06 210 LYS B C 1
ATOM 5938 O O . LYS B 1 210 ? 2.717 15.391 26.719 1 98.06 210 LYS B O 1
ATOM 5943 N N . VAL B 1 211 ? 2.605 13.531 25.453 1 98.88 211 VAL B N 1
ATOM 5944 C CA . VAL B 1 211 ? 2.92 14.219 24.219 1 98.88 211 VAL B CA 1
ATOM 5945 C C . VAL B 1 211 ? 1.631 14.523 23.453 1 98.88 211 VAL B C 1
ATOM 5947 O O . VAL B 1 211 ? 0.848 13.617 23.156 1 98.88 211 VAL B O 1
ATOM 5950 N N . THR B 1 212 ? 1.369 15.781 23.188 1 98.94 212 THR B N 1
ATOM 5951 C CA . THR B 1 212 ? 0.259 16.234 22.359 1 98.94 212 THR B CA 1
ATOM 5952 C C . THR B 1 212 ? 0.756 16.672 20.984 1 98.94 212 THR B C 1
ATOM 5954 O O . THR B 1 212 ? 1.647 17.516 20.891 1 98.94 212 THR B O 1
ATOM 5957 N N . ILE B 1 213 ? 0.2 16.062 19.938 1 98.94 213 ILE B N 1
ATOM 5958 C CA . ILE B 1 213 ? 0.512 16.5 18.578 1 98.94 213 ILE B CA 1
ATOM 5959 C C . ILE B 1 213 ? -0.49 17.562 18.141 1 98.94 213 ILE B C 1
ATOM 5961 O O . ILE B 1 213 ? -1.689 17.438 18.391 1 98.94 213 ILE B O 1
ATOM 5965 N N . TRP B 1 214 ? 0.008 18.609 17.516 1 98.75 214 TRP B N 1
ATOM 5966 C CA . TRP B 1 214 ? -0.715 19.844 17.266 1 98.75 214 TRP B CA 1
ATOM 5967 C C . TRP B 1 214 ? -0.342 20.438 15.914 1 98.75 214 TRP B C 1
ATOM 5969 O O . TRP B 1 214 ? 0.841 20.562 15.594 1 98.75 214 TRP B O 1
ATOM 5979 N N . GLY B 1 215 ? -1.357 20.703 15.047 1 98.5 215 GLY B N 1
ATOM 5980 C CA . GLY B 1 215 ? -1.056 21.266 13.734 1 98.5 215 GLY B CA 1
ATOM 5981 C C . GLY B 1 215 ? -2.229 22 13.117 1 98.5 215 GLY B C 1
ATOM 5982 O O . GLY B 1 215 ? -3.365 21.859 13.57 1 98.5 215 GLY B O 1
ATOM 5983 N N . GLU B 1 216 ? -1.95 22.844 12.141 1 98.19 216 GLU B N 1
ATOM 5984 C CA . GLU B 1 216 ? -2.928 23.641 11.406 1 98.19 216 GLU B CA 1
ATOM 5985 C C . GLU B 1 216 ? -2.846 23.359 9.906 1 98.19 216 GLU B C 1
ATOM 5987 O O . GLU B 1 216 ? -1.757 23.156 9.367 1 98.19 216 GLU B O 1
ATOM 5992 N N . SER B 1 217 ? -3.986 23.375 9.219 1 97.38 217 SER B N 1
ATOM 5993 C CA . SER B 1 217 ? -4.055 23.109 7.785 1 97.38 217 SER B CA 1
ATOM 5994 C C . SER B 1 217 ? -3.402 21.781 7.43 1 97.38 217 SER B C 1
ATOM 5996 O O . SER B 1 217 ? -3.721 20.75 8.023 1 97.38 217 SER B O 1
ATOM 5998 N N . ALA B 1 218 ? -2.412 21.797 6.562 1 96.62 218 ALA B N 1
ATOM 5999 C CA . ALA B 1 218 ? -1.748 20.531 6.227 1 96.62 218 ALA B CA 1
ATOM 6000 C C . ALA B 1 218 ? -1.157 19.891 7.473 1 96.62 218 ALA B C 1
ATOM 6002 O O . ALA B 1 218 ? -1.112 18.656 7.574 1 96.62 218 ALA B O 1
ATOM 6003 N N . GLY B 1 219 ? -0.735 20.703 8.445 1 98.12 219 GLY B N 1
ATOM 6004 C CA . GLY B 1 219 ? -0.336 20.141 9.727 1 98.12 219 GLY B CA 1
ATOM 6005 C C . GLY B 1 219 ? -1.462 19.406 10.438 1 98.12 219 GLY B C 1
ATOM 6006 O O . GLY B 1 219 ? -1.247 18.344 11.023 1 98.12 219 GLY B O 1
ATOM 6007 N N . SER B 1 220 ? -2.635 20.016 10.336 1 98.62 220 SER B N 1
ATOM 6008 C CA . SER B 1 220 ? -3.812 19.375 10.922 1 98.62 220 SER B CA 1
ATOM 6009 C C . SER B 1 220 ? -4.191 18.109 10.164 1 98.62 220 SER B C 1
ATOM 6011 O O . SER B 1 220 ? -4.602 17.125 10.773 1 98.62 220 SER B O 1
ATOM 6013 N N . PHE B 1 221 ? -4.098 18.141 8.773 1 98.12 221 PHE B N 1
ATOM 6014 C CA . PHE B 1 221 ? -4.289 16.922 7.984 1 98.12 221 PHE B CA 1
ATOM 6015 C C . PHE B 1 221 ? -3.375 15.805 8.477 1 98.12 221 PHE B C 1
ATOM 6017 O O . PHE B 1 221 ? -3.82 14.672 8.672 1 98.12 221 PHE B O 1
ATOM 6024 N N . ALA B 1 222 ? -2.162 16.234 8.727 1 98.38 222 ALA B N 1
ATOM 6025 C CA . ALA B 1 222 ? -1.129 15.281 9.141 1 98.38 222 ALA B CA 1
ATOM 6026 C C . ALA B 1 222 ? -1.448 14.688 10.516 1 98.38 222 ALA B C 1
ATOM 6028 O O . ALA B 1 222 ? -1.197 13.508 10.758 1 98.38 222 ALA B O 1
ATOM 6029 N N . ILE B 1 223 ? -1.948 15.484 11.414 1 98.81 223 ILE B N 1
ATOM 6030 C CA . ILE B 1 223 ? -2.354 14.961 12.719 1 98.81 223 ILE B CA 1
ATOM 6031 C C . ILE B 1 223 ? -3.402 13.867 12.531 1 98.81 223 ILE B C 1
ATOM 6033 O O . ILE B 1 223 ? -3.307 12.797 13.141 1 98.81 223 ILE B O 1
ATOM 6037 N N . GLY B 1 224 ? -4.402 14.188 11.68 1 98.69 224 GLY B N 1
ATOM 6038 C CA . GLY B 1 224 ? -5.379 13.148 11.375 1 98.69 224 GLY B CA 1
ATOM 6039 C C . GLY B 1 224 ? -4.75 11.883 10.82 1 98.69 224 GLY B C 1
ATOM 6040 O O . GLY B 1 224 ? -5.141 10.781 11.203 1 98.69 224 GLY B O 1
ATOM 6041 N N . GLN B 1 225 ? -3.781 12.062 9.969 1 98.62 225 GLN B N 1
ATOM 6042 C CA . GLN B 1 225 ? -3.098 10.914 9.383 1 98.62 225 GLN B CA 1
ATOM 6043 C C . GLN B 1 225 ? -2.285 10.164 10.43 1 98.62 225 GLN B C 1
ATOM 6045 O O . GLN B 1 225 ? -2.219 8.93 10.398 1 98.62 225 GLN B O 1
ATOM 6050 N N . LEU B 1 226 ? -1.646 10.891 11.336 1 98.88 226 LEU B N 1
ATOM 6051 C CA . LEU B 1 226 ? -0.919 10.242 12.422 1 98.88 226 LEU B CA 1
ATOM 6052 C C . LEU B 1 226 ? -1.862 9.422 13.297 1 98.88 226 LEU B C 1
ATOM 6054 O O . LEU B 1 226 ? -1.535 8.297 13.688 1 98.88 226 LEU B O 1
ATOM 6058 N N . LEU B 1 227 ? -3.053 9.906 13.555 1 98.88 227 LEU B N 1
ATOM 6059 C CA . LEU B 1 227 ? -4.055 9.188 14.328 1 98.88 227 LEU B CA 1
ATOM 6060 C C . LEU B 1 227 ? -4.449 7.887 13.648 1 98.88 227 LEU B C 1
ATOM 6062 O O . LEU B 1 227 ? -4.781 6.906 14.312 1 98.88 227 LEU B O 1
ATOM 6066 N N . MET B 1 228 ? -4.328 7.926 12.344 1 98.56 228 MET B N 1
ATOM 6067 C CA . MET B 1 228 ? -4.82 6.797 11.562 1 98.56 228 MET B CA 1
ATOM 6068 C C . MET B 1 228 ? -3.672 5.898 11.117 1 98.56 228 MET B C 1
ATOM 6070 O O . MET B 1 228 ? -3.898 4.816 10.578 1 98.56 228 MET B O 1
ATOM 6074 N N . SER B 1 229 ? -2.43 6.309 11.336 1 98.38 229 SER B N 1
ATOM 6075 C CA . SER B 1 229 ? -1.27 5.551 10.883 1 98.38 229 SER B CA 1
ATOM 6076 C C . SER B 1 229 ? -1.279 4.133 11.445 1 98.38 229 SER B C 1
ATOM 6078 O O . SER B 1 229 ? -1.626 3.924 12.609 1 98.38 229 SER B O 1
ATOM 6080 N N . TYR B 1 230 ? -0.997 3.143 10.508 1 98 230 TYR B N 1
ATOM 6081 C CA . TYR B 1 230 ? -0.959 1.723 10.844 1 98 230 TYR B CA 1
ATOM 6082 C C . TYR B 1 230 ? -2.266 1.279 11.492 1 98 230 TYR B C 1
ATOM 6084 O O . TYR B 1 230 ? -2.268 0.42 12.375 1 98 230 TYR B O 1
ATOM 6092 N N . GLY B 1 231 ? -3.373 1.935 11.156 1 97.31 231 GLY B N 1
ATOM 6093 C CA . GLY B 1 231 ? -4.699 1.557 11.609 1 97.31 231 GLY B CA 1
ATOM 6094 C C . GLY B 1 231 ? -5 2.027 13.023 1 97.31 231 GLY B C 1
ATOM 6095 O O . GLY B 1 231 ? -5.734 1.365 13.758 1 97.31 231 GLY B O 1
ATOM 6096 N N . GLY B 1 232 ? -4.328 3.051 13.445 1 98.19 232 GLY B N 1
ATOM 6097 C CA . GLY B 1 232 ? -4.617 3.625 14.75 1 98.19 232 GLY B CA 1
ATOM 6098 C C . GLY B 1 232 ? -3.555 3.311 15.781 1 98.19 232 GLY B C 1
ATOM 6099 O O . GLY B 1 232 ? -3.693 3.678 16.953 1 98.19 232 GLY B O 1
ATOM 6100 N N . ARG B 1 233 ? -2.494 2.707 15.398 1 96.94 233 ARG B N 1
ATOM 6101 C CA . ARG B 1 233 ? -1.407 2.379 16.312 1 96.94 233 ARG B CA 1
ATOM 6102 C C . ARG B 1 233 ? -0.553 3.607 16.609 1 96.94 233 ARG B C 1
ATOM 6104 O O . ARG B 1 233 ? 0.047 4.188 15.703 1 96.94 233 ARG B O 1
ATOM 6111 N N . THR B 1 234 ? -0.421 3.936 17.875 1 97.5 234 THR B N 1
ATOM 6112 C CA . THR B 1 234 ? 0.356 5.109 18.266 1 97.5 234 THR B CA 1
ATOM 6113 C C . THR B 1 234 ? 1.785 4.715 18.625 1 97.5 234 THR B C 1
ATOM 6115 O O . THR B 1 234 ? 2.691 5.551 18.594 1 97.5 234 THR B O 1
ATOM 6118 N N . ASP B 1 235 ? 1.963 3.447 19.109 1 97.44 235 ASP B N 1
ATOM 6119 C CA . ASP B 1 235 ? 3.23 2.932 19.609 1 97.44 235 ASP B CA 1
ATOM 6120 C C . ASP B 1 235 ? 3.715 3.746 20.812 1 97.44 235 ASP B C 1
ATOM 6122 O O . ASP B 1 235 ? 4.918 3.863 21.047 1 97.44 235 ASP B O 1
ATOM 6126 N N . GLY B 1 236 ? 2.787 4.492 21.453 1 98.38 236 GLY B N 1
ATOM 6127 C CA . GLY B 1 236 ? 3.094 5.285 22.625 1 98.38 236 GLY B CA 1
ATOM 6128 C C . GLY B 1 236 ? 3.785 6.594 22.312 1 98.38 236 GLY B C 1
ATOM 6129 O O . GLY B 1 236 ? 4.312 7.262 23.203 1 98.38 236 GLY B O 1
ATOM 6130 N N . LEU B 1 237 ? 3.723 7.055 21.047 1 98.81 237 LEU B N 1
ATOM 6131 C CA . LEU B 1 237 ? 4.508 8.203 20.609 1 98.81 237 LEU B CA 1
ATOM 6132 C C . LEU B 1 237 ? 3.775 9.508 20.906 1 98.81 237 LEU B C 1
ATOM 6134 O O . LEU B 1 237 ? 4.398 10.57 21 1 98.81 237 LEU B O 1
ATOM 6138 N N . PHE B 1 238 ? 2.488 9.461 21 1 98.81 238 PHE B N 1
ATOM 6139 C CA . PHE B 1 238 ? 1.678 10.625 21.328 1 98.81 238 PHE B CA 1
ATOM 6140 C C . PHE B 1 238 ? 0.41 10.211 22.078 1 98.81 238 PHE B C 1
ATOM 6142 O O . PHE B 1 238 ? -0.024 9.062 21.969 1 98.81 238 PHE B O 1
ATOM 6149 N N . HIS B 1 239 ? -0.253 11.242 22.75 1 98.75 239 HIS B N 1
ATOM 6150 C CA . HIS B 1 239 ? -1.256 10.875 23.734 1 98.75 239 HIS B CA 1
ATOM 6151 C C . HIS B 1 239 ? -2.479 11.781 23.641 1 98.75 239 HIS B C 1
ATOM 6153 O O . HIS B 1 239 ? -3.52 11.492 24.234 1 98.75 239 HIS B O 1
ATOM 6159 N N . ARG B 1 240 ? -2.363 12.883 22.938 1 98.88 240 ARG B N 1
ATOM 6160 C CA . ARG B 1 240 ? -3.455 13.805 22.625 1 98.88 240 ARG B CA 1
ATOM 6161 C C . ARG B 1 240 ? -3.254 14.469 21.266 1 98.88 240 ARG B C 1
ATOM 6163 O O . ARG B 1 240 ? -2.143 14.469 20.734 1 98.88 240 ARG B O 1
ATOM 6170 N N . SER B 1 241 ? -4.371 14.977 20.719 1 98.88 241 SER B N 1
ATOM 6171 C CA . SER B 1 241 ? -4.246 15.617 19.406 1 98.88 241 SER B CA 1
ATOM 6172 C C . SER B 1 241 ? -4.988 16.953 19.375 1 98.88 241 SER B C 1
ATOM 6174 O O . SER B 1 241 ? -6.055 17.094 19.984 1 98.88 241 SER B O 1
ATOM 6176 N N . ILE B 1 242 ? -4.434 17.891 18.734 1 98.94 242 ILE B N 1
ATOM 6177 C CA . ILE B 1 242 ? -5.078 19.156 18.406 1 98.94 242 ILE B CA 1
ATOM 6178 C C . ILE B 1 242 ? -5.059 19.375 16.906 1 98.94 242 ILE B C 1
ATOM 6180 O O . ILE B 1 242 ? -3.99 19.484 16.297 1 98.94 242 ILE B O 1
ATOM 6184 N N . GLN B 1 243 ? -6.191 19.438 16.312 1 98.88 243 GLN B N 1
ATOM 6185 C CA . GLN B 1 243 ? -6.352 19.703 14.891 1 98.88 243 GLN B CA 1
ATOM 6186 C C . GLN B 1 243 ? -6.969 21.078 14.656 1 98.88 243 GLN B C 1
ATOM 6188 O O . GLN B 1 243 ? -8.055 21.375 15.164 1 98.88 243 GLN B O 1
ATOM 6193 N N . GLU B 1 244 ? -6.234 21.891 13.898 1 98.81 244 GLU B N 1
ATOM 6194 C CA . GLU B 1 244 ? -6.715 23.219 13.555 1 98.81 244 GLU B CA 1
ATOM 6195 C C . GLU B 1 244 ? -6.949 23.359 12.047 1 98.81 244 GLU B C 1
ATOM 6197 O O . GLU B 1 244 ? -6.004 23.547 11.281 1 98.81 244 GLU B O 1
ATOM 6202 N N . SER B 1 245 ? -8.172 23.281 11.633 1 97.81 245 SER B N 1
ATOM 6203 C CA . SER B 1 245 ? -8.617 23.484 10.258 1 97.81 245 SER B CA 1
ATOM 6204 C C . SER B 1 245 ? -8.109 22.375 9.336 1 97.81 245 SER B C 1
ATOM 6206 O O . SER B 1 245 ? -7.445 22.656 8.336 1 97.81 245 SER B O 1
ATOM 6208 N N . GLY B 1 246 ? -8.625 21.156 9.555 1 96.62 246 GLY B N 1
ATOM 6209 C CA . GLY B 1 246 ? -8.305 20.141 8.555 1 96.62 246 GLY B CA 1
ATOM 6210 C C . GLY B 1 246 ? -8.359 18.734 9.102 1 96.62 246 GLY B C 1
ATOM 6211 O O . GLY B 1 246 ? -8.039 18.5 10.273 1 96.62 246 GLY B O 1
ATOM 6212 N N . SER B 1 247 ? -8.727 17.812 8.266 1 97.62 247 SER B N 1
ATOM 6213 C CA . SER B 1 247 ? -8.867 16.391 8.516 1 97.62 247 SER B CA 1
ATOM 6214 C C . SER B 1 247 ? -7.945 15.578 7.617 1 97.62 247 SER B C 1
ATOM 6216 O O . SER B 1 247 ? -7.473 16.078 6.59 1 97.62 247 SER B O 1
ATOM 6218 N N . ALA B 1 248 ? -7.688 14.359 8.062 1 98 248 ALA B N 1
ATOM 6219 C CA . ALA B 1 248 ? -7.051 13.43 7.133 1 98 248 ALA B CA 1
ATOM 6220 C C . ALA B 1 248 ? -7.848 13.312 5.836 1 98 248 ALA B C 1
ATOM 6222 O O . ALA B 1 248 ? -7.301 12.953 4.793 1 98 248 ALA B O 1
ATOM 6223 N N . ALA B 1 249 ? -9.109 13.648 5.852 1 97 249 ALA B N 1
ATOM 6224 C CA . ALA B 1 249 ? -9.992 13.5 4.695 1 97 249 ALA B CA 1
ATOM 6225 C C . ALA B 1 249 ? -10.156 14.82 3.955 1 97 249 ALA B C 1
ATOM 6227 O O . ALA B 1 249 ? -11.047 14.961 3.115 1 97 249 ALA B O 1
ATOM 6228 N N . THR B 1 250 ? -9.328 15.789 4.309 1 95 250 THR B N 1
ATOM 6229 C CA . THR B 1 250 ? -9.414 17.062 3.613 1 95 250 THR B CA 1
ATOM 6230 C C . THR B 1 250 ? -8.773 16.969 2.229 1 95 250 THR B C 1
ATOM 6232 O O . THR B 1 250 ? -9.367 17.406 1.237 1 95 250 THR B O 1
ATOM 6235 N N . ALA B 1 251 ? -7.641 16.344 2.184 1 86.31 251 ALA B N 1
ATOM 6236 C CA . ALA B 1 251 ? -6.926 16.266 0.912 1 86.31 251 ALA B CA 1
ATOM 6237 C C . ALA B 1 251 ? -7.082 14.875 0.287 1 86.31 251 ALA B C 1
ATOM 6239 O O . ALA B 1 251 ? -7.23 13.883 0.999 1 86.31 251 ALA B O 1
ATOM 6240 N N . TRP B 1 252 ? -6.961 14.844 -1.013 1 90 252 TRP B N 1
ATOM 6241 C CA . TRP B 1 252 ? -7.148 13.625 -1.787 1 90 252 TRP B CA 1
ATOM 6242 C C . TRP B 1 252 ? -5.969 12.672 -1.601 1 90 252 TRP B C 1
ATOM 6244 O O . TRP B 1 252 ? -4.855 13.109 -1.302 1 90 252 TRP B O 1
ATOM 6254 N N . TYR B 1 253 ? -6.23 11.422 -1.785 1 94.88 253 TYR B N 1
ATOM 6255 C CA . TYR B 1 253 ? -5.219 10.375 -1.871 1 94.88 253 TYR B CA 1
ATOM 6256 C C . TYR B 1 253 ? -5.16 9.789 -3.277 1 94.88 253 TYR B C 1
ATOM 6258 O O . TYR B 1 253 ? -5.785 8.766 -3.557 1 94.88 253 TYR B O 1
ATOM 6266 N N . ASN B 1 254 ? -4.371 10.391 -4.113 1 92.81 254 ASN B N 1
ATOM 6267 C CA . ASN B 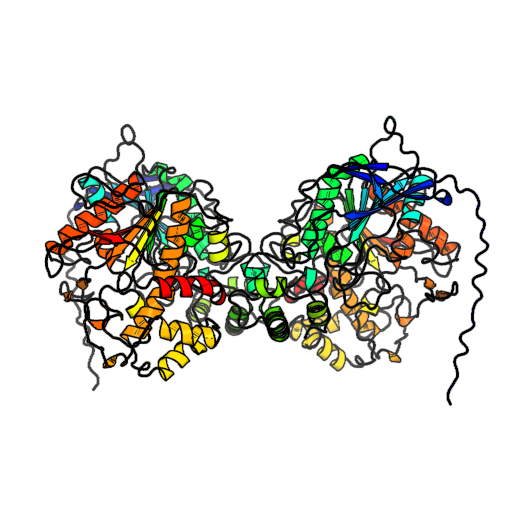1 254 ? -4.273 9.969 -5.508 1 92.81 254 ASN B CA 1
ATOM 6268 C C . ASN B 1 254 ? -3.338 8.773 -5.672 1 92.81 254 ASN B C 1
ATOM 6270 O O . ASN B 1 254 ? -2.504 8.508 -4.801 1 92.81 254 ASN B O 1
ATOM 6274 N N . GLY B 1 255 ? -3.559 8.016 -6.793 1 94.19 255 GLY B N 1
ATOM 6275 C CA . GLY B 1 255 ? -2.699 6.891 -7.137 1 94.19 255 GLY B CA 1
ATOM 6276 C C . GLY B 1 255 ? -1.771 7.188 -8.305 1 94.19 255 GLY B C 1
ATOM 6277 O O . GLY B 1 255 ? -1.552 8.352 -8.648 1 94.19 255 GLY B O 1
ATOM 6278 N N . THR B 1 256 ? -1.175 6.113 -8.859 1 96.56 256 THR B N 1
ATOM 6279 C CA . THR B 1 256 ? -0.219 6.273 -9.953 1 96.56 256 THR B CA 1
ATOM 6280 C C . THR B 1 256 ? -0.909 6.816 -11.203 1 96.56 256 THR B C 1
ATOM 6282 O O . THR B 1 256 ? -0.254 7.355 -12.094 1 96.56 256 THR B O 1
ATOM 6285 N N . ASP B 1 257 ? -2.201 6.656 -11.281 1 93.69 257 ASP B N 1
ATOM 6286 C CA . ASP B 1 257 ? -2.943 7.203 -12.414 1 93.69 257 ASP B CA 1
ATOM 6287 C C . ASP B 1 257 ? -2.789 8.719 -12.492 1 93.69 257 ASP B C 1
ATOM 6289 O O . ASP B 1 257 ? -2.84 9.297 -13.578 1 93.69 257 ASP B O 1
ATOM 6293 N N . TRP B 1 258 ? -2.578 9.312 -11.367 1 92.56 258 TRP B N 1
ATOM 6294 C CA . TRP B 1 258 ? -2.365 10.75 -11.328 1 92.56 258 TRP B CA 1
ATOM 6295 C C . TRP B 1 258 ? -0.879 11.086 -11.406 1 92.56 258 TRP B C 1
ATOM 6297 O O . TRP B 1 258 ? -0.474 11.961 -12.18 1 92.56 258 TRP B O 1
ATOM 6307 N N . TYR B 1 259 ? -0.046 10.43 -10.703 1 94.62 259 TYR B N 1
ATOM 6308 C CA . TYR B 1 259 ? 1.308 10.898 -10.43 1 94.62 259 TYR B CA 1
ATOM 6309 C C . TYR B 1 259 ? 2.289 10.375 -11.469 1 94.62 259 TYR B C 1
ATOM 6311 O O . TYR B 1 259 ? 3.373 10.938 -11.648 1 94.62 259 TYR B O 1
ATOM 6319 N N . GLN B 1 260 ? 1.978 9.266 -12.203 1 95.12 260 GLN B N 1
ATOM 6320 C CA . GLN B 1 260 ? 2.971 8.633 -13.062 1 95.12 260 GLN B CA 1
ATOM 6321 C C . GLN B 1 260 ? 3.426 9.57 -14.172 1 95.12 260 GLN B C 1
ATOM 6323 O O . GLN B 1 260 ? 4.625 9.688 -14.445 1 95.12 260 GLN B O 1
ATOM 6328 N N . PRO B 1 261 ? 2.516 10.312 -14.844 1 94 261 PRO B N 1
ATOM 6329 C CA . PRO B 1 261 ? 2.992 11.227 -15.883 1 94 261 PRO B CA 1
ATOM 6330 C C . PRO B 1 261 ? 3.902 12.32 -15.328 1 94 261 PRO B C 1
ATOM 6332 O O . PRO B 1 261 ? 4.828 12.766 -16.016 1 94 261 PRO B O 1
ATOM 6335 N N . ILE B 1 262 ? 3.633 12.75 -14.109 1 94.19 262 ILE B N 1
ATOM 6336 C CA . ILE B 1 262 ? 4.461 13.766 -13.469 1 94.19 262 ILE B CA 1
ATOM 6337 C C . ILE B 1 262 ? 5.848 13.203 -13.188 1 94.19 262 ILE B C 1
ATOM 6339 O O . ILE B 1 262 ? 6.859 13.828 -13.516 1 94.19 262 ILE B O 1
ATOM 6343 N N . TYR B 1 263 ? 5.906 12.039 -12.633 1 95.88 263 TYR B N 1
ATOM 6344 C CA . TYR B 1 263 ? 7.168 11.359 -12.359 1 95.88 263 TYR B CA 1
ATOM 6345 C C . TYR B 1 263 ? 7.969 11.156 -13.641 1 95.88 263 TYR B C 1
ATOM 6347 O O . TYR B 1 263 ? 9.172 11.414 -13.672 1 95.88 263 TYR B O 1
ATOM 6355 N N . ASP B 1 264 ? 7.301 10.711 -14.719 1 95 264 ASP B N 1
ATOM 6356 C CA . ASP B 1 264 ? 7.969 10.484 -15.992 1 95 264 ASP B CA 1
ATOM 6357 C C . ASP B 1 264 ? 8.594 11.773 -16.531 1 95 264 ASP B C 1
ATOM 6359 O O . ASP B 1 264 ? 9.695 11.75 -17.078 1 95 264 ASP B O 1
ATOM 6363 N N . ASP B 1 265 ? 7.898 12.844 -16.375 1 94.81 265 ASP B N 1
ATOM 6364 C CA . ASP B 1 265 ? 8.414 14.133 -16.812 1 94.81 265 ASP B CA 1
ATOM 6365 C C . ASP B 1 265 ? 9.672 14.516 -16.047 1 94.81 265 ASP B C 1
ATOM 6367 O O . ASP B 1 265 ? 10.656 14.984 -16.625 1 94.81 265 ASP B O 1
ATOM 6371 N N . ILE B 1 266 ? 9.656 14.312 -14.742 1 95.19 266 ILE B N 1
ATOM 6372 C CA . ILE B 1 266 ? 10.812 14.602 -13.898 1 95.19 266 ILE B CA 1
ATOM 6373 C C . ILE B 1 266 ? 11.992 13.734 -14.328 1 95.19 266 ILE B C 1
ATOM 6375 O O . ILE B 1 266 ? 13.109 14.234 -14.492 1 95.19 266 ILE B O 1
ATOM 6379 N N . VAL B 1 267 ? 11.758 12.477 -14.531 1 96.44 267 VAL B N 1
ATOM 6380 C CA . VAL B 1 267 ? 12.789 11.516 -14.922 1 96.44 267 VAL B CA 1
ATOM 6381 C C . VAL B 1 267 ? 13.406 11.938 -16.25 1 96.44 267 VAL B C 1
ATOM 6383 O O . VAL B 1 267 ? 14.633 11.914 -16.406 1 96.44 267 VAL B O 1
ATOM 6386 N N . ASN B 1 268 ? 12.562 12.297 -17.188 1 96.38 268 ASN B N 1
ATOM 6387 C CA . ASN B 1 268 ? 13.031 12.727 -18.5 1 96.38 268 ASN B CA 1
ATOM 6388 C C . ASN B 1 268 ? 13.891 13.984 -18.391 1 96.38 268 ASN B C 1
ATOM 6390 O O . ASN B 1 268 ? 14.992 14.031 -18.938 1 96.38 268 ASN B O 1
ATOM 6394 N N . LYS B 1 269 ? 13.445 14.945 -17.625 1 96 269 LYS B N 1
ATOM 6395 C CA . LYS B 1 269 ? 14.148 16.219 -17.516 1 96 269 LYS B CA 1
ATOM 6396 C C . LYS B 1 269 ? 15.438 16.062 -16.703 1 96 269 LYS B C 1
ATOM 6398 O O . LYS B 1 269 ? 16.391 16.828 -16.891 1 96 269 LYS B O 1
ATOM 6403 N N . ALA B 1 270 ? 15.492 15.078 -15.883 1 97.25 270 ALA B N 1
ATOM 6404 C CA . ALA B 1 270 ? 16.688 14.812 -15.078 1 97.25 270 ALA B CA 1
ATOM 6405 C C . ALA B 1 270 ? 17.656 13.922 -15.836 1 97.25 270 ALA B C 1
ATOM 6407 O O . ALA B 1 270 ? 18.719 13.555 -15.312 1 97.25 270 ALA B O 1
ATOM 6408 N N . ASN B 1 271 ? 17.312 13.492 -17.031 1 97.5 271 ASN B N 1
ATOM 6409 C CA . ASN B 1 271 ? 18.109 12.609 -17.875 1 97.5 271 ASN B CA 1
ATOM 6410 C C . ASN B 1 271 ? 18.312 11.242 -17.219 1 97.5 271 ASN B C 1
ATOM 6412 O O . ASN B 1 271 ? 19.422 10.703 -17.219 1 97.5 271 ASN B O 1
ATOM 6416 N N . CYS B 1 272 ? 17.266 10.742 -16.641 1 97.25 272 CYS B N 1
ATOM 6417 C CA . CYS B 1 272 ? 17.312 9.453 -15.961 1 97.25 272 CYS B CA 1
ATOM 6418 C C . CYS B 1 272 ? 16.516 8.398 -16.719 1 97.25 272 CYS B C 1
ATOM 6420 O O . CYS B 1 272 ? 16.422 7.254 -16.297 1 97.25 272 CYS B O 1
ATOM 6422 N N . SER B 1 273 ? 16 8.633 -17.906 1 95.81 273 SER B N 1
ATOM 6423 C CA . SER B 1 273 ? 15.062 7.777 -18.609 1 95.81 273 SER B CA 1
ATOM 6424 C C . SER B 1 273 ? 15.742 6.504 -19.109 1 95.81 273 SER B C 1
ATOM 6426 O O . SER B 1 273 ? 15.086 5.473 -19.281 1 95.81 273 SER B O 1
ATOM 6428 N N . ASP B 1 274 ? 17.016 6.504 -19.297 1 95.75 274 ASP B N 1
ATOM 6429 C CA . ASP B 1 274 ? 17.703 5.371 -19.906 1 95.75 274 ASP B CA 1
ATOM 6430 C C . ASP B 1 274 ? 18.359 4.492 -18.844 1 95.75 274 ASP B C 1
ATOM 6432 O O . ASP B 1 274 ? 19.125 3.582 -19.172 1 95.75 274 ASP B O 1
ATOM 6436 N N . GLN B 1 275 ? 18.047 4.773 -17.609 1 95.38 275 GLN B N 1
ATOM 6437 C CA . GLN B 1 275 ? 18.703 4.035 -16.531 1 95.38 275 GLN B CA 1
ATOM 6438 C C . GLN B 1 275 ? 17.875 2.826 -16.109 1 95.38 275 GLN B C 1
ATOM 6440 O O . GLN B 1 275 ? 16.656 2.809 -16.297 1 95.38 275 GLN B O 1
ATOM 6445 N N . VAL B 1 276 ? 18.547 1.808 -15.578 1 94.69 276 VAL B N 1
ATOM 6446 C CA . VAL B 1 276 ? 17.938 0.567 -15.109 1 94.69 276 VAL B CA 1
ATOM 6447 C C . VAL B 1 276 ? 16.953 0.87 -14 1 94.69 276 VAL B C 1
ATOM 6449 O O . VAL B 1 276 ? 15.883 0.247 -13.922 1 94.69 276 VAL B O 1
ATOM 6452 N N . ASP B 1 277 ? 17.281 1.731 -13.18 1 95 277 ASP B N 1
ATOM 6453 C CA . ASP B 1 277 ? 16.516 2.211 -12.031 1 95 277 ASP B CA 1
ATOM 6454 C C . ASP B 1 277 ? 16.438 3.736 -12.016 1 95 277 ASP B C 1
ATOM 6456 O O . ASP B 1 277 ? 17.375 4.398 -11.57 1 95 277 ASP B O 1
ATOM 6460 N N . THR B 1 278 ? 15.258 4.227 -12.453 1 96.62 278 THR B N 1
ATOM 6461 C CA . THR B 1 278 ? 15.125 5.672 -12.617 1 96.62 278 THR B CA 1
ATOM 6462 C C . THR B 1 278 ? 15.125 6.367 -11.258 1 96.62 278 THR B C 1
ATOM 6464 O O . THR B 1 278 ? 15.633 7.484 -11.125 1 96.62 278 THR B O 1
ATOM 6467 N N . LEU B 1 279 ? 14.547 5.738 -10.242 1 97 279 LEU B N 1
ATOM 6468 C CA . LEU B 1 279 ? 14.539 6.312 -8.898 1 97 279 LEU B CA 1
ATOM 6469 C C . LEU B 1 279 ? 15.953 6.402 -8.336 1 97 279 LEU B C 1
ATOM 6471 O O . LEU B 1 279 ? 16.328 7.406 -7.727 1 97 279 LEU B O 1
ATOM 6475 N N . ALA B 1 280 ? 16.766 5.332 -8.523 1 96.69 280 ALA B N 1
ATOM 6476 C CA . ALA B 1 280 ? 18.156 5.371 -8.109 1 96.69 280 ALA B CA 1
ATOM 6477 C C . ALA B 1 280 ? 18.922 6.484 -8.828 1 96.69 280 ALA B C 1
ATOM 6479 O O . ALA B 1 280 ? 19.766 7.156 -8.234 1 96.69 280 ALA B O 1
ATOM 6480 N N . CYS B 1 281 ? 18.641 6.621 -10.094 1 97.38 281 CYS B N 1
ATOM 6481 C CA . CYS B 1 281 ? 19.25 7.695 -10.867 1 97.38 281 CYS B CA 1
ATOM 6482 C C . CYS B 1 281 ? 18.906 9.055 -10.273 1 97.38 281 CYS B C 1
ATOM 6484 O O . CYS B 1 281 ? 19.781 9.906 -10.117 1 97.38 281 CYS B O 1
ATOM 6486 N N . LEU B 1 282 ? 17.641 9.281 -9.914 1 97.81 282 LEU B N 1
ATOM 6487 C CA . LEU B 1 282 ? 17.219 10.555 -9.344 1 97.81 282 LEU B CA 1
ATOM 6488 C C . LEU B 1 282 ? 17.969 10.852 -8.047 1 97.81 282 LEU B C 1
ATOM 6490 O O . LEU B 1 282 ? 18.219 12.016 -7.727 1 97.81 282 LEU B O 1
ATOM 6494 N N . ARG B 1 283 ? 18.375 9.836 -7.324 1 98.06 283 ARG B N 1
ATOM 6495 C CA . ARG B 1 283 ? 19.125 10.016 -6.082 1 98.06 283 ARG B CA 1
ATOM 6496 C C . ARG B 1 283 ? 20.516 10.539 -6.352 1 98.06 283 ARG B C 1
ATOM 6498 O O . ARG B 1 283 ? 21.172 11.078 -5.453 1 98.06 283 ARG B O 1
ATOM 6505 N N . THR B 1 284 ? 20.984 10.398 -7.574 1 97.56 284 THR B N 1
ATOM 6506 C CA . THR B 1 284 ? 22.344 10.812 -7.895 1 97.56 284 THR B CA 1
ATOM 6507 C C . THR B 1 284 ? 22.344 12.203 -8.508 1 97.56 284 THR B C 1
ATOM 6509 O O . THR B 1 284 ? 23.406 12.828 -8.633 1 97.56 284 THR B O 1
ATOM 6512 N N . VAL B 1 285 ? 21.219 12.695 -8.93 1 97.94 285 VAL B N 1
ATOM 6513 C CA . VAL B 1 285 ? 21.141 14.008 -9.562 1 97.94 285 VAL B CA 1
ATOM 6514 C C . VAL B 1 285 ? 21.531 15.094 -8.555 1 97.94 285 VAL B C 1
ATOM 6516 O O . VAL B 1 285 ? 21.031 15.109 -7.43 1 97.94 285 VAL B O 1
ATOM 6519 N N . PRO B 1 286 ? 22.375 16.031 -8.938 1 97.69 286 PRO B N 1
ATOM 6520 C CA . PRO B 1 286 ? 22.719 17.109 -8.016 1 97.69 286 PRO B CA 1
ATOM 6521 C C . PRO B 1 286 ? 21.516 17.938 -7.559 1 97.69 286 PRO B C 1
ATOM 6523 O O . PRO B 1 286 ? 20.609 18.188 -8.352 1 97.69 286 PRO B O 1
ATOM 6526 N N . TYR B 1 287 ? 21.562 18.375 -6.305 1 96 287 TYR B N 1
ATOM 6527 C CA . TYR B 1 287 ? 20.469 19.109 -5.688 1 96 287 TYR B CA 1
ATOM 6528 C C . TYR B 1 287 ? 20.078 20.312 -6.535 1 96 287 TYR B C 1
ATOM 6530 O O . TYR B 1 287 ? 18.891 20.547 -6.777 1 96 287 TYR B O 1
ATOM 6538 N N . ASN B 1 288 ? 21.016 21.047 -6.98 1 94.62 288 ASN B N 1
ATOM 6539 C CA . ASN B 1 288 ? 20.75 22.297 -7.695 1 94.62 288 ASN B CA 1
ATOM 6540 C C . ASN B 1 288 ? 20.062 22.031 -9.031 1 94.62 288 ASN B C 1
ATOM 6542 O O . ASN B 1 288 ? 19.344 22.906 -9.539 1 94.62 288 ASN B O 1
ATOM 6546 N N . ASP B 1 289 ? 20.25 20.812 -9.602 1 95.62 289 ASP B N 1
ATOM 6547 C CA . ASP B 1 289 ? 19.594 20.438 -10.852 1 95.62 289 ASP B CA 1
ATOM 6548 C C . ASP B 1 289 ? 18.203 19.875 -10.594 1 95.62 289 ASP B C 1
ATOM 6550 O O . ASP B 1 289 ? 17.297 20.078 -11.406 1 95.62 289 ASP B O 1
ATOM 6554 N N . LEU B 1 290 ? 18.062 19.234 -9.5 1 95.69 290 LEU B N 1
ATOM 6555 C CA . LEU B 1 290 ? 16.812 18.547 -9.203 1 95.69 290 LEU B CA 1
ATOM 6556 C C . LEU B 1 290 ? 15.789 19.516 -8.617 1 95.69 290 LEU B C 1
ATOM 6558 O O . LEU B 1 290 ? 14.586 19.391 -8.875 1 95.69 290 LEU B O 1
ATOM 6562 N N . PHE B 1 291 ? 16.188 20.516 -7.875 1 94.12 291 PHE B N 1
ATOM 6563 C CA . PHE B 1 291 ? 15.32 21.422 -7.137 1 94.12 291 PHE B CA 1
ATOM 6564 C C . PHE B 1 291 ? 14.328 22.109 -8.07 1 94.12 291 PHE B C 1
ATOM 6566 O O . PHE B 1 291 ? 13.125 22.078 -7.832 1 94.12 291 PHE B O 1
ATOM 6573 N N . PRO B 1 292 ? 14.758 22.672 -9.211 1 91.88 292 PRO B N 1
ATOM 6574 C CA . PRO B 1 292 ? 13.789 23.344 -10.078 1 91.88 292 PRO B CA 1
ATOM 6575 C C . PRO B 1 292 ? 12.789 22.375 -10.711 1 91.88 292 PRO B C 1
ATOM 6577 O O . PRO B 1 292 ? 11.664 22.781 -11.023 1 91.88 292 PRO B O 1
ATOM 6580 N N . LEU B 1 293 ? 13.195 21.109 -10.883 1 92.38 293 LEU B N 1
ATOM 6581 C CA . LEU B 1 293 ? 12.297 20.125 -11.477 1 92.38 293 LEU B CA 1
ATOM 6582 C C . LEU B 1 293 ? 11.172 19.766 -10.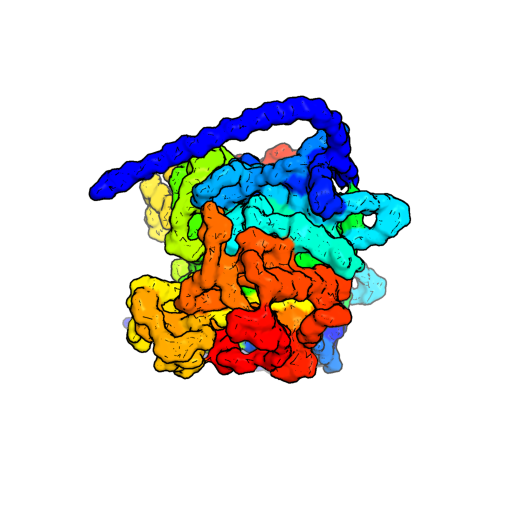508 1 92.38 293 LEU B C 1
ATOM 6584 O O . LEU B 1 293 ? 10.039 19.516 -10.938 1 92.38 293 LEU B O 1
ATOM 6588 N N . LEU B 1 294 ? 11.508 19.75 -9.266 1 92.06 294 LEU B N 1
ATOM 6589 C CA . LEU B 1 294 ? 10.531 19.375 -8.25 1 92.06 294 LEU B CA 1
ATOM 6590 C C . LEU B 1 294 ? 9.711 20.578 -7.797 1 92.06 294 LEU B C 1
ATOM 6592 O O . LEU B 1 294 ? 8.578 20.422 -7.328 1 92.06 294 LEU B O 1
ATOM 6596 N N . ALA B 1 295 ? 10.281 21.75 -7.852 1 83.75 295 ALA B N 1
ATOM 6597 C CA . ALA B 1 295 ? 9.609 22.984 -7.441 1 83.75 295 ALA B CA 1
ATOM 6598 C C . ALA B 1 295 ? 8.656 23.484 -8.523 1 83.75 295 ALA B C 1
ATOM 6600 O O . ALA B 1 295 ? 7.742 24.25 -8.242 1 83.75 295 ALA B O 1
ATOM 6601 N N . GLY B 1 296 ? 8.805 22.984 -9.727 1 73.06 296 GLY B N 1
ATOM 6602 C CA . GLY B 1 296 ? 7.973 23.438 -10.836 1 73.06 296 GLY B CA 1
ATOM 6603 C C . GLY B 1 296 ? 6.535 22.969 -10.734 1 73.06 296 GLY B C 1
ATOM 6604 O O . GLY B 1 296 ? 6.242 22 -10.023 1 73.06 296 GLY B O 1
ATOM 6605 N N . PRO B 1 297 ? 5.695 23.844 -11.328 1 65.75 297 PRO B N 1
ATOM 6606 C CA . PRO B 1 297 ? 4.277 23.484 -11.258 1 65.75 297 PRO B CA 1
ATOM 6607 C C . PRO B 1 297 ? 3.996 22.078 -11.789 1 65.75 297 PRO B C 1
ATOM 6609 O O . PRO B 1 297 ? 4.562 21.688 -12.812 1 65.75 297 PRO B O 1
ATOM 6612 N N . SER B 1 298 ? 3.426 21.438 -10.922 1 62.03 298 SER B N 1
ATOM 6613 C CA . SER B 1 298 ? 2.939 20.141 -11.375 1 62.03 298 SER B CA 1
ATOM 6614 C C . SER B 1 298 ? 1.602 20.266 -12.094 1 62.03 298 SER B C 1
ATOM 6616 O O . SER B 1 298 ? 0.885 21.25 -11.906 1 62.03 298 SER B O 1
ATOM 6618 N N . GLN B 1 299 ? 1.363 19.516 -13.203 1 49.22 299 GLN B N 1
ATOM 6619 C CA . GLN B 1 299 ? 0.156 19.484 -14.023 1 49.22 299 GLN B CA 1
ATOM 6620 C C . GLN B 1 299 ? -1.095 19.375 -13.156 1 49.22 299 GLN B C 1
ATOM 6622 O O . GLN B 1 299 ? -2.215 19.469 -13.664 1 49.22 299 GLN B O 1
ATOM 6627 N N . GLY B 1 300 ? -1.048 19.469 -11.914 1 57.06 300 GLY B N 1
ATOM 6628 C CA . GLY B 1 300 ? -2.225 19.281 -11.078 1 57.06 300 GLY B CA 1
ATOM 6629 C C . GLY B 1 300 ? -1.962 19.531 -9.609 1 57.06 300 GLY B C 1
ATOM 6630 O O . GLY B 1 300 ? -0.966 20.156 -9.25 1 57.06 300 GLY B O 1
ATOM 6631 N N . PRO B 1 301 ? -3.117 19.203 -8.969 1 61 301 PRO B N 1
ATOM 6632 C CA . PRO B 1 301 ? -2.912 19.375 -7.531 1 61 301 PRO B CA 1
ATOM 6633 C C . PRO B 1 301 ? -1.554 18.859 -7.062 1 61 301 PRO B C 1
ATOM 6635 O O . PRO B 1 301 ? -1.02 17.906 -7.633 1 61 301 PRO B O 1
ATOM 6638 N N . GLY B 1 302 ? -1.106 19.641 -6.184 1 78 302 GLY B N 1
ATOM 6639 C CA . GLY B 1 302 ? 0.22 19.406 -5.637 1 78 302 GLY B CA 1
ATOM 6640 C C . GLY B 1 302 ? 0.394 18.016 -5.066 1 78 302 GLY B C 1
ATOM 6641 O O . GLY B 1 302 ? -0.391 17.109 -5.367 1 78 302 GLY B O 1
ATOM 6642 N N . TRP B 1 303 ? 1.381 17.641 -4.52 1 89.25 303 TRP B N 1
ATOM 6643 C CA . TRP B 1 303 ? 1.793 16.391 -3.898 1 89.25 303 TRP B CA 1
ATOM 6644 C C . TRP B 1 303 ? 1.072 16.172 -2.572 1 89.25 303 TRP B C 1
ATOM 6646 O O . TRP B 1 303 ? 1.169 17 -1.664 1 89.25 303 TRP B O 1
ATOM 6656 N N . TYR B 1 304 ? 0.271 15.125 -2.475 1 93.38 304 TYR B N 1
ATOM 6657 C CA . TYR B 1 304 ? -0.48 14.789 -1.27 1 93.38 304 TYR B CA 1
ATOM 6658 C C . TYR B 1 304 ? -0.254 13.336 -0.875 1 93.38 304 TYR B C 1
ATOM 6660 O O . TYR B 1 304 ? 0.334 12.562 -1.637 1 93.38 304 TYR B O 1
ATOM 6668 N N . PRO B 1 305 ? -0.646 12.945 0.302 1 94.69 305 PRO B N 1
ATOM 6669 C CA . PRO B 1 305 ? -0.456 11.562 0.762 1 94.69 305 PRO B CA 1
ATOM 6670 C C . PRO B 1 305 ? -1.195 10.547 -0.103 1 94.69 305 PRO B C 1
ATOM 6672 O O . PRO B 1 305 ? -2.115 10.914 -0.84 1 94.69 305 PRO B O 1
ATOM 6675 N N . THR B 1 306 ? -0.74 9.344 -0.027 1 96.75 306 THR B N 1
ATOM 6676 C CA . THR B 1 306 ? -1.35 8.25 -0.771 1 96.75 306 THR B CA 1
ATOM 6677 C C . THR B 1 306 ? -1.689 7.086 0.16 1 96.75 306 THR B C 1
ATOM 6679 O O . THR B 1 306 ? -1.108 6.957 1.239 1 96.75 306 THR B O 1
ATOM 6682 N N . VAL B 1 307 ? -2.738 6.309 -0.247 1 97.94 307 VAL B N 1
ATOM 6683 C CA . VAL B 1 307 ? -2.947 5.031 0.424 1 97.94 307 VAL B CA 1
ATOM 6684 C C . VAL B 1 307 ? -1.874 4.039 -0.011 1 97.94 307 VAL B C 1
ATOM 6686 O O . VAL B 1 307 ? -1.846 3.611 -1.167 1 97.94 307 VAL B O 1
ATOM 6689 N N . ASP B 1 308 ? -0.99 3.689 0.937 1 97.94 308 ASP B N 1
ATOM 6690 C CA . ASP B 1 308 ? 0.142 2.852 0.551 1 97.94 308 ASP B CA 1
ATOM 6691 C C . ASP B 1 308 ? 0.043 1.468 1.188 1 97.94 308 ASP B C 1
ATOM 6693 O O . ASP B 1 308 ? 0.962 0.655 1.065 1 97.94 308 ASP B O 1
ATOM 6697 N N . GLY B 1 309 ? -1.036 1.21 1.922 1 97.69 309 GLY B N 1
ATOM 6698 C CA . GLY B 1 309 ? -1.27 -0.093 2.525 1 97.69 309 GLY B CA 1
ATOM 6699 C C . GLY B 1 309 ? -0.428 -0.336 3.764 1 97.69 309 GLY B C 1
ATOM 6700 O O . GLY B 1 309 ? -0.603 -1.345 4.449 1 97.69 309 GLY B O 1
ATOM 6701 N N . ASP B 1 310 ? 0.401 0.586 4.141 1 97.5 310 ASP B N 1
ATOM 6702 C CA . ASP B 1 310 ? 1.302 0.461 5.281 1 97.5 310 ASP B CA 1
ATOM 6703 C C . ASP B 1 310 ? 1.032 1.552 6.316 1 97.5 310 ASP B C 1
ATOM 6705 O O . ASP B 1 310 ? 0.143 1.411 7.156 1 97.5 310 ASP B O 1
ATOM 6709 N N . ILE B 1 311 ? 1.64 2.729 6.145 1 98.25 311 ILE B N 1
ATOM 6710 C CA . ILE B 1 311 ? 1.412 3.771 7.137 1 98.25 311 ILE B CA 1
ATOM 6711 C C . ILE B 1 311 ? 0.003 4.34 6.977 1 98.25 311 ILE B C 1
ATOM 6713 O O . ILE B 1 311 ? -0.651 4.68 7.965 1 98.25 311 ILE B O 1
ATOM 6717 N N . MET B 1 312 ? -0.444 4.43 5.809 1 98.25 312 MET B N 1
ATOM 6718 C CA . MET B 1 312 ? -1.842 4.719 5.504 1 98.25 312 MET B CA 1
ATOM 6719 C C . MET B 1 312 ? -2.518 3.52 4.852 1 98.25 312 MET B C 1
ATOM 6721 O O . MET B 1 312 ? -2.512 3.389 3.627 1 98.25 312 MET B O 1
ATOM 6725 N N . PRO B 1 313 ? -3.148 2.693 5.609 1 97.69 313 PRO B N 1
ATOM 6726 C CA . PRO B 1 313 ? -3.604 1.399 5.098 1 97.69 313 PRO B CA 1
ATOM 6727 C C . PRO B 1 313 ? -4.852 1.518 4.223 1 97.69 313 PRO B C 1
ATOM 6729 O O . PRO B 1 313 ? -5.152 0.607 3.447 1 97.69 313 PRO B O 1
ATOM 6732 N N . ALA B 1 314 ? -5.637 2.576 4.344 1 97.69 314 ALA B N 1
ATOM 6733 C CA . ALA B 1 314 ? -6.867 2.814 3.588 1 97.69 314 ALA B CA 1
ATOM 6734 C C . ALA B 1 314 ? -7.223 4.297 3.578 1 97.69 314 ALA B C 1
ATOM 6736 O O . ALA B 1 314 ? -6.527 5.113 4.184 1 97.69 314 ALA B O 1
ATOM 6737 N N . TYR B 1 315 ? -8.32 4.641 2.867 1 97.81 315 TYR B N 1
ATOM 6738 C CA . TYR B 1 315 ? -8.82 6.008 2.885 1 97.81 315 TYR B CA 1
ATOM 6739 C C . TYR B 1 315 ? -9.18 6.438 4.301 1 97.81 315 TYR B C 1
ATOM 6741 O O . TYR B 1 315 ? -9.68 5.637 5.094 1 97.81 315 TYR B O 1
ATOM 6749 N N . PRO B 1 316 ? -8.984 7.699 4.582 1 98 316 PRO B N 1
ATOM 6750 C CA . PRO B 1 316 ? -9.367 8.211 5.902 1 98 316 PRO B CA 1
ATOM 6751 C C . PRO B 1 316 ? -10.828 7.941 6.238 1 98 316 PRO B C 1
ATOM 6753 O O . PRO B 1 316 ? -11.156 7.609 7.383 1 98 316 PRO B O 1
ATOM 6756 N N . THR B 1 317 ? -11.719 8.023 5.266 1 97.19 317 THR B N 1
ATOM 6757 C CA . THR B 1 317 ? -13.133 7.797 5.535 1 97.19 317 THR B CA 1
ATOM 6758 C C . THR B 1 317 ? -13.383 6.34 5.914 1 97.19 317 THR B C 1
ATOM 6760 O O . THR B 1 317 ? -14.227 6.051 6.77 1 97.19 317 THR B O 1
ATOM 6763 N N . GLU B 1 318 ? -12.648 5.441 5.262 1 96.38 318 GLU B N 1
ATOM 6764 C CA . GLU B 1 318 ? -12.734 4.023 5.605 1 96.38 318 GLU B CA 1
ATOM 6765 C C . GLU B 1 318 ? -12.227 3.768 7.023 1 96.38 318 GLU B C 1
ATOM 6767 O O . GLU B 1 318 ? -12.859 3.037 7.789 1 96.38 318 GLU B O 1
ATOM 6772 N N . LEU B 1 319 ? -11.133 4.32 7.32 1 98.12 319 LEU B N 1
ATOM 6773 C CA . LEU B 1 319 ? -10.516 4.129 8.633 1 98.12 319 LEU B CA 1
ATOM 6774 C C . LEU B 1 319 ? -11.383 4.734 9.734 1 98.12 319 LEU B C 1
ATOM 6776 O O . LEU B 1 319 ? -11.555 4.133 10.789 1 98.12 319 LEU B O 1
ATOM 6780 N N . LEU B 1 320 ? -11.906 5.875 9.461 1 98 320 LEU B N 1
ATOM 6781 C CA . LEU B 1 320 ? -12.789 6.527 10.422 1 98 320 LEU B CA 1
ATOM 6782 C C . LEU B 1 320 ? -14.023 5.672 10.695 1 98 320 LEU B C 1
ATOM 6784 O O . LEU B 1 320 ? -14.375 5.441 11.852 1 98 320 LEU B O 1
ATOM 6788 N N . ALA B 1 321 ? -14.648 5.18 9.68 1 96.38 321 ALA B N 1
ATOM 6789 C CA . ALA B 1 321 ? -15.883 4.406 9.789 1 96.38 321 ALA B CA 1
ATOM 6790 C C . ALA B 1 321 ? -15.648 3.105 10.547 1 96.38 321 ALA B C 1
ATOM 6792 O O . ALA B 1 321 ? -16.531 2.637 11.273 1 96.38 321 ALA B O 1
ATOM 6793 N N . SER B 1 322 ? -14.469 2.578 10.391 1 96.12 322 SER B N 1
ATOM 6794 C CA . SER B 1 322 ? -14.188 1.29 11.016 1 96.12 322 SER B CA 1
ATOM 6795 C C . SER B 1 322 ? -13.555 1.47 12.391 1 96.12 322 SER B C 1
ATOM 6797 O O . SER B 1 322 ? -13.172 0.491 13.039 1 96.12 322 SER B O 1
ATOM 6799 N N . GLY B 1 323 ? -13.352 2.713 12.859 1 98 323 GLY B N 1
ATOM 6800 C CA . GLY B 1 323 ? -12.797 2.988 14.172 1 98 323 GLY B CA 1
ATOM 6801 C C . GLY B 1 323 ? -11.305 2.752 14.25 1 98 323 GLY B C 1
ATOM 6802 O O . GLY B 1 323 ? -10.75 2.602 15.344 1 98 323 GLY B O 1
ATOM 6803 N N . ARG B 1 324 ? -10.656 2.703 13.117 1 98.12 324 ARG B N 1
ATOM 6804 C CA . ARG B 1 324 ? -9.227 2.408 13.055 1 98.12 324 ARG B CA 1
ATOM 6805 C C . ARG B 1 324 ? -8.406 3.689 13.102 1 98.12 324 ARG B C 1
ATOM 6807 O O . ARG B 1 324 ? -7.715 4.027 12.141 1 98.12 324 ARG B O 1
ATOM 6814 N N . PHE B 1 325 ? -8.367 4.309 14.156 1 98.69 325 PHE B N 1
ATOM 6815 C CA . PHE B 1 325 ? -7.59 5.488 14.516 1 98.69 325 PHE B CA 1
ATOM 6816 C C . PHE B 1 325 ? -7.273 5.504 16 1 98.69 325 PHE B C 1
ATOM 6818 O O . PHE B 1 325 ? -7.824 4.711 16.766 1 98.69 325 PHE B O 1
ATOM 6825 N N . ALA B 1 326 ? -6.379 6.324 16.453 1 98.81 326 ALA B N 1
ATOM 6826 C CA . ALA B 1 326 ? -5.984 6.383 17.859 1 98.81 326 ALA B CA 1
ATOM 6827 C C . ALA B 1 326 ? -7.129 6.895 18.719 1 98.81 326 ALA B C 1
ATOM 6829 O O . ALA B 1 326 ? -7.707 7.945 18.438 1 98.81 326 ALA B O 1
ATOM 6830 N N . HIS B 1 327 ? -7.453 6.168 19.75 1 98.5 327 HIS B N 1
ATOM 6831 C CA . HIS B 1 327 ? -8.492 6.543 20.703 1 98.5 327 HIS B CA 1
ATOM 6832 C C . HIS B 1 327 ? -7.914 7.297 21.891 1 98.5 327 HIS B C 1
ATOM 6834 O O . HIS B 1 327 ? -7.84 6.754 23 1 98.5 327 HIS B O 1
ATOM 6840 N N . ILE B 1 328 ? -7.594 8.531 21.625 1 98.69 328 ILE B N 1
ATOM 6841 C CA . ILE B 1 328 ? -7.027 9.461 22.609 1 98.69 328 ILE B CA 1
ATOM 6842 C C . ILE B 1 328 ? -7.863 10.734 22.656 1 98.69 328 ILE B C 1
ATOM 6844 O O . ILE B 1 328 ? -8.719 10.953 21.797 1 98.69 328 ILE B O 1
ATOM 6848 N N . PRO B 1 329 ? -7.664 11.633 23.625 1 98.81 329 PRO B N 1
ATOM 6849 C CA . PRO B 1 329 ? -8.414 12.891 23.656 1 98.81 329 PRO B CA 1
ATOM 6850 C C . PRO B 1 329 ? -8.094 13.805 22.484 1 98.81 329 PRO B C 1
ATOM 6852 O O . PRO B 1 329 ? -6.934 13.883 22.062 1 98.81 329 PRO B O 1
ATOM 6855 N N . HIS B 1 330 ? -9.195 14.508 22.016 1 98.88 330 HIS B N 1
ATOM 6856 C CA . HIS B 1 330 ? -9.047 15.344 20.828 1 98.88 330 HIS B CA 1
ATOM 6857 C C . HIS B 1 330 ? -9.555 16.75 21.078 1 98.88 330 HIS B C 1
ATOM 6859 O O . HIS B 1 330 ? -10.57 16.938 21.766 1 98.88 330 HIS B O 1
ATOM 6865 N N . LEU B 1 331 ? -8.82 17.688 20.656 1 98.88 331 LEU B N 1
ATOM 6866 C CA . LEU B 1 331 ? -9.25 19.062 20.453 1 98.88 331 LEU B CA 1
ATOM 6867 C C . LEU B 1 331 ? -9.188 19.438 18.969 1 98.88 331 LEU B C 1
ATOM 6869 O O . LEU B 1 331 ? -8.125 19.344 18.344 1 98.88 331 LEU B O 1
ATOM 6873 N N . TYR B 1 332 ? -10.375 19.781 18.406 1 98.75 332 TYR B N 1
ATOM 6874 C CA . TYR B 1 332 ? -10.445 19.969 16.953 1 98.75 332 TYR B CA 1
ATOM 6875 C C . TYR B 1 332 ? -11.375 21.125 16.609 1 98.75 332 TYR B C 1
ATOM 6877 O O . TYR B 1 332 ? -12.43 21.297 17.219 1 98.75 332 TYR B O 1
ATOM 6885 N N . GLY B 1 333 ? -10.883 22 15.633 1 98.69 333 GLY B N 1
ATOM 6886 C CA . GLY B 1 333 ? -11.82 23.031 15.227 1 98.69 333 GLY B CA 1
ATOM 6887 C C . GLY B 1 333 ? -11.492 23.641 13.875 1 98.69 333 GLY B C 1
ATOM 6888 O O . GLY B 1 333 ? -10.562 23.203 13.203 1 98.69 333 GLY B O 1
ATOM 6889 N N . THR B 1 334 ? -12.43 24.516 13.406 1 98.5 334 THR B N 1
ATOM 6890 C CA . THR B 1 334 ? -12.336 25.25 12.156 1 98.5 334 THR B CA 1
ATOM 6891 C C . THR B 1 334 ? -12.719 26.719 12.367 1 98.5 334 THR B C 1
ATOM 6893 O O . THR B 1 334 ? -13.156 27.094 13.453 1 98.5 334 THR B O 1
ATOM 6896 N N . ASN B 1 335 ? -12.43 27.484 11.344 1 98.31 335 ASN B N 1
ATOM 6897 C CA . ASN B 1 335 ? -12.828 28.891 11.328 1 98.31 335 ASN B CA 1
ATOM 6898 C C . ASN B 1 335 ? -14.141 29.078 10.57 1 98.31 335 ASN B C 1
ATOM 6900 O O . ASN B 1 335 ? -14.43 28.359 9.625 1 98.31 335 ASN B O 1
ATOM 6904 N N . SER B 1 336 ? -14.852 30.094 10.938 1 97.62 336 SER B N 1
ATOM 6905 C CA . SER B 1 336 ? -16.219 30.281 10.445 1 97.62 336 SER B CA 1
ATOM 6906 C C . SER B 1 336 ? -16.234 30.438 8.93 1 97.62 336 SER B C 1
ATOM 6908 O O . SER B 1 336 ? -17.172 29.969 8.266 1 97.62 336 SER B O 1
ATOM 6910 N N . ASP B 1 337 ? -15.25 31.078 8.414 1 97.81 337 ASP B N 1
ATOM 6911 C CA . ASP B 1 337 ? -15.289 31.422 7.004 1 97.81 337 ASP B CA 1
ATOM 6912 C C . ASP B 1 337 ? -14.148 30.766 6.238 1 97.81 337 ASP B C 1
ATOM 6914 O O . ASP B 1 337 ? -13.523 31.391 5.383 1 97.81 337 ASP B O 1
ATOM 6918 N N . GLU B 1 338 ? -13.852 29.484 6.543 1 97.12 338 GLU B N 1
ATOM 6919 C CA . GLU B 1 338 ? -12.766 28.703 5.953 1 97.12 338 GLU B CA 1
ATOM 6920 C C . GLU B 1 338 ? -12.781 28.812 4.43 1 97.12 338 GLU B C 1
ATOM 6922 O O . GLU B 1 338 ? -11.734 28.953 3.803 1 97.12 338 GLU B O 1
ATOM 6927 N N . GLY B 1 339 ? -13.961 28.797 3.842 1 97.25 339 GLY B N 1
ATOM 6928 C CA . GLY B 1 339 ? -14.133 28.578 2.416 1 97.25 339 GLY B CA 1
ATOM 6929 C C . GLY B 1 339 ? -13.75 29.781 1.574 1 97.25 339 GLY B C 1
ATOM 6930 O O . GLY B 1 339 ? -13.594 29.672 0.356 1 97.25 339 GLY B O 1
ATOM 6931 N N . THR B 1 340 ? -13.555 30.969 2.209 1 96.81 340 THR B N 1
ATOM 6932 C CA . THR B 1 340 ? -13.211 32.156 1.446 1 96.81 340 THR B CA 1
ATOM 6933 C C . THR B 1 340 ? -11.812 32.031 0.85 1 96.81 340 THR B C 1
ATOM 6935 O O . THR B 1 340 ? -11.5 32.688 -0.152 1 96.81 340 THR B O 1
ATOM 6938 N N . ASP B 1 341 ? -11.039 31.109 1.43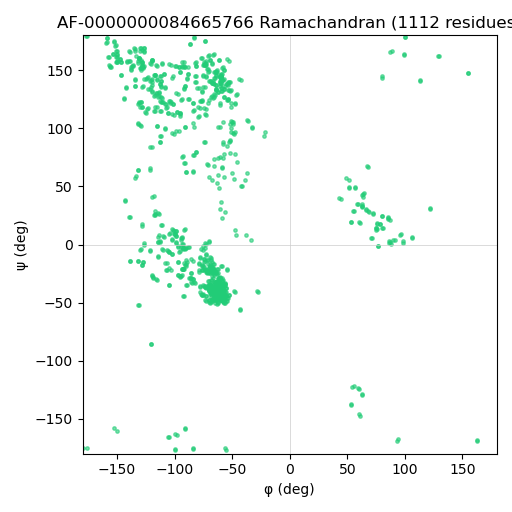7 1 94.44 341 ASP B N 1
ATOM 6939 C CA . ASP B 1 341 ? -9.695 30.891 0.926 1 94.44 341 ASP B CA 1
ATOM 6940 C C . ASP B 1 341 ? -9.695 29.812 -0.17 1 94.44 341 ASP B C 1
ATOM 6942 O O . ASP B 1 341 ? -8.727 29.688 -0.922 1 94.44 341 ASP B O 1
ATOM 6946 N N . ASN B 1 342 ? -10.742 29.078 -0.326 1 93.5 342 ASN B N 1
ATOM 6947 C CA . ASN B 1 342 ? -10.781 27.984 -1.289 1 93.5 342 ASN B CA 1
ATOM 6948 C C . ASN B 1 342 ? -11.656 28.328 -2.49 1 93.5 342 ASN B C 1
ATOM 6950 O O . ASN B 1 342 ? -11.555 27.688 -3.543 1 93.5 342 ASN B O 1
ATOM 6954 N N . ALA B 1 343 ? -12.531 29.234 -2.312 1 95.75 343 ALA B N 1
ATOM 6955 C CA . ALA B 1 343 ? -13.422 29.641 -3.396 1 95.75 343 ALA B CA 1
ATOM 6956 C C . ALA B 1 343 ? -12.656 30.391 -4.48 1 95.75 343 ALA B C 1
ATOM 6958 O O . ALA B 1 343 ? -11.758 31.188 -4.184 1 95.75 343 ALA B O 1
ATOM 6959 N N . PRO B 1 344 ? -13.031 30.109 -5.805 1 94.81 344 PRO B N 1
ATOM 6960 C CA . PRO B 1 344 ? -12.508 31.031 -6.824 1 94.81 344 PRO B CA 1
ATOM 6961 C C . PRO B 1 344 ? -12.891 32.469 -6.562 1 94.81 344 PRO B C 1
ATOM 6963 O O . PRO B 1 344 ? -14.07 32.781 -6.332 1 94.81 344 PRO B O 1
ATOM 6966 N N . ASP B 1 345 ? -11.875 33.312 -6.539 1 92.06 345 ASP B N 1
ATOM 6967 C CA . ASP B 1 345 ? -12.148 34.688 -6.188 1 92.06 345 ASP B CA 1
ATOM 6968 C C . ASP B 1 345 ? -11.828 35.625 -7.352 1 92.06 345 ASP B C 1
ATOM 6970 O O . ASP B 1 345 ? -11.562 36.812 -7.148 1 92.06 345 ASP B O 1
ATOM 6974 N N . ASP B 1 346 ? -11.891 35.062 -8.555 1 94.06 346 ASP B N 1
ATOM 6975 C CA . ASP B 1 346 ? -11.547 35.844 -9.727 1 94.06 346 ASP B CA 1
ATOM 6976 C C . ASP B 1 346 ? -12.805 36.344 -10.453 1 94.06 346 ASP B C 1
ATOM 6978 O O . ASP B 1 346 ? -12.742 36.75 -11.609 1 94.06 346 ASP B O 1
ATOM 6982 N N . GLY B 1 347 ? -13.883 36.156 -9.828 1 95.62 347 GLY B N 1
ATOM 6983 C CA . GLY B 1 347 ? -15.117 36.688 -10.375 1 95.62 347 GLY B CA 1
ATOM 6984 C C . GLY B 1 347 ? -15.781 35.75 -11.359 1 95.62 347 GLY B C 1
ATOM 6985 O O . GLY B 1 347 ? -16.672 36.156 -12.109 1 95.62 347 GLY B O 1
ATOM 6986 N N . VAL B 1 348 ? -15.492 34.5 -11.328 1 95.19 348 VAL B N 1
ATOM 6987 C CA . VAL B 1 348 ? -15.898 33.625 -12.398 1 95.19 348 VAL B CA 1
ATOM 6988 C C . VAL B 1 348 ? -17.25 32.969 -12.055 1 95.19 348 VAL B C 1
ATOM 6990 O O . VAL B 1 348 ? -17.953 32.5 -12.938 1 95.19 348 VAL B O 1
ATOM 6993 N N . ILE B 1 349 ? -17.641 32.906 -10.828 1 98 349 ILE B N 1
ATOM 6994 C CA . ILE B 1 349 ? -18.891 32.281 -10.445 1 98 349 ILE B CA 1
ATOM 6995 C C . ILE B 1 349 ? -19.984 33.312 -10.297 1 98 349 ILE B C 1
ATOM 6997 O O . ILE B 1 349 ? -20.172 33.875 -9.219 1 98 349 ILE B O 1
ATOM 7001 N N . ASN B 1 350 ? -20.812 33.5 -11.312 1 98.31 350 ASN B N 1
ATOM 7002 C CA . ASN B 1 350 ? -21.828 34.531 -11.305 1 98.31 350 ASN B CA 1
ATOM 7003 C C . ASN B 1 350 ? -23.234 33.969 -11.422 1 98.31 350 ASN B C 1
ATOM 7005 O O . ASN B 1 350 ? -24.203 34.562 -10.984 1 98.31 350 ASN B O 1
ATOM 7009 N N . THR B 1 351 ? -23.328 32.844 -12.039 1 98.38 351 THR B N 1
ATOM 7010 C CA . THR B 1 351 ? -24.625 32.219 -12.305 1 98.38 351 THR B CA 1
ATOM 7011 C C . THR B 1 351 ? -24.672 30.781 -11.789 1 98.38 351 THR B C 1
ATOM 7013 O O . THR B 1 351 ? -23.625 30.219 -11.445 1 98.38 351 THR B O 1
ATOM 7016 N N . ASP B 1 352 ? -25.906 30.266 -11.719 1 98.25 352 ASP B N 1
ATOM 7017 C CA . ASP B 1 352 ? -26.047 28.844 -11.375 1 98.25 352 ASP B CA 1
ATOM 7018 C C . ASP B 1 352 ? -25.281 27.969 -12.352 1 98.25 352 ASP B C 1
ATOM 7020 O O . ASP B 1 352 ? -24.734 26.938 -11.969 1 98.25 352 ASP B O 1
ATOM 7024 N N . ALA B 1 353 ? -25.266 28.375 -13.57 1 98.31 353 ALA B N 1
ATOM 7025 C CA . ALA B 1 353 ? -24.531 27.625 -14.586 1 98.31 353 ALA B CA 1
ATOM 7026 C C . ALA B 1 353 ? -23.031 27.641 -14.312 1 98.31 353 ALA B C 1
ATOM 7028 O O . ALA B 1 353 ? -22.359 26.625 -14.508 1 98.31 353 ALA B O 1
ATOM 7029 N N . ASP B 1 354 ? -22.531 28.75 -13.891 1 98.25 354 ASP B N 1
ATOM 7030 C CA . ASP B 1 354 ? -21.125 28.859 -13.523 1 98.25 354 ASP B CA 1
ATOM 7031 C C . ASP B 1 354 ? -20.797 27.922 -12.359 1 98.25 354 ASP B C 1
ATOM 7033 O O . ASP B 1 354 ? -19.781 27.219 -12.383 1 98.25 354 ASP B O 1
ATOM 7037 N N . LEU B 1 355 ? -21.656 27.984 -11.391 1 98 355 LEU B N 1
ATOM 7038 C CA . LEU B 1 355 ? -21.453 27.156 -10.203 1 98 355 LEU B CA 1
ATOM 7039 C C . LEU B 1 355 ? -21.5 25.672 -10.555 1 98 355 LEU B C 1
ATOM 7041 O O . LEU B 1 355 ? -20.656 24.906 -10.109 1 98 355 LEU B O 1
ATOM 7045 N N . TYR B 1 356 ? -22.484 25.328 -11.352 1 98 356 TYR B N 1
ATOM 7046 C CA . TYR B 1 356 ? -22.625 23.938 -11.797 1 98 356 TYR B CA 1
ATOM 7047 C C . TYR B 1 356 ? -21.359 23.484 -12.516 1 98 356 TYR B C 1
ATOM 7049 O O . TYR B 1 356 ? -20.828 22.406 -12.227 1 98 356 TYR B O 1
ATOM 7057 N N . ALA B 1 357 ? -20.906 24.25 -13.438 1 97.69 357 ALA B N 1
ATOM 7058 C CA . ALA B 1 357 ? -19.734 23.891 -14.234 1 97.69 357 ALA B CA 1
ATOM 7059 C C . ALA B 1 357 ? -18.5 23.734 -13.352 1 97.69 357 ALA B C 1
ATOM 7061 O O . ALA B 1 357 ? -17.688 22.828 -13.562 1 97.69 357 ALA B O 1
ATOM 7062 N N . PHE B 1 358 ? -18.375 24.594 -12.438 1 96.88 358 PHE B N 1
ATOM 7063 C CA . PHE B 1 358 ? -17.234 24.531 -11.539 1 96.88 358 PHE B CA 1
ATOM 7064 C C . PHE B 1 358 ? -17.266 23.25 -10.719 1 96.88 358 PHE B C 1
ATOM 7066 O O . PHE B 1 358 ? -16.266 22.516 -10.648 1 96.88 358 PHE B O 1
ATOM 7073 N N . LEU B 1 359 ? -18.391 22.938 -10.062 1 96.75 359 LEU B N 1
ATOM 7074 C CA . LEU B 1 359 ? -18.531 21.766 -9.203 1 96.75 359 LEU B CA 1
ATOM 7075 C C . LEU B 1 359 ? -18.391 20.484 -10.016 1 96.75 359 LEU B C 1
ATOM 7077 O O . LEU B 1 359 ? -17.844 19.484 -9.523 1 96.75 359 LEU B O 1
ATOM 7081 N N . ALA B 1 360 ? -18.812 20.531 -11.219 1 95.25 360 ALA B N 1
ATOM 7082 C CA . ALA B 1 360 ? -18.844 19.328 -12.062 1 95.25 360 ALA B CA 1
ATOM 7083 C C . ALA B 1 360 ? -17.469 19.094 -12.703 1 95.25 360 ALA B C 1
ATOM 7085 O O . ALA B 1 360 ? -17.078 17.953 -12.906 1 95.25 360 ALA B O 1
ATOM 7086 N N . ASN B 1 361 ? -16.703 20.141 -12.953 1 91.94 361 ASN B N 1
ATOM 7087 C CA . ASN B 1 361 ? -15.594 19.969 -13.883 1 91.94 361 ASN B CA 1
ATOM 7088 C C . ASN B 1 361 ? -14.281 20.469 -13.289 1 91.94 361 ASN B C 1
ATOM 7090 O O . ASN B 1 361 ? -13.203 20.109 -13.781 1 91.94 361 ASN B O 1
ATOM 7094 N N . SER B 1 362 ? -14.383 21.234 -12.289 1 88.44 362 SER B N 1
ATOM 7095 C CA . SER B 1 362 ? -13.172 21.953 -11.914 1 88.44 362 SER B CA 1
ATOM 7096 C C . SER B 1 362 ? -12.664 21.5 -10.547 1 88.44 362 SER B C 1
ATOM 7098 O O . SER B 1 362 ? -11.547 21.859 -10.148 1 88.44 362 SER B O 1
ATOM 7100 N N . THR B 1 363 ? -13.43 20.75 -9.836 1 87.25 363 THR B N 1
ATOM 7101 C CA . THR B 1 363 ? -13.039 20.375 -8.484 1 87.25 363 THR B CA 1
ATOM 7102 C C . THR B 1 363 ? -12.312 19.031 -8.492 1 87.25 363 THR B C 1
ATOM 7104 O O . THR B 1 363 ? -11.578 18.703 -7.551 1 87.25 363 THR B O 1
ATOM 7107 N N . GLY B 1 364 ? -12.609 18.172 -9.508 1 84 364 GLY B N 1
ATOM 7108 C CA . GLY B 1 364 ? -12.047 16.828 -9.57 1 84 364 GLY B CA 1
ATOM 7109 C C . GLY B 1 364 ? -12.766 15.836 -8.672 1 84 364 GLY B C 1
ATOM 7110 O O . GLY B 1 364 ? -12.281 14.727 -8.453 1 84 364 GLY B O 1
ATOM 7111 N N . PHE B 1 365 ? -13.93 16.172 -8.18 1 86.38 365 PHE B N 1
ATOM 7112 C CA . PHE B 1 365 ? -14.648 15.312 -7.246 1 86.38 365 PHE B CA 1
ATOM 7113 C C . PHE B 1 365 ? -15.336 14.172 -7.98 1 86.38 365 PHE B C 1
ATOM 7115 O O . PHE B 1 365 ? -15.648 13.141 -7.387 1 86.38 365 PHE B O 1
ATOM 7122 N N . GLY B 1 366 ? -15.602 14.367 -9.234 1 87.12 366 GLY B N 1
ATOM 7123 C CA . GLY B 1 366 ? -16.25 13.344 -10.031 1 87.12 366 GLY B CA 1
ATOM 7124 C C . GLY B 1 366 ? -17.703 13.102 -9.625 1 87.12 366 GLY B C 1
ATOM 7125 O O . GLY B 1 366 ? -18.203 11.977 -9.734 1 87.12 366 GLY B O 1
ATOM 7126 N N . TYR B 1 367 ? -18.328 14.094 -9.109 1 94.81 367 TYR B N 1
ATOM 7127 C CA . TYR B 1 367 ? -19.734 13.969 -8.711 1 94.81 367 TYR B CA 1
ATOM 7128 C C . TYR B 1 367 ? -20.625 13.773 -9.93 1 94.81 367 TYR B C 1
ATOM 7130 O O . TYR B 1 367 ? -20.438 14.422 -10.961 1 94.81 367 TYR B O 1
ATOM 7138 N N . PRO B 1 368 ? -21.609 12.867 -9.773 1 96.06 368 PRO B N 1
ATOM 7139 C CA . PRO B 1 368 ? -22.625 12.781 -10.82 1 96.06 368 PRO B CA 1
ATOM 7140 C C . PRO B 1 368 ? -23.5 14.031 -10.906 1 96.06 368 PRO B C 1
ATOM 7142 O O . PRO B 1 368 ? -23.578 14.797 -9.938 1 96.06 368 PRO B O 1
ATOM 7145 N N . ASP B 1 369 ? -24.172 14.141 -12.016 1 96.75 369 ASP B N 1
ATOM 7146 C CA . ASP B 1 369 ? -25.016 15.305 -12.281 1 96.75 369 ASP B CA 1
ATOM 7147 C C . ASP B 1 369 ? -26.047 15.516 -11.164 1 96.75 369 ASP B C 1
ATOM 7149 O O . ASP B 1 369 ? -26.203 16.625 -10.664 1 96.75 369 ASP B O 1
ATOM 7153 N N . ALA B 1 370 ? -26.656 14.469 -10.742 1 97.62 370 ALA B N 1
ATOM 7154 C CA . ALA B 1 370 ? -27.703 14.555 -9.727 1 97.62 370 ALA B CA 1
ATOM 7155 C C . ALA B 1 370 ? -27.125 15.031 -8.398 1 97.62 370 ALA B C 1
ATOM 7157 O O . ALA B 1 370 ? -27.797 15.75 -7.645 1 97.62 370 ALA B O 1
ATOM 7158 N N . VAL B 1 371 ? -25.938 14.688 -8.141 1 97.75 371 VAL B N 1
ATOM 7159 C CA . VAL B 1 371 ? -25.266 15.062 -6.895 1 97.75 371 VAL B CA 1
ATOM 7160 C C . VAL B 1 371 ? -24.922 16.547 -6.926 1 97.75 371 VAL B C 1
ATOM 7162 O O . VAL B 1 371 ? -25.156 17.266 -5.949 1 97.75 371 VAL B O 1
ATOM 7165 N N . VAL B 1 372 ? -24.406 17.031 -8.047 1 98.12 372 VAL B N 1
ATOM 7166 C CA . VAL B 1 372 ? -24.078 18.438 -8.211 1 98.12 372 VAL B CA 1
ATOM 7167 C C . VAL B 1 372 ? -25.328 19.297 -8.023 1 98.12 372 VAL B C 1
ATOM 7169 O O . VAL B 1 372 ? -25.312 20.281 -7.297 1 98.12 372 VAL B O 1
ATOM 7172 N N . LYS B 1 373 ? -26.391 18.906 -8.664 1 98.38 373 LYS B N 1
ATOM 7173 C CA . LYS B 1 373 ? -27.656 19.641 -8.578 1 98.38 373 LYS B CA 1
ATOM 7174 C C . LYS B 1 373 ? -28.188 19.656 -7.145 1 98.38 373 LYS B C 1
ATOM 7176 O O . LYS B 1 373 ? -28.703 20.672 -6.676 1 98.38 373 LYS B O 1
ATOM 7181 N N . HIS B 1 374 ? -28.047 18.547 -6.473 1 98.56 374 HIS B N 1
ATOM 7182 C CA . HIS B 1 374 ? -28.531 18.484 -5.098 1 98.56 374 HIS B CA 1
ATOM 7183 C C . HIS B 1 374 ? -27.672 19.359 -4.18 1 98.56 374 HIS B C 1
ATOM 7185 O O . HIS B 1 374 ? -28.188 19.984 -3.252 1 98.56 374 HIS B O 1
ATOM 7191 N N . ILE B 1 375 ? -26.359 19.422 -4.395 1 98.5 375 ILE B N 1
ATOM 7192 C CA . ILE B 1 375 ? -25.484 20.328 -3.648 1 98.5 375 ILE B CA 1
ATOM 7193 C C . ILE B 1 375 ? -25.953 21.766 -3.85 1 98.5 375 ILE B C 1
ATOM 7195 O O . ILE B 1 375 ? -26.062 22.531 -2.887 1 98.5 375 ILE B O 1
ATOM 7199 N N . MET B 1 376 ? -26.25 22.125 -5.059 1 98.44 376 MET B N 1
ATOM 7200 C CA . MET B 1 376 ? -26.703 23.484 -5.359 1 98.44 376 MET B CA 1
ATOM 7201 C C . MET B 1 376 ? -28.016 23.797 -4.652 1 98.44 376 MET B C 1
ATOM 7203 O O . MET B 1 376 ? -28.25 24.938 -4.242 1 98.44 376 MET B O 1
ATOM 7207 N N . GLU B 1 377 ? -28.859 22.812 -4.453 1 98.44 377 GLU B N 1
ATOM 7208 C CA . GLU B 1 377 ? -30.109 22.984 -3.723 1 98.44 377 GLU B CA 1
ATOM 7209 C C . GLU B 1 377 ? -29.859 23.203 -2.234 1 98.44 377 GLU B C 1
ATOM 7211 O O . GLU B 1 377 ? -30.516 24.016 -1.599 1 98.44 377 GLU B O 1
ATOM 7216 N N . LEU B 1 378 ? -28.891 22.469 -1.745 1 98.56 378 LEU B N 1
ATOM 7217 C CA . LEU B 1 378 ? -28.578 22.531 -0.32 1 98.56 378 LEU B CA 1
ATOM 7218 C C . LEU B 1 378 ? -27.859 23.828 0.023 1 98.56 378 LEU B C 1
ATOM 7220 O O . LEU B 1 378 ? -27.859 24.25 1.182 1 98.56 378 LEU B O 1
ATOM 7224 N N . TYR B 1 379 ? -27.266 24.438 -0.961 1 98.5 379 TYR B N 1
ATOM 7225 C CA . TYR B 1 379 ? -26.578 25.719 -0.822 1 98.5 379 TYR B CA 1
ATOM 7226 C C . TYR B 1 379 ? -27.188 26.75 -1.753 1 98.5 379 TYR B C 1
ATOM 7228 O O . TYR B 1 379 ? -26.609 27.078 -2.795 1 98.5 379 TYR B O 1
ATOM 7236 N N . PRO B 1 380 ? -28.25 27.375 -1.335 1 97.62 380 PRO B N 1
ATOM 7237 C CA . PRO B 1 380 ? -29.016 28.25 -2.238 1 97.62 380 PRO B CA 1
ATOM 7238 C C . PRO B 1 380 ? -28.297 29.562 -2.537 1 97.62 380 PRO B C 1
ATOM 7240 O O . PRO B 1 380 ? -27.422 29.969 -1.775 1 97.62 380 PRO B O 1
ATOM 7243 N N . ASN B 1 381 ? -28.656 30.141 -3.678 1 97.38 381 ASN B N 1
ATOM 7244 C CA . ASN B 1 381 ? -28.172 31.469 -4.027 1 97.38 381 ASN B CA 1
ATOM 7245 C C . ASN B 1 381 ? -28.828 32.531 -3.156 1 97.38 381 ASN B C 1
ATOM 7247 O O . ASN B 1 381 ? -29.641 33.312 -3.639 1 97.38 381 ASN B O 1
ATOM 7251 N N . ASP B 1 382 ? -28.516 32.562 -1.945 1 96.88 382 ASP B N 1
ATOM 7252 C CA . ASP B 1 382 ? -28.922 33.5 -0.903 1 96.88 382 ASP B CA 1
ATOM 7253 C C . ASP B 1 382 ? -27.719 34 -0.108 1 96.88 382 ASP B C 1
ATOM 7255 O O . ASP B 1 382 ? -27.156 33.25 0.701 1 96.88 382 ASP B O 1
ATOM 7259 N N . PRO B 1 383 ? -27.297 35.219 -0.375 1 94.75 383 PRO B N 1
ATOM 7260 C CA . PRO B 1 383 ? -26.094 35.719 0.283 1 94.75 383 PRO B CA 1
ATOM 7261 C C . PRO B 1 383 ? -26.203 35.719 1.806 1 94.75 383 PRO B C 1
ATOM 7263 O O . PRO B 1 383 ? -25.188 35.719 2.504 1 94.75 383 PRO B O 1
ATOM 7266 N N . THR B 1 384 ? -27.359 35.656 2.354 1 94.88 384 THR B N 1
ATOM 7267 C CA . THR B 1 384 ? -27.547 35.719 3.799 1 94.88 384 THR B CA 1
ATOM 7268 C C . THR B 1 384 ? -27.141 34.406 4.457 1 94.88 384 THR B C 1
ATOM 7270 O O . THR B 1 384 ? -26.922 34.344 5.668 1 94.88 384 THR B O 1
ATOM 7273 N N . VAL B 1 385 ? -27.078 33.344 3.672 1 93.19 385 VAL B N 1
ATOM 7274 C CA . VAL B 1 385 ? -26.719 32.062 4.254 1 93.19 385 VAL B CA 1
ATOM 7275 C C . VAL B 1 385 ? -25.375 31.594 3.697 1 93.19 385 VAL B C 1
ATOM 7277 O O . VAL B 1 385 ? -24.906 30.484 3.99 1 93.19 385 VAL B O 1
ATOM 7280 N N . GLY B 1 386 ? -24.781 32.469 2.836 1 93.75 386 GLY B N 1
ATOM 7281 C CA . GLY B 1 386 ? -23.453 32.188 2.328 1 93.75 386 GLY B CA 1
ATOM 7282 C C . GLY B 1 386 ? -22.344 32.625 3.271 1 93.75 386 GLY B C 1
ATOM 7283 O O . GLY B 1 386 ? -22.609 33 4.418 1 93.75 386 GLY B O 1
ATOM 7284 N N . ILE B 1 387 ? -21.141 32.469 2.791 1 94.88 387 ILE B N 1
ATOM 7285 C CA . ILE B 1 387 ? -19.969 32.812 3.582 1 94.88 387 ILE B CA 1
ATOM 7286 C C . ILE B 1 387 ? -19.156 33.875 2.848 1 94.88 387 ILE B C 1
ATOM 7288 O O . ILE B 1 387 ? -19.016 33.844 1.624 1 94.88 387 ILE B O 1
ATOM 7292 N N . PRO B 1 388 ? -18.688 34.938 3.637 1 95.38 388 PRO B N 1
ATOM 7293 C CA . PRO B 1 388 ? -18.5 35 5.086 1 95.38 388 PRO B CA 1
ATOM 7294 C C . PRO B 1 388 ? -19.797 35.281 5.848 1 95.38 388 PRO B C 1
ATOM 7296 O O . PRO B 1 388 ? -20.688 35.938 5.316 1 95.38 388 PRO B O 1
ATOM 7299 N N . LEU B 1 389 ? -19.75 34.812 7.047 1 93.06 389 LEU B N 1
ATOM 7300 C CA . LEU B 1 389 ? -20.891 35 7.934 1 93.06 389 LEU B CA 1
ATOM 7301 C C . LEU B 1 389 ? -21.062 36.469 8.305 1 93.06 389 LEU B C 1
ATOM 7303 O O . LEU B 1 389 ? -20.109 37.281 8.195 1 93.06 389 LEU B O 1
ATOM 7307 N N . ASN B 1 390 ? -22.266 36.844 8.656 1 89.12 390 ASN B N 1
ATOM 7308 C CA . ASN B 1 390 ? -22.625 38.125 9.242 1 89.12 390 ASN B CA 1
ATOM 7309 C C . ASN B 1 390 ? -22.328 39.281 8.281 1 89.12 390 ASN B C 1
ATOM 7311 O O . ASN B 1 390 ? -21.891 40.344 8.711 1 89.12 390 ASN B O 1
ATOM 7315 N N . THR B 1 391 ? -22.453 39.031 7.035 1 93.81 391 THR B N 1
ATOM 7316 C CA . THR B 1 391 ? -22.266 40.094 6.047 1 93.81 391 THR B CA 1
ATOM 7317 C C . THR B 1 391 ? -23.594 40.406 5.34 1 93.81 391 THR B C 1
ATOM 7319 O O . THR B 1 391 ? -23.609 41.156 4.355 1 93.81 391 THR B O 1
ATOM 7322 N N . GLY B 1 392 ? -24.578 39.844 5.816 1 92.69 392 GLY B N 1
ATOM 7323 C CA . GLY B 1 392 ? -25.922 40.156 5.352 1 92.69 392 GLY B CA 1
ATOM 7324 C C . GLY B 1 392 ? -26.109 39.875 3.871 1 92.69 392 GLY B C 1
ATOM 7325 O O . GLY B 1 392 ? -25.812 38.781 3.393 1 92.69 392 GLY B O 1
ATOM 7326 N N . VAL B 1 393 ? -26.531 40.906 3.145 1 95 393 VAL B N 1
ATOM 7327 C CA . VAL B 1 393 ? -26.922 40.719 1.751 1 95 393 VAL B CA 1
ATOM 7328 C C . VAL B 1 393 ? -25.766 41.125 0.834 1 95 393 VAL B C 1
ATOM 7330 O O . VAL B 1 393 ? -25.922 41.156 -0.389 1 95 393 VAL B O 1
ATOM 7333 N N . GLU B 1 394 ? -24.609 41.406 1.422 1 95.31 394 GLU B N 1
ATOM 7334 C CA . GLU B 1 394 ? -23.453 41.719 0.6 1 95.31 394 GLU B CA 1
ATOM 7335 C C . GLU B 1 394 ? -23.109 40.562 -0.342 1 95.31 394 GLU B C 1
ATOM 7337 O O . GLU B 1 394 ? -23.156 39.406 0.051 1 95.31 394 GLU B O 1
ATOM 7342 N N . LEU B 1 395 ? -22.781 40.938 -1.579 1 95.75 395 LEU B N 1
ATOM 7343 C CA . LEU B 1 395 ? -22.484 39.906 -2.562 1 95.75 395 LEU B CA 1
ATOM 7344 C C . LEU B 1 395 ? -20.984 39.781 -2.799 1 95.75 395 LEU B C 1
ATOM 7346 O O . LEU B 1 395 ? -20.516 38.719 -3.232 1 95.75 395 LEU B O 1
ATOM 7350 N N . PHE B 1 396 ? -20.234 40.875 -2.48 1 96.69 396 PHE B N 1
ATOM 7351 C CA . PHE B 1 396 ? -18.828 40.969 -2.861 1 96.69 396 PHE B CA 1
ATOM 7352 C C . PHE B 1 396 ? -18.641 40.688 -4.348 1 96.69 396 PHE B C 1
ATOM 7354 O O . PHE B 1 396 ? -17.844 39.844 -4.734 1 96.69 396 PHE B O 1
ATOM 7361 N N . ALA B 1 397 ? -19.328 41.406 -5.168 1 96.5 397 ALA B N 1
ATOM 7362 C CA . ALA B 1 397 ? -19.547 41.156 -6.59 1 96.5 397 ALA B CA 1
ATOM 7363 C C . ALA B 1 397 ? -18.219 41.094 -7.34 1 96.5 397 ALA B C 1
ATOM 7365 O O . ALA B 1 397 ? -18.109 40.375 -8.352 1 96.5 397 ALA B O 1
ATOM 7366 N N . GLU B 1 398 ? -17.172 41.75 -6.941 1 96.12 398 GLU B N 1
ATOM 7367 C CA . GLU B 1 398 ? -15.875 41.75 -7.602 1 96.12 398 GLU B CA 1
ATOM 7368 C C . GLU B 1 398 ? -15.273 40.344 -7.582 1 96.12 398 GLU B C 1
ATOM 7370 O O . GLU B 1 398 ? -14.438 40 -8.422 1 96.12 398 GLU B O 1
ATOM 7375 N N . HIS B 1 399 ? -15.773 39.531 -6.637 1 97.38 399 HIS B N 1
ATOM 7376 C CA . HIS B 1 399 ? -15.273 38.188 -6.516 1 97.38 399 HIS B CA 1
ATOM 7377 C C . HIS B 1 399 ? -16.25 37.188 -7.137 1 97.38 399 HIS B C 1
ATOM 7379 O O . HIS B 1 399 ? -15.984 35.969 -7.137 1 97.38 399 HIS B O 1
ATOM 7385 N N . GLY B 1 400 ? -17.328 37.656 -7.742 1 97.88 400 GLY B N 1
ATOM 7386 C CA . GLY B 1 400 ? -18.406 36.844 -8.32 1 97.88 400 GLY B CA 1
ATOM 7387 C C . GLY B 1 400 ? -19.719 37 -7.59 1 97.88 400 GLY B C 1
ATOM 7388 O O . GLY B 1 400 ? -19.766 37.031 -6.359 1 97.88 400 GLY B O 1
ATOM 7389 N N . LEU B 1 401 ? -20.812 37.031 -8.328 1 98.12 401 LEU B N 1
ATOM 7390 C CA . LEU B 1 401 ? -22.125 37.281 -7.762 1 98.12 401 LEU B CA 1
ATOM 7391 C C . LEU B 1 401 ? -22.547 36.156 -6.828 1 98.12 401 LEU B C 1
ATOM 7393 O O . LEU B 1 401 ? -23.406 36.375 -5.957 1 98.12 401 LEU B O 1
ATOM 7397 N N . GLN B 1 402 ? -22.031 35.031 -7.008 1 97.94 402 GLN B N 1
ATOM 7398 C CA . GLN B 1 402 ? -22.344 33.875 -6.141 1 97.94 402 GLN B CA 1
ATOM 7399 C C . GLN B 1 402 ? -21.125 33.438 -5.336 1 97.94 402 GLN B C 1
ATOM 7401 O O . GLN B 1 402 ? -20.984 32.25 -5.016 1 97.94 402 GLN B O 1
ATOM 7406 N N . PHE B 1 403 ? -20.234 34.375 -5.098 1 98 403 PHE B N 1
ATOM 7407 C CA . PHE B 1 403 ? -19 34.094 -4.359 1 98 403 PHE B CA 1
ATOM 7408 C C . PHE B 1 403 ? -19.328 33.469 -2.998 1 98 403 PHE B C 1
ATOM 7410 O O . PHE B 1 403 ? -18.734 32.469 -2.613 1 98 403 PHE B O 1
ATOM 7417 N N . LYS B 1 404 ? -20.219 34.031 -2.273 1 98 404 LYS B N 1
ATOM 7418 C CA . LYS B 1 404 ? -20.547 33.594 -0.927 1 98 404 LYS B CA 1
ATOM 7419 C C . LYS B 1 404 ? -21.094 32.156 -0.946 1 98 404 LYS B C 1
ATOM 7421 O O . LYS B 1 404 ? -20.875 31.391 -0.006 1 98 404 LYS B O 1
ATOM 7426 N N . ARG B 1 405 ? -21.766 31.844 -2.021 1 98.12 405 ARG B N 1
ATOM 7427 C CA . ARG B 1 405 ? -22.359 30.516 -2.182 1 98.12 405 ARG B CA 1
ATOM 7428 C C . ARG B 1 405 ? -21.266 29.453 -2.379 1 98.12 405 ARG B C 1
ATOM 7430 O O . ARG B 1 405 ? -21.234 28.453 -1.67 1 98.12 405 ARG B O 1
ATOM 7437 N N . ILE B 1 406 ? -20.359 29.734 -3.297 1 98.12 406 ILE B N 1
ATOM 7438 C CA . ILE B 1 406 ? -19.312 28.766 -3.58 1 98.12 406 ILE B CA 1
ATOM 7439 C C . ILE B 1 406 ? -18.328 28.703 -2.41 1 98.12 406 ILE B C 1
ATOM 7441 O O . ILE B 1 406 ? -17.797 27.641 -2.096 1 98.12 406 ILE B O 1
ATOM 7445 N N . ALA B 1 407 ? -18.125 29.797 -1.715 1 98.25 407 ALA B N 1
ATOM 7446 C CA . ALA B 1 407 ? -17.281 29.797 -0.519 1 98.25 407 ALA B CA 1
ATOM 7447 C C . ALA B 1 407 ? -17.875 28.891 0.56 1 98.25 407 ALA B C 1
ATOM 7449 O O . ALA B 1 407 ? -17.141 28.172 1.243 1 98.25 407 ALA B O 1
ATOM 7450 N N . ALA B 1 408 ? -19.172 28.906 0.671 1 98.31 408 ALA B N 1
ATOM 7451 C CA . ALA B 1 408 ? -19.844 28.031 1.634 1 98.31 408 ALA B CA 1
ATOM 7452 C C . ALA B 1 408 ? -19.656 26.562 1.26 1 98.31 408 ALA B C 1
ATOM 7454 O O . ALA B 1 408 ? -19.344 25.734 2.115 1 98.31 408 ALA B O 1
ATOM 7455 N N . VAL B 1 409 ? -19.797 26.281 -0.017 1 98.12 409 VAL B N 1
ATOM 7456 C CA . VAL B 1 409 ? -19.672 24.906 -0.491 1 98.12 409 VAL B CA 1
ATOM 7457 C C . VAL B 1 409 ? -18.25 24.406 -0.267 1 98.12 409 VAL B C 1
ATOM 7459 O O . VAL B 1 409 ? -18.031 23.344 0.323 1 98.12 409 VAL B O 1
ATOM 7462 N N . MET B 1 410 ? -17.297 25.188 -0.65 1 97.12 410 MET B N 1
ATOM 7463 C CA . MET B 1 410 ? -15.898 24.766 -0.584 1 97.12 410 MET B CA 1
ATOM 7464 C C . MET B 1 410 ? -15.43 24.641 0.863 1 97.12 410 MET B C 1
ATOM 7466 O O . MET B 1 410 ? -14.695 23.719 1.21 1 97.12 410 MET B O 1
ATOM 7470 N N . GLY B 1 411 ? -15.828 25.625 1.692 1 97.44 411 GLY B N 1
ATOM 7471 C CA . GLY B 1 411 ? -15.508 25.531 3.107 1 97.44 411 GLY B CA 1
ATOM 7472 C C . GLY B 1 411 ? -16.047 24.281 3.764 1 97.44 411 GLY B C 1
ATOM 7473 O O . GLY B 1 411 ? -15.367 23.656 4.59 1 97.44 411 GLY B O 1
ATOM 7474 N N . ASP B 1 412 ? -17.281 23.906 3.377 1 98 412 ASP B N 1
ATOM 7475 C CA . ASP B 1 412 ? -17.875 22.703 3.953 1 98 412 ASP B CA 1
ATOM 7476 C C . ASP B 1 412 ? -17.219 21.438 3.412 1 98 412 ASP B C 1
ATOM 7478 O O . ASP B 1 412 ? -16.969 20.5 4.16 1 98 412 ASP B O 1
ATOM 7482 N N . VAL B 1 413 ? -16.859 21.453 2.174 1 96.81 413 VAL B N 1
ATOM 7483 C CA . VAL B 1 413 ? -16.25 20.281 1.564 1 96.81 413 VAL B CA 1
ATOM 7484 C C . VAL B 1 413 ? -14.898 20 2.205 1 96.81 413 VAL B C 1
ATOM 7486 O O . VAL B 1 413 ? -14.586 18.859 2.549 1 96.81 413 VAL B O 1
ATOM 7489 N N . PHE B 1 414 ? -14.133 20.969 2.469 1 96.38 414 PHE B N 1
ATOM 7490 C CA . PHE B 1 414 ? -12.734 20.766 2.818 1 96.38 414 PHE B CA 1
ATOM 7491 C C . PHE B 1 414 ? -12.547 20.766 4.328 1 96.38 414 PHE B C 1
ATOM 7493 O O . PHE B 1 414 ? -11.648 20.094 4.848 1 96.38 414 PHE B O 1
ATOM 7500 N N . TYR B 1 415 ? -13.461 21.453 5.031 1 98 415 TYR B N 1
ATOM 7501 C CA . TYR B 1 415 ? -13.102 21.656 6.43 1 98 415 TYR B CA 1
ATOM 7502 C C . TYR B 1 415 ? -14.258 21.297 7.348 1 98 415 TYR B C 1
ATOM 7504 O O . TYR B 1 415 ? -14.117 20.438 8.227 1 98 415 TYR B O 1
ATOM 7512 N N . HIS B 1 416 ? -15.406 21.844 7.094 1 98.38 416 HIS B N 1
ATOM 7513 C CA . HIS B 1 416 ? -16.469 21.75 8.086 1 98.38 416 HIS B CA 1
ATOM 7514 C C . HIS B 1 416 ? -17.109 20.359 8.07 1 98.38 416 HIS B C 1
ATOM 7516 O O . HIS B 1 416 ? -17.484 19.828 9.117 1 98.38 416 HIS B O 1
ATOM 7522 N N . ALA B 1 417 ? -17.359 19.797 6.895 1 98.25 417 ALA B N 1
ATOM 7523 C CA . ALA B 1 417 ? -17.969 18.469 6.824 1 98.25 417 ALA B CA 1
ATOM 7524 C C . ALA B 1 417 ? -17.016 17.406 7.363 1 98.25 417 ALA B C 1
ATOM 7526 O O . ALA B 1 417 ? -17.406 16.562 8.18 1 98.25 417 ALA B O 1
ATOM 7527 N N . PRO B 1 418 ? -15.758 17.453 6.957 1 98.19 418 PRO B N 1
ATOM 7528 C CA . PRO B 1 418 ? -14.828 16.5 7.547 1 98.19 418 PRO B CA 1
ATOM 7529 C C . PRO B 1 418 ? -14.711 16.641 9.062 1 98.19 418 PRO B C 1
ATOM 7531 O O . PRO B 1 418 ? -14.625 15.641 9.781 1 98.19 418 PRO B O 1
ATOM 7534 N N . ARG B 1 419 ? -14.672 17.844 9.547 1 98.5 419 ARG B N 1
ATOM 7535 C CA . ARG B 1 419 ? -14.625 18.047 10.992 1 98.5 419 ARG B CA 1
ATOM 7536 C C . ARG B 1 419 ? -15.828 17.406 11.672 1 98.5 419 ARG B C 1
ATOM 7538 O O . ARG B 1 419 ? -15.703 16.812 12.742 1 98.5 419 ARG B O 1
ATOM 7545 N N . LEU B 1 420 ? -17.016 17.578 11.086 1 98.56 420 LEU B N 1
ATOM 7546 C CA . LEU B 1 420 ? -18.234 16.984 11.625 1 98.56 420 LEU B CA 1
ATOM 7547 C C . LEU B 1 420 ? -18.109 15.469 11.719 1 98.56 420 LEU B C 1
ATOM 7549 O O . LEU B 1 420 ? -18.422 14.883 12.766 1 98.56 420 LEU B O 1
ATOM 7553 N N . ALA B 1 421 ? -17.672 14.891 10.656 1 98.31 421 ALA B N 1
ATOM 7554 C CA . ALA B 1 421 ? -17.531 13.438 10.617 1 98.31 421 ALA B CA 1
ATOM 7555 C C . ALA B 1 421 ? -16.516 12.961 11.648 1 98.31 421 ALA B C 1
ATOM 7557 O O . ALA B 1 421 ? -16.766 11.992 12.367 1 98.31 421 ALA B O 1
ATOM 7558 N N . ASP B 1 422 ? -15.383 13.648 11.719 1 98.62 422 ASP B N 1
ATOM 7559 C CA . ASP B 1 422 ? -14.344 13.297 12.68 1 98.62 422 ASP B CA 1
ATOM 7560 C C . ASP B 1 422 ? -14.852 13.438 14.109 1 98.62 422 ASP B C 1
ATOM 7562 O O . ASP B 1 422 ? -14.641 12.555 14.938 1 98.62 422 ASP B O 1
ATOM 7566 N N . ALA B 1 423 ? -15.477 14.531 14.375 1 98.75 423 ALA B N 1
ATOM 7567 C CA . ALA B 1 423 ? -15.977 14.805 15.719 1 98.75 423 ALA B CA 1
ATOM 7568 C C . ALA B 1 423 ? -16.922 13.695 16.188 1 98.75 423 ALA B C 1
ATOM 7570 O O . ALA B 1 423 ? -16.797 13.203 17.312 1 98.75 423 ALA B O 1
ATOM 7571 N N . ARG B 1 424 ? -17.812 13.336 15.352 1 98.5 424 ARG B N 1
ATOM 7572 C CA . ARG B 1 424 ? -18.781 12.297 15.672 1 98.5 424 ARG B CA 1
ATOM 7573 C C . ARG B 1 424 ? -18.094 10.961 15.914 1 98.5 424 ARG B C 1
ATOM 7575 O O . ARG B 1 424 ? -18.438 10.227 16.844 1 98.5 424 ARG B O 1
ATOM 7582 N N . ALA B 1 425 ? -17.125 10.68 15.148 1 98.5 425 ALA B N 1
ATOM 7583 C CA . ALA B 1 425 ? -16.391 9.422 15.305 1 98.5 425 ALA B CA 1
ATOM 7584 C C . ALA B 1 425 ? -15.508 9.445 16.547 1 98.5 425 ALA B C 1
ATOM 7586 O O . ALA B 1 425 ? -15.531 8.508 17.344 1 98.5 425 ALA B O 1
ATOM 7587 N N . TYR B 1 426 ? -14.734 10.539 16.688 1 98.69 426 TYR B N 1
ATOM 7588 C CA . TYR B 1 426 ? -13.82 10.672 17.828 1 98.69 426 TYR B CA 1
ATOM 7589 C C . TYR B 1 426 ? -14.57 10.578 19.141 1 98.69 426 TYR B C 1
ATOM 7591 O O . TYR B 1 426 ? -14.125 9.906 20.078 1 98.69 426 TYR B O 1
ATOM 7599 N N . ALA B 1 427 ? -15.695 11.156 19.219 1 98.69 427 ALA B N 1
ATOM 7600 C CA . ALA B 1 427 ? -16.438 11.312 20.453 1 98.69 427 ALA B CA 1
ATOM 7601 C C . ALA B 1 427 ? -17 9.969 20.938 1 98.69 427 ALA B C 1
ATOM 7603 O O . ALA B 1 427 ? -17.328 9.805 22.109 1 98.69 427 ALA B O 1
ATOM 7604 N N . ARG B 1 428 ? -17.031 9.016 20.062 1 97.88 428 ARG B N 1
ATOM 7605 C CA . ARG B 1 428 ? -17.5 7.684 20.438 1 97.88 428 ARG B CA 1
ATOM 7606 C C . ARG B 1 428 ? -16.469 6.969 21.312 1 97.88 428 ARG B C 1
ATOM 7608 O O . ARG B 1 428 ? -16.812 6.059 22.078 1 97.88 428 ARG B O 1
ATOM 7615 N N . TYR B 1 429 ? -15.25 7.422 21.188 1 97.88 429 TYR B N 1
ATOM 7616 C CA . TYR B 1 429 ? -14.211 6.609 21.797 1 97.88 429 TYR B CA 1
ATOM 7617 C C . TYR B 1 429 ? -13.461 7.398 22.875 1 97.88 429 TYR B C 1
ATOM 7619 O O . TYR B 1 429 ? -12.875 6.812 23.781 1 97.88 429 TYR B O 1
ATOM 7627 N N . SER B 1 430 ? -13.438 8.773 22.719 1 98.44 430 SER B N 1
ATOM 7628 C CA . SER B 1 430 ? -12.57 9.547 23.594 1 98.44 430 SER B CA 1
ATOM 7629 C C . SER B 1 430 ? -13.141 10.945 23.844 1 98.44 430 SER B C 1
ATOM 7631 O O . SER B 1 430 ? -13.945 11.445 23.047 1 98.44 430 SER B O 1
ATOM 7633 N N . PRO B 1 431 ? -12.703 11.602 25 1 98.75 431 PRO B N 1
ATOM 7634 C CA . PRO B 1 431 ? -13.086 13.008 25.156 1 98.75 431 PRO B CA 1
ATOM 7635 C C . PRO B 1 431 ? -12.695 13.867 23.953 1 98.75 431 PRO B C 1
ATOM 7637 O O . PRO B 1 431 ? -11.539 13.836 23.531 1 98.75 431 PRO B O 1
ATOM 7640 N N . THR B 1 432 ? -13.68 14.531 23.422 1 98.88 432 THR B N 1
ATOM 7641 C CA . THR B 1 432 ? -13.5 15.32 22.203 1 98.88 432 THR B CA 1
ATOM 7642 C C . THR B 1 432 ? -14.078 16.719 22.391 1 98.88 432 THR B C 1
ATOM 7644 O O . THR B 1 432 ? -15.25 16.875 22.75 1 98.88 432 THR B O 1
ATOM 7647 N N . TYR B 1 433 ? -13.25 17.688 22.203 1 98.94 433 TYR B N 1
ATOM 7648 C CA . TYR B 1 433 ? -13.625 19.094 22.297 1 98.94 433 TYR B CA 1
ATOM 7649 C C . TYR B 1 433 ? -13.539 19.766 20.922 1 98.94 433 TYR B C 1
ATOM 7651 O O . TYR B 1 433 ? -12.477 19.797 20.312 1 98.94 433 TYR B O 1
ATOM 7659 N N . ILE B 1 434 ? -14.688 20.359 20.484 1 98.88 434 ILE B N 1
ATOM 7660 C CA . ILE B 1 434 ? -14.773 20.953 19.156 1 98.88 434 ILE B CA 1
ATOM 7661 C C . ILE B 1 434 ? -14.992 22.469 19.281 1 98.88 434 ILE B C 1
ATOM 7663 O O . ILE B 1 434 ? -15.742 22.906 20.156 1 98.88 434 ILE B O 1
ATOM 7667 N N . TYR B 1 435 ? -14.336 23.234 18.375 1 98.81 435 TYR B N 1
ATOM 7668 C CA . TYR B 1 435 ? -14.562 24.672 18.406 1 98.81 435 TYR B CA 1
ATOM 7669 C C . TYR B 1 435 ? -14.883 25.188 17.016 1 98.81 435 TYR B C 1
ATOM 7671 O O . TYR B 1 435 ? -14.602 24.531 16.016 1 98.81 435 TYR B O 1
ATOM 7679 N N . ARG B 1 436 ? -15.453 26.281 16.922 1 98.56 436 ARG B N 1
ATOM 7680 C CA . ARG B 1 436 ? -15.555 27.172 15.766 1 98.56 436 ARG B CA 1
ATOM 7681 C C . ARG B 1 436 ? -15.055 28.578 16.109 1 98.56 436 ARG B C 1
ATOM 7683 O O . ARG B 1 436 ? -15.68 29.281 16.906 1 98.56 436 ARG B O 1
ATOM 7690 N N . PHE B 1 437 ? -13.977 28.953 15.516 1 98.56 437 PHE B N 1
ATOM 7691 C CA . PHE B 1 437 ? -13.422 30.281 15.766 1 98.56 437 PHE B CA 1
ATOM 7692 C C . PHE B 1 437 ? -14.18 31.344 14.977 1 98.56 437 PHE B C 1
ATOM 7694 O O . PHE B 1 437 ? -14.453 31.156 13.797 1 98.56 437 PHE B O 1
ATOM 7701 N N . ASN B 1 438 ? -14.492 32.438 15.648 1 97.38 438 ASN B N 1
ATOM 7702 C CA . ASN B 1 438 ? -15.367 33.438 15.008 1 97.38 438 ASN B CA 1
ATOM 7703 C C . ASN B 1 438 ? -14.961 34.844 15.352 1 97.38 438 ASN B C 1
ATOM 7705 O O . ASN B 1 438 ? -15.82 35.688 15.633 1 97.38 438 ASN B O 1
ATOM 7709 N N . THR B 1 439 ? -13.703 35.125 15.453 1 95.94 439 THR B N 1
ATOM 7710 C CA . THR B 1 439 ? -13.172 36.469 15.609 1 95.94 439 THR B CA 1
ATOM 7711 C C . THR B 1 439 ? -12.328 36.875 14.398 1 95.94 439 THR B C 1
ATOM 7713 O O . THR B 1 439 ? -11.445 36.125 13.977 1 95.94 439 THR B O 1
ATOM 7716 N N . LEU B 1 440 ? -12.617 38.062 13.859 1 93.56 440 LEU B N 1
ATOM 7717 C CA . LEU B 1 440 ? -11.852 38.531 12.719 1 93.56 440 LEU B CA 1
ATOM 7718 C C . LEU B 1 440 ? -10.375 38.656 13.07 1 93.56 440 LEU B C 1
ATOM 7720 O O . LEU B 1 440 ? -10.023 39.031 14.188 1 93.56 440 LEU B O 1
ATOM 7724 N N . PRO B 1 441 ? -9.523 38.344 12.102 1 92.5 441 PRO B N 1
ATOM 7725 C CA . PRO B 1 441 ? -8.086 38.5 12.367 1 92.5 441 PRO B CA 1
ATOM 7726 C C . PRO B 1 441 ? -7.625 39.938 12.359 1 92.5 441 PRO B C 1
ATOM 7728 O O . PRO B 1 441 ? -8.305 40.812 11.789 1 92.5 441 PRO B O 1
ATOM 7731 N N . TRP B 1 442 ? -6.543 40.125 13.086 1 89.94 442 TRP B N 1
ATOM 7732 C CA . TRP B 1 442 ? -5.777 41.344 12.883 1 89.94 442 TRP B CA 1
ATOM 7733 C C . TRP B 1 442 ? -4.902 41.25 11.641 1 89.94 442 TRP B C 1
ATOM 7735 O O . TRP B 1 442 ? -4.141 40.312 11.484 1 89.94 442 TRP B O 1
ATOM 7745 N N . GLN B 1 443 ? -5.234 42 10.648 1 81.5 443 GLN B N 1
ATOM 7746 C CA . GLN B 1 443 ? -4.43 41.938 9.43 1 81.5 443 GLN B CA 1
ATOM 7747 C C . GLN B 1 443 ? -3.195 42.812 9.539 1 81.5 443 GLN B C 1
ATOM 7749 O O . GLN B 1 443 ? -3.316 44.031 9.703 1 81.5 443 GLN B O 1
ATOM 7754 N N . ASN B 1 444 ? -2.096 42.031 9.82 1 63.81 444 ASN B N 1
ATOM 7755 C CA . ASN B 1 444 ? -0.842 42.781 9.953 1 63.81 444 ASN B CA 1
ATOM 7756 C C . ASN B 1 444 ? -0.201 43.031 8.594 1 63.81 444 ASN B C 1
ATOM 7758 O O . ASN B 1 444 ? -0.399 42.281 7.648 1 63.81 444 ASN B O 1
ATOM 7762 N N . ASP B 1 445 ? -0.005 44.25 8.289 1 51.03 445 ASP B N 1
ATOM 7763 C CA . ASP B 1 445 ? 0.984 44.438 7.227 1 51.03 445 ASP B CA 1
ATOM 7764 C C . ASP B 1 445 ? 2.348 43.875 7.648 1 51.03 445 ASP B C 1
ATOM 7766 O O . ASP B 1 445 ? 2.814 44.156 8.758 1 51.03 445 ASP B O 1
ATOM 7770 N N . ASN B 1 446 ? 2.693 42.656 7.145 1 45.16 446 ASN B N 1
ATOM 7771 C CA . ASN B 1 446 ? 3.936 41.969 7.516 1 45.16 446 ASN B CA 1
ATOM 7772 C C . ASN B 1 446 ? 5.023 42.969 7.891 1 45.16 446 ASN B C 1
ATOM 7774 O O . ASN B 1 446 ? 6.051 42.594 8.461 1 45.16 446 ASN B O 1
ATOM 7778 N N . THR B 1 447 ? 5.07 44.062 7.129 1 40.62 447 THR B N 1
ATOM 7779 C CA . THR B 1 447 ? 6.172 45.031 7.281 1 40.62 447 THR B CA 1
ATOM 7780 C C . THR B 1 447 ? 5.828 46.094 8.305 1 40.62 447 THR B C 1
ATOM 7782 O O . THR B 1 447 ? 6.652 46.969 8.609 1 40.62 447 THR B O 1
ATOM 7785 N N . ALA B 1 448 ? 4.625 46.25 8.641 1 43.12 448 ALA B N 1
ATOM 7786 C CA . ALA B 1 448 ? 4.395 47.438 9.484 1 43.12 448 ALA B CA 1
ATOM 7787 C C . ALA B 1 448 ? 3.547 47.094 10.703 1 43.12 448 ALA B C 1
ATOM 7789 O O . ALA B 1 448 ? 2.795 46.094 10.68 1 43.12 448 ALA B O 1
ATOM 7790 N N . ASP B 1 449 ? 4.043 47.312 11.883 1 46.69 449 ASP B N 1
ATOM 7791 C CA . ASP B 1 449 ? 3.27 47.312 13.125 1 46.69 449 ASP B CA 1
ATOM 7792 C C . ASP B 1 449 ? 1.889 47.938 12.898 1 46.69 449 ASP B C 1
ATOM 7794 O O . ASP B 1 449 ? 1.228 48.344 13.844 1 46.69 449 ASP B O 1
ATOM 7798 N N . VAL B 1 450 ? 1.712 48.156 11.57 1 54 450 VAL B N 1
ATOM 7799 C CA . VAL B 1 450 ? 0.433 48.781 11.227 1 54 450 VAL B CA 1
ATOM 7800 C C . VAL B 1 450 ? -0.514 47.719 10.672 1 54 450 VAL B C 1
ATOM 7802 O O . VAL B 1 450 ? -0.081 46.781 9.984 1 54 450 VAL B O 1
ATOM 7805 N N . GLY B 1 451 ? -1.605 47.344 11.344 1 64.5 451 GLY B N 1
ATOM 7806 C CA . GLY B 1 451 ? -2.609 46.406 10.891 1 64.5 451 GLY B CA 1
ATOM 7807 C C . GLY B 1 451 ? -4.031 46.875 11.117 1 64.5 451 GLY B C 1
ATOM 7808 O O . GLY B 1 451 ? -4.258 48.062 11.391 1 64.5 451 GLY B O 1
ATOM 7809 N N . GLY B 1 452 ? -4.871 46.344 10.602 1 73.38 452 GLY B N 1
ATOM 7810 C CA . GLY B 1 452 ? -6.281 46.656 10.773 1 73.38 452 GLY B CA 1
ATOM 7811 C C . GLY B 1 452 ? -7.191 45.469 10.523 1 73.38 452 GLY B C 1
ATOM 7812 O O . GLY B 1 452 ? -6.805 44.344 10.766 1 73.38 452 GLY B O 1
ATOM 7813 N N . ASN B 1 453 ? -8.344 45.875 10.234 1 75.75 453 ASN B N 1
ATOM 7814 C CA . ASN B 1 453 ? -9.352 44.844 10.031 1 75.75 453 ASN B CA 1
ATOM 7815 C C . ASN B 1 453 ? -9.094 44.031 8.766 1 75.75 453 ASN B C 1
ATOM 7817 O O . ASN B 1 453 ? -8.617 44.594 7.766 1 75.75 453 ASN B O 1
ATOM 7821 N N . ALA B 1 454 ? -9.32 42.75 8.82 1 80.25 454 ALA B N 1
ATOM 7822 C CA . ALA B 1 454 ? -9.297 41.906 7.641 1 80.25 454 ALA B CA 1
ATOM 7823 C C . ALA B 1 454 ? -10.312 42.344 6.602 1 80.25 454 ALA B C 1
ATOM 7825 O O . ALA B 1 454 ? -11.281 43.062 6.938 1 80.25 454 ALA B O 1
ATOM 7826 N N . SER B 1 455 ? -9.945 42.031 5.359 1 87.12 455 SER B N 1
ATOM 7827 C CA . SER B 1 455 ? -10.914 42.281 4.301 1 87.12 455 SER B CA 1
ATOM 7828 C C . SER B 1 455 ? -12.258 41.625 4.594 1 87.12 455 SER B C 1
ATOM 7830 O O . SER B 1 455 ? -12.305 40.469 5.035 1 87.12 455 SER B O 1
ATOM 7832 N N . ALA B 1 456 ? -13.258 42.344 4.309 1 90.56 456 ALA B N 1
ATOM 7833 C CA . ALA B 1 456 ? -14.602 41.875 4.645 1 90.56 456 ALA B CA 1
ATOM 7834 C C . ALA B 1 456 ? -14.938 40.594 3.893 1 90.56 456 ALA B C 1
ATOM 7836 O O . ALA B 1 456 ? -15.641 39.719 4.418 1 90.56 456 ALA B O 1
ATOM 7837 N N . TYR B 1 457 ? -14.477 40.438 2.658 1 93.94 457 TYR B N 1
ATOM 7838 C CA . TYR B 1 457 ? -14.859 39.281 1.855 1 93.94 457 TYR B CA 1
ATOM 7839 C C . TYR B 1 457 ? -14.148 38.031 2.34 1 93.94 457 TYR B C 1
ATOM 7841 O O . TYR B 1 457 ? -14.539 36.906 1.988 1 93.94 457 TYR B O 1
ATOM 7849 N N . LYS B 1 458 ? -13.117 38.156 3.15 1 95 458 LYS B N 1
ATOM 7850 C CA . LYS B 1 458 ? -12.406 36.969 3.686 1 95 458 LYS B CA 1
ATOM 7851 C C . LYS B 1 458 ? -13.023 36.5 4.996 1 95 458 LYS B C 1
ATOM 7853 O O . LYS B 1 458 ? -13.062 35.312 5.277 1 95 458 LYS B O 1
ATOM 7858 N N . GLY B 1 459 ? -13.523 37.469 5.84 1 94.69 459 GLY B N 1
ATOM 7859 C CA . GLY B 1 459 ? -14.094 37.125 7.133 1 94.69 459 GLY B CA 1
ATOM 7860 C C . GLY B 1 459 ? -13.109 36.438 8.062 1 94.69 459 GLY B C 1
ATOM 7861 O O . GLY B 1 459 ? -11.938 36.844 8.125 1 94.69 459 GLY B O 1
ATOM 7862 N N . VAL B 1 460 ? -13.609 35.531 8.906 1 95.88 460 VAL B N 1
ATOM 7863 C CA . VAL B 1 460 ? -12.773 34.719 9.766 1 95.88 460 VAL B CA 1
ATOM 7864 C C . VAL B 1 460 ? -12.219 33.531 8.969 1 95.88 460 VAL B C 1
ATOM 7866 O O . VAL B 1 460 ? -12.703 32.406 9.102 1 95.88 460 VAL B O 1
ATOM 7869 N N . ALA B 1 461 ? -11.227 33.781 8.227 1 95.56 461 ALA B N 1
ATOM 7870 C CA . ALA B 1 461 ? -10.719 32.906 7.188 1 95.56 461 ALA B CA 1
ATOM 7871 C C . ALA B 1 461 ? -9.789 31.844 7.773 1 95.56 461 ALA B C 1
ATOM 7873 O O . ALA B 1 461 ? -9.648 31.75 8.992 1 95.56 461 ALA B O 1
ATOM 7874 N N . HIS B 1 462 ? -9.32 30.984 6.879 1 95.38 462 HIS B N 1
ATOM 7875 C CA . HIS B 1 462 ? -8.375 29.938 7.195 1 95.38 462 HIS B CA 1
ATOM 7876 C C . HIS B 1 462 ? -7.156 30.484 7.934 1 95.38 462 HIS B C 1
ATOM 7878 O O . HIS B 1 462 ? -6.672 31.562 7.609 1 95.38 462 HIS B O 1
ATOM 7884 N N . PHE B 1 463 ? -6.707 29.828 9.102 1 95.62 463 PHE B N 1
ATOM 7885 C CA . PHE B 1 463 ? -5.477 30.125 9.82 1 95.62 463 PHE B CA 1
ATOM 7886 C C . PHE B 1 463 ? -5.703 31.234 10.836 1 95.62 463 PHE B C 1
ATOM 7888 O O . PHE B 1 463 ? -4.793 31.594 11.586 1 95.62 463 PHE B O 1
ATOM 7895 N N . THR B 1 464 ? -6.887 31.734 10.977 1 94.81 464 THR B N 1
ATOM 7896 C CA . THR B 1 464 ? -7.152 32.938 11.758 1 94.81 464 THR B CA 1
ATOM 7897 C C . THR B 1 464 ? -6.863 32.688 13.234 1 94.81 464 THR B C 1
ATOM 7899 O O . THR B 1 464 ? -6.301 33.562 13.906 1 94.81 464 THR B O 1
ATOM 7902 N N . GLU B 1 465 ? -7.172 31.609 13.789 1 96.75 465 GLU B N 1
ATOM 7903 C CA . GLU B 1 465 ? -7.121 31.391 15.227 1 96.75 465 GLU B CA 1
ATOM 7904 C C . GLU B 1 465 ? -5.688 31.203 15.711 1 96.75 465 GLU B C 1
ATOM 7906 O O . GLU B 1 465 ? -5.402 31.359 16.906 1 96.75 465 GLU B O 1
ATOM 7911 N N . VAL B 1 466 ? -4.754 30.875 14.789 1 97 466 VAL B N 1
ATOM 7912 C CA . VAL B 1 466 ? -3.416 30.438 15.156 1 97 466 VAL B CA 1
ATOM 7913 C C . VAL B 1 466 ? -2.703 31.516 15.953 1 97 466 VAL B C 1
ATOM 7915 O O . VAL B 1 466 ? -2.061 31.234 16.969 1 97 466 VAL B O 1
ATOM 7918 N N . ALA B 1 467 ? -2.844 32.781 15.555 1 94.81 467 ALA B N 1
ATOM 7919 C CA . ALA B 1 467 ? -2.186 33.875 16.25 1 94.81 467 ALA B CA 1
ATOM 7920 C C . ALA B 1 467 ? -2.631 33.938 17.703 1 94.81 467 ALA B C 1
ATOM 7922 O O . ALA B 1 467 ? -1.835 34.281 18.594 1 94.81 467 ALA B O 1
ATOM 7923 N N . PHE B 1 468 ? -3.887 33.719 17.969 1 97.62 468 PHE B N 1
ATOM 7924 C CA . PHE B 1 468 ? -4.449 33.75 19.312 1 97.62 468 PHE B CA 1
ATOM 7925 C C . PHE B 1 468 ? -3.984 32.562 20.141 1 97.62 468 PHE B C 1
ATOM 7927 O O . PHE B 1 468 ? -3.721 32.719 21.344 1 97.62 468 PHE B O 1
ATOM 7934 N N . VAL B 1 469 ? -3.887 31.422 19.516 1 98.56 469 VAL B N 1
ATOM 7935 C CA . VAL B 1 469 ? -3.441 30.203 20.188 1 98.56 469 VAL B CA 1
ATOM 7936 C C . VAL B 1 469 ? -1.985 30.359 20.625 1 98.56 469 VAL B C 1
ATOM 7938 O O . VAL B 1 469 ? -1.629 30.016 21.75 1 98.56 469 VAL B O 1
ATOM 7941 N N . PHE B 1 470 ? -1.136 30.922 19.766 1 98.12 470 PHE B N 1
ATOM 7942 C CA . PHE B 1 470 ? 0.29 31.062 20.047 1 98.12 470 PHE B CA 1
ATOM 7943 C C . PHE B 1 470 ? 0.543 32.219 21 1 98.12 470 PHE B C 1
ATOM 7945 O O . PHE B 1 470 ? 1.658 32.375 21.5 1 98.12 470 PHE B O 1
ATOM 7952 N N . ASN B 1 471 ? -0.479 33.031 21.25 1 98 471 ASN B N 1
ATOM 7953 C CA . ASN B 1 471 ? -0.437 34.156 22.172 1 98 471 ASN B CA 1
ATOM 7954 C C . ASN B 1 471 ? 0.639 35.156 21.766 1 98 471 ASN B C 1
ATOM 7956 O O . ASN B 1 471 ? 1.318 35.719 22.625 1 98 471 ASN B O 1
ATOM 7960 N N . ASN B 1 472 ? 0.875 35.344 20.469 1 94.62 472 ASN B N 1
ATOM 7961 C CA . ASN B 1 472 ? 1.902 36.219 19.938 1 94.62 472 ASN B CA 1
ATOM 7962 C C . ASN B 1 472 ? 1.334 37.594 19.594 1 94.62 472 ASN B C 1
ATOM 7964 O O . ASN B 1 472 ? 0.611 37.75 18.609 1 94.62 472 ASN B O 1
ATOM 7968 N N . PRO B 1 473 ? 1.688 38.562 20.297 1 93.25 473 PRO B N 1
ATOM 7969 C CA . PRO B 1 473 ? 1.056 39.875 20.109 1 93.25 473 PRO B CA 1
ATOM 7970 C C . PRO B 1 473 ? 1.365 40.5 18.75 1 93.25 473 PRO B C 1
ATOM 7972 O O . PRO B 1 473 ? 0.609 41.344 18.266 1 93.25 473 PRO B O 1
ATOM 7975 N N . ARG B 1 474 ? 2.422 40.094 18.156 1 90.88 474 ARG B N 1
ATOM 7976 C CA . ARG B 1 474 ? 2.75 40.594 16.828 1 90.88 474 ARG B CA 1
ATOM 7977 C C . ARG B 1 474 ? 1.669 40.219 15.82 1 90.88 474 ARG B C 1
ATOM 7979 O O . ARG B 1 474 ? 1.422 40.938 14.859 1 90.88 474 ARG B O 1
ATOM 7986 N N . PHE B 1 475 ? 0.97 39.156 16.156 1 92.38 475 PHE B N 1
ATOM 7987 C CA . PHE B 1 475 ? 0.118 38.625 15.102 1 92.38 475 PHE B CA 1
ATOM 7988 C C . PHE B 1 475 ? -1.353 38.719 15.484 1 92.38 475 PHE B C 1
ATOM 7990 O O . PHE B 1 475 ? -2.221 38.844 14.617 1 92.38 475 PHE B O 1
ATOM 7997 N N . TYR B 1 476 ? -1.722 38.656 16.812 1 92.88 476 TYR B N 1
ATOM 7998 C CA . TYR B 1 476 ? -3.135 38.812 17.141 1 92.88 476 TYR B CA 1
ATOM 7999 C C . TYR B 1 476 ? -3.479 40.312 17.266 1 92.88 476 TYR B C 1
ATOM 8001 O O . TYR B 1 476 ? -4.652 40.688 17.297 1 92.88 476 TYR B O 1
ATOM 8009 N N . GLY B 1 477 ? -2.414 41.219 17.328 1 91.25 477 GLY B N 1
ATOM 8010 C CA . GLY B 1 477 ? -2.641 42.656 17.219 1 91.25 477 GLY B CA 1
ATOM 8011 C C . GLY B 1 477 ? -2.652 43.375 18.562 1 91.25 477 GLY B C 1
ATOM 8012 O O . GLY B 1 477 ? -2.516 42.719 19.609 1 91.25 477 GLY B O 1
ATOM 8013 N N . PRO B 1 478 ? -2.818 44.656 18.578 1 91.62 478 PRO B N 1
ATOM 8014 C CA . PRO B 1 478 ? -2.59 45.469 19.766 1 91.62 478 PRO B CA 1
ATOM 8015 C C . PRO B 1 478 ? -3.854 45.688 20.609 1 91.62 478 PRO B C 1
ATOM 8017 O O . PRO B 1 478 ? -3.809 46.312 21.656 1 91.62 478 PRO B O 1
ATOM 8020 N N . TRP B 1 479 ? -4.961 45.188 20.156 1 93.12 479 TRP B N 1
ATOM 8021 C CA . TRP B 1 479 ? -6.223 45.5 20.812 1 93.12 479 TRP B CA 1
ATOM 8022 C C . TRP B 1 479 ? -6.387 44.719 22.109 1 93.12 479 TRP B C 1
ATOM 8024 O O . TRP B 1 479 ? -6.18 43.5 22.125 1 93.12 479 TRP B O 1
ATOM 8034 N N . PRO B 1 480 ? -6.781 45.406 23.219 1 95.88 480 PRO B N 1
ATOM 8035 C CA . PRO B 1 480 ? -6.938 44.719 24.5 1 95.88 480 PRO B CA 1
ATOM 8036 C C . PRO B 1 480 ? -7.949 43.562 24.438 1 95.88 480 PRO B C 1
ATOM 8038 O O . PRO B 1 480 ? -7.797 42.562 25.125 1 95.88 480 PRO B O 1
ATOM 8041 N N . GLU B 1 481 ? -8.992 43.75 23.641 1 96.12 481 GLU B N 1
ATOM 8042 C CA . GLU B 1 481 ? -9.984 42.688 23.469 1 96.12 481 GLU B CA 1
ATOM 8043 C C . GLU B 1 481 ? -9.359 41.406 22.891 1 96.12 481 GLU B C 1
ATOM 8045 O O . GLU B 1 481 ? -9.688 40.312 23.297 1 96.12 481 GLU B O 1
ATOM 8050 N N . TYR B 1 482 ? -8.445 41.625 21.922 1 96.06 482 TYR B N 1
ATOM 8051 C CA . TYR B 1 482 ? -7.797 40.5 21.281 1 96.06 482 TYR B CA 1
ATOM 8052 C C . TYR B 1 482 ? -6.75 39.875 22.203 1 96.06 482 TYR B C 1
ATOM 8054 O O . TYR B 1 482 ? -6.555 38.656 22.188 1 96.06 482 TYR B O 1
ATOM 8062 N N . LYS B 1 483 ? -6.078 40.688 22.969 1 97.44 483 LYS B N 1
ATOM 8063 C CA . LYS B 1 483 ? -5.172 40.156 23.984 1 97.44 483 LYS B CA 1
ATOM 8064 C C . LYS B 1 483 ? -5.922 39.312 24.984 1 97.44 483 LYS B C 1
ATOM 8066 O O . LYS B 1 483 ? -5.465 38.219 25.344 1 97.44 483 LYS B O 1
ATOM 8071 N N . ALA B 1 484 ? -7.09 39.844 25.422 1 97.94 484 ALA B N 1
ATOM 8072 C CA . ALA B 1 484 ? -7.898 39.062 26.375 1 97.94 484 ALA B CA 1
ATOM 8073 C C . ALA B 1 484 ? -8.336 37.75 25.781 1 97.94 484 ALA B C 1
ATOM 8075 O O . ALA B 1 484 ? -8.289 36.719 26.453 1 97.94 484 ALA B O 1
ATOM 8076 N N . LEU B 1 485 ? -8.773 37.75 24.547 1 98.19 485 LEU B N 1
ATOM 8077 C CA . LEU B 1 485 ? -9.164 36.5 23.875 1 98.19 485 LEU B CA 1
ATOM 8078 C C . LEU B 1 485 ? -7.973 35.562 23.75 1 98.19 485 LEU B C 1
ATOM 8080 O O . LEU B 1 485 ? -8.109 34.375 24 1 98.19 485 LEU B O 1
ATOM 8084 N N . SER B 1 486 ? -6.859 36.094 23.328 1 98.31 486 SER B N 1
ATOM 8085 C CA . SER B 1 486 ? -5.656 35.281 23.172 1 98.31 486 SER B CA 1
ATOM 8086 C C . SER B 1 486 ? -5.266 34.625 24.484 1 98.31 486 SER B C 1
ATOM 8088 O O . SER B 1 486 ? -4.84 33.469 24.516 1 98.31 486 SER B O 1
ATOM 8090 N N . ASN B 1 487 ? -5.379 35.375 25.578 1 98.19 487 ASN B N 1
ATOM 8091 C CA . ASN B 1 487 ? -5.102 34.812 26.906 1 98.19 487 ASN B CA 1
ATOM 8092 C C . ASN B 1 487 ? -6.016 33.625 27.219 1 98.19 487 ASN B C 1
ATOM 8094 O O . ASN B 1 487 ? -5.555 32.594 27.719 1 98.19 487 ASN B O 1
ATOM 8098 N N . ASP B 1 488 ? -7.266 33.781 26.891 1 98.19 488 ASP B N 1
ATOM 8099 C CA . ASP B 1 488 ? -8.219 32.688 27.141 1 98.19 488 ASP B CA 1
ATOM 8100 C C . ASP B 1 488 ? -7.926 31.484 26.25 1 98.19 488 ASP B C 1
ATOM 8102 O O . ASP B 1 488 ? -7.871 30.359 26.734 1 98.19 488 ASP B O 1
ATOM 8106 N N . VAL B 1 489 ? -7.758 31.734 24.969 1 98.62 489 VAL B N 1
ATOM 8107 C CA . VAL B 1 489 ? -7.574 30.672 23.984 1 98.62 489 VAL B CA 1
ATOM 8108 C C . VAL B 1 489 ? -6.293 29.891 24.281 1 98.62 489 VAL B C 1
ATOM 8110 O O . VAL B 1 489 ? -6.309 28.672 24.359 1 98.62 489 VAL B O 1
ATOM 8113 N N . SER B 1 490 ? -5.176 30.547 24.484 1 98.69 490 SER B N 1
ATOM 8114 C CA . SER B 1 490 ? -3.912 29.891 24.781 1 98.69 490 SER B CA 1
ATOM 8115 C C . SER B 1 490 ? -4 29.094 26.078 1 98.69 490 SER B C 1
ATOM 8117 O O . SER B 1 490 ? -3.447 27.984 26.188 1 98.69 490 SER B O 1
ATOM 8119 N N . ALA B 1 491 ? -4.668 29.625 27.094 1 98.62 491 ALA B N 1
ATOM 8120 C CA . ALA B 1 491 ? -4.836 28.906 28.359 1 98.62 491 ALA B CA 1
ATOM 8121 C C . ALA B 1 491 ? -5.586 27.594 28.156 1 98.62 491 ALA B C 1
ATOM 8123 O O . ALA B 1 491 ? -5.238 26.578 28.75 1 98.62 491 ALA B O 1
ATOM 8124 N N . GLN B 1 492 ? -6.602 27.594 27.344 1 98.81 492 GLN B N 1
ATOM 8125 C CA . GLN B 1 492 ? -7.383 26.391 27.109 1 98.81 492 GLN B CA 1
ATOM 8126 C C . GLN B 1 492 ? -6.566 25.344 26.328 1 98.81 492 GLN B C 1
ATOM 8128 O O . GLN B 1 492 ? -6.645 24.156 26.625 1 98.81 492 GLN B O 1
ATOM 8133 N N . TRP B 1 493 ? -5.801 25.781 25.328 1 98.88 493 TRP B N 1
ATOM 8134 C CA . TRP B 1 493 ? -4.891 24.875 24.625 1 98.88 493 TRP B CA 1
ATOM 8135 C C . TRP B 1 493 ? -3.883 24.266 25.594 1 98.88 493 TRP B C 1
ATOM 8137 O O . TRP B 1 493 ? -3.65 23.062 25.578 1 98.88 493 TRP B O 1
ATOM 8147 N N . ILE B 1 494 ? -3.318 25.094 26.484 1 98.62 494 ILE B N 1
ATOM 8148 C CA . ILE B 1 494 ? -2.316 24.656 27.453 1 98.62 494 ILE B CA 1
ATOM 8149 C C . ILE B 1 494 ? -2.936 23.641 28.422 1 98.62 494 ILE B C 1
ATOM 8151 O O . ILE B 1 494 ? -2.34 22.609 28.703 1 98.62 494 ILE B O 1
ATOM 8155 N N . ASN B 1 495 ? -4.105 23.922 28.906 1 98.69 495 ASN B N 1
ATOM 8156 C CA . ASN B 1 495 ? -4.793 23 29.812 1 98.69 495 ASN B CA 1
ATOM 8157 C C . ASN B 1 495 ? -5.016 21.641 29.141 1 98.69 495 ASN B C 1
ATOM 8159 O O . ASN B 1 495 ? -4.812 20.609 29.766 1 98.69 495 ASN B O 1
ATOM 8163 N N . PHE B 1 496 ? -5.465 21.688 27.875 1 98.75 496 PHE B N 1
ATOM 8164 C CA . PHE B 1 496 ? -5.688 20.438 27.156 1 98.75 496 PHE B CA 1
ATOM 8165 C C . PHE B 1 496 ? -4.383 19.672 26.984 1 98.75 496 PHE B C 1
ATOM 8167 O O . PHE B 1 496 ? -4.348 18.453 27.156 1 98.75 496 PHE B O 1
ATOM 8174 N N . ILE B 1 497 ? -3.346 20.328 26.625 1 98.75 497 ILE B N 1
ATOM 8175 C CA . ILE B 1 497 ? -2.035 19.703 26.453 1 98.75 497 ILE B CA 1
ATOM 8176 C C . ILE B 1 497 ? -1.594 19.062 27.766 1 98.75 497 ILE B C 1
ATOM 8178 O O . ILE B 1 497 ? -1.072 17.938 27.766 1 98.75 497 ILE B O 1
ATOM 8182 N N . ALA B 1 498 ? -1.803 19.703 28.844 1 97.19 498 ALA B N 1
ATOM 8183 C CA . ALA B 1 498 ? -1.311 19.25 30.141 1 97.19 498 ALA B CA 1
ATOM 8184 C C . ALA B 1 498 ? -2.178 18.125 30.703 1 97.19 498 ALA B C 1
ATOM 8186 O O . ALA B 1 498 ? -1.67 17.203 31.328 1 97.19 498 ALA B O 1
ATOM 8187 N N . THR B 1 499 ? -3.559 18.219 30.422 1 97 499 THR B N 1
ATOM 8188 C CA . THR B 1 499 ? -4.414 17.359 31.219 1 97 499 THR B CA 1
ATOM 8189 C C . THR B 1 499 ? -5.41 16.594 30.344 1 97 499 THR B C 1
ATOM 8191 O O . THR B 1 499 ? -6.066 15.664 30.812 1 97 499 THR B O 1
ATOM 8194 N N . GLY B 1 500 ? -5.527 17.031 29.141 1 98.19 500 GLY B N 1
ATOM 8195 C CA . GLY B 1 500 ? -6.543 16.453 28.266 1 98.19 500 GLY B CA 1
ATOM 8196 C C . GLY B 1 500 ? -7.891 17.141 28.391 1 98.19 500 GLY B C 1
ATOM 8197 O O . GLY B 1 500 ? -8.844 16.766 27.703 1 98.19 500 GLY B O 1
ATOM 8198 N N . ASP B 1 501 ? -7.984 18.141 29.234 1 98.38 501 ASP B N 1
ATOM 8199 C CA . ASP B 1 501 ? -9.188 18.938 29.453 1 98.38 501 ASP B CA 1
ATOM 8200 C C . ASP B 1 501 ? -8.898 20.438 29.328 1 98.38 501 ASP B C 1
ATOM 8202 O O . ASP B 1 501 ? -8.133 20.984 30.109 1 98.38 501 ASP B O 1
ATOM 8206 N N . PRO B 1 502 ? -9.539 21.141 28.359 1 98.62 502 PRO B N 1
ATOM 8207 C CA . PRO B 1 502 ? -9.234 22.562 28.141 1 98.62 502 PRO B CA 1
ATOM 8208 C C . PRO B 1 502 ? -9.836 23.469 29.203 1 98.62 502 PRO B C 1
ATOM 8210 O O . PRO B 1 502 ? -9.523 24.672 29.25 1 98.62 502 PRO B O 1
ATOM 8213 N N . ASN B 1 503 ? -10.594 22.969 30.109 1 98.31 503 ASN B N 1
ATOM 8214 C CA . ASN B 1 503 ? -11.383 23.781 31.031 1 98.31 503 ASN B CA 1
ATOM 8215 C C . ASN B 1 503 ? -10.586 24.141 32.281 1 98.31 503 ASN B C 1
ATOM 8217 O O . ASN B 1 503 ? -9.656 23.438 32.656 1 98.31 503 ASN B O 1
ATOM 8221 N N . SER B 1 504 ? -10.789 25.25 32.844 1 96 504 SER B N 1
ATOM 8222 C CA . SER B 1 504 ? -10.352 25.734 34.125 1 96 504 SER B CA 1
ATOM 8223 C C . SER B 1 504 ? -11.312 26.781 34.688 1 96 504 SER B C 1
ATOM 8225 O O . SER B 1 504 ? -12.203 27.25 33.969 1 96 504 SER B O 1
ATOM 8227 N N . GLU B 1 505 ? -10.93 27.141 35.969 1 90.12 505 GLU B N 1
ATOM 8228 C CA . GLU B 1 505 ? -11.758 28.172 36.594 1 90.12 505 GLU B CA 1
ATOM 8229 C C . GLU B 1 505 ? -11.625 29.5 35.844 1 90.12 505 GLU B C 1
ATOM 8231 O O . GLU B 1 505 ? -10.562 29.812 35.312 1 90.12 505 GLU B O 1
ATOM 8236 N N . ASN B 1 506 ? -12.578 30.219 35.438 1 90.62 506 ASN B N 1
ATOM 8237 C CA . ASN B 1 506 ? -12.641 31.562 34.875 1 90.62 506 ASN B CA 1
ATOM 8238 C C . ASN B 1 506 ? -12.516 31.578 33.375 1 90.62 506 ASN B C 1
ATOM 8240 O O . ASN B 1 506 ? -12.195 32.594 32.75 1 90.62 506 ASN B O 1
ATOM 8244 N N . LEU B 1 507 ? -12.445 30.438 32.75 1 96.5 507 LEU B N 1
ATOM 8245 C CA . LEU B 1 507 ? -12.477 30.328 31.297 1 96.5 507 LEU B CA 1
ATOM 8246 C C . LEU B 1 507 ? -13.867 29.953 30.812 1 96.5 507 LEU B C 1
ATOM 8248 O O . LEU B 1 507 ? -14.641 29.328 31.547 1 96.5 507 LEU B O 1
ATOM 8252 N N . PRO B 1 508 ? -14.164 30.328 29.594 1 96.31 508 PRO B N 1
ATOM 8253 C CA . PRO B 1 508 ? -15.422 29.844 29.031 1 96.31 508 PRO B CA 1
ATOM 8254 C C . PRO B 1 508 ? -15.516 28.312 29.047 1 96.31 508 PRO B C 1
ATOM 8256 O O . PRO B 1 508 ? -14.547 27.625 28.703 1 96.31 508 PRO B O 1
ATOM 8259 N N . ARG B 1 509 ? -16.656 27.812 29.422 1 97.12 509 ARG B N 1
ATOM 8260 C CA . ARG B 1 509 ? -16.828 26.375 29.469 1 97.12 509 ARG B CA 1
ATOM 8261 C C . ARG B 1 509 ? -16.766 25.75 28.078 1 97.12 509 ARG B C 1
ATOM 8263 O O . ARG B 1 509 ? -17.469 26.188 27.172 1 97.12 509 ARG B O 1
ATOM 8270 N N . TRP B 1 510 ? -15.961 24.828 27.938 1 98.56 510 TRP B N 1
ATOM 8271 C CA . TRP B 1 510 ? -15.82 24.047 26.719 1 98.56 510 TRP B CA 1
ATOM 8272 C C . TRP B 1 510 ? -16.375 22.625 26.922 1 98.56 510 TRP B C 1
ATOM 8274 O O . TRP B 1 510 ? -15.672 21.75 27.422 1 98.56 510 TRP B O 1
ATOM 8284 N N . PRO B 1 511 ? -17.578 22.359 26.469 1 98.5 511 PRO B N 1
ATOM 8285 C CA . PRO B 1 511 ? -18.172 21.047 26.688 1 98.5 511 PRO B CA 1
ATOM 8286 C C . PRO B 1 511 ? -17.562 19.969 25.797 1 98.5 511 PRO B C 1
ATOM 8288 O O . PRO B 1 511 ? -17 20.281 24.734 1 98.5 511 PRO B O 1
ATOM 8291 N N . ARG B 1 512 ? -17.672 18.766 26.266 1 98.5 512 ARG B N 1
ATOM 8292 C CA . ARG B 1 512 ? -17.422 17.641 25.375 1 98.5 512 ARG B CA 1
ATOM 8293 C C . ARG B 1 512 ? -18.438 17.609 24.234 1 98.5 512 ARG B C 1
ATOM 8295 O O . ARG B 1 512 ? -19.609 17.953 24.422 1 98.5 512 ARG B O 1
ATOM 8302 N N . TYR B 1 513 ? -18.047 17.156 23.156 1 98.75 513 TYR B N 1
ATOM 8303 C CA . TYR B 1 513 ? -18.859 17.188 21.953 1 98.75 513 TYR B CA 1
ATOM 8304 C C . TYR B 1 513 ? -20.156 16.391 22.156 1 98.75 513 TYR B C 1
ATOM 8306 O O . TYR B 1 513 ? -21.219 16.812 21.703 1 98.75 513 TYR B O 1
ATOM 8314 N N . ASN B 1 514 ? -20.094 15.289 22.781 1 98.12 514 ASN B N 1
ATOM 8315 C CA . ASN B 1 514 ? -21.219 14.367 22.844 1 98.12 514 ASN B CA 1
ATOM 8316 C C . ASN B 1 514 ? -22.078 14.641 24.078 1 98.12 514 ASN B C 1
ATOM 8318 O O . ASN B 1 514 ? -22.859 13.781 24.5 1 98.12 514 ASN B O 1
ATOM 8322 N N . GLU B 1 515 ? -21.859 15.766 24.719 1 97.94 515 GLU B N 1
ATOM 8323 C CA . GLU B 1 515 ? -22.766 16.156 25.797 1 97.94 515 GLU B CA 1
ATOM 8324 C C . GLU B 1 515 ? -24.156 16.516 25.266 1 97.94 515 GLU B C 1
ATOM 8326 O O . GLU B 1 515 ? -25.094 16.656 26.047 1 97.94 515 GLU B O 1
ATOM 8331 N N . SER B 1 516 ? -24.25 16.641 24 1 97 516 SER B N 1
ATOM 8332 C CA . SER B 1 516 ? -25.516 16.75 23.297 1 97 516 SER B CA 1
ATOM 8333 C C . SER B 1 516 ? -25.594 15.758 22.141 1 97 516 SER B C 1
ATOM 8335 O O . SER B 1 516 ? -24.578 15.453 21.5 1 97 516 SER B O 1
ATOM 8337 N N . ALA B 1 517 ? -26.812 15.328 21.797 1 94.88 517 ALA B N 1
ATOM 8338 C CA . ALA B 1 517 ? -27.016 14.398 20.688 1 94.88 517 ALA B CA 1
ATOM 8339 C C . ALA B 1 517 ? -26.625 15.031 19.359 1 94.88 517 ALA B C 1
ATOM 8341 O O . ALA B 1 517 ? -26.188 14.336 18.438 1 94.88 517 ALA B O 1
ATOM 8342 N N . ASN B 1 518 ? -26.656 16.312 19.344 1 96.12 518 ASN B N 1
ATOM 8343 C CA . ASN B 1 518 ? -26.344 17.031 18.109 1 96.12 518 ASN B CA 1
ATOM 8344 C C . ASN B 1 518 ? -24.906 17.5 18.078 1 96.12 518 ASN B C 1
ATOM 8346 O O . ASN B 1 518 ? -24.469 18.141 17.125 1 96.12 518 ASN B O 1
ATOM 8350 N N . GLY B 1 519 ? -24.219 17.234 19.125 1 98.25 519 GLY B N 1
ATOM 8351 C CA . GLY B 1 519 ? -22.859 17.719 19.266 1 98.25 519 GLY B CA 1
ATOM 8352 C C . GLY B 1 519 ? -22.781 19.172 19.703 1 98.25 519 GLY B C 1
ATOM 8353 O O . GLY B 1 519 ? -23.625 19.984 19.312 1 98.25 519 GLY B O 1
ATOM 8354 N N . LEU B 1 520 ? -21.781 19.484 20.547 1 98.44 520 LEU B N 1
ATOM 8355 C CA . LEU B 1 520 ? -21.562 20.859 21 1 98.44 520 LEU B CA 1
ATOM 8356 C C . LEU B 1 520 ? -20.172 21.359 20.594 1 98.44 520 LEU B C 1
ATOM 8358 O O . LEU B 1 520 ? -19.203 20.594 20.609 1 98.44 520 LEU B O 1
ATOM 8362 N N . ASN B 1 521 ? -20.125 22.594 20.188 1 96.94 521 ASN B N 1
ATOM 8363 C CA . ASN B 1 521 ? -18.812 23.234 20.031 1 96.94 521 ASN B CA 1
ATOM 8364 C C . ASN B 1 521 ? -18.766 24.594 20.734 1 96.94 521 ASN B C 1
ATOM 8366 O O . ASN B 1 521 ? -19.797 25.188 21.031 1 96.94 521 ASN B O 1
ATOM 8370 N N . LEU B 1 522 ? -17.656 24.922 21.109 1 98.69 522 LEU B N 1
ATOM 8371 C CA . LEU B 1 522 ? -17.391 26.266 21.641 1 98.69 522 LEU B CA 1
ATOM 8372 C C . LEU B 1 522 ? -17.125 27.25 20.516 1 98.69 522 LEU B C 1
ATOM 8374 O O . LEU B 1 522 ? -16.188 27.062 19.719 1 98.69 522 LEU B O 1
ATOM 8378 N N . VAL B 1 523 ? -17.984 28.234 20.344 1 98.62 523 VAL B N 1
ATOM 8379 C CA . VAL B 1 523 ? -17.688 29.359 19.469 1 98.62 523 VAL B CA 1
ATOM 8380 C C . VAL B 1 523 ? -16.734 30.328 20.172 1 98.62 523 VAL B C 1
ATOM 8382 O O . VAL B 1 523 ? -17.078 30.875 21.219 1 98.62 523 VAL B O 1
ATOM 8385 N N . ILE B 1 524 ? -15.602 30.484 19.609 1 98.62 524 ILE B N 1
ATOM 8386 C CA . ILE B 1 524 ? -14.555 31.281 20.234 1 98.62 524 ILE B CA 1
ATOM 8387 C C . ILE B 1 524 ? -14.562 32.688 19.641 1 98.62 524 ILE B C 1
ATOM 8389 O O . ILE B 1 524 ? -14.258 32.875 18.453 1 98.62 524 ILE B O 1
ATOM 8393 N N . GLN B 1 525 ? -14.875 33.656 20.375 1 96.69 525 GLN B N 1
ATOM 8394 C CA . GLN B 1 525 ? -14.898 35.031 19.891 1 96.69 525 GLN B CA 1
ATOM 8395 C C . GLN B 1 525 ? -14.578 36 21 1 96.69 525 GLN B C 1
ATOM 8397 O O . GLN B 1 525 ? -14.703 35.688 22.188 1 96.69 525 GLN B O 1
ATOM 8402 N N . ALA B 1 526 ? -14.125 37.156 20.672 1 97.06 526 ALA B N 1
ATOM 8403 C CA . ALA B 1 526 ? -13.711 38.219 21.594 1 97.06 526 ALA B CA 1
ATOM 8404 C C . ALA B 1 526 ? -14.914 38.812 22.312 1 97.06 526 ALA B C 1
ATOM 8406 O O . ALA B 1 526 ? -16.062 38.469 22.016 1 97.06 526 ALA B O 1
ATOM 8407 N N . THR B 1 527 ? -14.641 39.5 23.359 1 96.94 527 THR B N 1
ATOM 8408 C CA . THR B 1 527 ? -15.586 40.438 23.969 1 96.94 527 THR B CA 1
ATOM 8409 C C . THR B 1 527 ? -15.219 41.875 23.641 1 96.94 527 THR B C 1
ATOM 8411 O O . THR B 1 527 ? -14.109 42.312 23.922 1 96.94 527 THR B O 1
ATOM 8414 N N . GLY B 1 528 ? -16.203 42.531 23.016 1 94.81 528 GLY B N 1
ATOM 8415 C CA . GLY B 1 528 ? -15.898 43.844 22.453 1 94.81 528 GLY B CA 1
ATOM 8416 C C . GLY B 1 528 ? -15.633 43.812 20.969 1 94.81 528 GLY B C 1
ATOM 8417 O O . GLY B 1 528 ? -15.562 42.719 20.375 1 94.81 528 GLY B O 1
ATOM 8418 N N . ARG B 1 529 ? -15.688 45 20.344 1 89.75 529 ARG B N 1
ATOM 8419 C CA . ARG B 1 529 ? -15.422 45.156 18.906 1 89.75 529 ARG B CA 1
ATOM 8420 C C . ARG B 1 529 ? -16.453 44.375 18.094 1 89.75 529 ARG B C 1
ATOM 8422 O O . ARG B 1 529 ? -16.094 43.688 17.141 1 89.75 529 ARG B O 1
ATOM 8429 N N . GLY B 1 530 ? -17.562 44.344 18.562 1 89.69 530 GLY B N 1
ATOM 8430 C CA . GLY B 1 530 ? -18.656 43.75 17.812 1 89.69 530 GLY B CA 1
ATOM 8431 C C . GLY B 1 530 ? -18.953 42.312 18.25 1 89.69 530 GLY B C 1
ATOM 8432 O O . GLY B 1 530 ? -19.875 41.688 17.719 1 89.69 530 GLY B O 1
ATOM 8433 N N . TYR B 1 531 ? -18.203 41.812 19.25 1 95 531 TYR B N 1
ATOM 8434 C CA . TYR B 1 531 ? -18.391 40.469 19.734 1 95 531 TYR B CA 1
ATOM 8435 C C . TYR B 1 531 ? -18.875 40.469 21.188 1 95 531 TYR B C 1
ATOM 8437 O O . TYR B 1 531 ? -18.672 41.438 21.922 1 95 531 TYR B O 1
ATOM 8445 N N . ASN B 1 532 ? -19.594 39.438 21.625 1 95.62 532 ASN B N 1
ATOM 8446 C CA . ASN B 1 532 ? -20.156 39.312 22.969 1 95.62 532 ASN B CA 1
ATOM 8447 C C . ASN B 1 532 ? -19.594 38.125 23.734 1 95.62 532 ASN B C 1
ATOM 8449 O O . ASN B 1 532 ? -20.312 37.469 24.469 1 95.62 532 ASN B O 1
ATOM 8453 N N . GLY B 1 533 ? -18.375 37.781 23.391 1 97.06 533 GLY B N 1
ATOM 8454 C CA . GLY B 1 533 ? -17.719 36.688 24.125 1 97.06 533 GLY B CA 1
ATOM 8455 C C . GLY B 1 533 ? -18.016 35.312 23.562 1 97.06 533 GLY B C 1
ATOM 8456 O O . GLY B 1 533 ? -18.938 35.156 22.781 1 97.06 533 GLY B O 1
ATOM 8457 N N . SER B 1 534 ? -17.25 34.344 23.984 1 98.31 534 SER B N 1
ATOM 8458 C CA . SER B 1 534 ? -17.391 32.969 23.531 1 98.31 534 SER B CA 1
ATOM 8459 C C . SER B 1 534 ? -18.672 32.312 24.094 1 98.31 534 SER B C 1
ATOM 8461 O O . SER B 1 534 ? -19.125 32.688 25.188 1 98.31 534 SER B O 1
ATOM 8463 N N . TYR B 1 535 ? -19.281 31.406 23.359 1 97.94 535 TYR B N 1
ATOM 8464 C CA . TYR B 1 535 ? -20.5 30.734 23.781 1 97.94 535 TYR B CA 1
ATOM 8465 C C . TYR B 1 535 ? -20.578 29.328 23.203 1 97.94 535 TYR B C 1
ATOM 8467 O O . TYR B 1 535 ? -19.859 29 22.25 1 97.94 535 TYR B O 1
ATOM 8475 N N . VAL B 1 536 ? -21.422 28.469 23.781 1 98.31 536 VAL B N 1
ATOM 8476 C CA . VAL B 1 536 ? -21.625 27.094 23.328 1 98.31 536 VAL B CA 1
ATOM 8477 C C . VAL B 1 536 ? -22.766 27.031 22.328 1 98.31 536 VAL B C 1
ATOM 8479 O O . VAL B 1 536 ? -23.797 27.688 22.516 1 98.31 536 VAL B O 1
ATOM 8482 N N . GLU B 1 537 ? -22.578 26.344 21.234 1 97.81 537 GLU B N 1
ATOM 8483 C CA . GLU B 1 537 ? -23.625 26.141 20.25 1 97.81 537 GLU B CA 1
ATOM 8484 C C . GLU B 1 537 ? -23.719 24.656 19.859 1 97.81 537 GLU B C 1
ATOM 8486 O O . GLU B 1 537 ? -22.75 23.906 20.031 1 97.81 537 GLU B O 1
ATOM 8491 N N . GLU B 1 538 ? -24.859 24.266 19.359 1 98.06 538 GLU B N 1
ATOM 8492 C CA . GLU B 1 538 ? -24.984 22.969 18.734 1 98.06 538 GLU B CA 1
ATOM 8493 C C . GLU B 1 538 ? -24.344 22.969 17.344 1 98.06 538 GLU B C 1
ATOM 8495 O O . GLU B 1 538 ? -24.406 23.969 16.625 1 98.06 538 GLU B O 1
ATOM 8500 N N . ASP B 1 539 ? -23.766 21.875 17 1 97.88 539 ASP B N 1
ATOM 8501 C CA . ASP B 1 539 ? -23.062 21.734 15.734 1 97.88 539 ASP B CA 1
ATOM 8502 C C . ASP B 1 539 ? -24.016 21.375 14.602 1 97.88 539 ASP B C 1
ATOM 8504 O O . ASP B 1 539 ? -23.875 20.344 13.961 1 97.88 539 ASP B O 1
ATOM 8508 N N . THR B 1 540 ? -25 22.281 14.258 1 97.25 540 THR B N 1
ATOM 8509 C CA . THR B 1 540 ? -26.094 21.906 13.367 1 97.25 540 THR B CA 1
ATOM 8510 C C . THR B 1 540 ? -26.188 22.891 12.203 1 97.25 540 THR B C 1
ATOM 8512 O O . THR B 1 540 ? -27.109 22.781 11.375 1 97.25 540 THR B O 1
ATOM 8515 N N . TRP B 1 541 ? -25.297 23.875 12.203 1 94.62 541 TRP B N 1
ATOM 8516 C CA . TRP B 1 541 ? -25.359 24.812 11.094 1 94.62 541 TRP B CA 1
ATOM 8517 C C . TRP B 1 541 ? -25.047 24.125 9.773 1 94.62 541 TRP B C 1
ATOM 8519 O O . TRP B 1 541 ? -24.203 23.234 9.711 1 94.62 541 TRP B O 1
ATOM 8529 N N . ARG B 1 542 ? -25.828 24.438 8.656 1 96.75 542 ARG B N 1
ATOM 8530 C CA . ARG B 1 542 ? -25.766 23.859 7.32 1 96.75 542 ARG B CA 1
ATOM 8531 C C . ARG B 1 542 ? -25.641 22.344 7.387 1 96.75 542 ARG B C 1
ATOM 8533 O O . ARG B 1 542 ? -24.906 21.734 6.59 1 96.75 542 ARG B O 1
ATOM 8540 N N . LEU B 1 543 ? -26.312 21.734 8.289 1 97.88 543 LEU B N 1
ATOM 8541 C CA . LEU B 1 543 ? -26.125 20.328 8.633 1 97.88 543 LEU B CA 1
ATOM 8542 C C . LEU B 1 543 ? -26.438 19.438 7.441 1 97.88 543 LEU B C 1
ATOM 8544 O O . LEU B 1 543 ? -25.688 18.516 7.133 1 97.88 543 LEU B O 1
ATOM 8548 N N . ALA B 1 544 ? -27.562 19.703 6.75 1 98.25 544 ALA B N 1
ATOM 8549 C CA . ALA B 1 544 ? -27.938 18.859 5.621 1 98.25 544 ALA B CA 1
ATOM 8550 C C . ALA B 1 544 ? -26.859 18.859 4.539 1 98.25 544 ALA B C 1
ATOM 8552 O O . ALA B 1 544 ? -26.562 17.828 3.959 1 98.25 544 ALA B O 1
ATOM 8553 N N . GLY B 1 545 ? -26.297 20.047 4.262 1 98.44 545 GLY B N 1
ATOM 8554 C CA . GLY B 1 545 ? -25.219 20.141 3.289 1 98.44 545 GLY B CA 1
ATOM 8555 C C . GLY B 1 545 ? -23.969 19.422 3.715 1 98.44 545 GLY B C 1
ATOM 8556 O O . GLY B 1 545 ? -23.391 18.641 2.941 1 98.44 545 GLY B O 1
ATOM 8557 N N . ARG B 1 546 ? -23.562 19.625 4.957 1 98.38 546 ARG B N 1
ATOM 8558 C CA . ARG B 1 546 ? -22.359 19.016 5.48 1 98.38 546 ARG B CA 1
ATOM 8559 C C . ARG B 1 546 ? -22.484 17.5 5.516 1 98.38 546 ARG B C 1
ATOM 8561 O O . ARG B 1 546 ? -21.547 16.781 5.172 1 98.38 546 ARG B O 1
ATOM 8568 N N . GLU B 1 547 ? -23.625 16.984 5.852 1 98.38 547 GLU B N 1
ATOM 8569 C CA . GLU B 1 547 ? -23.844 15.539 5.895 1 98.38 547 GLU B CA 1
ATOM 8570 C C . GLU B 1 547 ? -23.859 14.938 4.488 1 98.38 547 GLU B C 1
ATOM 8572 O O . GLU B 1 547 ? -23.344 13.852 4.266 1 98.38 547 GLU B O 1
ATOM 8577 N N . TYR B 1 548 ? -24.484 15.703 3.562 1 98.19 548 TYR B N 1
ATOM 8578 C CA . TYR B 1 548 ? -24.516 15.219 2.186 1 98.19 548 TYR B CA 1
ATOM 8579 C C . TYR B 1 548 ? -23.109 15.164 1.591 1 98.19 548 TYR B C 1
ATOM 8581 O O . TYR B 1 548 ? -22.766 14.188 0.921 1 98.19 548 TYR B O 1
ATOM 8589 N N . LEU B 1 549 ? -22.344 16.188 1.84 1 97.81 549 LEU B N 1
ATOM 8590 C CA . LEU B 1 549 ? -20.969 16.219 1.361 1 97.81 549 LEU B CA 1
ATOM 8591 C C . LEU B 1 549 ? -20.141 15.117 2.006 1 97.81 549 LEU B C 1
ATOM 8593 O O . LEU B 1 549 ? -19.266 14.539 1.366 1 97.81 549 LEU B O 1
ATOM 8597 N N . SER B 1 550 ? -20.406 14.789 3.266 1 97.31 550 SER B N 1
ATOM 8598 C CA . SER B 1 550 ? -19.734 13.688 3.949 1 97.31 550 SER B CA 1
ATOM 8599 C C . SER B 1 550 ? -20.094 12.344 3.326 1 97.31 550 SER B C 1
ATOM 8601 O O . SER B 1 550 ? -19.25 11.461 3.197 1 97.31 550 SER B O 1
ATOM 8603 N N . GLU B 1 551 ? -21.328 12.227 2.973 1 96.44 551 GLU B N 1
ATOM 8604 C CA . GLU B 1 551 ? -21.797 11 2.328 1 96.44 551 GLU B CA 1
ATOM 8605 C C . GLU B 1 551 ? -21.047 10.742 1.025 1 96.44 551 GLU B C 1
ATOM 8607 O O . GLU B 1 551 ? -20.734 9.594 0.709 1 96.44 551 GLU B O 1
ATOM 8612 N N . TRP B 1 552 ? -20.719 11.766 0.326 1 96.44 552 TRP B N 1
ATOM 8613 C CA . TRP B 1 552 ? -20.141 11.633 -1.005 1 96.44 552 TRP B CA 1
ATOM 8614 C C . TRP B 1 552 ? -18.625 11.844 -0.963 1 96.44 552 TRP B C 1
ATOM 8616 O O . TRP B 1 552 ? -17.984 12 -2.006 1 96.44 552 TRP B O 1
ATOM 8626 N N . ALA B 1 553 ? -18.062 11.852 0.259 1 95.19 553 ALA B N 1
ATOM 8627 C CA . ALA B 1 553 ? -16.641 12.125 0.432 1 95.19 553 ALA B CA 1
ATOM 8628 C C . ALA B 1 553 ? -15.797 11.062 -0.265 1 95.19 553 ALA B C 1
ATOM 8630 O O . ALA B 1 553 ? -14.711 11.367 -0.766 1 95.19 553 ALA B O 1
ATOM 8631 N N . ARG B 1 554 ? -16.312 9.859 -0.382 1 90.81 554 ARG B N 1
ATOM 8632 C CA . ARG B 1 554 ? -15.57 8.766 -0.995 1 90.81 554 ARG B CA 1
ATOM 8633 C C . ARG B 1 554 ? -15.219 9.086 -2.443 1 90.81 554 ARG B C 1
ATOM 8635 O O . ARG B 1 554 ? -14.164 8.688 -2.938 1 90.81 554 ARG B O 1
ATOM 8642 N N . ARG B 1 555 ? -16 9.836 -3.104 1 92.69 555 ARG B N 1
ATOM 8643 C CA . ARG B 1 555 ? -15.789 10.188 -4.504 1 92.69 555 ARG B CA 1
ATOM 8644 C C . ARG B 1 555 ? -14.617 11.148 -4.656 1 92.69 555 ARG B C 1
ATOM 8646 O O . ARG B 1 555 ? -14.07 11.305 -5.75 1 92.69 555 ARG B O 1
ATOM 8653 N N . ARG B 1 556 ? -14.211 11.695 -3.502 1 92.12 556 ARG B N 1
ATOM 8654 C CA . ARG B 1 556 ? -13.055 12.586 -3.512 1 92.12 556 ARG B CA 1
ATOM 8655 C C . ARG B 1 556 ? -11.773 11.82 -3.197 1 92.12 556 ARG B C 1
ATOM 8657 O O . ARG B 1 556 ? -10.703 12.414 -3.053 1 92.12 556 ARG B O 1
ATOM 8664 N N . HIS B 1 557 ? -11.828 10.547 -3.092 1 91.06 557 HIS B N 1
ATOM 8665 C CA . HIS B 1 557 ? -10.703 9.664 -2.824 1 91.06 557 HIS B CA 1
ATOM 8666 C C . HIS B 1 557 ? -10.102 9.938 -1.449 1 91.06 557 HIS B C 1
ATOM 8668 O O . HIS B 1 557 ? -8.883 10.086 -1.318 1 91.06 557 HIS B O 1
ATOM 8674 N N . VAL B 1 558 ? -10.977 10.117 -0.488 1 93.94 558 VAL B N 1
ATOM 8675 C CA . VAL B 1 558 ? -10.57 10.289 0.902 1 93.94 558 VAL B CA 1
ATOM 8676 C C . VAL B 1 558 ? -11.297 9.273 1.782 1 93.94 558 VAL B C 1
ATOM 8678 O O . VAL B 1 558 ? -12.352 8.758 1.404 1 93.94 558 VAL B O 1
#

Sequence (1116 aa):
MAFIARAWKVGTLAACLLGTTANAVGPTVSVLNGTYEGLHLPSFKQEIFLGIPYAQDTGGDNRFRIPQSLNSTWNGTRPAKSYGDTCPDPSDTSFSMSEDCLSINVIRPAGLSSDEYVKLPVALWIHGGSYQVGTSALANYNLTYIVQRSVEIGQPIIAASINYRKGAWGMLYSREIQGTGQTNLALRDMRKALEWISENIGAFGGDKEKVTIWGESAGSFAIGQLLMSYGGRTDGLFHRSIQESGSAATAWYNGTDWYQPIYDDIVNKANCSDQVDTLACLRTVPYNDLFPLLAGPSQGPGWYPTVDGDIMPAYPTELLASGRFAHIPHLYGTNSDEGTDNAPDDGVINTDADLYAFLANSTGFGYPDAVVKHIMELYPNDPTVGIPLNTGVELFAEHGLQFKRIAAVMGDVFYHAPRLADARAYARYSPTYIYRFNTLPWQNDNTADVGGNASAYKGVAHFTEVAFVFNNPRFYGPWPEYKALSNDVSAQWINFIATGDPNSENLPRWPRYNESANGLNLVIQATGRGYNGSYVEEDTWRLAGREYLSEWARRRHVMAFIARAWKVGTLAACLLGTTANAVGPTVSVLNGTYEGLHLPSFKQEIFLGIPYAQDTGGDNRFRIPQSLNSTWNGTRPAKSYGDTCPDPSDTSFSMSEDCLSINVIRPAGLSSDEYVKLPVALWIHGGSYQVGTSALANYNLTYIVQRSVEIGQPIIAASINYRKGAWGMLYSREIQGTGQTNLALRDMRKALEWISENIGAFGGDKEKVTIWGESAGSFAIGQLLMSYGGRTDGLFHRSIQESGSAATAWYNGTDWYQPIYDDIVNKANCSDQVDTLACLRTVPYNDLFPLLAGPSQGPGWYPTVDGDIMPAYPTELLASGRFAHIPHLYGTNSDEGTDNAPDDGVINTDADLYAFLANSTGFGYPDAVVKHIMELYPNDPTVGIPLNTGVELFAEHGLQFKRIAAVMGDVFYHAPRLADARAYARYSPTYIYRFNTLPWQNDNTADVGGNASAYKGVAHFTEVAFVFNNPRFYGPWPEYKALSNDVSAQWINFIATGDPNSENLPRWPRYNESANGLNLVIQATGRGYNGSYVEEDTWRLAGREYLSEWARRRHV

Nearest PDB structures (foldseek):
  4be4-assembly1_A  TM=8.665E-01  e=2.158E-50  Ophiostoma piceae
  1crl-assembly1_A  TM=8.410E-01  e=2.248E-48  Diutina rugosa
  1cle-assembly1_A  TM=8.348E-01  e=2.248E-48  Limtongozyma cylindracea
  1gz7-assembly4_D  TM=8.523E-01  e=1.647E-47  Diutina rugosa
  1jmy-assembly1_A  TM=8.049E-01  e=6.359E-37  Homo sapiens

Foldseek 3Di:
DPPPPPPPPPPPPPPPPVPPPPPPFADWFAFPAGIEGFDQDVVLQKTKFAFAALFDQCAFPNFLAATHGDDHHDYDYHYRYDHFAADFALDPDPGHYDSRFWGKMKMFHHPCDPPPADAAFEEEEEEADPLHDDDCPDPLNDQSQLQSLCVVVPRHHMYMYTHFHGFCRQAAAAPLSLVVVSHRNRLSSVLSSLVSCLRGVVRVRHDQQQYEYEYFHVSLLSQQLQQCFQQRDNVSSHFEYEHEFFHVLQAFADHNVQRVVLVVVLLVQQVQVPDPRSVSSLSNRDPVSNSCSRNDDDPDDTGDHHCSCHRRNARSLVSLVVLRGHQHFYEYEYEQQALLVVFQQQAQAADPVSQLCCVCPPPQLPDDSVLSVVLCVLQDQQLQLFPPHPPHRDQNNNRYNSRRSSSRLRSLLNGLLNRQSNLVSNLVRYFYFYAYEAEFAFADPPPDLDTDTDDPSQHRYGPRCSSLLSLPCSTRHDDVQSNVLSSQNVQLVSCCSRPVGSDDPPHPDTDGQVVDVQGKHKYRYTPDPPDNGIDIDGSCRSNVSSVSSSVSSVSSND/DPPPPPPPPPDPPPPPPVPPPVPPFADWFAFPAGIEGFHQDVVLQKTKFAFAALFDQCAFPNFLAATHGDDHHDYDYHYRYDHFAADFALDPDPGHYDSRFWGKMKMFHHPCDPVPFDAAFEEEEEEADPLHDDDCPDPLNDQSQLQSLCVVVPRHHMYMYTHFHGFCRQAAAAPLSLVVVSHRNRLSSVLSSLVSCLRGVVRVSHDQQQYEYEYFHVSLLSQQLCQCFQQRDNVSSHFEYEHEFFHVLQAFADHNVQRVVLVVVLLVQQVQVPDPRSVSSLSNRDPVSNSCSRNDDDPDDIGDHHCSCHRRNARSLVSLVVLRGHQHFYEYEYEQQALLVVFQQQAQAADPVSQLCCVCPPPQLPDDSVLSVVLCVLQDQQLQLFPPHPPHRDQNNNRYNSRRSSSRLRSLLNGLLNRQSNLVSNLVRYFYFYAYEAEFAFADPPPDLDTDTDDPSQGRYGPRCSSLLSLPCSTRHDDPQSNVLSSQNVQLVSCCSRPVGSDDPPHPDTDGQVVDVQGKHKYRYTPDPPDNGIDIDGSCRSNVSSVSSSVSSVSSND